Protein 8W8G (pdb70)

Solvent-accessible surface area: 41776 Å² total; per-residue (Å²): 179,112,69,39,88,31,61,99,2,34,56,41,0,16,13,41,2,1,31,6,7,0,2,8,0,0,23,1,14,75,64,54,80,85,89,60,22,101,75,15,41,34,5,0,14,13,6,0,55,37,11,99,76,2,78,11,69,34,6,31,1,0,24,5,0,13,3,2,5,3,0,52,18,0,116,65,22,74,6,27,13,58,81,69,96,145,22,2,0,2,7,0,0,24,98,11,0,47,25,2,37,35,120,48,71,148,54,1,63,52,0,37,41,6,0,20,7,6,2,0,1,2,0,0,60,88,44,53,51,172,30,0,90,85,0,8,87,77,23,10,12,124,85,121,67,118,39,106,84,30,79,96,0,64,110,6,9,72,120,122,54,60,135,44,80,17,12,100,139,56,22,21,110,72,0,42,88,34,0,59,53,15,3,68,128,2,14,79,66,10,62,79,30,59,1,15,70,14,0,36,125,69,10,124,105,207,172,112,64,35,77,30,62,88,2,35,54,41,0,14,12,42,2,0,29,5,8,0,1,10,0,1,23,1,10,83,74,51,81,82,95,62,16,106,44,15,40,34,4,0,18,10,7,1,68,39,11,100,85,40,82,81,87,34,62,59,1,0,43,2,1,12,0,0,4,0,1,57,20,1,107,66,24,83,9,10,4,54,140,76,103,141,9,2,1,3,4,0,0,26,105,9,2,52,56,2,156,46,132,109,68,156,49,1,73,49,0,43,58,8,0,25,2,3,2,1,0,3,0,1,86,79,57,64,49,161,31,0,80,86,0,8,119,76,24,0,27,138,124,138,18,186,16,108,68,62,85,90,0,94,104,0,5,92,85,151,62,45,173,26,82,12,19,122,129,43,17,31,118,72,0,41,88,35,0,56,46,7,1,63,128,0,12,77,76,12,52,84,29,72,1,11,96,12,0,32,109,67,9,135,107,201,172,121,74,36,61,30,59,99,1,34,56,41,0,19,13,42,1,0,33,4,8,0,1,7,0,0,31,2,13,74,36,51,67,87,92,63,20,96,73,18,36,32,6,0,15,10,7,0,34,42,15,98,90,48,79,72,83,30,64,34,1,0,48,3,0,11,2,2,5,3,1,58,19,1,109,60,19,77,4,19,6,48,145,56,73,143,20,2,0,2,7,0,0,29,91,12,1,48,55,5,116,45,127,115,58,142,62,1,89,49,0,41,46,7,0,20,16,4,2,0,4,2,0,3,96,99,44,51,50,177,28,0,92,93,0,4,100,80,32,11,15,106,133,120,45,120,49,111,96,47,89,89,3,76,96,1,5,83,110,128,58,24,118,36,87,14,10,31,73,51,12,32,38,14,0,35,4,14,0,51,25,12,1,13,133,1,12,82,76,12,49,75,20,65,0,12,99,13,0,48,127,47,10,128,82,163,162,163,164,109,73,34,76,27,57,79,4,34,58,36,0,14,13,44,2,1,35,6,10,0,0,11,0,1,26,2,18,92,66,59,80,86,86,56,18,85,55,18,29,24,4,0,17,12,6,0,58,39,14,104,91,47,81,78,78,33,61,40,0,0,42,2,0,12,0,0,4,0,2,57,21,0,88,66,15,75,10,34,11,51,159,61,101,135,19,0,0,1,2,3,0,23,97,11,0,53,56,4,119,46,136,104,69,169,37,0,74,58,0,40,42,9,0,36,2,3,0,0,0,2,0,4,92,88,42,61,47,173,31,0,86,96,0,15,135,81,28,70,125,117,94,117,0,88,94,0,4,72,108,119,62,22,184,39,51,12,14,119,125,70,22,37,111,89,0,34,115,59,0,74,45,14,1,69,150,5,11,82,88,11,44,66,20,73,0,9,114,13,0,26,151,87,45,153,7,0,131,42,18,55,1,91,46,114,193,216,52,119,114,34,52,2,97,44,106,184,207,63,72,0,80,115,32,36,1,88,16,104,151,177,29,67,204,78,0,144,89,32,50,0,93,44,152,183,229,58

Structure (mmCIF, N/CA/C/O backbone):
data_8W8G
#
_entry.id   8W8G
#
_cell.length_a   87.396
_cell.length_b   89.195
_cell.length_c   113.716
_cell.angle_alpha   90.00
_cell.angle_beta   90.00
_cell.angle_gamma   90.00
#
_symmetry.space_group_name_H-M   'P 21 21 21'
#
loop_
_entity.id
_entity.type
_entity.pdbx_description
1 polymer 'Telomeric repeat-binding factor 1'
2 polymer 'PIN2/TERF1-interacting telomerase inhibitor 1'
3 non-polymer HEXANE-1,6-DIOL
4 water water
#
loop_
_atom_site.group_PDB
_atom_site.id
_atom_site.type_symbol
_atom_site.label_atom_id
_atom_site.label_alt_id
_atom_site.label_comp_id
_atom_site.label_asym_id
_atom_site.label_entity_id
_atom_site.label_seq_id
_atom_site.pdbx_PDB_ins_code
_atom_site.Cartn_x
_atom_site.Cartn_y
_atom_site.Cartn_z
_atom_site.occupancy
_atom_site.B_iso_or_equiv
_atom_site.auth_seq_id
_atom_site.auth_comp_id
_atom_site.auth_asym_id
_atom_site.auth_atom_id
_atom_site.pdbx_PDB_model_num
ATOM 1 N N . GLU A 1 5 ? -28.962 44.056 -51.542 1.00 85.13 62 GLU A N 1
ATOM 2 C CA . GLU A 1 5 ? -30.206 43.464 -51.067 1.00 85.60 62 GLU A CA 1
ATOM 3 C C . GLU A 1 5 ? -30.201 43.369 -49.545 1.00 83.31 62 GLU A C 1
ATOM 4 O O . GLU A 1 5 ? -29.142 43.258 -48.926 1.00 81.51 62 GLU A O 1
ATOM 10 N N . ASP A 1 6 ? -31.395 43.418 -48.949 1.00 88.21 63 ASP A N 1
ATOM 11 C CA . ASP A 1 6 ? -31.505 43.405 -47.494 1.00 80.69 63 ASP A CA 1
ATOM 12 C C . ASP A 1 6 ? -30.993 42.100 -46.897 1.00 75.16 63 ASP A C 1
ATOM 13 O O . ASP A 1 6 ? -30.513 42.087 -45.758 1.00 77.25 63 ASP A O 1
ATOM 18 N N . ALA A 1 7 ? -31.081 40.997 -47.644 1.00 70.38 64 ALA A N 1
ATOM 19 C CA . ALA A 1 7 ? -30.608 39.719 -47.123 1.00 64.23 64 ALA A CA 1
ATOM 20 C C . ALA A 1 7 ? -29.085 39.660 -47.103 1.00 62.10 64 ALA A C 1
ATOM 21 O O . ALA A 1 7 ? -28.492 39.077 -46.188 1.00 59.39 64 ALA A O 1
ATOM 23 N N . GLY A 1 8 ? -28.435 40.253 -48.105 1.00 66.21 65 GLY A N 1
ATOM 24 C CA . GLY A 1 8 ? -26.982 40.252 -48.130 1.00 56.20 65 GLY A CA 1
ATOM 25 C C . GLY A 1 8 ? -26.377 41.165 -47.080 1.00 60.38 65 GLY A C 1
ATOM 26 O O . GLY A 1 8 ? -25.356 40.834 -46.470 1.00 54.62 65 GLY A O 1
ATOM 27 N N . LEU A 1 9 ? -26.992 42.329 -46.858 1.00 63.60 66 LEU A N 1
ATOM 28 C CA . LEU A 1 9 ? -26.528 43.228 -45.808 1.00 59.08 66 LEU A CA 1
ATOM 29 C C . LEU A 1 9 ? -26.741 42.645 -44.417 1.00 56.82 66 LEU A C 1
ATOM 30 O O . LEU A 1 9 ? -26.056 43.056 -43.475 1.00 57.78 66 LEU A O 1
ATOM 35 N N . VAL A 1 10 ? -27.673 41.704 -44.269 1.00 52.42 67 VAL A N 1
ATOM 36 C CA . VAL A 1 10 ? -27.871 41.043 -42.984 1.00 48.56 67 VAL A CA 1
ATOM 37 C C . VAL A 1 10 ? -26.780 40.010 -42.734 1.00 48.91 67 VAL A C 1
ATOM 38 O O . VAL A 1 10 ? -26.229 39.927 -41.631 1.00 51.10 67 VAL A O 1
ATOM 42 N N . ALA A 1 11 ? -26.453 39.208 -43.751 1.00 39.53 68 ALA A N 1
ATOM 43 C CA . ALA A 1 11 ? -25.437 38.174 -43.582 1.00 43.23 68 ALA A CA 1
ATOM 44 C C . ALA A 1 11 ? -24.083 38.780 -43.240 1.00 47.64 68 ALA A C 1
ATOM 45 O O . ALA A 1 11 ? -23.341 38.235 -42.414 1.00 44.94 68 ALA A O 1
ATOM 47 N N . GLU A 1 12 ? -23.744 39.912 -43.860 1.00 46.90 69 GLU A N 1
ATOM 48 C CA . GLU A 1 12 ? -22.490 40.580 -43.530 1.00 44.87 69 GLU A CA 1
ATOM 49 C C . GLU A 1 12 ? -22.534 41.167 -42.126 1.00 45.95 69 GLU A C 1
ATOM 50 O O . GLU A 1 12 ? -21.522 41.166 -41.416 1.00 46.71 69 GLU A O 1
ATOM 56 N N . ALA A 1 13 ? -23.698 41.668 -41.706 1.00 41.83 70 ALA A N 1
ATOM 57 C CA . ALA A 1 13 ? -23.821 42.212 -40.358 1.00 38.29 70 ALA A CA 1
ATOM 58 C C . ALA A 1 13 ? -23.684 41.117 -39.307 1.00 41.08 70 ALA A C 1
ATOM 59 O O . ALA A 1 13 ? -23.079 41.336 -38.251 1.00 39.25 70 ALA A O 1
ATOM 61 N N . GLU A 1 14 ? -24.237 39.932 -39.577 1.00 40.21 71 GLU A N 1
ATOM 62 C CA . GLU A 1 14 ? -24.085 38.822 -38.642 1.00 34.83 71 GLU A CA 1
ATOM 63 C C . GLU A 1 14 ? -22.641 38.342 -38.591 1.00 38.52 71 GLU A C 1
ATOM 64 O O . GLU A 1 14 ? -22.139 37.979 -37.520 1.00 42.56 71 GLU A O 1
ATOM 70 N N . ALA A 1 15 ? -21.955 38.334 -39.737 1.00 44.32 72 ALA A N 1
ATOM 71 C CA . ALA A 1 15 ? -20.546 37.954 -39.749 1.00 41.36 72 ALA A CA 1
ATOM 72 C C . ALA A 1 15 ? -19.685 38.976 -39.018 1.00 40.21 72 ALA A C 1
ATOM 73 O O . ALA A 1 15 ? -18.619 38.627 -38.498 1.00 36.82 72 ALA A O 1
ATOM 75 N N . VAL A 1 16 ? -20.125 40.234 -38.970 1.00 42.30 73 VAL A N 1
ATOM 76 C CA . VAL A 1 16 ? -19.398 41.250 -38.214 1.00 39.27 73 VAL A CA 1
ATOM 77 C C . VAL A 1 16 ? -19.615 41.053 -36.719 1.00 40.40 73 VAL A C 1
ATOM 78 O O . VAL A 1 16 ? -18.663 41.061 -35.930 1.00 40.93 73 VAL A O 1
ATOM 82 N N . ALA A 1 17 ? -20.872 40.870 -36.307 1.00 43.05 74 ALA A N 1
ATOM 83 C CA . ALA A 1 17 ? -21.159 40.634 -34.897 1.00 38.51 74 ALA A CA 1
ATOM 84 C C . ALA A 1 17 ? -20.576 39.312 -34.421 1.00 36.01 74 ALA A C 1
ATOM 85 O O . ALA A 1 17 ? -20.232 39.178 -33.241 1.00 36.95 74 ALA A O 1
ATOM 87 N N . ALA A 1 18 ? -20.457 38.327 -35.315 1.00 34.09 75 ALA A N 1
ATOM 88 C CA . ALA A 1 18 ? -19.812 37.073 -34.945 1.00 31.66 75 ALA A CA 1
ATOM 89 C C . ALA A 1 18 ? -18.330 37.272 -34.664 1.00 36.91 75 ALA A C 1
ATOM 90 O O . ALA A 1 18 ? -17.763 36.579 -33.810 1.00 36.82 75 ALA A O 1
ATOM 92 N N . GLY A 1 19 ? -17.687 38.205 -35.368 1.00 36.16 76 GLY A N 1
ATOM 93 C CA . GLY A 1 19 ? -16.309 38.536 -35.057 1.00 37.84 76 GLY A CA 1
ATOM 94 C C . GLY A 1 19 ? -16.167 39.287 -33.750 1.00 41.11 76 GLY A C 1
ATOM 95 O O . GLY A 1 19 ? -15.166 39.129 -33.044 1.00 42.71 76 GLY A O 1
ATOM 96 N N . TRP A 1 20 ? -17.159 40.114 -33.408 1.00 35.35 77 TRP A N 1
ATOM 97 C CA . TRP A 1 20 ? -17.152 40.782 -32.112 1.00 41.20 77 TRP A CA 1
ATOM 98 C C . TRP A 1 20 ? -17.335 39.783 -30.978 1.00 36.96 77 TRP A C 1
ATOM 99 O O . TRP A 1 20 ? -16.707 39.912 -29.921 1.00 38.89 77 TRP A O 1
ATOM 110 N N . MET A 1 21 ? -18.192 38.780 -31.180 1.00 33.55 78 MET A N 1
ATOM 111 C CA . MET A 1 21 ? -18.415 37.781 -30.141 1.00 33.66 78 MET A CA 1
ATOM 112 C C . MET A 1 21 ? -17.197 36.883 -29.968 1.00 31.88 78 MET A C 1
ATOM 113 O O . MET A 1 21 ? -16.861 36.495 -28.844 1.00 35.22 78 MET A O 1
ATOM 118 N N . LEU A 1 22 ? -16.519 36.548 -31.069 1.00 35.39 79 LEU A N 1
ATOM 119 C CA . LEU A 1 22 ? -15.338 35.696 -30.978 1.00 34.66 79 LEU A CA 1
ATOM 120 C C . LEU A 1 22 ? -14.223 36.379 -30.196 1.00 35.89 79 LEU A C 1
ATOM 121 O O . LEU A 1 22 ? -13.547 35.741 -29.380 1.00 37.43 79 LEU A O 1
ATOM 126 N N . ASP A 1 23 ? -14.016 37.676 -30.429 1.00 35.44 80 ASP A N 1
ATOM 127 C CA . ASP A 1 23 ? -12.994 38.402 -29.682 1.00 34.72 80 ASP A CA 1
ATOM 128 C C . ASP A 1 23 ? -13.344 38.473 -28.201 1.00 37.75 80 ASP A C 1
ATOM 129 O O . ASP A 1 23 ? -12.486 38.238 -27.342 1.00 37.61 80 ASP A O 1
ATOM 134 N N . PHE A 1 24 ? -14.603 38.785 -27.881 1.00 34.97 81 PHE A N 1
ATOM 135 C CA . PHE A 1 24 ? -15.009 38.860 -26.481 1.00 35.34 81 PHE A CA 1
ATOM 136 C C . PHE A 1 24 ? -14.857 37.509 -25.794 1.00 36.27 81 PHE A C 1
ATOM 137 O O . PHE A 1 24 ? -14.311 37.419 -24.688 1.00 41.12 81 PHE A O 1
ATOM 145 N N . LEU A 1 25 ? -15.340 36.442 -26.435 1.00 36.32 82 LEU A N 1
ATOM 146 C CA . LEU A 1 25 ? -15.198 35.107 -25.867 1.00 32.62 82 LEU A CA 1
ATOM 147 C C . LEU A 1 25 ? -13.740 34.691 -25.738 1.00 32.20 82 LEU A C 1
ATOM 148 O O . LEU A 1 25 ? -13.436 33.765 -24.979 1.00 33.92 82 LEU A O 1
ATOM 153 N N . CYS A 1 26 ? -12.833 35.350 -26.460 1.00 36.14 83 CYS A N 1
ATOM 154 C CA . CYS A 1 26 ? -11.411 35.096 -26.266 1.00 37.72 83 CYS A CA 1
ATOM 155 C C . CYS A 1 26 ? -10.892 35.794 -25.015 1.00 35.04 83 CYS A C 1
ATOM 156 O O . CYS A 1 26 ? -10.068 35.232 -24.286 1.00 37.90 83 CYS A O 1
ATOM 159 N N . LEU A 1 27 ? -11.361 37.017 -24.752 1.00 31.42 84 LEU A N 1
ATOM 160 C CA . LEU A 1 27 ? -10.997 37.698 -23.513 1.00 35.38 84 LEU A CA 1
ATOM 161 C C . LEU A 1 27 ? -11.527 36.944 -22.303 1.00 33.30 84 LEU A C 1
ATOM 162 O O . LEU A 1 27 ? -10.808 36.740 -21.318 1.00 37.87 84 LEU A O 1
ATOM 167 N N . SER A 1 28 ? -12.793 36.525 -22.360 1.00 36.95 85 SER A N 1
ATOM 168 C CA . SER A 1 28 ? -13.387 35.802 -21.242 1.00 40.52 85 SER A CA 1
ATOM 169 C C . SER A 1 28 ? -12.696 34.463 -21.024 1.00 35.25 85 SER A C 1
ATOM 170 O O . SER A 1 28 ? -12.537 34.019 -19.882 1.00 42.04 85 SER A O 1
ATOM 173 N N . LEU A 1 29 ? -12.272 33.807 -22.107 1.00 31.69 86 LEU A N 1
ATOM 174 C CA . LEU A 1 29 ? -11.557 32.544 -21.964 1.00 30.54 86 LEU A CA 1
ATOM 175 C C . LEU A 1 29 ? -10.160 32.769 -21.401 1.00 36.44 86 LEU A C 1
ATOM 176 O O . LEU A 1 29 ? -9.701 32.009 -20.540 1.00 33.79 86 LEU A O 1
ATOM 181 N N . CYS A 1 30 ? -9.470 33.809 -21.875 1.00 38.70 87 CYS A N 1
ATOM 182 C CA . CYS A 1 30 ? -8.143 34.115 -21.352 1.00 36.38 87 CYS A CA 1
ATOM 183 C C . CYS A 1 30 ? -8.207 34.524 -19.886 1.00 37.83 87 CYS A C 1
ATOM 184 O O . CYS A 1 30 ? -7.353 34.124 -19.086 1.00 36.84 87 CYS A O 1
ATOM 187 N N . ARG A 1 31 ? -9.215 35.315 -19.513 1.00 38.88 88 ARG A N 1
ATOM 188 C CA . ARG A 1 31 ? -9.311 35.775 -18.133 1.00 33.33 88 ARG A CA 1
ATOM 189 C C . ARG A 1 31 ? -9.714 34.639 -17.200 1.00 37.89 88 ARG A C 1
ATOM 190 O O . ARG A 1 31 ? -9.192 34.533 -16.085 1.00 40.49 88 ARG A O 1
ATOM 198 N N . ALA A 1 32 ? -10.633 33.776 -17.640 1.00 34.78 89 ALA A N 1
ATOM 199 C CA . ALA A 1 32 ? -11.000 32.621 -16.828 1.00 33.46 89 ALA A CA 1
ATOM 200 C C . ALA A 1 32 ? -9.845 31.636 -16.704 1.00 37.43 89 ALA A C 1
ATOM 201 O O . ALA A 1 32 ? -9.711 30.966 -15.674 1.00 36.50 89 ALA A O 1
ATOM 203 N N . PHE A 1 33 ? -9.006 31.535 -17.737 1.00 40.56 90 PHE A N 1
ATOM 204 C CA . PHE A 1 33 ? -7.832 30.672 -17.660 1.00 34.67 90 PHE A CA 1
ATOM 205 C C . PHE A 1 33 ? -6.822 31.218 -16.658 1.00 38.69 90 PHE A C 1
ATOM 206 O O . PHE A 1 33 ? -6.308 30.478 -15.811 1.00 39.14 90 PHE A O 1
ATOM 214 N N . ARG A 1 34 ? -6.530 32.517 -16.738 1.00 41.23 91 ARG A N 1
ATOM 215 C CA . ARG A 1 34 ? -5.586 33.128 -15.808 1.00 44.28 91 ARG A CA 1
ATOM 216 C C . ARG A 1 34 ? -6.105 33.069 -14.377 1.00 37.60 91 ARG A C 1
ATOM 217 O O . ARG A 1 34 ? -5.381 32.671 -13.457 1.00 39.88 91 ARG A O 1
ATOM 225 N N . ASP A 1 35 ? -7.364 33.462 -14.169 1.00 38.45 92 ASP A N 1
ATOM 226 C CA . ASP A 1 35 ? -7.936 33.489 -12.828 1.00 36.47 92 ASP A CA 1
ATOM 227 C C . ASP A 1 35 ? -8.140 32.101 -12.239 1.00 38.66 92 ASP A C 1
ATOM 228 O O . ASP A 1 35 ? -8.403 31.992 -11.037 1.00 40.67 92 ASP A O 1
ATOM 233 N N . GLY A 1 36 ? -8.034 31.047 -13.044 1.00 41.37 93 GLY A N 1
ATOM 234 C CA . GLY A 1 36 ? -8.261 29.710 -12.537 1.00 40.89 93 GLY A CA 1
ATOM 235 C C . GLY A 1 36 ? -9.708 29.376 -12.261 1.00 38.65 93 GLY A C 1
ATOM 236 O O . GLY A 1 36 ? -9.983 28.464 -11.477 1.00 43.77 93 GLY A O 1
ATOM 237 N N . ARG A 1 37 ? -10.646 30.092 -12.877 1.00 40.83 94 ARG A N 1
ATOM 238 C CA . ARG A 1 37 ? -12.069 29.801 -12.721 1.00 39.51 94 ARG A CA 1
ATOM 239 C C . ARG A 1 37 ? -12.425 28.670 -13.677 1.00 43.51 94 ARG A C 1
ATOM 240 O O . ARG A 1 37 ? -12.663 28.893 -14.867 1.00 39.95 94 ARG A O 1
ATOM 248 N N . SER A 1 38 ? -12.461 27.445 -13.147 1.00 45.79 95 SER A N 1
ATOM 249 C CA . SER A 1 38 ? -12.598 26.260 -13.987 1.00 37.89 95 SER A CA 1
ATOM 250 C C . SER A 1 38 ? -13.964 26.203 -14.663 1.00 41.70 95 SER A C 1
ATOM 251 O O . SER A 1 38 ? -14.061 25.923 -15.864 1.00 45.28 95 SER A O 1
ATOM 254 N N . GLU A 1 39 ? -15.034 26.461 -13.908 1.00 43.11 96 GLU A N 1
ATOM 255 C CA . GLU A 1 39 ? -16.374 26.328 -14.472 1.00 47.05 96 GLU A CA 1
ATOM 256 C C . GLU A 1 39 ? -16.678 27.443 -15.464 1.00 45.31 96 GLU A C 1
ATOM 257 O O . GLU A 1 39 ? -17.316 27.203 -16.496 1.00 40.97 96 GLU A O 1
ATOM 263 N N . ASP A 1 40 ? -16.237 28.669 -15.172 1.00 43.31 97 ASP A N 1
ATOM 264 C CA . ASP A 1 40 ? -16.380 29.746 -16.145 1.00 36.83 97 ASP A CA 1
ATOM 265 C C . ASP A 1 40 ? -15.552 29.476 -17.393 1.00 40.56 97 ASP A C 1
ATOM 266 O O . ASP A 1 40 ? -15.914 29.919 -18.488 1.00 42.86 97 ASP A O 1
ATOM 271 N N . PHE A 1 41 ? -14.441 28.750 -17.248 1.00 40.97 98 PHE A N 1
ATOM 272 C CA . PHE A 1 41 ? -13.641 28.380 -18.410 1.00 37.71 98 PHE A CA 1
ATOM 273 C C . PHE A 1 41 ? -14.353 27.329 -19.252 1.00 38.09 98 PHE A C 1
ATOM 274 O O . PHE A 1 41 ? -14.249 27.336 -20.484 1.00 38.18 98 PHE A O 1
ATOM 282 N N . ARG A 1 42 ? -15.086 26.419 -18.606 1.00 42.93 99 ARG A N 1
ATOM 283 C CA . ARG A 1 42 ? -15.804 25.388 -19.348 1.00 39.80 99 ARG A CA 1
ATOM 284 C C . ARG A 1 42 ? -16.966 25.982 -20.135 1.00 43.14 99 ARG A C 1
ATOM 285 O O . ARG A 1 42 ? -17.221 25.578 -21.276 1.00 47.10 99 ARG A O 1
ATOM 293 N N . ARG A 1 43 ? -17.680 26.943 -19.545 1.00 40.30 100 ARG A N 1
ATOM 294 C CA . ARG A 1 43 ? -18.811 27.549 -20.240 1.00 39.89 100 ARG A CA 1
ATOM 295 C C . ARG A 1 43 ? -18.346 28.471 -21.359 1.00 41.45 100 ARG A C 1
ATOM 296 O O . ARG A 1 43 ? -18.926 28.471 -22.451 1.00 44.84 100 ARG A O 1
ATOM 304 N N . THR A 1 44 ? -17.302 29.265 -21.110 1.00 40.50 101 THR A N 1
ATOM 305 C CA . THR A 1 44 ? -16.795 30.161 -22.145 1.00 37.28 101 THR A CA 1
ATOM 306 C C . THR A 1 44 ? -16.207 29.375 -23.312 1.00 38.49 101 THR A C 1
ATOM 307 O O . THR A 1 44 ? -16.326 29.787 -24.472 1.00 42.07 101 THR A O 1
ATOM 311 N N . ARG A 1 45 ? -15.578 28.233 -23.024 1.00 37.52 102 ARG A N 1
ATOM 312 C CA . ARG A 1 45 ? -15.052 27.388 -24.091 1.00 39.30 102 ARG A CA 1
ATOM 313 C C . ARG A 1 45 ? -16.170 26.871 -24.987 1.00 39.90 102 ARG A C 1
ATOM 314 O O . ARG A 1 45 ? -16.026 26.838 -26.215 1.00 44.54 102 ARG A O 1
ATOM 322 N N . ASN A 1 46 ? -17.293 26.463 -24.392 1.00 44.57 103 ASN A N 1
ATOM 323 C CA . ASN A 1 46 ? -18.418 25.989 -25.191 1.00 34.62 103 ASN A CA 1
ATOM 324 C C . ASN A 1 46 ? -19.013 27.116 -26.025 1.00 35.91 103 ASN A C 1
ATOM 325 O O . ASN A 1 46 ? -19.420 26.899 -27.172 1.00 38.90 103 ASN A O 1
ATOM 330 N N . SER A 1 47 ? -19.069 28.328 -25.467 1.00 35.28 104 SER A N 1
ATOM 331 C CA . SER A 1 47 ? -19.573 29.464 -26.231 1.00 33.82 104 SER A CA 1
ATOM 332 C C . SER A 1 47 ? -18.625 29.828 -27.365 1.00 40.03 104 SER A C 1
ATOM 333 O O . SER A 1 47 ? -19.071 30.187 -28.462 1.00 34.21 104 SER A O 1
ATOM 336 N N . ALA A 1 48 ? -17.316 29.736 -27.125 1.00 39.21 105 ALA A N 1
ATOM 337 C CA . ALA A 1 48 ? -16.354 30.056 -28.174 1.00 31.81 105 ALA A CA 1
ATOM 338 C C . ALA A 1 48 ? -16.398 29.028 -29.296 1.00 36.33 105 ALA A C 1
ATOM 339 O O . ALA A 1 48 ? -16.384 29.392 -30.477 1.00 36.30 105 ALA A O 1
ATOM 341 N N . GLU A 1 49 ? -16.467 27.740 -28.950 1.00 34.55 106 GLU A N 1
ATOM 342 C CA . GLU A 1 49 ? -16.471 26.700 -29.975 1.00 35.68 106 GLU A CA 1
ATOM 343 C C . GLU A 1 49 ? -17.719 26.768 -30.846 1.00 38.84 106 GLU A C 1
ATOM 344 O O . GLU A 1 49 ? -17.653 26.463 -32.042 1.00 41.96 106 GLU A O 1
ATOM 350 N N . ALA A 1 50 ? -18.859 27.161 -30.273 1.00 36.19 107 ALA A N 1
ATOM 351 C CA . ALA A 1 50 ? -20.081 27.259 -31.064 1.00 31.47 107 ALA A CA 1
ATOM 352 C C . ALA A 1 50 ? -20.033 28.453 -32.011 1.00 34.53 107 ALA A C 1
ATOM 353 O O . ALA A 1 50 ? -20.496 28.363 -33.155 1.00 35.22 107 ALA A O 1
ATOM 355 N N . ILE A 1 51 ? -19.481 29.578 -31.554 1.00 35.02 108 ILE A N 1
ATOM 356 C CA . ILE A 1 51 ? -19.355 30.749 -32.417 1.00 31.79 108 ILE A CA 1
ATOM 357 C C . ILE A 1 51 ? -18.341 30.487 -33.524 1.00 34.87 108 ILE A C 1
ATOM 358 O O . ILE A 1 51 ? -18.543 30.886 -34.678 1.00 36.83 108 ILE A O 1
ATOM 363 N N . ILE A 1 52 ? -17.240 29.808 -33.194 1.00 37.26 109 ILE A N 1
ATOM 364 C CA . ILE A 1 52 ? -16.241 29.463 -34.202 1.00 37.05 109 ILE A CA 1
ATOM 365 C C . ILE A 1 52 ? -16.848 28.545 -35.256 1.00 41.09 109 ILE A C 1
ATOM 366 O O . ILE A 1 52 ? -16.664 28.747 -36.463 1.00 38.85 109 ILE A O 1
ATOM 371 N N . HIS A 1 53 ? -17.594 27.528 -34.814 1.00 42.02 110 HIS A N 1
ATOM 372 C CA . HIS A 1 53 ? -18.244 26.619 -35.754 1.00 39.67 110 HIS A CA 1
ATOM 373 C C . HIS A 1 53 ? -19.263 27.343 -36.624 1.00 39.51 110 HIS A C 1
ATOM 374 O O . HIS A 1 53 ? -19.536 26.910 -37.750 1.00 49.56 110 HIS A O 1
ATOM 381 N N . GLY A 1 54 ? -19.833 28.440 -36.127 1.00 40.63 111 GLY A N 1
ATOM 382 C CA . GLY A 1 54 ? -20.784 29.210 -36.904 1.00 40.82 111 GLY A CA 1
ATOM 383 C C . GLY A 1 54 ? -20.175 30.129 -37.937 1.00 44.40 111 GLY A C 1
ATOM 384 O O . GLY A 1 54 ? -20.905 30.667 -38.775 1.00 45.22 111 GLY A O 1
ATOM 385 N N . LEU A 1 55 ? -18.859 30.319 -37.901 1.00 41.49 112 LEU A N 1
ATOM 386 C CA . LEU A 1 55 ? -18.187 31.185 -38.859 1.00 43.98 112 LEU A CA 1
ATOM 387 C C . LEU A 1 55 ? -18.047 30.474 -40.199 1.00 48.82 112 LEU A C 1
ATOM 388 O O . LEU A 1 55 ? -17.592 29.327 -40.259 1.00 51.77 112 LEU A O 1
ATOM 393 N N . SER A 1 56 ? -18.437 31.161 -41.275 1.00 54.13 113 SER A N 1
ATOM 394 C CA . SER A 1 56 ? -18.379 30.561 -42.604 1.00 54.91 113 SER A CA 1
ATOM 395 C C . SER A 1 56 ? -16.986 30.671 -43.215 1.00 55.49 113 SER A C 1
ATOM 396 O O . SER A 1 56 ? -16.529 29.742 -43.892 1.00 60.28 113 SER A O 1
ATOM 399 N N . SER A 1 57 ? -16.307 31.796 -43.000 1.00 51.93 114 SER A N 1
ATOM 400 C CA . SER A 1 57 ? -14.954 31.996 -43.497 1.00 54.74 114 SER A CA 1
ATOM 401 C C . SER A 1 57 ? -14.152 32.752 -42.450 1.00 55.17 114 SER A C 1
ATOM 402 O O . SER A 1 57 ? -14.691 33.583 -41.714 1.00 51.43 114 SER A O 1
ATOM 405 N N . LEU A 1 58 ? -12.856 32.459 -42.392 1.00 52.48 115 LEU A N 1
ATOM 406 C CA . LEU A 1 58 ? -11.971 32.998 -41.370 1.00 43.03 115 LEU A CA 1
ATOM 407 C C . LEU A 1 58 ? -10.946 33.938 -41.988 1.00 43.10 115 LEU A C 1
ATOM 408 O O . LEU A 1 58 ? -10.438 33.685 -43.085 1.00 47.57 115 LEU A O 1
ATOM 413 N N . THR A 1 59 ? -10.647 35.017 -41.275 1.00 43.10 116 THR A N 1
ATOM 414 C CA . THR A 1 59 ? -9.545 35.897 -41.625 1.00 36.26 116 THR A CA 1
ATOM 415 C C . THR A 1 59 ? -8.286 35.471 -40.873 1.00 39.84 116 THR A C 1
ATOM 416 O O . THR A 1 59 ? -8.315 34.596 -40.006 1.00 45.07 116 THR A O 1
ATOM 420 N N . ALA A 1 60 ? -7.163 36.103 -41.220 1.00 42.78 117 ALA A N 1
ATOM 421 C CA . ALA A 1 60 ? -5.910 35.787 -40.541 1.00 40.83 117 ALA A CA 1
ATOM 422 C C . ALA A 1 60 ? -5.959 36.195 -39.074 1.00 43.10 117 ALA A C 1
ATOM 423 O O . ALA A 1 60 ? -5.399 35.507 -38.212 1.00 39.45 117 ALA A O 1
ATOM 425 N N . CYS A 1 61 ? -6.629 37.309 -38.771 1.00 46.42 118 CYS A N 1
ATOM 426 C CA . CYS A 1 61 ? -6.737 37.754 -37.386 1.00 43.87 118 CYS A CA 1
ATOM 427 C C . CYS A 1 61 ? -7.650 36.839 -36.579 1.00 43.76 118 CYS A C 1
ATOM 428 O O . CYS A 1 61 ? -7.393 36.584 -35.396 1.00 47.51 118 CYS A O 1
ATOM 431 N N . GLN A 1 62 ? -8.719 36.334 -37.199 1.00 40.20 119 GLN A N 1
ATOM 432 C CA . GLN A 1 62 ? -9.624 35.435 -36.489 1.00 39.21 119 GLN A CA 1
ATOM 433 C C . GLN A 1 62 ? -8.984 34.072 -36.261 1.00 39.25 119 GLN A C 1
ATOM 434 O O . GLN A 1 62 ? -9.187 33.456 -35.208 1.00 37.90 119 GLN A O 1
ATOM 440 N N . LEU A 1 63 ? -8.212 33.582 -37.235 1.00 42.08 120 LEU A N 1
ATOM 441 C CA . LEU A 1 63 ? -7.504 32.318 -37.050 1.00 39.90 120 LEU A CA 1
ATOM 442 C C . LEU A 1 63 ? -6.534 32.402 -35.879 1.00 36.90 120 LEU A C 1
ATOM 443 O O . LEU A 1 63 ? -6.374 31.436 -35.123 1.00 33.33 120 LEU A O 1
ATOM 448 N N . ARG A 1 64 ? -5.877 33.552 -35.716 1.00 39.22 121 ARG A N 1
ATOM 449 C CA . ARG A 1 64 ? -5.015 33.759 -34.558 1.00 36.56 121 ARG A CA 1
ATOM 450 C C . ARG A 1 64 ? -5.814 33.698 -33.262 1.00 39.43 121 ARG A C 1
ATOM 451 O O . ARG A 1 64 ? -5.338 33.163 -32.254 1.00 38.34 121 ARG A O 1
ATOM 459 N N . THR A 1 65 ? -7.037 34.233 -33.273 1.00 39.69 122 THR A N 1
ATOM 460 C CA . THR A 1 65 ? -7.879 34.187 -32.082 1.00 36.11 122 THR A CA 1
ATOM 461 C C . THR A 1 65 ? -8.324 32.761 -31.773 1.00 39.54 122 THR A C 1
ATOM 462 O O . THR A 1 65 ? -8.392 32.365 -30.604 1.00 39.75 122 THR A O 1
ATOM 466 N N . ILE A 1 66 ? -8.623 31.975 -32.810 1.00 37.07 123 ILE A N 1
ATOM 467 C CA . ILE A 1 66 ? -9.058 30.598 -32.598 1.00 33.82 123 ILE A CA 1
ATOM 468 C C . ILE A 1 66 ? -7.919 29.756 -32.037 1.00 37.30 123 ILE A C 1
ATOM 469 O O . ILE A 1 66 ? -8.125 28.922 -31.146 1.00 33.96 123 ILE A O 1
ATOM 474 N N . TYR A 1 67 ? -6.700 29.961 -32.542 1.00 40.65 124 TYR A N 1
ATOM 475 C CA . TYR A 1 67 ? -5.555 29.210 -32.037 1.00 34.24 124 TYR A CA 1
ATOM 476 C C . TYR A 1 67 ? -5.239 29.566 -30.591 1.00 35.41 124 TYR A C 1
ATOM 477 O O . TYR A 1 67 ? -4.788 28.705 -29.828 1.00 34.33 124 TYR A O 1
ATOM 486 N N . ILE A 1 68 ? -5.462 30.822 -30.197 1.00 33.57 125 ILE A N 1
ATOM 487 C CA . ILE A 1 68 ? -5.298 31.194 -28.795 1.00 31.62 125 ILE A CA 1
ATOM 488 C C . ILE A 1 68 ? -6.298 30.439 -27.931 1.00 35.16 125 ILE A C 1
ATOM 489 O O . ILE A 1 68 ? -5.960 29.942 -26.850 1.00 32.54 125 ILE A O 1
ATOM 494 N N . CYS A 1 69 ? -7.542 30.330 -28.402 1.00 38.55 126 CYS A N 1
ATOM 495 C CA . CYS A 1 69 ? -8.547 29.578 -27.659 1.00 36.41 126 CYS A CA 1
ATOM 496 C C . CYS A 1 69 ? -8.211 28.092 -27.628 1.00 35.16 126 CYS A C 1
ATOM 497 O O . CYS A 1 69 ? -8.372 27.436 -26.593 1.00 30.39 126 CYS A O 1
ATOM 500 N N . GLN A 1 70 ? -7.739 27.546 -28.752 1.00 32.24 127 GLN A N 1
ATOM 501 C CA . GLN A 1 70 ? -7.342 26.142 -28.778 1.00 31.82 127 GLN A CA 1
ATOM 502 C C . GLN A 1 70 ? -6.161 25.888 -27.851 1.00 32.30 127 GLN A C 1
ATOM 503 O O . GLN A 1 70 ? -6.135 24.885 -27.127 1.00 31.53 127 GLN A O 1
ATOM 509 N N . PHE A 1 71 ? -5.177 26.791 -27.853 1.00 29.62 128 PHE A N 1
ATOM 510 C CA . PHE A 1 71 ? -3.984 26.596 -27.034 1.00 32.56 128 PHE A CA 1
ATOM 511 C C . PHE A 1 71 ? -4.329 26.546 -25.550 1.00 35.45 128 PHE A C 1
ATOM 512 O O . PHE A 1 71 ? -3.753 25.751 -24.799 1.00 37.07 128 PHE A O 1
ATOM 520 N N . LEU A 1 72 ? -5.270 27.383 -25.110 1.00 30.09 129 LEU A N 1
ATOM 521 C CA . LEU A 1 72 ? -5.629 27.399 -23.696 1.00 32.62 129 LEU A CA 1
ATOM 522 C C . LEU A 1 72 ? -6.393 26.145 -23.291 1.00 34.95 129 LEU A C 1
ATOM 523 O O . LEU A 1 72 ? -6.364 25.757 -22.118 1.00 40.43 129 LEU A O 1
ATOM 528 N N . THR A 1 73 ? -7.076 25.497 -24.238 1.00 35.94 130 THR A N 1
ATOM 529 C CA . THR A 1 73 ? -7.842 24.300 -23.907 1.00 34.38 130 THR A CA 1
ATOM 530 C C . THR A 1 73 ? -6.937 23.089 -23.706 1.00 37.24 130 THR A C 1
ATOM 531 O O . THR A 1 73 ? -7.165 22.290 -22.791 1.00 39.88 130 THR A O 1
ATOM 535 N N . ARG A 1 74 ? -5.913 22.932 -24.548 1.00 39.52 131 ARG A N 1
ATOM 536 C CA . ARG A 1 74 ? -5.004 21.802 -24.383 1.00 39.50 131 ARG A CA 1
ATOM 537 C C . ARG A 1 74 ? -4.112 21.984 -23.161 1.00 38.48 131 ARG A C 1
ATOM 538 O O . ARG A 1 74 ? -3.774 21.007 -22.483 1.00 38.76 131 ARG A O 1
ATOM 546 N N . ILE A 1 75 ? -3.722 23.225 -22.864 1.00 35.34 132 ILE A N 1
ATOM 547 C CA . ILE A 1 75 ? -2.929 23.484 -21.666 1.00 37.01 132 ILE A CA 1
ATOM 548 C C . ILE A 1 75 ? -3.756 23.223 -20.413 1.00 43.57 132 ILE A C 1
ATOM 549 O O . ILE A 1 75 ? -3.260 22.657 -19.431 1.00 44.35 132 ILE A O 1
ATOM 554 N N . ALA A 1 76 ? -5.032 23.621 -20.428 1.00 39.54 133 ALA A N 1
ATOM 555 C CA . ALA A 1 76 ? -5.900 23.359 -19.285 1.00 36.86 133 ALA A CA 1
ATOM 556 C C . ALA A 1 76 ? -6.098 21.866 -19.064 1.00 39.38 133 ALA A C 1
ATOM 557 O O . ALA A 1 76 ? -6.288 21.426 -17.924 1.00 37.09 133 ALA A O 1
ATOM 559 N N . ALA A 1 77 ? -6.053 21.072 -20.135 1.00 35.38 134 ALA A N 1
ATOM 560 C CA . ALA A 1 77 ? -6.153 19.620 -20.047 1.00 38.45 134 ALA A CA 1
ATOM 561 C C . ALA A 1 77 ? -4.806 18.937 -20.260 1.00 44.32 134 ALA A C 1
ATOM 562 O O . ALA A 1 77 ? -4.750 17.821 -20.786 1.00 45.87 134 ALA A O 1
ATOM 564 N N . GLY A 1 78 ? -3.715 19.590 -19.854 1.00 39.27 135 GLY A N 1
ATOM 565 C CA . GLY A 1 78 ? -2.394 19.024 -20.080 1.00 43.87 135 GLY A CA 1
ATOM 566 C C . GLY A 1 78 ? -2.134 17.772 -19.265 1.00 43.34 135 GLY A C 1
ATOM 567 O O . GLY A 1 78 ? -1.453 16.852 -19.727 1.00 47.33 135 GLY A O 1
ATOM 568 N N . LYS A 1 79 ? -2.666 17.717 -18.046 1.00 46.50 136 LYS A N 1
ATOM 569 C CA . LYS A 1 79 ? -2.497 16.554 -17.187 1.00 47.22 136 LYS A CA 1
ATOM 570 C C . LYS A 1 79 ? -3.594 15.513 -17.367 1.00 48.52 136 LYS A C 1
ATOM 571 O O . LYS A 1 79 ? -3.533 14.455 -16.733 1.00 46.64 136 LYS A O 1
ATOM 577 N N . THR A 1 80 ? -4.591 15.782 -18.209 1.00 55.38 137 THR A N 1
ATOM 578 C CA . THR A 1 80 ? -5.638 14.808 -18.515 1.00 48.13 137 THR A CA 1
ATOM 579 C C . THR A 1 80 ? -5.182 14.008 -19.730 1.00 52.77 137 THR A C 1
ATOM 580 O O . THR A 1 80 ? -5.416 14.389 -20.877 1.00 56.28 137 THR A O 1
ATOM 584 N N . LEU A 1 81 ? -4.527 12.872 -19.471 1.00 51.88 138 LEU A N 1
ATOM 585 C CA . LEU A 1 81 ? -3.907 12.109 -20.551 1.00 48.82 138 LEU A CA 1
ATOM 586 C C . LEU A 1 81 ? -4.926 11.363 -21.403 1.00 60.65 138 LEU A C 1
ATOM 587 O O . LEU A 1 81 ? -4.663 11.102 -22.583 1.00 62.16 138 LEU A O 1
ATOM 592 N N . ASP A 1 82 ? -6.080 11.006 -20.844 1.00 58.73 139 ASP A N 1
ATOM 593 C CA . ASP A 1 82 ? -7.092 10.292 -21.615 1.00 64.56 139 ASP A CA 1
ATOM 594 C C . ASP A 1 82 ? -7.959 11.222 -22.460 1.00 65.46 139 ASP A C 1
ATOM 595 O O . ASP A 1 82 ? -9.016 10.795 -22.938 1.00 70.07 139 ASP A O 1
ATOM 600 N N . ALA A 1 83 ? -7.541 12.469 -22.658 1.00 61.65 140 ALA A N 1
ATOM 601 C CA . ALA A 1 83 ? -8.266 13.421 -23.487 1.00 49.39 140 ALA A CA 1
ATOM 602 C C . ALA A 1 83 ? -7.642 13.460 -24.876 1.00 53.05 140 ALA A C 1
ATOM 603 O O . ALA A 1 83 ? -6.418 13.570 -25.009 1.00 54.95 140 ALA A O 1
ATOM 605 N N . GLN A 1 84 ? -8.482 13.368 -25.904 1.00 53.14 141 GLN A N 1
ATOM 606 C CA . GLN A 1 84 ? -8.040 13.319 -27.294 1.00 47.93 141 GLN A CA 1
ATOM 607 C C . GLN A 1 84 ? -8.510 14.585 -28.002 1.00 47.23 141 GLN A C 1
ATOM 608 O O . GLN A 1 84 ? -9.709 14.761 -28.238 1.00 52.68 141 GLN A O 1
ATOM 614 N N . PHE A 1 85 ? -7.564 15.460 -28.345 1.00 45.01 142 PHE A N 1
ATOM 615 C CA . PHE A 1 85 ? -7.883 16.710 -29.024 1.00 42.21 142 PHE A CA 1
ATOM 616 C C . PHE A 1 85 ? -7.739 16.635 -30.537 1.00 45.10 142 PHE A C 1
ATOM 617 O O . PHE A 1 85 ? -8.336 17.459 -31.239 1.00 48.35 142 PHE A O 1
ATOM 625 N N . GLU A 1 86 ? -6.970 15.682 -31.055 1.00 40.93 143 GLU A N 1
ATOM 626 C CA . GLU A 1 86 ? -6.755 15.535 -32.485 1.00 48.20 143 GLU A CA 1
ATOM 627 C C . GLU A 1 86 ? -7.226 14.162 -32.943 1.00 55.07 143 GLU A C 1
ATOM 628 O O . GLU A 1 86 ? -7.386 13.238 -32.142 1.00 54.96 143 GLU A O 1
ATOM 634 N N . ASN A 1 87 ? -7.450 14.038 -34.255 1.00 50.10 144 ASN A N 1
ATOM 635 C CA . ASN A 1 87 ? -7.867 12.755 -34.810 1.00 49.62 144 ASN A CA 1
ATOM 636 C C . ASN A 1 87 ? -6.820 11.677 -34.572 1.00 53.81 144 ASN A C 1
ATOM 637 O O . ASN A 1 87 ? -7.168 10.509 -34.362 1.00 57.51 144 ASN A O 1
ATOM 642 N N . ASP A 1 88 ? -5.542 12.043 -34.593 1.00 51.07 145 ASP A N 1
ATOM 643 C CA . ASP A 1 88 ? -4.487 11.097 -34.258 1.00 52.20 145 ASP A CA 1
ATOM 644 C C . ASP A 1 88 ? -4.542 10.791 -32.766 1.00 63.01 145 ASP A C 1
ATOM 645 O O . ASP A 1 88 ? -4.309 11.675 -31.934 1.00 65.03 145 ASP A O 1
ATOM 650 N N . GLU A 1 89 ? -4.858 9.539 -32.429 1.00 62.82 146 GLU A N 1
ATOM 651 C CA . GLU A 1 89 ? -5.069 9.153 -31.039 1.00 62.68 146 GLU A CA 1
ATOM 652 C C . GLU A 1 89 ? -3.788 9.168 -30.212 1.00 68.49 146 GLU A C 1
ATOM 653 O O . GLU A 1 89 ? -3.866 9.082 -28.983 1.00 63.33 146 GLU A O 1
ATOM 659 N N . ARG A 1 90 ? -2.621 9.279 -30.839 1.00 66.22 147 ARG A N 1
ATOM 660 C CA . ARG A 1 90 ? -1.358 9.251 -30.114 1.00 59.72 147 ARG A CA 1
ATOM 661 C C . ARG A 1 90 ? -0.871 10.631 -29.694 1.00 61.17 147 ARG A C 1
ATOM 662 O O . ARG A 1 90 ? 0.171 10.728 -29.037 1.00 64.31 147 ARG A O 1
ATOM 670 N N . ILE A 1 91 ? -1.592 11.692 -30.041 1.00 63.96 148 ILE A N 1
ATOM 671 C CA . ILE A 1 91 ? -1.171 13.054 -29.731 1.00 57.50 148 ILE A CA 1
ATOM 672 C C . ILE A 1 91 ? -1.703 13.418 -28.349 1.00 49.98 148 ILE A C 1
ATOM 673 O O . ILE A 1 91 ? -2.913 13.560 -28.155 1.00 52.02 148 ILE A O 1
ATOM 678 N N . THR A 1 92 ? -0.796 13.569 -27.387 1.00 54.17 149 THR A N 1
ATOM 679 C CA . THR A 1 92 ? -1.179 13.997 -26.054 1.00 52.97 149 THR A CA 1
ATOM 680 C C . THR A 1 92 ? -1.590 15.470 -26.075 1.00 48.60 149 THR A C 1
ATOM 681 O O . THR A 1 92 ? -1.224 16.212 -26.990 1.00 49.00 149 THR A O 1
ATOM 685 N N . PRO A 1 93 ? -2.376 15.911 -25.084 1.00 46.67 150 PRO A N 1
ATOM 686 C CA . PRO A 1 93 ? -2.797 17.324 -25.065 1.00 44.66 150 PRO A CA 1
ATOM 687 C C . PRO A 1 93 ? -1.641 18.310 -25.081 1.00 47.35 150 PRO A C 1
ATOM 688 O O . PRO A 1 93 ? -1.701 19.312 -25.806 1.00 46.02 150 PRO A O 1
ATOM 692 N N . LEU A 1 94 ? -0.589 18.063 -24.297 1.00 43.85 151 LEU A N 1
ATOM 693 C CA . LEU A 1 94 ? 0.561 18.960 -24.316 1.00 41.35 151 LEU A CA 1
ATOM 694 C C . LEU A 1 94 ? 1.288 18.912 -25.655 1.00 45.63 151 LEU A C 1
ATOM 695 O O . LEU A 1 94 ? 1.855 19.922 -26.086 1.00 46.56 151 LEU A O 1
ATOM 700 N N . GLU A 1 95 ? 1.281 17.756 -26.324 1.00 46.36 152 GLU A N 1
ATOM 701 C CA . GLU A 1 95 ? 1.812 17.694 -27.682 1.00 51.99 152 GLU A CA 1
ATOM 702 C C . GLU A 1 95 ? 0.949 18.501 -28.643 1.00 46.76 152 GLU A C 1
ATOM 703 O O . GLU A 1 95 ? 1.466 19.125 -29.577 1.00 41.61 152 GLU A O 1
ATOM 709 N N . SER A 1 96 ? -0.369 18.502 -28.429 1.00 44.87 153 SER A N 1
ATOM 710 C CA . SER A 1 96 ? -1.253 19.297 -29.273 1.00 41.46 153 SER A CA 1
ATOM 711 C C . SER A 1 96 ? -1.067 20.786 -29.012 1.00 40.29 153 SER A C 1
ATOM 712 O O . SER A 1 96 ? -1.097 21.595 -29.948 1.00 39.36 153 SER A O 1
ATOM 715 N N . ALA A 1 97 ? -0.873 21.168 -27.747 1.00 40.31 154 ALA A N 1
ATOM 716 C CA . ALA A 1 97 ? -0.629 22.570 -27.431 1.00 41.37 154 ALA A CA 1
ATOM 717 C C . ALA A 1 97 ? 0.702 23.048 -27.995 1.00 44.22 154 ALA A C 1
ATOM 718 O O . ALA A 1 97 ? 0.852 24.237 -28.302 1.00 38.52 154 ALA A O 1
ATOM 720 N N . LEU A 1 98 ? 1.673 22.144 -28.139 1.00 41.64 155 LEU A N 1
ATOM 721 C CA . LEU A 1 98 ? 2.960 22.526 -28.710 1.00 39.36 155 LEU A CA 1
ATOM 722 C C . LEU A 1 98 ? 2.827 22.859 -30.191 1.00 39.08 155 LEU A C 1
ATOM 723 O O . LEU A 1 98 ? 3.461 23.801 -30.680 1.00 40.66 155 LEU A O 1
ATOM 728 N N . MET A 1 99 ? 2.007 22.098 -30.919 1.00 42.50 156 MET A N 1
ATOM 729 C CA . MET A 1 99 ? 1.827 22.362 -32.343 1.00 40.53 156 MET A CA 1
ATOM 730 C C . MET A 1 99 ? 1.103 23.683 -32.573 1.00 41.45 156 MET A C 1
ATOM 731 O O . MET A 1 99 ? 1.389 24.395 -33.541 1.00 39.63 156 MET A O 1
ATOM 736 N N . ILE A 1 100 ? 0.163 24.026 -31.692 1.00 39.42 157 ILE A N 1
ATOM 737 C CA . ILE A 1 100 ? -0.548 25.293 -31.826 1.00 36.61 157 ILE A CA 1
ATOM 738 C C . ILE A 1 100 ? 0.364 26.456 -31.461 1.00 41.05 157 ILE A C 1
ATOM 739 O O . ILE A 1 100 ? 0.302 27.529 -32.074 1.00 41.11 157 ILE A O 1
ATOM 744 N N . TRP A 1 101 ? 1.238 26.257 -30.470 1.00 42.90 158 TRP A N 1
ATOM 745 C CA . TRP A 1 101 ? 2.150 27.316 -30.054 1.00 41.32 158 TRP A CA 1
ATOM 746 C C . TRP A 1 101 ? 3.066 27.742 -31.193 1.00 41.85 158 TRP A C 1
ATOM 747 O O . TRP A 1 101 ? 3.416 28.923 -31.302 1.00 42.27 158 TRP A O 1
ATOM 758 N N . GLY A 1 102 ? 3.444 26.807 -32.059 1.00 41.16 159 GLY A N 1
ATOM 759 C CA . GLY A 1 102 ? 4.232 27.126 -33.229 1.00 40.94 159 GLY A CA 1
ATOM 760 C C . GLY A 1 102 ? 3.446 27.596 -34.426 1.00 41.58 159 GLY A C 1
ATOM 761 O O . GLY A 1 102 ? 4.033 27.846 -35.481 1.00 49.38 159 GLY A O 1
ATOM 762 N N . SER A 1 103 ? 2.123 27.723 -34.296 1.00 45.26 160 SER A N 1
ATOM 763 C CA . SER A 1 103 ? 1.269 28.169 -35.387 1.00 42.95 160 SER A CA 1
ATOM 764 C C . SER A 1 103 ? 0.664 29.547 -35.169 1.00 42.07 160 SER A C 1
ATOM 765 O O . SER A 1 103 ? 0.287 30.197 -36.149 1.00 52.60 160 SER A O 1
ATOM 768 N N . ILE A 1 104 ? 0.558 30.003 -33.919 1.00 43.54 161 ILE A N 1
ATOM 769 C CA . ILE A 1 104 ? 0.038 31.338 -33.653 1.00 46.37 161 ILE A CA 1
ATOM 770 C C . ILE A 1 104 ? 0.998 32.371 -34.217 1.00 51.49 161 ILE A C 1
ATOM 771 O O . ILE A 1 104 ? 2.207 32.326 -33.956 1.00 54.03 161 ILE A O 1
ATOM 776 N N . GLU A 1 105 ? 0.469 33.309 -35.001 1.00 46.74 162 GLU A N 1
ATOM 777 C CA . GLU A 1 105 ? 1.294 34.409 -35.491 1.00 51.54 162 GLU A CA 1
ATOM 778 C C . GLU A 1 105 ? 1.615 35.337 -34.326 1.00 51.18 162 GLU A C 1
ATOM 779 O O . GLU A 1 105 ? 0.740 36.048 -33.820 1.00 48.81 162 GLU A O 1
ATOM 785 N N . LYS A 1 106 ? 2.869 35.319 -33.889 1.00 54.27 163 LYS A N 1
ATOM 786 C CA . LYS A 1 106 ? 3.278 36.062 -32.707 1.00 60.81 163 LYS A CA 1
ATOM 787 C C . LYS A 1 106 ? 4.791 36.208 -32.729 1.00 63.51 163 LYS A C 1
ATOM 788 O O . LYS A 1 106 ? 5.477 35.668 -33.600 1.00 63.17 163 LYS A O 1
ATOM 794 N N . GLU A 1 107 ? 5.303 36.946 -31.749 1.00 61.31 164 GLU A N 1
ATOM 795 C CA . GL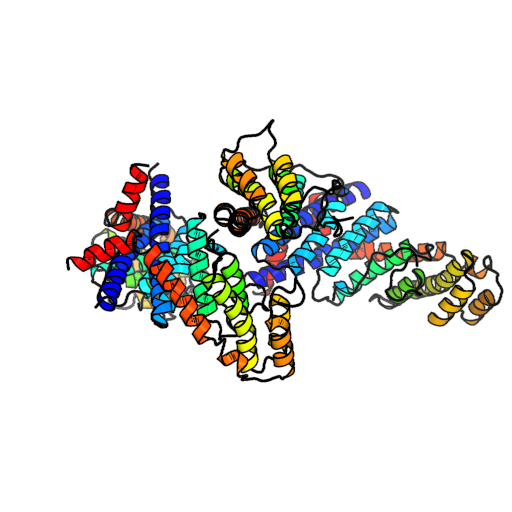U A 1 107 ? 6.741 37.110 -31.612 1.00 62.53 164 GLU A CA 1
ATOM 796 C C . GLU A 1 107 ? 7.379 35.807 -31.147 1.00 57.58 164 GLU A C 1
ATOM 797 O O . GLU A 1 107 ? 6.867 35.131 -30.251 1.00 58.54 164 GLU A O 1
ATOM 803 N N . HIS A 1 108 ? 8.501 35.452 -31.768 1.00 63.53 165 HIS A N 1
ATOM 804 C CA . HIS A 1 108 ? 9.312 34.326 -31.311 1.00 58.95 165 HIS A CA 1
ATOM 805 C C . HIS A 1 108 ? 10.473 34.857 -30.472 1.00 56.43 165 HIS A C 1
ATOM 806 O O . HIS A 1 108 ? 11.648 34.767 -30.831 1.00 57.21 165 HIS A O 1
ATOM 813 N N . ASP A 1 109 ? 10.108 35.426 -29.328 1.00 58.29 166 ASP A N 1
ATOM 814 C CA . ASP A 1 109 ? 11.042 36.092 -28.438 1.00 56.31 166 ASP A CA 1
ATOM 815 C C . ASP A 1 109 ? 11.506 35.134 -27.342 1.00 53.08 166 ASP A C 1
ATOM 816 O O . ASP A 1 109 ? 11.333 33.915 -27.431 1.00 55.10 166 ASP A O 1
ATOM 821 N N . LYS A 1 110 ? 12.106 35.696 -26.290 1.00 58.83 167 LYS A N 1
ATOM 822 C CA . LYS A 1 110 ? 12.590 34.879 -25.181 1.00 50.74 167 LYS A CA 1
ATOM 823 C C . LYS A 1 110 ? 11.443 34.168 -24.476 1.00 55.62 167 LYS A C 1
ATOM 824 O O . LYS A 1 110 ? 11.551 32.984 -24.138 1.00 54.83 167 LYS A O 1
ATOM 830 N N . LEU A 1 111 ? 10.332 34.874 -24.250 1.00 58.67 168 LEU A N 1
ATOM 831 C CA . LEU A 1 111 ? 9.195 34.261 -23.570 1.00 59.11 168 LEU A CA 1
ATOM 832 C C . LEU A 1 111 ? 8.589 33.139 -24.403 1.00 53.88 168 LEU A C 1
ATOM 833 O O . LEU A 1 111 ? 8.163 32.115 -23.856 1.00 52.17 168 LEU A O 1
ATOM 838 N N . HIS A 1 112 ? 8.544 33.310 -25.727 1.00 54.56 169 HIS A N 1
ATOM 839 C CA . HIS A 1 112 ? 7.997 32.263 -26.585 1.00 51.16 169 HIS A CA 1
ATOM 840 C C . HIS A 1 112 ? 8.875 31.019 -26.563 1.00 49.95 169 HIS A C 1
ATOM 841 O O . HIS A 1 112 ? 8.364 29.893 -26.538 1.00 50.56 169 HIS A O 1
ATOM 848 N N . GLU A 1 113 ? 10.198 31.200 -26.570 1.00 52.13 170 GLU A N 1
ATOM 849 C CA . GLU A 1 113 ? 11.099 30.054 -26.526 1.00 50.78 170 GLU A CA 1
ATOM 850 C C . GLU A 1 113 ? 11.067 29.366 -25.168 1.00 49.49 170 GLU A C 1
ATOM 851 O O . GLU A 1 113 ? 11.204 28.139 -25.094 1.00 50.46 170 GLU A O 1
ATOM 857 N N . GLU A 1 114 ? 10.889 30.130 -24.087 1.00 46.27 171 GLU A N 1
ATOM 858 C CA . GLU A 1 114 ? 10.803 29.520 -22.764 1.00 43.46 171 GLU A CA 1
ATOM 859 C C . GLU A 1 114 ? 9.531 28.694 -22.619 1.00 46.57 171 GLU A C 1
ATOM 860 O O . GLU A 1 114 ? 9.558 27.602 -22.037 1.00 41.68 171 GLU A O 1
ATOM 866 N N . ILE A 1 115 ? 8.409 29.194 -23.141 1.00 46.59 172 ILE A N 1
ATOM 867 C CA . ILE A 1 115 ? 7.155 28.454 -23.043 1.00 43.21 172 ILE A CA 1
ATOM 868 C C . ILE A 1 115 ? 7.216 27.184 -23.882 1.00 43.59 172 ILE A C 1
ATOM 869 O O . ILE A 1 115 ? 6.753 26.120 -23.454 1.00 43.92 172 ILE A O 1
ATOM 874 N N . GLN A 1 116 ? 7.801 27.268 -25.079 1.00 45.31 173 GLN A N 1
ATOM 875 C CA . GLN A 1 116 ? 7.878 26.100 -25.951 1.00 44.64 173 GLN A CA 1
ATOM 876 C C . GLN A 1 116 ? 8.702 24.988 -25.313 1.00 42.60 173 GLN A C 1
ATOM 877 O O . GLN A 1 116 ? 8.303 23.819 -25.325 1.00 45.87 173 GLN A O 1
ATOM 883 N N . ASN A 1 117 ? 9.859 25.337 -24.745 1.00 41.31 174 ASN A N 1
ATOM 884 C CA . ASN A 1 117 ? 10.703 24.325 -24.117 1.00 43.65 174 ASN A CA 1
ATOM 885 C C . ASN A 1 117 ? 10.040 23.745 -22.873 1.00 42.41 174 ASN A C 1
ATOM 886 O O . ASN A 1 117 ? 10.183 22.550 -22.588 1.00 42.29 174 ASN A O 1
ATOM 891 N N . LEU A 1 118 ? 9.312 24.574 -22.119 1.00 45.27 175 LEU A N 1
ATOM 892 C CA . LEU A 1 118 ? 8.585 24.066 -20.959 1.00 40.22 175 LEU A CA 1
ATOM 893 C C . LEU A 1 118 ? 7.462 23.120 -21.368 1.00 44.57 175 LEU A C 1
ATOM 894 O O . LEU A 1 118 ? 7.154 22.174 -20.632 1.00 43.91 175 LEU A O 1
ATOM 899 N N . ILE A 1 119 ? 6.841 23.354 -22.526 1.00 43.98 176 ILE A N 1
ATOM 900 C CA . ILE A 1 119 ? 5.812 22.438 -23.010 1.00 44.19 176 ILE A CA 1
ATOM 901 C C . ILE A 1 119 ? 6.430 21.098 -23.392 1.00 42.48 176 ILE A C 1
ATOM 902 O O . ILE A 1 119 ? 5.881 20.035 -23.078 1.00 38.93 176 ILE A O 1
ATOM 907 N N . LYS A 1 120 ? 7.584 21.127 -24.065 1.00 42.73 177 LYS A N 1
ATOM 908 C CA . LYS A 1 120 ? 8.248 19.886 -24.454 1.00 45.68 177 LYS A CA 1
ATOM 909 C C . LYS A 1 120 ? 8.658 19.073 -23.233 1.00 49.68 177 LYS A C 1
ATOM 910 O O . LYS A 1 120 ? 8.490 17.848 -23.208 1.00 51.08 177 LYS A O 1
ATOM 916 N N . ILE A 1 121 ? 9.198 19.737 -22.210 1.00 47.22 178 ILE A N 1
ATOM 917 C CA . ILE A 1 121 ? 9.649 19.030 -21.015 1.00 46.05 178 ILE A CA 1
ATOM 918 C C . ILE A 1 121 ? 8.462 18.445 -20.261 1.00 50.86 178 ILE A C 1
ATOM 919 O O . ILE A 1 121 ? 8.481 17.280 -19.845 1.00 48.14 178 ILE A O 1
ATOM 924 N N . GLN A 1 122 ? 7.407 19.243 -20.078 1.00 49.88 179 GLN A N 1
ATOM 925 C CA . GLN A 1 122 ? 6.248 18.781 -19.324 1.00 44.64 179 GLN A CA 1
ATOM 926 C C . GLN A 1 122 ? 5.409 17.772 -20.096 1.00 44.82 179 GLN A C 1
ATOM 927 O O . GLN A 1 122 ? 4.663 17.008 -19.475 1.00 47.69 179 GLN A O 1
ATOM 933 N N . ALA A 1 123 ? 5.506 17.751 -21.428 1.00 42.52 180 ALA A N 1
ATOM 934 C CA . ALA A 1 123 ? 4.791 16.736 -22.194 1.00 41.20 180 ALA A CA 1
ATOM 935 C C . ALA A 1 123 ? 5.280 15.337 -21.847 1.00 46.84 180 ALA A C 1
ATOM 936 O O . ALA A 1 123 ? 4.511 14.372 -21.922 1.00 53.30 180 ALA A O 1
ATOM 938 N N . ILE A 1 124 ? 6.547 15.211 -21.463 1.00 47.66 181 ILE A N 1
ATOM 939 C CA . ILE A 1 124 ? 7.090 13.938 -21.006 1.00 51.65 181 ILE A CA 1
ATOM 940 C C . ILE A 1 124 ? 6.855 13.744 -19.514 1.00 51.76 181 ILE A C 1
ATOM 941 O O . ILE A 1 124 ? 6.557 12.634 -19.067 1.00 49.45 181 ILE A O 1
ATOM 946 N N . ALA A 1 125 ? 6.974 14.821 -18.732 1.00 52.58 182 ALA A N 1
ATOM 947 C CA . ALA A 1 125 ? 6.808 14.712 -17.286 1.00 49.47 182 ALA A CA 1
ATOM 948 C C . ALA A 1 125 ? 5.396 14.276 -16.918 1.00 51.70 182 ALA A C 1
ATOM 949 O O . ALA A 1 125 ? 5.201 13.535 -15.948 1.00 56.56 182 ALA A O 1
ATOM 951 N N . VAL A 1 126 ? 4.397 14.728 -17.680 1.00 53.32 183 VAL A N 1
ATOM 952 C CA . VAL A 1 126 ? 3.018 14.327 -17.412 1.00 53.97 183 VAL A CA 1
ATOM 953 C C . VAL A 1 126 ? 2.854 12.825 -17.607 1.00 56.26 183 VAL A C 1
ATOM 954 O O . VAL A 1 126 ? 2.171 12.152 -16.825 1.00 61.35 183 VAL A O 1
ATOM 958 N N . CYS A 1 127 ? 3.490 12.271 -18.639 1.00 59.26 184 CYS A N 1
ATOM 959 C CA . CYS A 1 127 ? 3.428 10.828 -18.836 1.00 60.02 184 CYS A CA 1
ATOM 960 C C . CYS A 1 127 ? 4.220 10.083 -17.767 1.00 63.16 184 CYS A C 1
ATOM 961 O O . CYS A 1 127 ? 3.877 8.945 -17.423 1.00 64.09 184 CYS A O 1
ATOM 964 N N . MET A 1 128 ? 5.268 10.707 -17.224 1.00 64.39 185 MET A N 1
ATOM 965 C CA . MET A 1 128 ? 6.086 10.039 -16.217 1.00 65.64 185 MET A CA 1
ATOM 966 C C . MET A 1 128 ? 5.291 9.788 -14.942 1.00 69.50 185 MET A C 1
ATOM 967 O O . MET A 1 128 ? 5.294 8.673 -14.407 1.00 71.91 185 MET A O 1
ATOM 972 N N . GLU A 1 129 ? 4.578 10.802 -14.462 1.00 68.71 186 GLU A N 1
ATOM 973 C CA . GLU A 1 129 ? 3.771 10.699 -13.247 1.00 68.77 186 GLU A CA 1
ATOM 974 C C . GLU A 1 129 ? 2.451 9.976 -13.473 1.00 68.95 186 GLU A C 1
ATOM 975 O O . GLU A 1 129 ? 1.444 10.307 -12.846 1.00 71.32 186 GLU A O 1
ATOM 981 N N . ASN A 1 130 ? 2.420 8.994 -14.373 1.00 68.71 187 ASN A N 1
ATOM 982 C CA . ASN A 1 130 ? 1.255 8.136 -14.536 1.00 72.28 187 ASN A CA 1
ATOM 983 C C . ASN A 1 130 ? 1.622 6.680 -14.772 1.00 74.87 187 ASN A C 1
ATOM 984 O O . ASN A 1 130 ? 0.719 5.863 -14.976 1.00 76.68 187 ASN A O 1
ATOM 989 N N . GLY A 1 131 ? 2.906 6.328 -14.751 1.00 74.39 188 GLY A N 1
ATOM 990 C CA . GLY A 1 131 ? 3.339 4.994 -15.103 1.00 78.41 188 GLY A CA 1
ATOM 991 C C . GLY A 1 131 ? 3.466 4.734 -16.587 1.00 73.61 188 GLY A C 1
ATOM 992 O O . GLY A 1 131 ? 3.895 3.639 -16.972 1.00 81.36 188 GLY A O 1
ATOM 993 N N . ASN A 1 132 ? 3.114 5.702 -17.437 1.00 66.45 189 ASN A N 1
ATOM 994 C CA . ASN A 1 132 ? 3.161 5.515 -18.887 1.00 70.09 189 ASN A CA 1
ATOM 995 C C . ASN A 1 132 ? 4.571 5.818 -19.394 1.00 68.31 189 ASN A C 1
ATOM 996 O O . ASN A 1 132 ? 4.823 6.782 -20.119 1.00 69.12 189 ASN A O 1
ATOM 1001 N N . PHE A 1 133 ? 5.508 4.955 -18.994 1.00 69.59 190 PHE A N 1
ATOM 1002 C CA . PHE A 1 133 ? 6.882 5.086 -19.460 1.00 70.12 190 PHE A CA 1
ATOM 1003 C C . PHE A 1 133 ? 7.019 4.750 -20.939 1.00 65.90 190 PHE A C 1
ATOM 1004 O O . PHE A 1 133 ? 7.954 5.232 -21.587 1.00 61.41 190 PHE A O 1
ATOM 1012 N N . LYS A 1 134 ? 6.112 3.938 -21.485 1.00 67.12 191 LYS A N 1
ATOM 1013 C CA . LYS A 1 134 ? 6.143 3.651 -22.915 1.00 73.97 191 LYS A CA 1
ATOM 1014 C C . LYS A 1 134 ? 5.673 4.854 -23.723 1.00 70.09 191 LYS A C 1
ATOM 1015 O O . LYS A 1 134 ? 6.296 5.222 -24.726 1.00 73.93 191 LYS A O 1
ATOM 1021 N N . GLU A 1 135 ? 4.574 5.484 -23.300 1.00 66.05 192 GLU A N 1
ATOM 1022 C CA . GLU A 1 135 ? 4.091 6.663 -24.009 1.00 63.48 192 GLU A CA 1
ATOM 1023 C C . GLU A 1 135 ? 5.043 7.840 -23.847 1.00 63.57 192 GLU A C 1
ATOM 1024 O O . GLU A 1 135 ? 5.206 8.635 -24.780 1.00 68.69 192 GLU A O 1
ATOM 1030 N N . ALA A 1 136 ? 5.681 7.968 -22.681 1.00 59.78 193 ALA A N 1
ATOM 1031 C CA . ALA A 1 136 ? 6.664 9.030 -22.496 1.00 59.97 193 ALA A CA 1
ATOM 1032 C C . ALA A 1 136 ? 7.839 8.868 -23.448 1.00 61.78 193 ALA A C 1
ATOM 1033 O O . ALA A 1 136 ? 8.440 9.863 -23.871 1.00 60.99 193 ALA A O 1
ATOM 1035 N N . GLU A 1 137 ? 8.181 7.626 -23.797 1.00 71.01 194 GLU A N 1
ATOM 1036 C CA . GLU A 1 137 ? 9.229 7.400 -24.783 1.00 72.26 194 GLU A CA 1
ATOM 1037 C C . GLU A 1 137 ? 8.744 7.725 -26.189 1.00 67.48 194 GLU A C 1
ATOM 1038 O O . GLU A 1 137 ? 9.527 8.197 -27.021 1.00 66.55 194 GLU A O 1
ATOM 1044 N N . GLU A 1 138 ? 7.462 7.488 -26.470 1.00 62.59 195 GLU A N 1
ATOM 1045 C CA . GLU A 1 138 ? 6.914 7.844 -27.774 1.00 65.42 195 GLU A CA 1
ATOM 1046 C C . GLU A 1 138 ? 6.770 9.353 -27.915 1.00 61.76 195 GLU A C 1
ATOM 1047 O O . GLU A 1 138 ? 7.037 9.910 -28.986 1.00 60.00 195 GLU A O 1
ATOM 1053 N N . VAL A 1 139 ? 6.348 10.031 -26.844 1.00 60.67 196 VAL A N 1
ATOM 1054 C CA . VAL A 1 139 ? 6.242 11.487 -26.873 1.00 55.32 196 VAL A CA 1
ATOM 1055 C C . VAL A 1 139 ? 7.616 12.120 -27.042 1.00 56.60 196 VAL A C 1
ATOM 1056 O O . VAL A 1 139 ? 7.755 13.161 -27.698 1.00 56.94 196 VAL A O 1
ATOM 1060 N N . PHE A 1 140 ? 8.652 11.496 -26.476 1.00 62.34 197 PHE A N 1
ATOM 1061 C CA . PHE A 1 140 ? 10.000 12.046 -26.574 1.00 60.49 197 PHE A CA 1
ATOM 1062 C C . PHE A 1 140 ? 10.499 12.066 -28.013 1.00 61.49 197 PHE A C 1
ATOM 1063 O O . PHE A 1 140 ? 11.247 12.971 -28.398 1.00 61.85 197 PHE A O 1
ATOM 1071 N N . GLU A 1 141 ? 10.096 11.086 -28.821 1.00 60.51 198 GLU A N 1
ATOM 1072 C CA . GLU A 1 141 ? 10.618 10.988 -30.178 1.00 61.11 198 GLU A CA 1
ATOM 1073 C C . GLU A 1 141 ? 9.864 11.895 -31.141 1.00 63.37 198 GLU A C 1
ATOM 1074 O O . GLU A 1 141 ? 10.467 12.466 -32.056 1.00 63.01 198 GLU A O 1
ATOM 1080 N N . ARG A 1 142 ? 8.550 12.035 -30.955 1.00 56.20 199 ARG A N 1
ATOM 1081 C CA . ARG A 1 142 ? 7.781 12.930 -31.810 1.00 52.40 199 ARG A CA 1
ATOM 1082 C C . ARG A 1 142 ? 8.203 14.381 -31.624 1.00 52.36 199 ARG A C 1
ATOM 1083 O O . ARG A 1 142 ? 8.116 15.177 -32.566 1.00 54.41 199 ARG A O 1
ATOM 1091 N N . ILE A 1 143 ? 8.673 14.738 -30.430 1.00 53.79 200 ILE A N 1
ATOM 1092 C CA . ILE A 1 143 ? 9.091 16.102 -30.133 1.00 57.66 200 ILE A CA 1
ATOM 1093 C C . ILE A 1 143 ? 10.563 16.274 -30.482 1.00 63.72 200 ILE A C 1
ATOM 1094 O O . ILE A 1 143 ? 10.927 17.146 -31.279 1.00 68.99 200 ILE A O 1
ATOM 1099 N N . PHE A 1 144 ? 11.420 15.446 -29.883 1.00 67.22 201 PHE A N 1
ATOM 1100 C CA . PHE A 1 144 ? 12.857 15.553 -30.103 1.00 72.44 201 PHE A CA 1
ATOM 1101 C C . PHE A 1 144 ? 13.394 14.571 -31.134 1.00 82.73 201 PHE A C 1
ATOM 1102 O O . PHE A 1 144 ? 13.642 14.946 -32.285 1.00 86.35 201 PHE A O 1
ATOM 1110 N N . GLY A 1 145 ? 13.577 13.316 -30.710 1.00 86.91 202 GLY A N 1
ATOM 1111 C CA . GLY A 1 145 ? 14.098 12.259 -31.598 1.00 91.57 202 GLY A CA 1
ATOM 1112 C C . GLY A 1 145 ? 15.330 12.971 -32.131 1.00 94.84 202 GLY A C 1
ATOM 1113 O O . GLY A 1 145 ? 15.966 13.711 -31.354 1.00 89.77 202 GLY A O 1
ATOM 1114 N N . ASP A 1 146 ? 15.666 12.749 -33.406 1.00 97.68 203 ASP A N 1
ATOM 1115 C CA . ASP A 1 146 ? 16.871 13.376 -34.014 1.00 102.02 203 ASP A CA 1
ATOM 1116 C C . ASP A 1 146 ? 16.472 14.210 -35.237 1.00 104.88 203 ASP A C 1
ATOM 1117 O O . ASP A 1 146 ? 17.129 14.065 -36.287 1.00 107.18 203 ASP A O 1
ATOM 1122 N N . PRO A 1 147 ? 15.434 15.072 -35.153 1.00 107.27 204 PRO A N 1
ATOM 1123 C CA . PRO A 1 147 ? 15.027 15.904 -36.290 1.00 105.12 204 PRO A CA 1
ATOM 1124 C C . PRO A 1 147 ? 16.194 16.791 -36.749 1.00 107.38 204 PRO A C 1
ATOM 1125 O O . PRO A 1 147 ? 16.573 16.713 -37.904 1.00 112.10 204 PRO A O 1
ATOM 1129 N N . ASN A 1 148 ? 16.726 17.605 -35.831 1.00 108.44 205 ASN A N 1
ATOM 1130 C CA . ASN A 1 148 ? 17.866 18.516 -36.125 1.00 109.63 205 ASN A CA 1
ATOM 1131 C C . ASN A 1 148 ? 18.681 18.713 -34.842 1.00 110.29 205 ASN A C 1
ATOM 1132 O O . ASN A 1 148 ? 19.699 19.432 -34.887 1.00 111.55 205 ASN A O 1
ATOM 1137 N N . SER A 1 149 ? 18.233 18.090 -33.747 1.00 109.69 206 SER A N 1
ATOM 1138 C CA . SER A 1 149 ? 18.907 18.179 -32.424 1.00 112.02 206 SER A CA 1
ATOM 1139 C C . SER A 1 149 ? 19.114 19.648 -32.035 1.00 112.81 206 SER A C 1
ATOM 1140 O O . SER A 1 149 ? 20.282 20.070 -31.921 1.00 108.90 206 SER A O 1
ATOM 1143 N N . HIS A 1 150 ? 18.017 20.386 -31.835 1.00 114.77 207 HIS A N 1
ATOM 1144 C CA . HIS A 1 150 ? 18.089 21.823 -31.454 1.00 111.11 207 HIS A CA 1
ATOM 1145 C C . HIS A 1 150 ? 17.609 22.001 -30.009 1.00 111.24 207 HIS A C 1
ATOM 1146 O O . HIS A 1 150 ? 16.652 22.771 -29.795 1.00 114.74 207 HIS A O 1
ATOM 1153 N N . MET A 1 151 ? 18.257 21.313 -29.063 1.00 104.33 208 MET A N 1
ATOM 1154 C CA . MET A 1 151 ? 17.888 21.402 -27.624 1.00 101.61 208 MET A CA 1
ATOM 1155 C C . MET A 1 151 ? 19.035 20.842 -26.776 1.00 105.64 208 MET A C 1
ATOM 1156 O O . MET A 1 151 ? 19.549 19.760 -27.122 1.00 105.90 208 MET A O 1
ATOM 1161 N N . PRO A 1 152 ? 19.459 21.524 -25.688 1.00 109.03 209 PRO A N 1
ATOM 1162 C CA . PRO A 1 152 ? 20.559 21.041 -24.840 1.00 112.99 209 PRO A CA 1
ATOM 1163 C C . PRO A 1 152 ? 20.200 19.832 -23.986 1.00 102.60 209 PRO A C 1
ATOM 1164 O O . PRO A 1 152 ? 20.909 18.821 -24.016 1.00 96.10 209 PRO A O 1
ATOM 1168 N N . PHE A 1 153 ? 19.108 19.916 -23.224 1.00 96.04 210 PHE A N 1
ATOM 1169 C CA . PHE A 1 153 ? 18.733 18.843 -22.307 1.00 87.68 210 PHE A CA 1
ATOM 1170 C C . PHE A 1 153 ? 18.052 17.695 -23.040 1.00 80.52 210 PHE A C 1
ATOM 1171 O O . PHE A 1 153 ? 17.387 16.859 -22.416 1.00 76.78 210 PHE A O 1
ATOM 1179 N N . LYS A 1 154 ? 18.213 17.655 -24.366 1.00 82.60 211 LYS A N 1
ATOM 1180 C CA . LYS A 1 154 ? 17.649 16.574 -25.165 1.00 79.04 211 LYS A CA 1
ATOM 1181 C C . LYS A 1 154 ? 18.195 15.216 -24.741 1.00 78.39 211 LYS A C 1
ATOM 1182 O O . LYS A 1 154 ? 17.471 14.215 -24.776 1.00 76.24 211 LYS A O 1
ATOM 1188 N N . SER A 1 155 ? 19.461 15.162 -24.325 1.00 84.53 212 SER A N 1
ATOM 1189 C CA . SER A 1 155 ? 20.041 13.908 -23.859 1.00 79.73 212 SER A CA 1
ATOM 1190 C C . SER A 1 155 ? 19.718 13.636 -22.395 1.00 73.48 212 SER A C 1
ATOM 1191 O O . SER A 1 155 ? 19.665 12.472 -21.985 1.00 71.21 212 SER A O 1
ATOM 1194 N N . LYS A 1 156 ? 19.500 14.686 -21.599 1.00 73.62 213 LYS A N 1
ATOM 1195 C CA . LYS A 1 156 ? 19.192 14.485 -20.187 1.00 73.57 213 LYS A CA 1
ATOM 1196 C C . LYS A 1 156 ? 17.789 13.921 -20.005 1.00 79.10 213 LYS A C 1
ATOM 1197 O O . LYS A 1 156 ? 17.551 13.113 -19.100 1.00 78.09 213 LYS A O 1
ATOM 1203 N N . LEU A 1 157 ? 16.848 14.333 -20.858 1.00 76.14 214 LEU A N 1
ATOM 1204 C CA . LEU A 1 157 ? 15.489 13.809 -20.774 1.00 71.21 214 LEU A CA 1
ATOM 1205 C C . LEU A 1 157 ? 15.440 12.332 -21.143 1.00 73.58 214 LEU A C 1
ATOM 1206 O O . LEU A 1 157 ? 14.645 11.572 -20.576 1.00 68.65 214 LEU A O 1
ATOM 1211 N N . LEU A 1 158 ? 16.278 11.909 -22.093 1.00 73.64 215 LEU A N 1
ATOM 1212 C CA . LEU A 1 158 ? 16.256 10.519 -22.537 1.00 70.07 215 LEU A CA 1
ATOM 1213 C C . LEU A 1 158 ? 16.602 9.569 -21.399 1.00 73.29 215 LEU A C 1
ATOM 1214 O O . LEU A 1 158 ? 15.965 8.520 -21.241 1.00 69.44 215 LEU A O 1
ATOM 1219 N N . MET A 1 159 ? 17.606 9.918 -20.593 1.00 73.16 216 MET A N 1
ATOM 1220 C CA . MET A 1 159 ? 17.996 9.044 -19.494 1.00 77.96 216 MET A CA 1
ATOM 1221 C C . MET A 1 159 ? 16.928 9.006 -18.409 1.00 77.72 216 MET A C 1
ATOM 1222 O O . MET A 1 159 ? 16.630 7.936 -17.868 1.00 7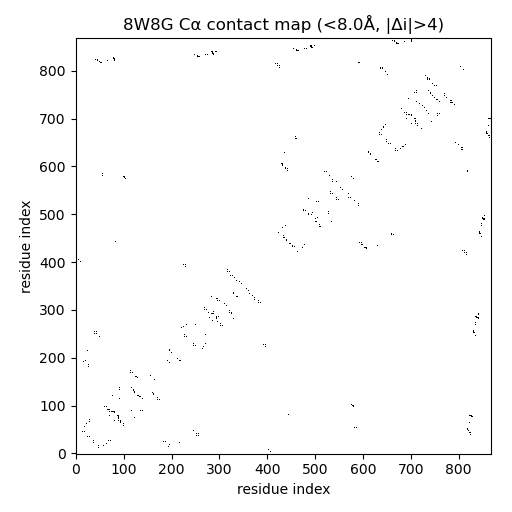8.74 216 MET A O 1
ATOM 1227 N N . ILE A 1 160 ? 16.328 10.158 -18.093 1.00 76.67 217 ILE A N 1
ATOM 1228 C CA . ILE A 1 160 ? 15.275 10.205 -17.079 1.00 72.15 217 ILE A CA 1
ATOM 1229 C C . ILE A 1 160 ? 14.132 9.267 -17.452 1.00 76.40 217 ILE A C 1
ATOM 1230 O O . ILE A 1 160 ? 13.530 8.623 -16.584 1.00 79.98 217 ILE A O 1
ATOM 1235 N N . ILE A 1 161 ? 13.822 9.169 -18.746 1.00 69.70 218 ILE A N 1
ATOM 1236 C CA . ILE A 1 161 ? 12.829 8.199 -19.196 1.00 69.93 218 ILE A CA 1
ATOM 1237 C C . ILE A 1 161 ? 13.319 6.780 -18.941 1.00 74.58 218 ILE A C 1
ATOM 1238 O O . ILE A 1 161 ? 12.553 5.912 -18.505 1.00 68.41 218 ILE A O 1
ATOM 1243 N N . SER A 1 162 ? 14.603 6.521 -19.200 1.00 79.00 219 SER A N 1
ATOM 1244 C CA . SER A 1 162 ? 15.162 5.210 -18.896 1.00 76.02 219 SER A CA 1
ATOM 1245 C C . SER A 1 162 ? 15.270 4.983 -17.394 1.00 80.06 219 SER A C 1
ATOM 1246 O O . SER A 1 162 ? 15.227 3.834 -16.939 1.00 75.79 219 SER A O 1
ATOM 1249 N N . GLN A 1 163 ? 15.406 6.059 -16.611 1.00 80.28 220 GLN A N 1
ATOM 1250 C CA . GLN A 1 163 ? 15.408 5.924 -15.158 1.00 78.76 220 GLN A CA 1
ATOM 1251 C C . GLN A 1 163 ? 14.071 5.409 -14.644 1.00 84.87 220 GLN A C 1
ATOM 1252 O O . GLN A 1 163 ? 14.014 4.799 -13.569 1.00 84.97 220 GLN A O 1
ATOM 1258 N N . LYS A 1 164 ? 12.993 5.638 -15.398 1.00 85.06 221 LYS A N 1
ATOM 1259 C CA . LYS A 1 164 ? 11.626 5.431 -14.917 1.00 83.20 221 LYS A CA 1
ATOM 1260 C C . LYS A 1 164 ? 11.388 6.197 -13.619 1.00 86.61 221 LYS A C 1
ATOM 1261 O O . LYS A 1 164 ? 10.616 5.773 -12.756 1.00 91.12 221 LYS A O 1
ATOM 1267 N N . ASP A 1 165 ? 12.061 7.336 -13.479 1.00 87.71 222 ASP A N 1
ATOM 1268 C CA . ASP A 1 165 ? 11.931 8.196 -12.305 1.00 85.82 222 ASP A CA 1
ATOM 1269 C C . ASP A 1 165 ? 10.609 8.939 -12.432 1.00 87.08 222 ASP A C 1
ATOM 1270 O O . ASP A 1 165 ? 10.508 9.963 -13.110 1.00 84.31 222 ASP A O 1
ATOM 1275 N N . THR A 1 166 ? 9.576 8.400 -11.775 1.00 89.45 223 THR A N 1
ATOM 1276 C CA . THR A 1 166 ? 8.234 8.960 -11.906 1.00 87.73 223 THR A CA 1
ATOM 1277 C C . THR A 1 166 ? 8.200 10.426 -11.491 1.00 84.73 223 THR A C 1
ATOM 1278 O O . THR A 1 166 ? 7.583 11.257 -12.168 1.00 82.63 223 THR A O 1
ATOM 1282 N N . PHE A 1 167 ? 8.875 10.769 -10.394 1.00 88.17 224 PHE A N 1
ATOM 1283 C CA . PHE A 1 167 ? 8.890 12.133 -9.865 1.00 87.87 224 PHE A CA 1
ATOM 1284 C C . PHE A 1 167 ? 10.348 12.567 -9.723 1.00 80.12 224 PHE A C 1
ATOM 1285 O O . PHE A 1 167 ? 10.955 12.402 -8.661 1.00 81.15 224 PHE A O 1
ATOM 1293 N N . HIS A 1 168 ? 10.904 13.124 -10.795 1.00 77.15 225 HIS A N 1
ATOM 1294 C CA . HIS A 1 168 ? 12.291 13.561 -10.818 1.00 70.77 225 HIS A CA 1
ATOM 1295 C C . HIS A 1 168 ? 12.381 15.047 -10.497 1.00 66.23 225 HIS A C 1
ATOM 1296 O O . HIS A 1 168 ? 11.467 15.822 -10.790 1.00 70.32 225 HIS A O 1
ATOM 1303 N N . SER A 1 169 ? 13.500 15.441 -9.883 1.00 65.52 226 SER A N 1
ATOM 1304 C CA . SER A 1 169 ? 13.687 16.838 -9.509 1.00 61.45 226 SER A CA 1
ATOM 1305 C C . SER A 1 169 ? 13.874 17.744 -10.718 1.00 61.77 226 SER A C 1
ATOM 1306 O O . SER A 1 169 ? 13.602 18.946 -10.624 1.00 62.64 226 SER A O 1
ATOM 1309 N N . PHE A 1 170 ? 14.336 17.200 -11.846 1.00 62.91 227 PHE A N 1
ATOM 1310 C CA . PHE A 1 170 ? 14.458 18.006 -13.056 1.00 57.15 227 PHE A CA 1
ATOM 1311 C C . PHE A 1 170 ? 13.091 18.461 -13.549 1.00 60.90 227 PHE A C 1
ATOM 1312 O O . PHE A 1 170 ? 12.930 19.602 -13.996 1.00 59.48 227 PHE A O 1
ATOM 1320 N N . PHE A 1 171 ? 12.089 17.582 -13.470 1.00 60.15 228 PHE A N 1
ATOM 1321 C CA . PHE A 1 171 ? 10.733 17.963 -13.842 1.00 57.92 228 PHE A CA 1
ATOM 1322 C C . PHE A 1 171 ? 10.135 18.985 -12.884 1.00 58.55 228 PHE A C 1
ATOM 1323 O O . PHE A 1 171 ? 9.189 19.684 -13.259 1.00 57.36 228 PHE A O 1
ATOM 1331 N N . GLN A 1 172 ? 10.664 19.093 -11.662 1.00 56.28 229 GLN A N 1
ATOM 1332 C CA . GLN A 1 172 ? 10.122 20.051 -10.705 1.00 59.37 229 GLN A CA 1
ATOM 1333 C C . GLN A 1 172 ? 10.702 21.447 -10.894 1.00 54.78 229 GLN A C 1
ATOM 1334 O O . GLN A 1 172 ? 10.055 22.433 -10.525 1.00 57.82 229 GLN A O 1
ATOM 1340 N N . HIS A 1 173 ? 11.909 21.557 -11.449 1.00 53.46 230 HIS A N 1
ATOM 1341 C CA . HIS A 1 173 ? 12.465 22.878 -11.726 1.00 53.21 230 HIS A CA 1
ATOM 1342 C C . HIS A 1 173 ? 11.827 23.483 -12.970 1.00 57.31 230 HIS A C 1
ATOM 1343 O O . HIS A 1 173 ? 11.404 24.645 -12.960 1.00 57.37 230 HIS A O 1
ATOM 1350 N N . PHE A 1 174 ? 11.751 22.707 -14.052 1.00 58.45 231 PHE A N 1
ATOM 1351 C CA . PHE A 1 174 ? 10.961 23.077 -15.226 1.00 51.58 231 PHE A CA 1
ATOM 1352 C C . PHE A 1 174 ? 9.553 22.504 -15.058 1.00 50.70 231 PHE A C 1
ATOM 1353 O O . PHE A 1 174 ? 9.100 21.621 -15.789 1.00 49.16 231 PHE A O 1
ATOM 1361 N N . SER A 1 175 ? 8.859 23.042 -14.058 1.00 53.83 232 SER A N 1
ATOM 1362 C CA . SER A 1 175 ? 7.634 22.453 -13.546 1.00 48.84 232 SER A CA 1
ATOM 1363 C C . SER A 1 175 ? 6.436 22.788 -14.430 1.00 48.42 232 SER A C 1
ATOM 1364 O O . SER A 1 175 ? 6.496 23.626 -15.334 1.00 44.37 232 SER A O 1
ATOM 1367 N N . TYR A 1 176 ? 5.327 22.102 -14.145 1.00 51.22 233 TYR A N 1
ATOM 1368 C CA . TYR A 1 176 ? 4.064 22.390 -14.809 1.00 45.59 233 TYR A CA 1
ATOM 1369 C C . TYR A 1 176 ? 3.547 23.771 -14.431 1.00 47.21 233 TYR A C 1
ATOM 1370 O O . TYR A 1 176 ? 2.917 24.446 -15.254 1.00 45.23 233 TYR A O 1
ATOM 1379 N N . ASN A 1 177 ? 3.821 24.212 -13.201 1.00 46.09 234 ASN A N 1
ATOM 1380 C CA . ASN A 1 177 ? 3.366 25.521 -12.748 1.00 46.32 234 ASN A CA 1
ATOM 1381 C C . ASN A 1 177 ? 4.201 26.649 -13.337 1.00 43.00 234 ASN A C 1
ATOM 1382 O O . ASN A 1 177 ? 3.668 27.731 -13.606 1.00 43.98 234 ASN A O 1
ATOM 1387 N N . HIS A 1 178 ? 5.503 26.426 -13.528 1.00 44.04 235 HIS A N 1
ATOM 1388 C CA . HIS A 1 178 ? 6.332 27.433 -14.182 1.00 41.80 235 HIS A CA 1
ATOM 1389 C C . HIS A 1 178 ? 5.919 27.612 -15.635 1.00 41.94 235 HIS A C 1
ATOM 1390 O O . HIS A 1 178 ? 5.974 28.724 -16.173 1.00 41.59 235 HIS A O 1
ATOM 1397 N N . MET A 1 179 ? 5.499 26.525 -16.286 1.00 43.82 236 MET A N 1
ATOM 1398 C CA . MET A 1 179 ? 4.914 26.641 -17.615 1.00 40.73 236 MET A CA 1
ATOM 1399 C C . MET A 1 179 ? 3.591 27.393 -17.563 1.00 41.50 236 MET A C 1
ATOM 1400 O O . MET A 1 179 ? 3.282 28.184 -18.462 1.00 40.48 236 MET A O 1
ATOM 1405 N N . MET A 1 180 ? 2.804 27.168 -16.508 1.00 40.16 237 MET A N 1
ATOM 1406 C CA . MET A 1 180 ? 1.509 27.829 -16.383 1.00 35.65 237 MET A CA 1
ATOM 1407 C C . MET A 1 180 ? 1.666 29.337 -16.230 1.00 37.95 237 MET A C 1
ATOM 1408 O O . MET A 1 180 ? 1.028 30.113 -16.951 1.00 41.41 237 MET A O 1
ATOM 1413 N N . GLU A 1 181 ? 2.515 29.774 -15.295 1.00 38.64 238 GLU A N 1
ATOM 1414 C CA . GLU A 1 181 ? 2.610 31.201 -15.004 1.00 40.87 238 GLU A CA 1
ATOM 1415 C C . GLU A 1 181 ? 3.243 31.972 -16.156 1.00 37.13 238 GLU A C 1
ATOM 1416 O O . GLU A 1 181 ? 2.978 33.169 -16.316 1.00 35.67 238 GLU A O 1
ATOM 1422 N N . LYS A 1 182 ? 4.076 31.315 -16.965 1.00 40.79 239 LYS A N 1
ATOM 1423 C CA . LYS A 1 182 ? 4.617 31.968 -18.152 1.00 41.70 239 LYS A CA 1
ATOM 1424 C C . LYS A 1 182 ? 3.582 32.066 -19.263 1.00 37.86 239 LYS A C 1
ATOM 1425 O O . LYS A 1 182 ? 3.602 33.028 -20.038 1.00 37.29 239 LYS A O 1
ATOM 1431 N N . ILE A 1 183 ? 2.678 31.088 -19.356 1.00 37.49 240 ILE A N 1
ATOM 1432 C CA . ILE A 1 183 ? 1.562 31.202 -20.288 1.00 36.60 240 ILE A CA 1
ATOM 1433 C C . ILE A 1 183 ? 0.610 32.301 -19.836 1.00 32.33 240 ILE A C 1
ATOM 1434 O O . ILE A 1 183 ? 0.122 33.094 -20.651 1.00 34.69 240 ILE A O 1
ATOM 1439 N N . LYS A 1 184 ? 0.338 32.374 -18.531 1.00 35.72 241 LYS A N 1
ATOM 1440 C CA . LYS A 1 184 ? -0.516 33.437 -18.015 1.00 34.88 241 LYS A CA 1
ATOM 1441 C C . LYS A 1 184 ? 0.138 34.804 -18.173 1.00 34.57 241 LYS A C 1
ATOM 1442 O O . LYS A 1 184 ? -0.564 35.813 -18.309 1.00 33.39 241 LYS A O 1
ATOM 1448 N N . SER A 1 185 ? 1.473 34.859 -18.162 1.00 36.41 242 SER A N 1
ATOM 1449 C CA . SER A 1 185 ? 2.158 36.111 -18.463 1.00 36.61 242 SER A CA 1
ATOM 1450 C C . SER A 1 185 ? 1.885 36.546 -19.897 1.00 36.43 242 SER A C 1
ATOM 1451 O O . SER A 1 185 ? 1.718 37.740 -20.173 1.00 34.72 242 SER A O 1
ATOM 1454 N N . TYR A 1 186 ? 1.835 35.586 -20.822 1.00 36.41 243 TYR A N 1
ATOM 1455 C CA . TYR A 1 186 ? 1.433 35.883 -22.191 1.00 37.36 243 TYR A CA 1
ATOM 1456 C C . TYR A 1 186 ? -0.068 36.114 -22.301 1.00 37.99 243 TYR A C 1
ATOM 1457 O O . TYR A 1 186 ? -0.505 36.927 -23.122 1.00 35.14 243 TYR A O 1
ATOM 1466 N N . VAL A 1 187 ? -0.866 35.418 -21.487 1.00 32.15 244 VAL A N 1
ATOM 1467 C CA . VAL A 1 187 ? -2.306 35.656 -21.481 1.00 30.39 244 VAL A CA 1
ATOM 1468 C C . VAL A 1 187 ? -2.603 37.083 -21.038 1.00 35.91 244 VAL A C 1
ATOM 1469 O O . VAL A 1 187 ? -3.486 37.750 -21.591 1.00 36.88 244 VAL A O 1
ATOM 1473 N N . ASN A 1 188 ? -1.857 37.581 -20.046 1.00 35.42 245 ASN A N 1
ATOM 1474 C CA . ASN A 1 188 ? -2.015 38.971 -19.626 1.00 34.11 245 ASN A CA 1
ATOM 1475 C C . ASN A 1 188 ? -1.634 39.939 -20.736 1.00 33.95 245 ASN A C 1
ATOM 1476 O O . ASN A 1 188 ? -2.148 41.063 -20.782 1.00 35.96 245 ASN A O 1
ATOM 1481 N N . TYR A 1 189 ? -0.730 39.533 -21.629 1.00 35.43 246 TYR A N 1
ATOM 1482 C CA . TYR A 1 189 ? -0.417 40.367 -22.784 1.00 44.01 246 TYR A CA 1
ATOM 1483 C C . TYR A 1 189 ? -1.578 40.385 -23.770 1.00 40.42 246 TYR A C 1
ATOM 1484 O O . TYR A 1 189 ? -1.963 41.447 -24.273 1.00 43.20 246 TYR A O 1
ATOM 1493 N N . VAL A 1 190 ? -2.149 39.213 -24.060 1.00 41.53 247 VAL A N 1
ATOM 1494 C CA . VAL A 1 190 ? -3.316 39.157 -24.933 1.00 43.92 247 VAL A CA 1
ATOM 1495 C C . VAL A 1 190 ? -4.503 39.851 -24.279 1.00 45.24 247 VAL A C 1
ATOM 1496 O O . VAL A 1 190 ? -5.329 40.466 -24.965 1.00 46.45 247 VAL A O 1
ATOM 1500 N N . LEU A 1 191 ? -4.604 39.778 -22.949 1.00 41.50 248 LEU A N 1
ATOM 1501 C CA . LEU A 1 191 ? -5.682 40.465 -22.247 1.00 36.21 248 LEU A CA 1
ATOM 1502 C C . LEU A 1 191 ? -5.581 41.975 -22.429 1.00 38.60 248 LEU A C 1
ATOM 1503 O O . LEU A 1 191 ? -6.601 42.666 -22.539 1.00 50.38 248 LEU A O 1
ATOM 1508 N N . SER A 1 192 ? -4.357 42.504 -22.474 1.00 39.64 249 SER A N 1
ATOM 1509 C CA . SER A 1 192 ? -4.164 43.930 -22.709 1.00 42.63 249 SER A CA 1
ATOM 1510 C C . SER A 1 192 ? -4.227 44.284 -24.188 1.00 55.11 249 SER A C 1
ATOM 1511 O O . SER A 1 192 ? -4.677 45.380 -24.539 1.00 58.72 249 SER A O 1
ATOM 1514 N N . GLU A 1 193 ? -3.778 43.380 -25.062 1.00 56.86 250 GLU A N 1
ATOM 1515 C CA . GLU A 1 193 ? -3.782 43.669 -26.492 1.00 53.92 250 GLU A CA 1
ATOM 1516 C C . GLU A 1 193 ? -5.202 43.814 -27.024 1.00 49.59 250 GLU A C 1
ATOM 1517 O O . GLU A 1 193 ? -5.474 44.683 -27.860 1.00 57.21 250 GLU A O 1
ATOM 1523 N N . LYS A 1 194 ? -6.123 42.982 -26.543 1.00 53.99 251 LYS A N 1
ATOM 1524 C CA . LYS A 1 194 ? -7.493 42.959 -27.037 1.00 54.07 251 LYS A CA 1
ATOM 1525 C C . LYS A 1 194 ? -8.479 43.655 -26.106 1.00 56.43 251 LYS A C 1
ATOM 1526 O O . LYS A 1 194 ? -9.690 43.561 -26.328 1.00 61.82 251 LYS A O 1
ATOM 1532 N N . SER A 1 195 ? -7.996 44.349 -25.072 1.00 53.30 252 SER A N 1
ATOM 1533 C CA . SER A 1 195 ? -8.900 44.994 -24.125 1.00 60.38 252 SER A CA 1
ATOM 1534 C C . SER A 1 195 ? -9.717 46.111 -24.761 1.00 56.32 252 SER A C 1
ATOM 1535 O O . SER A 1 195 ? -10.747 46.502 -24.202 1.00 59.62 252 SER A O 1
ATOM 1538 N N . SER A 1 196 ? -9.287 46.632 -25.908 1.00 54.52 253 SER A N 1
ATOM 1539 C CA . SER A 1 196 ? -9.996 47.705 -26.590 1.00 54.72 253 SER A CA 1
ATOM 1540 C C . SER A 1 196 ? -10.917 47.196 -27.692 1.00 62.01 253 SER A C 1
ATOM 1541 O O . SER A 1 196 ? -11.396 47.996 -28.502 1.00 67.77 253 SER A O 1
ATOM 1544 N N . THR A 1 197 ? -11.174 45.891 -27.744 1.00 60.18 254 THR A N 1
ATOM 1545 C CA . THR A 1 197 ? -12.095 45.353 -28.733 1.00 54.05 254 THR A CA 1
ATOM 1546 C C . THR A 1 197 ? -13.523 45.791 -28.420 1.00 51.35 254 THR A C 1
ATOM 1547 O O . THR A 1 197 ? -13.872 46.086 -27.275 1.00 50.73 254 THR A O 1
ATOM 1551 N N . PHE A 1 198 ? -14.359 45.801 -29.461 1.00 52.15 255 PHE A N 1
ATOM 1552 C CA . PHE A 1 198 ? -15.628 46.526 -29.417 1.00 49.72 255 PHE A CA 1
ATOM 1553 C C . PHE A 1 198 ? -16.540 46.025 -28.300 1.00 50.19 255 PHE A C 1
ATOM 1554 O O . PHE A 1 198 ? -16.995 46.807 -27.458 1.00 52.42 255 PHE A O 1
ATOM 1562 N N . LEU A 1 199 ? -16.825 44.721 -28.280 1.00 44.00 256 LEU A N 1
ATOM 1563 C CA . LEU A 1 199 ? -17.882 44.208 -27.411 1.00 42.92 256 LEU A CA 1
ATOM 1564 C C . LEU A 1 199 ? -17.534 44.381 -25.935 1.00 43.90 256 LEU A C 1
ATOM 1565 O O . LEU A 1 199 ? -18.360 44.853 -25.146 1.00 42.58 256 LEU A O 1
ATOM 1570 N N . MET A 1 200 ? -16.316 44.000 -25.540 1.00 43.80 257 MET A N 1
ATOM 1571 C CA . MET A 1 200 ? -15.901 44.199 -24.154 1.00 46.44 257 MET A CA 1
ATOM 1572 C C . MET A 1 200 ? -15.772 45.679 -23.820 1.00 49.63 257 MET A C 1
ATOM 1573 O O . MET A 1 200 ? -15.994 46.080 -22.671 1.00 49.18 257 MET A O 1
ATOM 1578 N N . LYS A 1 201 ? -15.429 46.501 -24.813 1.00 46.42 258 LYS A N 1
ATOM 1579 C CA . LYS A 1 201 ? -15.268 47.933 -24.588 1.00 45.32 258 LYS A CA 1
ATOM 1580 C C . LYS A 1 201 ? -16.596 48.592 -24.242 1.00 51.41 258 LYS A C 1
ATOM 1581 O O . LYS A 1 201 ? -16.717 49.266 -23.212 1.00 51.94 258 LYS A O 1
ATOM 1587 N N . ALA A 1 202 ? -17.60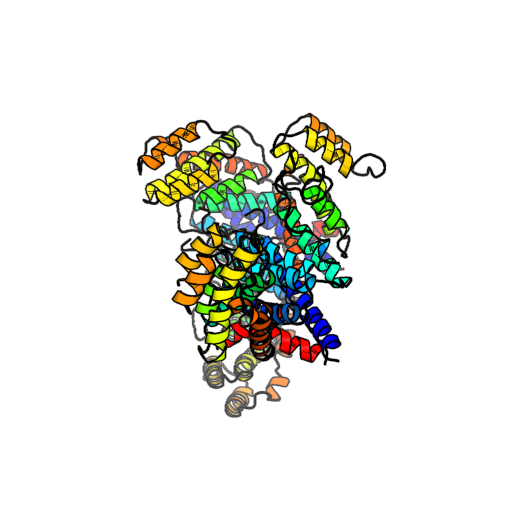6 48.413 -25.097 1.00 47.05 259 ALA A N 1
ATOM 1588 C CA . ALA A 1 202 ? -18.905 49.022 -24.838 1.00 42.52 259 ALA A CA 1
ATOM 1589 C C . ALA A 1 202 ? -19.555 48.440 -23.591 1.00 48.82 259 ALA A C 1
ATOM 1590 O O . ALA A 1 202 ? -20.310 49.137 -22.902 1.00 49.85 259 ALA A O 1
ATOM 1592 N N . ALA A 1 203 ? -19.274 47.173 -23.280 1.00 51.56 260 ALA A N 1
ATOM 1593 C CA . ALA A 1 203 ? -19.797 46.584 -22.052 1.00 46.81 260 ALA A CA 1
ATOM 1594 C C . ALA A 1 203 ? -19.141 47.202 -20.824 1.00 52.30 260 ALA A C 1
ATOM 1595 O O . ALA A 1 203 ? -19.794 47.382 -19.790 1.00 60.03 260 ALA A O 1
ATOM 1597 N N . ALA A 1 204 ? -17.853 47.538 -20.920 1.00 53.52 261 ALA A N 1
ATOM 1598 C CA . ALA A 1 204 ? -17.176 48.183 -19.801 1.00 51.02 261 ALA A CA 1
ATOM 1599 C C . ALA A 1 204 ? -17.703 49.595 -19.578 1.00 56.85 261 ALA A C 1
ATOM 1600 O O . ALA A 1 204 ? -17.888 50.018 -18.432 1.00 62.54 261 ALA A O 1
ATOM 1602 N N . LYS A 1 205 ? -17.953 50.337 -20.662 1.00 56.30 262 LYS A N 1
ATOM 1603 C CA . LYS A 1 205 ? -18.490 51.688 -20.528 1.00 60.89 262 LYS A CA 1
ATOM 1604 C C . LYS A 1 205 ? -19.846 51.678 -19.834 1.00 66.69 262 LYS A C 1
ATOM 1605 O O . LYS A 1 205 ? -20.137 52.553 -19.010 1.00 72.58 262 LYS A O 1
ATOM 1611 N N . VAL A 1 206 ? -20.689 50.694 -20.156 1.00 65.81 263 VAL A N 1
ATOM 1612 C CA . VAL A 1 206 ? -22.007 50.601 -19.534 1.00 66.39 263 VAL A CA 1
ATOM 1613 C C . VAL A 1 206 ? -21.874 50.387 -18.031 1.00 66.52 263 VAL A C 1
ATOM 1614 O O . VAL A 1 206 ? -22.631 50.959 -17.236 1.00 70.61 263 VAL A O 1
ATOM 1618 N N . VAL A 1 207 ? -20.899 49.577 -17.615 1.00 67.75 264 VAL A N 1
ATOM 1619 C CA . VAL A 1 207 ? -20.722 49.302 -16.193 1.00 71.14 264 VAL A CA 1
ATOM 1620 C C . VAL A 1 207 ? -20.057 50.478 -15.480 1.00 76.46 264 VAL A C 1
ATOM 1621 O O . VAL A 1 207 ? -20.318 50.714 -14.294 1.00 75.44 264 VAL A O 1
ATOM 1625 N N . GLU A 1 208 ? -19.212 51.239 -16.182 1.00 80.60 265 GLU A N 1
ATOM 1626 C CA . GLU A 1 208 ? -18.496 52.343 -15.545 1.00 85.99 265 GLU A CA 1
ATOM 1627 C C . GLU A 1 208 ? -19.459 53.396 -15.009 1.00 95.28 265 GLU A C 1
ATOM 1628 O O . GLU A 1 208 ? -19.317 53.862 -13.873 1.00 107.73 265 GLU A O 1
ATOM 1634 N N . SER A 1 209 ? -20.448 53.786 -15.816 1.00 92.37 266 SER A N 1
ATOM 1635 C CA . SER A 1 209 ? -21.392 54.806 -15.372 1.00 99.42 266 SER A CA 1
ATOM 1636 C C . SER A 1 209 ? -22.344 54.273 -14.310 1.00 99.69 266 SER A C 1
ATOM 1637 O O . SER A 1 209 ? -22.829 55.043 -13.473 1.00 108.40 266 SER A O 1
ATOM 1640 N N . LYS A 1 210 ? -22.618 52.973 -14.321 1.00 97.48 267 LYS A N 1
ATOM 1641 C CA . LYS A 1 210 ? -23.551 52.380 -13.371 1.00 98.10 267 LYS A CA 1
ATOM 1642 C C . LYS A 1 210 ? -22.903 52.205 -12.001 1.00 101.39 267 LYS A C 1
ATOM 1643 O O . LYS A 1 210 ? -22.922 53.117 -11.175 1.00 93.33 267 LYS A O 1
ATOM 1649 N N . GLU B 1 5 ? -14.171 44.884 -6.972 1.00 81.91 62 GLU B N 1
ATOM 1650 C CA . GLU B 1 5 ? -13.066 45.564 -7.637 1.00 84.83 62 GLU B CA 1
ATOM 1651 C C . GLU B 1 5 ? -13.102 45.332 -9.145 1.00 79.76 62 GLU B C 1
ATOM 1652 O O . GLU B 1 5 ? -14.174 45.281 -9.747 1.00 72.14 62 GLU B O 1
ATOM 1658 N N . ASP B 1 6 ? -11.916 45.205 -9.748 1.00 85.43 63 ASP B N 1
ATOM 1659 C CA . ASP B 1 6 ? -11.833 44.912 -11.175 1.00 76.16 63 ASP B CA 1
ATOM 1660 C C . ASP B 1 6 ? -12.524 43.598 -11.514 1.00 65.54 63 ASP B C 1
ATOM 1661 O O . ASP B 1 6 ? -13.198 43.490 -12.545 1.00 66.55 63 ASP B O 1
ATOM 1666 N N . ALA B 1 7 ? -12.372 42.585 -10.656 1.00 67.13 64 ALA B N 1
ATOM 1667 C CA . ALA B 1 7 ? -13.019 41.303 -10.914 1.00 66.11 64 ALA B CA 1
ATOM 1668 C C . ALA B 1 7 ? -14.536 41.421 -10.860 1.00 69.54 64 ALA B C 1
ATOM 1669 O O . ALA B 1 7 ? -15.239 40.714 -11.591 1.00 67.81 64 ALA B O 1
ATOM 1671 N N . GLY B 1 8 ? -15.058 42.305 -10.009 1.00 68.03 65 GLY B N 1
ATOM 1672 C CA . GLY B 1 8 ? -16.498 42.494 -9.949 1.00 57.07 65 GLY B CA 1
ATOM 1673 C C . GLY B 1 8 ? -17.037 43.247 -11.150 1.00 59.07 65 GLY B C 1
ATOM 1674 O O . GLY B 1 8 ? -18.084 42.890 -11.699 1.00 58.35 65 GLY B O 1
ATOM 1675 N N . LEU B 1 9 ? -16.333 44.298 -11.576 1.00 59.12 66 LEU B N 1
ATOM 1676 C CA . LEU B 1 9 ? -16.759 45.044 -12.755 1.00 54.80 66 LEU B CA 1
ATOM 1677 C C . LEU B 1 9 ? -16.604 44.221 -14.027 1.00 59.43 66 LEU B C 1
ATOM 1678 O O . LEU B 1 9 ? -17.345 44.431 -14.994 1.00 55.56 66 LEU B O 1
ATOM 1683 N N . VAL B 1 10 ? -15.649 43.288 -14.051 1.00 58.97 67 VAL B N 1
ATOM 1684 C CA . VAL B 1 10 ? -15.510 42.406 -15.205 1.00 53.54 67 VAL B CA 1
ATOM 1685 C C . VAL B 1 10 ? -16.698 41.457 -15.294 1.00 49.71 67 VAL B C 1
ATOM 1686 O O . VAL B 1 10 ? -17.246 41.226 -16.379 1.00 50.97 67 VAL B O 1
ATOM 1690 N N . ALA B 1 11 ? -17.121 40.898 -14.157 1.00 49.68 68 ALA B N 1
ATOM 1691 C CA . ALA B 1 11 ? -18.266 39.993 -14.161 1.00 45.49 68 ALA B CA 1
ATOM 1692 C C . ALA B 1 11 ? -19.534 40.709 -14.610 1.00 50.83 68 ALA B C 1
ATOM 1693 O O . ALA B 1 11 ? -20.369 40.127 -15.311 1.00 49.99 68 ALA B O 1
ATOM 1695 N N . GLU B 1 12 ? -19.694 41.976 -14.219 1.00 52.05 69 GLU B N 1
ATOM 1696 C CA . GLU B 1 12 ? -20.839 42.749 -14.688 1.00 45.92 69 GLU B CA 1
ATOM 1697 C C . GLU B 1 12 ? -20.723 43.057 -16.175 1.00 50.08 69 GLU B C 1
ATOM 1698 O O . GLU B 1 12 ? -21.723 43.021 -16.901 1.00 49.02 69 GLU B O 1
ATOM 1704 N N . ALA B 1 13 ? -19.512 43.366 -16.645 1.00 49.85 70 ALA B N 1
ATOM 1705 C CA . ALA B 1 13 ? -19.325 43.667 -18.061 1.00 46.26 70 ALA B CA 1
ATOM 1706 C C . ALA B 1 13 ? -19.569 42.436 -18.925 1.00 44.86 70 ALA B C 1
ATOM 1707 O O . ALA B 1 13 ? -20.109 42.546 -20.033 1.00 41.42 70 ALA B O 1
ATOM 1709 N N . GLU B 1 14 ? -19.177 41.255 -18.440 1.00 40.78 71 GLU B N 1
ATOM 1710 C CA . GLU B 1 14 ? -19.451 40.030 -19.182 1.00 38.79 71 GLU B CA 1
ATOM 1711 C C . GLU B 1 14 ? -20.929 39.663 -19.160 1.00 41.98 71 GLU B C 1
ATOM 1712 O O . GLU B 1 14 ? -21.388 38.939 -20.049 1.00 45.06 71 GLU B O 1
ATOM 1718 N N . ALA B 1 15 ? -21.682 40.147 -18.170 1.00 41.85 72 ALA B N 1
ATOM 1719 C CA . ALA B 1 15 ? -23.121 39.911 -18.146 1.00 38.69 72 ALA B CA 1
ATOM 1720 C C . ALA B 1 15 ? -23.849 40.813 -19.134 1.00 37.77 72 ALA B C 1
ATOM 1721 O O . ALA B 1 15 ? -24.834 40.393 -19.752 1.00 36.49 72 ALA B O 1
ATOM 1723 N N . VAL B 1 16 ? -23.381 42.053 -19.294 1.00 34.85 73 VAL B N 1
ATOM 1724 C CA . VAL B 1 16 ? -23.995 42.958 -20.259 1.00 38.18 73 VAL B CA 1
ATOM 1725 C C . VAL B 1 16 ? -23.735 42.475 -21.680 1.00 42.52 73 VAL B C 1
ATOM 1726 O O . VAL B 1 16 ? -24.626 42.514 -22.537 1.00 41.92 73 VAL B O 1
ATOM 1730 N N . ALA B 1 17 ? -22.516 42.004 -21.952 1.00 41.32 74 ALA B N 1
ATOM 1731 C CA . ALA B 1 17 ? -22.205 41.479 -23.277 1.00 37.65 74 ALA B CA 1
ATOM 1732 C C . ALA B 1 17 ? -22.962 40.186 -23.554 1.00 40.26 74 ALA B C 1
ATOM 1733 O O . ALA B 1 17 ? -23.361 39.929 -24.696 1.00 40.16 74 ALA B O 1
ATOM 1735 N N . ALA B 1 18 ? -23.170 39.361 -22.524 1.00 39.43 75 ALA B N 1
ATOM 1736 C CA . ALA B 1 18 ? -23.913 38.120 -22.718 1.00 37.75 75 ALA B CA 1
ATOM 1737 C C . ALA B 1 18 ? -25.369 38.400 -23.063 1.00 39.14 75 ALA B C 1
ATOM 1738 O O . ALA B 1 18 ? -25.967 37.692 -23.883 1.00 38.40 75 ALA B O 1
ATOM 1740 N N . GLY B 1 19 ? -25.958 39.425 -22.444 1.00 38.72 76 GLY B N 1
ATOM 1741 C CA . GLY B 1 19 ? -27.309 39.815 -22.803 1.00 34.82 76 GLY B CA 1
ATOM 1742 C C . GLY B 1 19 ? -27.406 40.382 -24.204 1.00 38.31 76 GLY B C 1
ATOM 1743 O O . GLY B 1 19 ? -28.418 40.192 -24.885 1.00 42.81 76 GLY B O 1
ATOM 1744 N N . TRP B 1 20 ? -26.365 41.086 -24.653 1.00 38.74 77 TRP B N 1
ATOM 1745 C CA . TRP B 1 20 ? -26.347 41.576 -26.027 1.00 35.39 77 TRP B CA 1
ATOM 1746 C C . TRP B 1 20 ? -26.260 40.423 -27.017 1.00 35.83 77 TRP B C 1
ATOM 1747 O O . TRP B 1 20 ? -26.907 40.451 -28.071 1.00 37.71 77 TRP B O 1
ATOM 1758 N N . MET B 1 21 ? -25.466 39.401 -26.693 1.00 35.56 78 MET B N 1
ATOM 1759 C CA . MET B 1 21 ? -25.311 38.270 -27.599 1.00 34.36 78 MET B CA 1
ATOM 1760 C C . MET B 1 21 ? -26.575 37.424 -27.663 1.00 35.66 78 MET B C 1
ATOM 1761 O O . MET B 1 21 ? -26.884 36.856 -28.716 1.00 36.27 78 MET B O 1
ATOM 1766 N N . LEU B 1 22 ? -27.319 37.333 -26.558 1.00 34.94 79 LEU B N 1
ATOM 1767 C CA . LEU B 1 22 ? -28.559 36.566 -26.573 1.00 34.41 79 LEU B CA 1
ATOM 1768 C C . LEU B 1 22 ? -29.601 37.221 -27.470 1.00 38.64 79 LEU B C 1
ATOM 1769 O O . LEU B 1 22 ? -30.270 36.537 -28.252 1.00 42.45 79 LEU B O 1
ATOM 1774 N N . ASP B 1 23 ? -29.748 38.545 -27.376 1.00 34.81 80 ASP B N 1
ATOM 1775 C CA . ASP B 1 23 ? -30.706 39.242 -28.229 1.00 35.85 80 ASP B CA 1
ATOM 1776 C C . ASP B 1 23 ? -30.311 39.147 -29.696 1.00 37.19 80 ASP B C 1
ATOM 1777 O O . ASP B 1 23 ? -31.175 39.045 -30.574 1.00 40.13 80 ASP B O 1
ATOM 1782 N N . PHE B 1 24 ? -29.008 39.182 -29.983 1.00 37.66 81 PHE B N 1
ATOM 1783 C CA . PHE B 1 24 ? -28.558 39.052 -31.364 1.00 36.35 81 PHE B CA 1
ATOM 1784 C C . PHE B 1 24 ? -28.793 37.639 -31.885 1.00 37.34 81 PHE B C 1
ATOM 1785 O O . PHE B 1 24 ? -29.376 37.451 -32.959 1.00 39.33 81 PHE B O 1
ATOM 1793 N N . LEU B 1 25 ? -28.343 36.630 -31.133 1.00 35.67 82 LEU B N 1
ATOM 1794 C CA . LEU B 1 25 ? -28.519 35.248 -31.566 1.00 34.98 82 LEU B CA 1
ATOM 1795 C C . LEU B 1 25 ? -29.990 34.859 -31.629 1.00 37.55 82 LEU B C 1
ATOM 1796 O O . LEU B 1 25 ? -30.361 33.977 -32.412 1.00 37.84 82 LEU B O 1
ATOM 1801 N N . CYS B 1 26 ? -30.838 35.496 -30.819 1.00 39.43 83 CYS B N 1
ATOM 1802 C CA . CYS B 1 26 ? -32.274 35.278 -30.948 1.00 40.91 83 CYS B CA 1
ATOM 1803 C C . CYS B 1 26 ? -32.790 35.829 -32.270 1.00 34.17 83 CYS B C 1
ATOM 1804 O O . CYS B 1 26 ? -33.609 35.189 -32.939 1.00 34.90 83 CYS B O 1
ATOM 1807 N N . LEU B 1 27 ? -32.318 37.015 -32.663 1.00 36.70 84 LEU B N 1
ATOM 1808 C CA . LEU B 1 27 ? -32.736 37.591 -33.936 1.00 35.36 84 LEU B CA 1
ATOM 1809 C C . LEU B 1 27 ? -32.211 36.771 -35.108 1.00 34.83 84 LEU B C 1
ATOM 1810 O O . LEU B 1 27 ? -32.907 36.600 -36.115 1.00 37.12 84 LEU B O 1
ATOM 1815 N N . SER B 1 28 ? -30.987 36.252 -34.992 1.00 36.88 85 SER B N 1
ATOM 1816 C CA . SER B 1 28 ? -30.443 35.401 -36.044 1.00 34.13 85 SER B CA 1
ATOM 1817 C C . SER B 1 28 ? -31.174 34.067 -36.117 1.00 35.65 85 SER B C 1
ATOM 1818 O O . SER B 1 28 ? -31.307 33.494 -37.204 1.00 40.92 85 SER B O 1
ATOM 1821 N N . LEU B 1 29 ? -31.651 33.559 -34.979 1.00 36.46 86 LEU B N 1
ATOM 1822 C CA . LEU B 1 29 ? -32.387 32.300 -34.986 1.00 34.74 86 LEU B CA 1
ATOM 1823 C C . LEU B 1 29 ? -33.757 32.468 -35.631 1.00 35.74 86 LEU B C 1
ATOM 1824 O O . LEU B 1 29 ? -34.176 31.629 -36.436 1.00 29.39 86 LEU B O 1
ATOM 1829 N N . CYS B 1 30 ? -34.469 33.546 -35.288 1.00 31.50 87 CYS B N 1
ATOM 1830 C CA . CYS B 1 30 ? -35.762 33.808 -35.911 1.00 34.41 87 CYS B CA 1
ATOM 1831 C C . CYS B 1 30 ? -35.621 34.035 -37.408 1.00 40.18 87 CYS B C 1
ATOM 1832 O O . CYS B 1 30 ? -36.510 33.660 -38.181 1.00 41.77 87 CYS B O 1
ATOM 1835 N N . ARG B 1 31 ? -34.513 34.642 -37.835 1.00 38.81 88 ARG B N 1
ATOM 1836 C CA . ARG B 1 31 ? -34.332 34.949 -39.249 1.00 35.29 88 ARG B CA 1
ATOM 1837 C C . ARG B 1 31 ? -34.006 33.694 -40.049 1.00 36.10 88 ARG B C 1
ATOM 1838 O O . ARG B 1 31 ? -34.511 33.513 -41.163 1.00 37.45 88 ARG B O 1
ATOM 1846 N N . ALA B 1 32 ? -33.163 32.817 -39.500 1.00 34.40 89 ALA B N 1
ATOM 1847 C CA . ALA B 1 32 ? -32.896 31.544 -40.161 1.00 34.95 89 ALA B CA 1
ATOM 1848 C C . ALA B 1 32 ? -34.125 30.645 -40.154 1.00 38.26 89 ALA B C 1
ATOM 1849 O O . ALA B 1 32 ? -34.328 29.868 -41.094 1.00 37.39 89 ALA B O 1
ATOM 1851 N N . PHE B 1 33 ? -34.949 30.736 -39.108 1.00 38.76 90 PHE B N 1
ATOM 1852 C CA . PHE B 1 33 ? -36.184 29.961 -39.063 1.00 35.34 90 PHE B CA 1
ATOM 1853 C C . PHE B 1 33 ? -37.181 30.468 -40.098 1.00 40.13 90 PHE B C 1
ATOM 1854 O O . PHE B 1 33 ? -37.801 29.676 -40.818 1.00 37.99 90 PHE B O 1
ATOM 1862 N N . ARG B 1 34 ? -37.346 31.789 -40.185 1.00 39.07 91 ARG B N 1
ATOM 1863 C CA . ARG B 1 34 ? -38.263 32.362 -41.165 1.00 38.77 91 ARG B CA 1
ATOM 1864 C C . ARG B 1 34 ? -37.835 32.020 -42.586 1.00 40.38 91 ARG B C 1
ATOM 1865 O O . ARG B 1 34 ? -38.638 31.531 -43.389 1.00 48.14 91 ARG B O 1
ATOM 1873 N N . ASP B 1 35 ? -36.567 32.277 -42.916 1.00 43.17 92 ASP B N 1
ATOM 1874 C CA . ASP B 1 35 ? -36.070 31.982 -44.254 1.00 38.13 92 ASP B CA 1
ATOM 1875 C C . ASP B 1 35 ? -36.046 30.489 -44.546 1.00 42.24 92 ASP B C 1
ATOM 1876 O O . ASP B 1 35 ? -36.075 30.099 -45.717 1.00 48.68 92 ASP B O 1
ATOM 1881 N N . GLY B 1 36 ? -36.002 29.648 -43.516 1.00 47.84 93 GLY B N 1
ATOM 1882 C CA . GLY B 1 36 ? -35.922 28.219 -43.729 1.00 41.75 93 GLY B CA 1
ATOM 1883 C C . GLY B 1 36 ? -34.522 27.689 -43.917 1.00 44.30 93 GLY B C 1
ATOM 1884 O O . GLY B 1 36 ? -34.356 26.572 -44.418 1.00 48.79 93 GLY B O 1
ATOM 1885 N N . ARG B 1 37 ? -33.504 28.458 -43.538 1.00 43.02 94 ARG B N 1
ATOM 1886 C CA . ARG B 1 37 ? -32.114 28.023 -43.645 1.00 46.12 94 ARG B CA 1
ATOM 1887 C C . ARG B 1 37 ? -31.824 27.073 -42.490 1.00 47.76 94 ARG B C 1
ATOM 1888 O O . ARG B 1 37 ? -31.589 27.503 -41.359 1.00 52.05 94 ARG B O 1
ATOM 1896 N N . SER B 1 38 ? -31.840 25.769 -42.778 1.00 50.07 95 SER B N 1
ATOM 1897 C CA . SER B 1 38 ? -31.746 24.772 -41.715 1.00 52.77 95 SER B CA 1
ATOM 1898 C C . SER B 1 38 ? -30.344 24.712 -41.121 1.00 49.86 95 SER B C 1
ATOM 1899 O O . SER B 1 38 ? -30.188 24.624 -39.897 1.00 49.68 95 SER B O 1
ATOM 1902 N N . GLU B 1 39 ? -29.312 24.750 -41.968 1.00 57.20 96 GLU B N 1
ATOM 1903 C CA . GLU B 1 39 ? -27.945 24.659 -41.462 1.00 55.89 96 GLU B CA 1
ATOM 1904 C C . GLU B 1 39 ? -27.584 25.874 -40.618 1.00 52.17 96 GLU B C 1
ATOM 1905 O O . GLU B 1 39 ? -26.950 25.738 -39.565 1.00 47.30 96 GLU B O 1
ATOM 1911 N N . ASP B 1 40 ? -27.978 27.071 -41.060 1.00 50.42 97 ASP B N 1
ATOM 1912 C CA . ASP B 1 40 ? -27.755 28.260 -40.247 1.00 50.30 97 ASP B CA 1
ATOM 1913 C C . ASP B 1 40 ? -28.584 28.225 -38.972 1.00 48.13 97 ASP B C 1
ATOM 1914 O O . ASP B 1 40 ? -28.160 28.762 -37.942 1.00 45.86 97 ASP B O 1
ATOM 1919 N N . PHE B 1 41 ? -29.763 27.599 -39.020 1.00 49.08 98 PHE B N 1
ATOM 1920 C CA . PHE B 1 41 ? -30.569 27.447 -37.814 1.00 48.01 98 PHE B CA 1
ATOM 1921 C C . PHE B 1 41 ? -29.897 26.507 -36.823 1.00 42.11 98 PHE B C 1
ATOM 1922 O O . PHE B 1 41 ? -29.942 26.739 -35.610 1.00 38.29 98 PHE B O 1
ATOM 1930 N N . ARG B 1 42 ? -29.265 25.443 -37.322 1.00 44.07 99 ARG B N 1
ATOM 1931 C CA . ARG B 1 42 ? -28.599 24.495 -36.434 1.00 42.66 99 ARG B CA 1
ATOM 1932 C C . ARG B 1 42 ? -27.392 25.129 -35.754 1.00 47.03 99 ARG B C 1
ATOM 1933 O O . ARG B 1 42 ? -27.150 24.898 -34.564 1.00 49.17 99 ARG B O 1
ATOM 1941 N N . ARG B 1 43 ? -26.624 25.935 -36.491 1.00 46.05 100 ARG B N 1
ATOM 1942 C CA . ARG B 1 43 ? -25.438 26.559 -35.912 1.00 39.21 100 ARG B CA 1
ATOM 1943 C C . ARG B 1 43 ? -25.809 27.698 -34.970 1.00 44.26 100 ARG B C 1
ATOM 1944 O O . ARG B 1 43 ? -25.214 27.836 -33.894 1.00 43.83 100 ARG B O 1
ATOM 1952 N N . THR B 1 44 ? -26.786 28.526 -35.353 1.00 40.97 101 THR B N 1
ATOM 1953 C CA . THR B 1 44 ? -27.233 29.594 -34.463 1.00 36.82 101 THR B CA 1
ATOM 1954 C C . THR B 1 44 ? -27.866 29.030 -33.197 1.00 43.17 101 THR B C 1
ATOM 1955 O O . THR B 1 44 ? -27.781 29.649 -32.129 1.00 42.05 101 THR B O 1
ATOM 1959 N N . ARG B 1 45 ? -28.489 27.855 -33.291 1.00 43.31 102 ARG B N 1
ATOM 1960 C CA . ARG B 1 45 ? -29.052 27.215 -32.106 1.00 35.64 102 ARG B CA 1
ATOM 1961 C C . ARG B 1 45 ? -27.957 26.825 -31.121 1.00 41.40 102 ARG B C 1
ATOM 1962 O O . ARG B 1 45 ? -28.083 27.055 -29.913 1.00 44.58 102 ARG B O 1
ATOM 1970 N N . ASN B 1 46 ? -26.871 26.229 -31.622 1.00 45.16 103 ASN B N 1
ATOM 1971 C CA . ASN B 1 46 ? -25.784 25.811 -30.743 1.00 38.03 103 ASN B CA 1
ATOM 1972 C C . ASN B 1 46 ? -25.120 27.010 -30.079 1.00 40.18 103 ASN B C 1
ATOM 1973 O O . ASN B 1 46 ? -24.729 26.943 -28.908 1.00 43.41 103 ASN B O 1
ATOM 1978 N N . SER B 1 47 ? -24.982 28.116 -30.813 1.00 37.03 104 SER B N 1
ATOM 1979 C CA . SER B 1 47 ? -24.414 29.324 -30.225 1.00 35.39 104 SER B CA 1
ATOM 1980 C C . SER B 1 47 ? -25.324 29.889 -29.142 1.00 40.89 104 SER B C 1
ATOM 1981 O O . SER B 1 47 ? -24.847 30.325 -28.088 1.00 41.55 104 SER B O 1
ATOM 1984 N N . ALA B 1 48 ? -26.638 29.885 -29.381 1.00 41.33 105 ALA B N 1
ATOM 1985 C CA . ALA B 1 48 ? -27.568 30.382 -28.374 1.00 40.22 105 ALA B CA 1
ATOM 1986 C C . ALA B 1 48 ? -27.611 29.473 -27.153 1.00 41.71 105 ALA B C 1
ATOM 1987 O O . ALA B 1 48 ? -27.868 29.945 -26.041 1.00 38.15 105 ALA B O 1
ATOM 1989 N N . GLU B 1 49 ? -27.360 28.176 -27.339 1.00 39.81 106 GLU B N 1
ATOM 1990 C CA . GLU B 1 49 ? -27.345 27.248 -26.212 1.00 42.30 106 GLU B CA 1
ATOM 1991 C C . GLU B 1 49 ? -26.273 27.628 -25.200 1.00 43.76 106 GLU B C 1
ATOM 1992 O O . GLU B 1 49 ? -26.555 27.792 -24.007 1.00 40.00 106 GLU B O 1
ATOM 1998 N N . ALA B 1 50 ? -25.031 27.783 -25.664 1.00 39.56 107 ALA B N 1
ATOM 1999 C CA . ALA B 1 50 ? -23.925 28.026 -24.745 1.00 38.37 107 ALA B CA 1
ATOM 2000 C C . ALA B 1 50 ? -23.974 29.427 -24.148 1.00 40.95 107 ALA B C 1
ATOM 2001 O O . ALA B 1 50 ? -23.586 29.615 -22.989 1.00 37.99 107 ALA B O 1
ATOM 2003 N N . ILE B 1 51 ? -24.443 30.417 -24.913 1.00 36.02 108 ILE B N 1
ATOM 2004 C CA . ILE B 1 51 ? -24.567 31.769 -24.374 1.00 39.02 108 ILE B CA 1
ATOM 2005 C C . ILE B 1 51 ? -25.601 31.802 -23.256 1.00 39.75 108 ILE B C 1
ATOM 2006 O O . ILE B 1 51 ? -25.414 32.479 -22.237 1.00 47.40 108 ILE B O 1
ATOM 2011 N N . ILE B 1 52 ? -26.703 31.070 -23.422 1.00 38.65 109 ILE B N 1
ATOM 2012 C CA . ILE B 1 52 ? -27.717 31.013 -22.373 1.00 44.32 109 ILE B CA 1
ATOM 2013 C C . ILE B 1 52 ? -27.188 30.253 -21.161 1.00 50.13 109 ILE B C 1
ATOM 2014 O O . ILE B 1 52 ? -27.410 30.658 -20.012 1.00 43.24 109 ILE B O 1
ATOM 2019 N N . HIS B 1 53 ? -26.464 29.154 -21.396 1.00 48.29 110 HIS B N 1
ATOM 2020 C CA . HIS B 1 53 ? -25.914 28.364 -20.301 1.00 42.46 110 HIS B CA 1
ATOM 2021 C C . HIS B 1 53 ? -24.871 29.130 -19.497 1.00 48.95 110 HIS B C 1
ATOM 2022 O O . HIS B 1 53 ? -24.643 28.802 -18.327 1.00 48.75 110 HIS B O 1
ATOM 2029 N N . GLY B 1 54 ? -24.242 30.142 -20.089 1.00 49.51 111 GLY B N 1
ATOM 2030 C CA . GLY B 1 54 ? -23.269 30.937 -19.367 1.00 43.14 111 GLY B CA 1
ATOM 2031 C C . GLY B 1 54 ? -23.849 32.069 -18.550 1.00 47.59 111 GLY B C 1
ATOM 2032 O O . GLY B 1 54 ? -23.105 32.734 -17.823 1.00 51.86 111 GLY B O 1
ATOM 2033 N N . LEU B 1 55 ? -25.156 32.302 -18.654 1.00 45.59 112 LEU B N 1
ATOM 2034 C CA . LEU B 1 55 ? -25.808 33.368 -17.906 1.00 47.16 112 LEU B CA 1
ATOM 2035 C C . LEU B 1 55 ? -26.132 32.898 -16.493 1.00 47.80 112 LEU B C 1
ATOM 2036 O O . LEU B 1 55 ? -26.785 31.867 -16.306 1.00 50.53 112 LEU B O 1
ATOM 2041 N N . SER B 1 56 ? -25.677 33.661 -15.498 1.00 53.71 113 SER B N 1
ATOM 2042 C CA . SER B 1 56 ? -25.939 33.304 -14.107 1.00 61.54 113 SER B CA 1
ATOM 2043 C C . SER B 1 56 ? -27.383 33.612 -13.728 1.00 62.84 113 SER B C 1
ATOM 2044 O O . SER B 1 56 ? -28.164 32.706 -13.413 1.00 64.90 113 SER B O 1
ATOM 2047 N N . SER B 1 57 ? -27.754 34.888 -13.749 1.00 57.48 114 SER B N 1
ATOM 2048 C CA . SER B 1 57 ? -29.112 35.323 -13.461 1.00 58.90 114 SER B CA 1
ATOM 2049 C C . SER B 1 57 ? -29.815 35.719 -14.753 1.00 59.89 114 SER B C 1
ATOM 2050 O O . SER B 1 57 ? -29.192 35.892 -15.804 1.00 60.43 114 SER B O 1
ATOM 2053 N N . LEU B 1 58 ? -31.135 35.864 -14.664 1.00 58.73 115 LEU B N 1
ATOM 2054 C CA . LEU B 1 58 ? -31.957 36.177 -15.824 1.00 52.29 115 LEU B CA 1
ATOM 2055 C C . LEU B 1 58 ? -32.987 37.230 -15.455 1.00 50.63 115 LEU B C 1
ATOM 2056 O O . LEU B 1 58 ? -33.645 37.122 -14.415 1.00 53.89 115 LEU B O 1
ATOM 2061 N N . THR B 1 59 ? -33.125 38.239 -16.306 1.00 43.67 116 THR B N 1
ATOM 2062 C CA . THR B 1 59 ? -34.189 39.217 -16.168 1.00 48.01 116 THR B CA 1
ATOM 2063 C C . THR B 1 59 ? -35.434 38.731 -16.903 1.00 50.78 116 THR B C 1
ATOM 2064 O O . THR B 1 59 ? -35.383 37.803 -17.713 1.00 52.09 116 THR B O 1
ATOM 2068 N N . ALA B 1 60 ? -36.565 39.373 -16.602 1.00 46.25 117 ALA B N 1
ATOM 2069 C CA . ALA B 1 60 ? -37.823 38.984 -17.233 1.00 43.45 117 ALA B CA 1
ATOM 2070 C C . ALA B 1 60 ? -37.771 39.158 -18.744 1.00 45.96 117 ALA B C 1
ATOM 2071 O O . ALA B 1 60 ? -38.416 38.401 -19.479 1.00 47.97 117 ALA B O 1
ATOM 2073 N N . CYS B 1 61 ? -37.010 40.142 -19.228 1.00 48.17 118 CYS B N 1
ATOM 2074 C CA . CYS B 1 61 ? -36.879 40.331 -20.668 1.00 45.21 118 CYS B CA 1
ATOM 2075 C C . CYS B 1 61 ? -36.053 39.216 -21.297 1.00 47.31 118 CYS B C 1
ATOM 2076 O O . CYS B 1 61 ? -36.372 38.742 -22.394 1.00 49.03 118 CYS B O 1
ATOM 2079 N N . GLN B 1 62 ? -34.989 38.782 -20.616 1.00 45.52 119 GLN B N 1
ATOM 2080 C CA . GLN B 1 62 ? -34.173 37.693 -21.142 1.00 43.85 119 GLN B CA 1
ATOM 2081 C C . GLN B 1 62 ? -34.892 36.354 -21.051 1.00 42.65 119 GLN B C 1
ATOM 2082 O O . GLN B 1 62 ? -34.664 35.474 -21.887 1.00 40.95 119 GLN B O 1
ATOM 2088 N N . LEU B 1 63 ? -35.757 36.179 -20.047 1.00 40.97 120 LEU B N 1
ATOM 2089 C CA . LEU B 1 63 ? -36.509 34.935 -19.927 1.00 40.64 120 LEU B CA 1
ATOM 2090 C C . LEU B 1 63 ? -37.420 34.725 -21.129 1.00 45.60 120 LEU B C 1
ATOM 2091 O O . LEU B 1 63 ? -37.484 33.622 -21.685 1.00 41.04 120 LEU B O 1
ATOM 2096 N N . ARG B 1 64 ? -38.135 35.774 -21.543 1.00 46.35 121 ARG B N 1
ATOM 2097 C CA . ARG B 1 64 ? -38.976 35.677 -22.731 1.00 44.20 121 ARG B CA 1
ATOM 2098 C C . ARG B 1 64 ? -38.147 35.370 -23.972 1.00 44.82 121 ARG B C 1
ATOM 2099 O O . ARG B 1 64 ? -38.584 34.614 -24.847 1.00 47.67 121 ARG B O 1
ATOM 2107 N N . THR B 1 65 ? -36.943 35.944 -24.063 1.00 40.38 122 THR B N 1
ATOM 2108 C CA . THR B 1 65 ? -36.083 35.681 -25.214 1.00 40.61 122 THR B CA 1
ATOM 2109 C C . THR B 1 65 ? -35.692 34.210 -25.283 1.00 42.26 122 THR B C 1
ATOM 2110 O O . THR B 1 65 ? -35.661 33.618 -26.369 1.00 43.93 122 THR B O 1
ATOM 2114 N N . ILE B 1 66 ? -35.400 33.600 -24.132 1.00 40.19 123 ILE B N 1
ATOM 2115 C CA . ILE B 1 66 ? -35.041 32.186 -24.111 1.00 42.04 123 ILE B CA 1
ATOM 2116 C C . ILE B 1 66 ? -36.231 31.327 -24.520 1.00 40.74 123 ILE B C 1
ATOM 2117 O O . ILE B 1 66 ? -36.083 30.356 -25.272 1.00 41.59 123 ILE B O 1
ATOM 2122 N N . TYR B 1 67 ? -37.428 31.670 -24.036 1.00 43.41 124 TYR B N 1
ATOM 2123 C CA . TYR B 1 67 ? -38.626 30.933 -24.428 1.00 44.17 124 TYR B CA 1
ATOM 2124 C C . TYR B 1 67 ? -38.848 30.998 -25.933 1.00 43.09 124 TYR B C 1
ATOM 2125 O O . TYR B 1 67 ? -39.229 30.000 -26.556 1.00 40.79 124 TYR B O 1
ATOM 2134 N N . ILE B 1 68 ? -38.615 32.166 -26.536 1.00 44.66 125 ILE B N 1
ATOM 2135 C CA . ILE B 1 68 ? -38.787 32.303 -27.979 1.00 38.98 125 ILE B CA 1
ATOM 2136 C C . ILE B 1 68 ? -37.785 31.427 -28.721 1.00 35.31 125 ILE B C 1
ATOM 2137 O O . ILE B 1 68 ? -38.129 30.769 -29.710 1.00 30.17 125 ILE B O 1
ATOM 2142 N N . CYS B 1 69 ? -36.536 31.393 -28.252 1.00 35.27 126 CYS B N 1
ATOM 2143 C CA . CYS B 1 69 ? -35.546 30.514 -28.865 1.00 37.56 126 CYS B CA 1
ATOM 2144 C C . CYS B 1 69 ? -35.915 29.050 -28.666 1.00 37.60 126 CYS B C 1
ATOM 2145 O O . CYS B 1 69 ? -35.728 28.226 -29.569 1.00 37.67 126 CYS B O 1
ATOM 2148 N N . GLN B 1 70 ? -36.446 28.707 -27.488 1.00 38.37 127 GLN B N 1
ATOM 2149 C CA . GLN B 1 70 ? -36.890 27.337 -27.246 1.00 43.18 127 GLN B CA 1
ATOM 2150 C C . GLN B 1 70 ? -38.047 26.962 -28.162 1.00 37.77 127 GLN B C 1
ATOM 2151 O O . GLN B 1 70 ? -38.112 25.834 -28.665 1.00 34.15 127 GLN B O 1
ATOM 2157 N N . PHE B 1 71 ? -38.972 27.898 -28.388 1.00 35.72 128 PHE B N 1
ATOM 2158 C CA . PHE B 1 71 ? -40.161 27.596 -29.178 1.00 38.02 128 PHE B CA 1
ATOM 2159 C C . PHE B 1 71 ? -39.800 27.256 -30.618 1.00 39.44 128 PHE B C 1
ATOM 2160 O O . PHE B 1 71 ? -40.409 26.368 -31.226 1.00 39.39 128 PHE B O 1
ATOM 2168 N N . LEU B 1 72 ? -38.802 27.943 -31.178 1.00 40.12 129 LEU B N 1
ATOM 2169 C CA . LEU B 1 72 ? -38.441 27.719 -32.571 1.00 36.24 129 LEU B CA 1
ATOM 2170 C C . LEU B 1 72 ? -37.660 26.427 -32.764 1.00 33.93 129 LEU B C 1
ATOM 2171 O O . LEU B 1 72 ? -3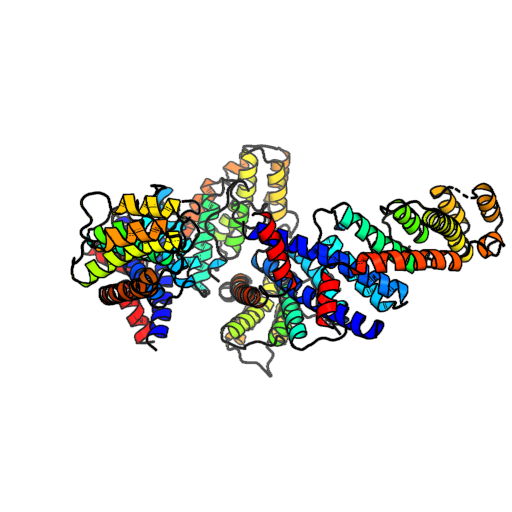7.794 25.779 -33.808 1.00 35.01 129 LEU B O 1
ATOM 2176 N N . THR B 1 73 ? -36.848 26.036 -31.780 1.00 41.54 130 THR B N 1
ATOM 2177 C CA . THR B 1 73 ? -36.047 24.827 -31.930 1.00 42.44 130 THR B CA 1
ATOM 2178 C C . THR B 1 73 ? -36.919 23.582 -31.955 1.00 39.50 130 THR B C 1
ATOM 2179 O O . THR B 1 73 ? -36.556 22.583 -32.583 1.00 40.37 130 THR B O 1
ATOM 2183 N N . ARG B 1 74 ? -38.075 23.629 -31.301 1.00 36.77 131 ARG B N 1
ATOM 2184 C CA . ARG B 1 74 ? -38.951 22.470 -31.242 1.00 39.17 131 ARG B CA 1
ATOM 2185 C C . ARG B 1 74 ? -39.957 22.435 -32.378 1.00 39.89 131 ARG B C 1
ATOM 2186 O O . ARG B 1 74 ? -40.367 21.346 -32.796 1.00 46.66 131 ARG B O 1
ATOM 2194 N N . ILE B 1 75 ? -40.357 23.597 -32.894 1.00 35.65 132 ILE B N 1
ATOM 2195 C CA . ILE B 1 75 ? -41.165 23.621 -34.106 1.00 39.33 132 ILE B CA 1
ATOM 2196 C C . ILE B 1 75 ? -40.339 23.154 -35.300 1.00 37.62 132 ILE B C 1
ATOM 2197 O O . ILE B 1 75 ? -40.842 22.450 -36.185 1.00 40.60 132 ILE B O 1
ATOM 2202 N N . ALA B 1 76 ? -39.053 23.516 -35.335 1.00 35.66 133 ALA B N 1
ATOM 2203 C CA . ALA B 1 76 ? -38.172 23.064 -36.405 1.00 34.42 133 ALA B CA 1
ATOM 2204 C C . ALA B 1 76 ? -37.934 21.560 -36.366 1.00 35.86 133 ALA B C 1
ATOM 2205 O O . ALA B 1 76 ? -37.533 20.982 -37.382 1.00 33.26 133 ALA B O 1
ATOM 2207 N N . ALA B 1 77 ? -38.168 20.917 -35.226 1.00 40.62 134 ALA B N 1
ATOM 2208 C CA . ALA B 1 77 ? -38.050 19.471 -35.085 1.00 39.65 134 ALA B CA 1
ATOM 2209 C C . ALA B 1 77 ? -39.389 18.855 -34.695 1.00 45.40 134 ALA B C 1
ATOM 2210 O O . ALA B 1 77 ? -39.453 17.892 -33.929 1.00 52.44 134 ALA B O 1
ATOM 2212 N N . GLY B 1 78 ? -40.480 19.412 -35.227 1.00 42.83 135 GLY B N 1
ATOM 2213 C CA . GLY B 1 78 ? -41.803 18.935 -34.865 1.00 47.04 135 GLY B CA 1
ATOM 2214 C C . GLY B 1 78 ? -42.124 17.558 -35.408 1.00 50.33 135 GLY B C 1
ATOM 2215 O O . GLY B 1 78 ? -42.810 16.773 -34.748 1.00 48.22 135 GLY B O 1
ATOM 2216 N N . LYS B 1 79 ? -41.642 17.243 -36.609 1.00 45.57 136 LYS B N 1
ATOM 2217 C CA . LYS B 1 79 ? -41.880 15.939 -37.210 1.00 45.73 136 LYS B CA 1
ATOM 2218 C C . LYS B 1 79 ? -40.898 14.873 -36.741 1.00 53.41 136 LYS B C 1
ATOM 2219 O O . LYS B 1 79 ? -41.059 13.704 -37.105 1.00 61.06 136 LYS B O 1
ATOM 2225 N N . THR B 1 80 ? -39.892 15.239 -35.949 1.00 50.47 137 THR B N 1
ATOM 2226 C CA . THR B 1 80 ? -38.920 14.278 -35.428 1.00 53.48 137 THR B CA 1
ATOM 2227 C C . THR B 1 80 ? -39.394 13.836 -34.049 1.00 60.12 137 THR B C 1
ATOM 2228 O O . THR B 1 80 ? -39.154 14.516 -33.048 1.00 58.49 137 THR B O 1
ATOM 2232 N N . LEU B 1 81 ? -40.058 12.680 -33.992 1.00 66.55 138 LEU B N 1
ATOM 2233 C CA . LEU B 1 81 ? -40.735 12.267 -32.767 1.00 64.88 138 LEU B CA 1
ATOM 2234 C C . LEU B 1 81 ? -39.766 11.791 -31.690 1.00 68.86 138 LEU B C 1
ATOM 2235 O O . LEU B 1 81 ? -39.984 12.056 -30.503 1.00 69.26 138 LEU B O 1
ATOM 2240 N N . ASP B 1 82 ? -38.703 11.083 -32.066 1.00 72.75 139 ASP B N 1
ATOM 2241 C CA . ASP B 1 82 ? -37.781 10.551 -31.069 1.00 78.40 139 ASP B CA 1
ATOM 2242 C C . ASP B 1 82 ? -36.790 11.590 -30.554 1.00 72.23 139 ASP B C 1
ATOM 2243 O O . ASP B 1 82 ? -35.883 11.235 -29.794 1.00 72.64 139 ASP B O 1
ATOM 2248 N N . ALA B 1 83 ? -36.937 12.855 -30.941 1.00 64.13 140 ALA B N 1
ATOM 2249 C CA . ALA B 1 83 ? -36.066 13.915 -30.444 1.00 59.55 140 ALA B CA 1
ATOM 2250 C C . ALA B 1 83 ? -36.617 14.416 -29.114 1.00 65.43 140 ALA B C 1
ATOM 2251 O O . ALA B 1 83 ? -37.678 15.046 -29.070 1.00 64.99 140 ALA B O 1
ATOM 2253 N N . GLN B 1 84 ? -35.898 14.135 -28.029 1.00 64.34 141 GLN B N 1
ATOM 2254 C CA . GLN B 1 84 ? -36.327 14.511 -26.687 1.00 55.53 141 GLN B CA 1
ATOM 2255 C C . GLN B 1 84 ? -35.737 15.871 -26.330 1.00 54.55 141 GLN B C 1
ATOM 2256 O O . GLN B 1 84 ? -34.515 16.012 -26.219 1.00 60.22 141 GLN B O 1
ATOM 2262 N N . PHE B 1 85 ? -36.605 16.866 -26.142 1.00 53.15 142 PHE B N 1
ATOM 2263 C CA . PHE B 1 85 ? -36.168 18.219 -25.821 1.00 49.73 142 PHE B CA 1
ATOM 2264 C C . PHE B 1 85 ? -36.236 18.547 -24.337 1.00 50.91 142 PHE B C 1
ATOM 2265 O O . PHE B 1 85 ? -35.611 19.523 -23.908 1.00 52.94 142 PHE B O 1
ATOM 2273 N N . GLU B 1 86 ? -36.976 17.772 -23.549 1.00 55.74 143 GLU B N 1
ATOM 2274 C CA . GLU B 1 86 ? -37.117 18.007 -22.121 1.00 57.09 143 GLU B CA 1
ATOM 2275 C C . GLU B 1 86 ? -36.543 16.829 -21.345 1.00 56.38 143 GLU B C 1
ATOM 2276 O O . GLU B 1 86 ? -36.377 15.730 -21.877 1.00 58.02 143 GLU B O 1
ATOM 2282 N N . ASN B 1 87 ? -36.238 17.071 -20.068 1.00 57.04 144 ASN B N 1
ATOM 2283 C CA . ASN B 1 87 ? -35.839 15.970 -19.198 1.00 53.18 144 ASN B CA 1
ATOM 2284 C C . ASN B 1 87 ? -36.968 14.960 -19.053 1.00 53.56 144 ASN B C 1
ATOM 2285 O O . ASN B 1 87 ? -36.725 13.752 -18.954 1.00 51.84 144 ASN B O 1
ATOM 2290 N N . ASP B 1 88 ? -38.209 15.438 -19.045 1.00 55.85 145 ASP B N 1
ATOM 2291 C CA . ASP B 1 88 ? -39.357 14.545 -19.054 1.00 55.33 145 ASP B CA 1
ATOM 2292 C C . ASP B 1 88 ? -39.391 13.765 -20.361 1.00 57.68 145 ASP B C 1
ATOM 2293 O O . ASP B 1 88 ? -39.550 14.346 -21.440 1.00 62.37 145 ASP B O 1
ATOM 2298 N N . GLU B 1 89 ? -39.247 12.444 -20.260 1.00 58.57 146 GLU B N 1
ATOM 2299 C CA . GLU B 1 89 ? -39.078 11.597 -21.435 1.00 54.13 146 GLU B CA 1
ATOM 2300 C C . GLU B 1 89 ? -40.350 11.457 -22.261 1.00 64.93 146 GLU B C 1
ATOM 2301 O O . GLU B 1 89 ? -40.285 10.953 -23.387 1.00 66.48 146 GLU B O 1
ATOM 2307 N N . ARG B 1 90 ? -41.495 11.903 -21.748 1.00 62.59 147 ARG B N 1
ATOM 2308 C CA . ARG B 1 90 ? -42.768 11.697 -22.424 1.00 69.85 147 ARG B CA 1
ATOM 2309 C C . ARG B 1 90 ? -43.206 12.871 -23.286 1.00 67.94 147 ARG B C 1
ATOM 2310 O O . ARG B 1 90 ? -44.197 12.741 -24.012 1.00 65.22 147 ARG B O 1
ATOM 2318 N N . ILE B 1 91 ? -42.515 14.005 -23.221 1.00 63.65 148 ILE B N 1
ATOM 2319 C CA . ILE B 1 91 ? -42.948 15.206 -23.926 1.00 59.35 148 ILE B CA 1
ATOM 2320 C C . ILE B 1 91 ? -42.425 15.145 -25.358 1.00 57.60 148 ILE B C 1
ATOM 2321 O O . ILE B 1 91 ? -41.216 15.196 -25.590 1.00 60.23 148 ILE B O 1
ATOM 2326 N N . THR B 1 92 ? -43.337 15.039 -26.321 1.00 58.53 149 THR B N 1
ATOM 2327 C CA . THR B 1 92 ? -42.950 15.100 -27.717 1.00 55.87 149 THR B CA 1
ATOM 2328 C C . THR B 1 92 ? -42.550 16.533 -28.074 1.00 52.17 149 THR B C 1
ATOM 2329 O O . THR B 1 92 ? -42.855 17.471 -27.333 1.00 49.71 149 THR B O 1
ATOM 2333 N N . PRO B 1 93 ? -41.837 16.725 -29.191 1.00 51.48 150 PRO B N 1
ATOM 2334 C CA . PRO B 1 93 ? -41.389 18.087 -29.538 1.00 48.07 150 PRO B CA 1
ATOM 2335 C C . PRO B 1 93 ? -42.510 19.107 -29.645 1.00 49.53 150 PRO B C 1
ATOM 2336 O O . PRO B 1 93 ? -42.332 20.257 -29.223 1.00 43.76 150 PRO B O 1
ATOM 2340 N N . LEU B 1 94 ? -43.662 18.727 -30.199 1.00 52.13 151 LEU B N 1
ATOM 2341 C CA . LEU B 1 94 ? -44.718 19.711 -30.420 1.00 44.66 151 LEU B CA 1
ATOM 2342 C C . LEU B 1 94 ? -45.440 20.077 -29.128 1.00 42.72 151 LEU B C 1
ATOM 2343 O O . LEU B 1 94 ? -45.802 21.243 -28.932 1.00 45.37 151 LEU B O 1
ATOM 2348 N N . GLU B 1 95 ? -45.663 19.111 -28.235 1.00 41.94 152 GLU B N 1
ATOM 2349 C CA . GLU B 1 95 ? -46.262 19.449 -26.950 1.00 49.15 152 GLU B CA 1
ATOM 2350 C C . GLU B 1 95 ? -45.265 20.079 -25.987 1.00 49.01 152 GLU B C 1
ATOM 2351 O O . GLU B 1 95 ? -45.680 20.615 -24.953 1.00 51.61 152 GLU B O 1
ATOM 2357 N N . SER B 1 96 ? -43.968 20.033 -26.300 1.00 47.89 153 SER B N 1
ATOM 2358 C CA . SER B 1 96 ? -43.001 20.839 -25.563 1.00 48.87 153 SER B CA 1
ATOM 2359 C C . SER B 1 96 ? -43.097 22.304 -25.966 1.00 48.15 153 SER B C 1
ATOM 2360 O O . SER B 1 96 ? -43.086 23.191 -25.104 1.00 48.16 153 SER B O 1
ATOM 2363 N N . ALA B 1 97 ? -43.196 22.574 -27.270 1.00 41.47 154 ALA B N 1
ATOM 2364 C CA . ALA B 1 97 ? -43.447 23.936 -27.725 1.00 39.76 154 ALA B CA 1
ATOM 2365 C C . ALA B 1 97 ? -44.825 24.418 -27.295 1.00 42.73 154 ALA B C 1
ATOM 2366 O O . ALA B 1 97 ? -45.042 25.627 -27.155 1.00 39.79 154 ALA B O 1
ATOM 2368 N N . LEU B 1 98 ? -45.764 23.492 -27.086 1.00 45.88 155 LEU B N 1
ATOM 2369 C CA . LEU B 1 98 ? -47.080 23.871 -26.585 1.00 43.47 155 LEU B CA 1
ATOM 2370 C C . LEU B 1 98 ? -46.992 24.403 -25.160 1.00 48.66 155 LEU B C 1
ATOM 2371 O O . LEU B 1 98 ? -47.670 25.377 -24.811 1.00 47.04 155 LEU B O 1
ATOM 2376 N N . MET B 1 99 ? -46.161 23.778 -24.322 1.00 53.20 156 MET B N 1
ATOM 2377 C CA . MET B 1 99 ? -45.958 24.288 -22.970 1.00 51.91 156 MET B CA 1
ATOM 2378 C C . MET B 1 99 ? -45.226 25.623 -22.992 1.00 48.18 156 MET B C 1
ATOM 2379 O O . MET B 1 99 ? -45.541 26.524 -22.205 1.00 44.14 156 MET B O 1
ATOM 2384 N N . ILE B 1 100 ? -44.246 25.768 -23.886 1.00 42.32 157 ILE B N 1
ATOM 2385 C CA . ILE B 1 100 ? -43.507 27.022 -23.983 1.00 40.98 157 ILE B CA 1
ATOM 2386 C C . ILE B 1 100 ? -44.413 28.136 -24.488 1.00 45.64 157 ILE B C 1
ATOM 2387 O O . ILE B 1 100 ? -44.331 29.279 -24.023 1.00 43.87 157 ILE B O 1
ATOM 2392 N N . TRP B 1 101 ? -45.299 27.819 -25.437 1.00 43.83 158 TRP B N 1
ATOM 2393 C CA . TRP B 1 101 ? -46.191 28.834 -25.988 1.00 41.21 158 TRP B CA 1
ATOM 2394 C C . TRP B 1 101 ? -47.076 29.439 -24.904 1.00 41.69 158 TRP B C 1
ATOM 2395 O O . TRP B 1 101 ? -47.353 30.644 -24.918 1.00 40.30 158 TRP B O 1
ATOM 2406 N N . GLY B 1 102 ? -47.519 28.620 -23.949 1.00 44.94 159 GLY B N 1
ATOM 2407 C CA . GLY B 1 102 ? -48.265 29.124 -22.811 1.00 45.80 159 GLY B CA 1
ATOM 2408 C C . GLY B 1 102 ? -47.422 29.743 -21.720 1.00 44.81 159 GLY B C 1
ATOM 2409 O O . GLY B 1 102 ? -47.960 30.453 -20.865 1.00 57.53 159 GLY B O 1
ATOM 2410 N N . SER B 1 103 ? -46.112 29.489 -21.737 1.00 51.00 160 SER B N 1
ATOM 2411 C CA . SER B 1 103 ? -45.184 30.045 -20.759 1.00 50.47 160 SER B CA 1
ATOM 2412 C C . SER B 1 103 ? -44.663 31.420 -21.150 1.00 46.34 160 SER B C 1
ATOM 2413 O O . SER B 1 103 ? -44.261 32.192 -20.272 1.00 49.75 160 SER B O 1
ATOM 2416 N N . ILE B 1 104 ? -44.636 31.733 -22.448 1.00 42.67 161 ILE B N 1
ATOM 2417 C CA . ILE B 1 104 ? -44.186 33.047 -22.885 1.00 43.74 161 ILE B CA 1
ATOM 2418 C C . ILE B 1 104 ? -45.165 34.098 -22.389 1.00 44.61 161 ILE B C 1
ATOM 2419 O O . ILE B 1 104 ? -46.378 33.994 -22.611 1.00 52.08 161 ILE B O 1
ATOM 2424 N N . GLU B 1 105 ? -44.644 35.114 -21.708 1.00 47.47 162 GLU B N 1
ATOM 2425 C CA . GLU B 1 105 ? -45.468 36.224 -21.235 1.00 54.00 162 GLU B CA 1
ATOM 2426 C C . GLU B 1 105 ? -45.725 37.142 -22.423 1.00 53.28 162 GLU B C 1
ATOM 2427 O O . GLU B 1 105 ? -44.931 38.031 -22.738 1.00 58.20 162 GLU B O 1
ATOM 2433 N N . LYS B 1 106 ? -46.853 36.919 -23.093 1.00 57.28 163 LYS B N 1
ATOM 2434 C CA . LYS B 1 106 ? -47.165 37.608 -24.336 1.00 57.03 163 LYS B CA 1
ATOM 2435 C C . LYS B 1 106 ? -48.667 37.851 -24.404 1.00 56.83 163 LYS B C 1
ATOM 2436 O O . LYS B 1 106 ? -49.419 37.493 -23.494 1.00 57.87 163 LYS B O 1
ATOM 2442 N N . GLU B 1 107 ? -49.101 38.458 -25.506 1.00 60.69 164 GLU B N 1
ATOM 2443 C CA . GLU B 1 107 ? -50.521 38.697 -25.720 1.00 61.22 164 GLU B CA 1
ATOM 2444 C C . GLU B 1 107 ? -51.217 37.409 -26.142 1.00 60.08 164 GLU B C 1
ATOM 2445 O O . GLU B 1 107 ? -50.801 36.750 -27.100 1.00 57.49 164 GLU B O 1
ATOM 2451 N N . HIS B 1 108 ? -52.279 37.050 -25.423 1.00 59.85 165 HIS B N 1
ATOM 2452 C CA . HIS B 1 108 ? -53.104 35.897 -25.783 1.00 56.08 165 HIS B CA 1
ATOM 2453 C C . HIS B 1 108 ? -54.202 36.321 -26.760 1.00 55.38 165 HIS B C 1
ATOM 2454 O O . HIS B 1 108 ? -55.399 36.175 -26.512 1.00 57.66 165 HIS B O 1
ATOM 2461 N N . ASP B 1 109 ? -53.758 36.859 -27.895 1.00 55.64 166 ASP B N 1
ATOM 2462 C CA . ASP B 1 109 ? -54.670 37.433 -28.875 1.00 52.50 166 ASP B CA 1
ATOM 2463 C C . ASP B 1 109 ? -55.225 36.354 -29.797 1.00 55.47 166 ASP B C 1
ATOM 2464 O O . ASP B 1 109 ? -55.157 35.162 -29.484 1.00 54.71 166 ASP B O 1
ATOM 2469 N N . LYS B 1 110 ? -55.778 36.767 -30.938 1.00 54.44 167 LYS B N 1
ATOM 2470 C CA . LYS B 1 110 ? -56.367 35.814 -31.875 1.00 50.06 167 LYS B CA 1
ATOM 2471 C C . LYS B 1 110 ? -55.306 34.894 -32.467 1.00 49.32 167 LYS B C 1
ATOM 2472 O O . LYS B 1 110 ? -55.487 33.672 -32.517 1.00 48.62 167 LYS B O 1
ATOM 2478 N N . LEU B 1 111 ? -54.190 35.468 -32.927 1.00 46.24 168 LEU B N 1
ATOM 2479 C CA . LEU B 1 111 ? -53.120 34.660 -33.503 1.00 47.12 168 LEU B CA 1
ATOM 2480 C C . LEU B 1 111 ? -52.545 33.681 -32.488 1.00 49.48 168 LEU B C 1
ATOM 2481 O O . LEU B 1 111 ? -52.089 32.595 -32.863 1.00 47.97 168 LEU B O 1
ATOM 2486 N N . HIS B 1 112 ? -52.561 34.042 -31.202 1.00 48.79 169 HIS B N 1
ATOM 2487 C CA . HIS B 1 112 ? -52.052 33.141 -30.173 1.00 48.79 169 HIS B CA 1
ATOM 2488 C C . HIS B 1 112 ? -52.905 31.883 -30.072 1.00 48.16 169 HIS B C 1
ATOM 2489 O O . HIS B 1 112 ? -52.378 30.778 -29.893 1.00 45.58 169 HIS B O 1
ATOM 2496 N N . GLU B 1 113 ? -54.226 32.030 -30.188 1.00 51.76 170 GLU B N 1
ATOM 2497 C CA . GLU B 1 113 ? -55.112 30.874 -30.094 1.00 48.45 170 GLU B CA 1
ATOM 2498 C C . GLU B 1 113 ? -54.984 29.978 -31.320 1.00 39.49 170 GLU B C 1
ATOM 2499 O O . GLU B 1 113 ? -55.029 28.748 -31.203 1.00 39.22 170 GLU B O 1
ATOM 2505 N N . GLU B 1 114 ? -54.824 30.576 -32.504 1.00 40.74 171 GLU B N 1
ATOM 2506 C CA . GLU B 1 114 ? -54.709 29.782 -33.723 1.00 43.40 171 GLU B CA 1
ATOM 2507 C C . GLU B 1 114 ? -53.437 28.945 -33.719 1.00 41.35 171 GLU B C 1
ATOM 2508 O O . GLU B 1 114 ? -53.457 27.772 -34.109 1.00 40.55 171 GLU B O 1
ATOM 2514 N N . ILE B 1 115 ? -52.319 29.530 -33.285 1.00 39.70 172 ILE B N 1
ATOM 2515 C CA . ILE B 1 115 ? -51.080 28.767 -33.175 1.00 39.85 172 ILE B CA 1
ATOM 2516 C C . ILE B 1 115 ? -51.226 27.672 -32.127 1.00 40.85 172 ILE B C 1
ATOM 2517 O O . ILE B 1 115 ? -50.791 26.532 -32.333 1.00 42.43 172 ILE B O 1
ATOM 2522 N N . GLN B 1 116 ? -51.856 27.995 -30.995 1.00 39.66 173 GLN B N 1
ATOM 2523 C CA . GLN B 1 116 ? -52.021 27.020 -29.921 1.00 35.88 173 GLN B CA 1
ATOM 2524 C C . GLN B 1 116 ? -52.853 25.827 -30.378 1.00 43.30 173 GLN B C 1
ATOM 2525 O O . GLN B 1 116 ? -52.485 24.671 -30.141 1.00 40.23 173 GLN B O 1
ATOM 2531 N N . ASN B 1 117 ? -53.984 26.090 -31.038 1.00 39.18 174 ASN B N 1
ATOM 2532 C CA . ASN B 1 117 ? -54.850 24.998 -31.470 1.00 40.24 174 ASN B CA 1
ATOM 2533 C C . ASN B 1 117 ? -54.214 24.196 -32.600 1.00 40.87 174 ASN B C 1
ATOM 2534 O O . ASN B 1 117 ? -54.380 22.972 -32.667 1.00 38.54 174 ASN B O 1
ATOM 2539 N N . LEU B 1 118 ? -53.482 24.864 -33.496 1.00 38.67 175 LEU B N 1
ATOM 2540 C CA . LEU B 1 118 ? -52.800 24.144 -34.568 1.00 40.43 175 LEU B CA 1
ATOM 2541 C C . LEU B 1 118 ? -51.674 23.268 -34.034 1.00 41.36 175 LEU B C 1
ATOM 2542 O O . LEU B 1 118 ? -51.421 22.188 -34.579 1.00 38.68 175 LEU B O 1
ATOM 2547 N N . ILE B 1 119 ? -50.988 23.712 -32.978 1.00 42.47 176 ILE B N 1
ATOM 2548 C CA . ILE B 1 119 ? -49.957 22.880 -32.366 1.00 42.19 176 ILE B CA 1
ATOM 2549 C C . ILE B 1 119 ? -50.579 21.637 -31.742 1.00 43.24 176 ILE B C 1
ATOM 2550 O O . ILE B 1 119 ? -50.045 20.529 -31.871 1.00 46.93 176 ILE B O 1
ATOM 2555 N N . LYS B 1 120 ? -51.723 21.796 -31.067 1.00 41.02 177 LYS B N 1
ATOM 2556 C CA . LYS B 1 120 ? -52.387 20.651 -30.450 1.00 41.58 177 LYS B CA 1
ATOM 2557 C C . LYS B 1 120 ? -52.814 19.627 -31.495 1.00 46.97 177 LYS B C 1
ATOM 2558 O O . LYS B 1 120 ? -52.726 18.416 -31.261 1.00 54.06 177 LYS B O 1
ATOM 2564 N N . ILE B 1 121 ? -53.283 20.095 -32.653 1.00 41.59 178 ILE B N 1
ATOM 2565 C CA . ILE B 1 121 ? -53.701 19.178 -33.710 1.00 43.09 178 ILE B CA 1
ATOM 2566 C C . ILE B 1 121 ? -52.491 18.481 -34.318 1.00 46.24 178 ILE B C 1
ATOM 2567 O O . ILE B 1 121 ? -52.460 17.251 -34.446 1.00 50.12 178 ILE B O 1
ATOM 2572 N N . GLN B 1 122 ? -51.472 19.256 -34.697 1.00 47.68 179 GLN B N 1
ATOM 2573 C CA . GLN B 1 122 ? -50.288 18.678 -35.320 1.00 47.45 179 GLN B CA 1
ATOM 2574 C C . GLN B 1 122 ? -49.464 17.844 -34.348 1.00 48.82 179 GLN B C 1
ATOM 2575 O O . GLN B 1 122 ? -48.714 16.968 -34.792 1.00 47.55 179 GLN B O 1
ATOM 2581 N N . ALA B 1 123 ? -49.577 18.095 -33.040 1.00 46.74 180 ALA B N 1
ATOM 2582 C CA . ALA B 1 123 ? -48.912 17.226 -32.075 1.00 49.88 180 ALA B CA 1
ATOM 2583 C C . ALA B 1 123 ? -49.441 15.802 -32.163 1.00 57.46 180 ALA B C 1
ATOM 2584 O O . ALA B 1 123 ? -48.706 14.846 -31.894 1.00 57.92 180 ALA B O 1
ATOM 2586 N N . ILE B 1 124 ? -50.706 15.644 -32.542 1.00 61.90 181 ILE B N 1
ATOM 2587 C CA . ILE B 1 124 ? -51.281 14.325 -32.784 1.00 59.94 181 ILE B CA 1
ATOM 2588 C C . ILE B 1 124 ? -51.085 13.896 -34.232 1.00 55.16 181 ILE B C 1
ATOM 2589 O O . ILE B 1 124 ? -50.848 12.718 -34.510 1.00 57.17 181 ILE B O 1
ATOM 2594 N N . ALA B 1 125 ? -51.169 14.844 -35.170 1.00 53.24 182 ALA B N 1
ATOM 2595 C CA . ALA B 1 125 ? -51.040 14.504 -36.583 1.00 51.80 182 ALA B CA 1
ATOM 2596 C C . ALA B 1 125 ? -49.632 14.023 -36.914 1.00 58.59 182 ALA B C 1
ATOM 2597 O O . ALA B 1 125 ? -49.458 13.122 -37.743 1.00 62.93 182 ALA B O 1
ATOM 2599 N N . VAL B 1 126 ? -48.616 14.615 -36.283 1.00 59.22 183 VAL B N 1
ATOM 2600 C CA . VAL B 1 126 ? -47.245 14.160 -36.498 1.00 60.69 183 VAL B CA 1
ATOM 2601 C C . VAL B 1 126 ? -47.085 12.720 -36.027 1.00 58.91 183 VAL B C 1
ATOM 2602 O O . VAL B 1 126 ? -46.422 11.906 -36.682 1.00 62.84 183 VAL B O 1
ATOM 2606 N N . CYS B 1 127 ? -47.710 12.376 -34.899 1.00 62.62 184 CYS B N 1
ATOM 2607 C CA . CYS B 1 127 ? -47.656 11.006 -34.407 1.00 59.67 184 CYS B CA 1
ATOM 2608 C C . CYS B 1 127 ? -48.361 10.023 -35.336 1.00 65.06 184 CYS B C 1
ATOM 2609 O O . CYS B 1 127 ? -48.065 8.826 -35.285 1.00 73.77 184 CYS B O 1
ATOM 2612 N N . MET B 1 128 ? -49.280 10.493 -36.182 1.00 69.97 185 MET B N 1
ATOM 2613 C CA . MET B 1 128 ? -50.000 9.612 -37.090 1.00 71.21 185 MET B CA 1
ATOM 2614 C C . MET B 1 128 ? -49.506 9.672 -38.529 1.00 78.42 185 MET B C 1
ATOM 2615 O O . MET B 1 128 ? -49.954 8.862 -39.348 1.00 82.29 185 MET B O 1
ATOM 2620 N N . GLU B 1 129 ? -48.606 10.598 -38.869 1.00 78.40 186 GLU B N 1
ATOM 2621 C CA . GLU B 1 129 ? -47.938 10.492 -40.161 1.00 76.24 186 GLU B CA 1
ATOM 2622 C C . GLU B 1 129 ? -47.007 9.287 -40.181 1.00 78.47 186 GLU B C 1
ATOM 2623 O O . GLU B 1 129 ? -46.700 8.751 -41.252 1.00 77.03 186 GLU B O 1
ATOM 2629 N N . ASN B 1 130 ? -46.560 8.853 -39.007 1.00 77.83 187 ASN B N 1
ATOM 2630 C CA . ASN B 1 130 ? -45.901 7.570 -38.837 1.00 85.86 187 ASN B CA 1
ATOM 2631 C C . ASN B 1 130 ? -46.946 6.548 -38.388 1.00 87.23 187 ASN B C 1
ATOM 2632 O O . ASN B 1 130 ? -48.151 6.815 -38.395 1.00 83.98 187 ASN B O 1
ATOM 2637 N N . GLY B 1 131 ? -46.497 5.359 -37.998 1.00 88.24 188 GLY B N 1
ATOM 2638 C CA . GLY B 1 131 ? -47.410 4.349 -37.502 1.00 84.48 188 GLY B CA 1
ATOM 2639 C C . GLY B 1 131 ? -47.509 4.356 -35.991 1.00 83.60 188 GLY B C 1
ATOM 2640 O O . GLY B 1 131 ? -47.853 3.340 -35.379 1.00 96.20 188 GLY B O 1
ATOM 2641 N N . ASN B 1 132 ? -47.210 5.499 -35.375 1.00 77.22 189 ASN B N 1
ATOM 2642 C CA . ASN B 1 132 ? -47.216 5.621 -33.916 1.00 81.93 189 ASN B CA 1
ATOM 2643 C C . ASN B 1 132 ? -48.613 6.017 -33.436 1.00 80.17 189 ASN B C 1
ATOM 2644 O O . ASN B 1 132 ? -48.856 7.115 -32.930 1.00 69.98 189 ASN B O 1
ATOM 2649 N N . PHE B 1 133 ? -49.546 5.076 -33.596 1.00 88.89 190 PHE B N 1
ATOM 2650 C CA . PHE B 1 133 ? -50.920 5.324 -33.172 1.00 78.79 190 PHE B CA 1
ATOM 2651 C C . PHE B 1 133 ? -51.056 5.286 -31.655 1.00 79.92 190 PHE B C 1
ATOM 2652 O O . PHE B 1 133 ? -51.885 6.010 -31.092 1.00 80.73 190 PHE B O 1
ATOM 2660 N N . LYS B 1 134 ? -50.259 4.454 -30.980 1.00 86.83 191 LYS B N 1
ATOM 2661 C CA . LYS B 1 134 ? -50.284 4.438 -29.521 1.00 93.58 191 LYS B CA 1
ATOM 2662 C C . LYS B 1 134 ? -49.763 5.749 -28.947 1.00 83.20 191 LYS B C 1
ATOM 2663 O O . LYS B 1 134 ? -50.328 6.279 -27.983 1.00 79.44 191 LYS B O 1
ATOM 2669 N N . GLU B 1 135 ? -48.686 6.286 -29.526 1.00 86.77 192 GLU B N 1
ATOM 2670 C CA . GLU B 1 135 ? -48.164 7.568 -29.064 1.00 81.02 192 GLU B CA 1
ATOM 2671 C C . GLU B 1 135 ? -49.166 8.691 -29.294 1.00 76.01 192 GLU B C 1
ATOM 2672 O O . GLU B 1 135 ? -49.248 9.624 -28.487 1.00 69.91 192 GLU B O 1
ATOM 2678 N N . ALA B 1 136 ? -49.943 8.613 -30.377 1.00 75.93 193 ALA B N 1
ATOM 2679 C CA . ALA B 1 136 ? -50.934 9.648 -30.653 1.00 69.73 193 ALA B CA 1
ATOM 2680 C C . ALA B 1 136 ? -52.029 9.665 -29.593 1.00 76.70 193 ALA B C 1
ATOM 2681 O O . ALA B 1 136 ? -52.463 10.738 -29.159 1.00 71.45 193 ALA B O 1
ATOM 2683 N N . GLU B 1 137 ? -52.491 8.486 -29.167 1.00 77.85 194 GLU B N 1
ATOM 2684 C CA . GLU B 1 137 ? -53.507 8.429 -28.120 1.00 73.43 194 GLU B CA 1
ATOM 2685 C C . GLU B 1 137 ? -52.968 8.963 -26.800 1.00 73.05 194 GLU B C 1
ATOM 2686 O O . GLU B 1 137 ? -53.688 9.633 -26.051 1.00 71.45 194 GLU B O 1
ATOM 2692 N N . GLU B 1 138 ? -51.699 8.681 -26.499 1.00 77.43 195 GLU B N 1
ATOM 2693 C CA . GLU B 1 138 ? -51.105 9.176 -25.264 1.00 72.16 195 GLU B CA 1
ATOM 2694 C C . GLU B 1 138 ? -50.803 10.667 -25.327 1.00 71.16 195 GLU B C 1
ATOM 2695 O O . GLU B 1 138 ? -50.720 11.314 -24.278 1.00 66.93 195 GLU B O 1
ATOM 2701 N N . VAL B 1 139 ? -50.638 11.226 -26.526 1.00 72.57 196 VAL B N 1
ATOM 2702 C CA . VAL B 1 139 ? -50.504 12.672 -26.659 1.00 65.78 196 VAL B CA 1
ATOM 2703 C C . VAL B 1 139 ? -51.862 13.348 -26.518 1.00 66.96 196 VAL B C 1
ATOM 2704 O O . VAL B 1 139 ? -51.973 14.429 -25.926 1.00 65.69 196 VAL B O 1
ATOM 2708 N N . PHE B 1 140 ? -52.915 12.718 -27.044 1.00 72.12 197 PHE B N 1
ATOM 2709 C CA . PHE B 1 140 ? -54.259 13.271 -26.909 1.00 72.24 197 PHE B CA 1
ATOM 2710 C C . PHE B 1 140 ? -54.675 13.355 -25.445 1.00 74.67 197 PHE B C 1
ATOM 2711 O O . PHE B 1 140 ? -55.239 14.366 -25.010 1.00 73.07 197 PHE B O 1
ATOM 2719 N N . GLU B 1 141 ? -54.405 12.301 -24.672 1.00 76.19 198 GLU B N 1
ATOM 2720 C CA . GLU B 1 141 ? -54.792 12.293 -23.265 1.00 76.26 198 GLU B CA 1
ATOM 2721 C C . GLU B 1 141 ? -54.008 13.318 -22.459 1.00 73.83 198 GLU B C 1
ATOM 2722 O O . GLU B 1 141 ? -54.528 13.867 -21.481 1.00 75.59 198 GLU B O 1
ATOM 2728 N N . ARG B 1 142 ? -52.763 13.590 -22.852 1.00 73.81 199 ARG B N 1
ATOM 2729 C CA . ARG B 1 142 ? -51.943 14.538 -22.108 1.00 67.64 199 ARG B CA 1
ATOM 2730 C C . ARG B 1 142 ? -52.369 15.974 -22.378 1.00 69.98 199 ARG B C 1
ATOM 2731 O O . ARG B 1 142 ? -52.317 16.818 -21.476 1.00 61.49 199 ARG B O 1
ATOM 2739 N N . ILE B 1 143 ? -52.801 16.264 -23.601 1.00 75.62 200 ILE B N 1
ATOM 2740 C CA . ILE B 1 143 ? -53.243 17.605 -23.970 1.00 74.43 200 ILE B CA 1
ATOM 2741 C C . ILE B 1 143 ? -54.704 17.826 -23.605 1.00 76.05 200 ILE B C 1
ATOM 2742 O O . ILE B 1 143 ? -55.061 18.840 -23.000 1.00 76.21 200 ILE B O 1
ATOM 2747 N N . PHE B 1 144 ? -55.551 16.864 -23.985 1.00 83.34 201 PHE B N 1
ATOM 2748 C CA . PHE B 1 144 ? -57.009 16.947 -23.704 1.00 90.75 201 PHE B CA 1
ATOM 2749 C C . PHE B 1 144 ? -58.157 16.372 -22.866 1.00 95.38 201 PHE B C 1
ATOM 2750 O O . PHE B 1 144 ? -59.303 16.841 -23.010 1.00 94.50 201 PHE B O 1
ATOM 2758 N N . GLY B 1 145 ? -57.848 15.383 -22.021 1.00 99.69 202 GLY B N 1
ATOM 2759 C CA . GLY B 1 145 ? -58.861 14.742 -21.161 1.00 107.55 202 GLY B CA 1
ATOM 2760 C C . GLY B 1 145 ? -59.122 16.056 -20.446 1.00 116.47 202 GLY B C 1
ATOM 2761 O O . GLY B 1 145 ? -58.672 17.103 -20.952 1.00 115.42 202 GLY B O 1
ATOM 2762 N N . ASP B 1 146 ? -59.823 16.002 -19.309 1.00 119.40 203 ASP B N 1
ATOM 2763 C CA . ASP B 1 146 ? -60.142 17.221 -18.517 1.00 126.61 203 ASP B CA 1
ATOM 2764 C C . ASP B 1 146 ? -59.468 18.345 -17.723 1.00 133.26 203 ASP B C 1
ATOM 2765 O O . ASP B 1 146 ? -58.246 18.254 -17.493 1.00 129.63 203 ASP B O 1
ATOM 2770 N N . PRO B 1 147 ? -60.166 19.463 -17.416 1.00 135.68 204 PRO B N 1
ATOM 2771 C CA . PRO B 1 147 ? -61.039 20.138 -18.386 1.00 131.33 204 PRO B CA 1
ATOM 2772 C C . PRO B 1 147 ? -60.413 21.273 -19.218 1.00 136.46 204 PRO B C 1
ATOM 2773 O O . PRO B 1 147 ? -61.163 21.962 -19.886 1.00 133.91 204 PRO B O 1
ATOM 2777 N N . ASN B 1 148 ? -59.086 21.449 -19.168 1.00 140.49 205 ASN B N 1
ATOM 2778 C CA . ASN B 1 148 ? -58.414 22.524 -19.949 1.00 137.71 205 ASN B CA 1
ATOM 2779 C C . ASN B 1 148 ? -58.357 22.119 -21.427 1.00 133.63 205 ASN B C 1
ATOM 2780 O O . ASN B 1 148 ? -57.244 21.857 -21.925 1.00 131.96 205 ASN B O 1
ATOM 2785 N N . SER B 1 149 ? -59.517 22.077 -22.090 1.00 131.89 206 SER B N 1
ATOM 2786 C CA . SER B 1 149 ? -59.604 21.703 -23.527 1.00 125.38 206 SER B CA 1
ATOM 2787 C C . SER B 1 149 ? -60.968 22.125 -24.083 1.00 123.71 206 SER B C 1
ATOM 2788 O O . SER B 1 149 ? -61.880 21.275 -24.124 1.00 121.85 206 SER B O 1
ATOM 2791 N N . HIS B 1 150 ? -61.093 23.391 -24.493 1.00 124.93 207 HIS B N 1
ATOM 2792 C CA . HIS B 1 150 ? -62.371 23.921 -25.039 1.00 117.65 207 HIS B CA 1
ATOM 2793 C C . HIS B 1 150 ? -62.369 23.832 -26.569 1.00 118.09 207 HIS B C 1
ATOM 2794 O O . HIS B 1 150 ? -63.097 24.622 -27.204 1.00 125.47 207 HIS B O 1
ATOM 2801 N N . MET B 1 151 ? -61.583 22.909 -27.132 1.00 106.12 208 MET B N 1
ATOM 2802 C CA . MET B 1 151 ? -61.523 22.747 -28.576 1.00 96.08 208 MET B CA 1
ATOM 2803 C C . MET B 1 151 ? -62.667 21.855 -29.028 1.00 93.01 208 MET B C 1
ATOM 2804 O O . MET B 1 151 ? -62.799 20.731 -28.532 1.00 88.89 208 MET B O 1
ATOM 2809 N N . PRO B 1 152 ? -63.520 22.313 -29.953 1.00 97.65 209 PRO B N 1
ATOM 2810 C CA . PRO B 1 152 ? -64.614 21.447 -30.418 1.00 103.27 209 PRO B CA 1
ATOM 2811 C C . PRO B 1 152 ? -64.127 20.198 -31.123 1.00 97.21 209 PRO B C 1
ATOM 2812 O O . PRO B 1 152 ? -64.795 19.159 -31.058 1.00 96.13 209 PRO B O 1
ATOM 2816 N N . PHE B 1 153 ? -62.967 20.258 -31.774 1.00 87.69 210 PHE B N 1
ATOM 2817 C CA . PHE B 1 153 ? -62.396 19.117 -32.486 1.00 83.54 210 PHE B CA 1
ATOM 2818 C C . PHE B 1 153 ? -61.873 18.031 -31.553 1.00 77.27 210 PHE B C 1
ATOM 2819 O O . PHE B 1 153 ? -61.228 17.093 -32.039 1.00 74.57 210 PHE B O 1
ATOM 2827 N N . LYS B 1 154 ? -62.131 18.146 -30.248 1.00 78.34 211 LYS B N 1
ATOM 2828 C CA . LYS B 1 154 ? -61.756 17.089 -29.314 1.00 78.53 211 LYS B CA 1
ATOM 2829 C C . LYS B 1 154 ? -62.424 15.771 -29.682 1.00 80.86 211 LYS B C 1
ATOM 2830 O O . LYS B 1 154 ? -61.831 14.697 -29.521 1.00 75.23 211 LYS B O 1
ATOM 2836 N N . SER B 1 155 ? -63.661 15.833 -30.179 1.00 82.14 212 SER B N 1
ATOM 2837 C CA . SER B 1 155 ? -64.362 14.616 -30.574 1.00 78.23 212 SER B CA 1
ATOM 2838 C C . SER B 1 155 ? -63.824 14.075 -31.893 1.00 71.41 212 SER B C 1
ATOM 2839 O O . SER B 1 155 ? -63.622 12.863 -32.035 1.00 68.72 212 SER B O 1
ATOM 2842 N N . LYS B 1 156 ? -63.579 14.956 -32.865 1.00 72.15 213 LYS B N 1
ATOM 2843 C CA . LYS B 1 156 ? -63.099 14.502 -34.166 1.00 72.25 213 LYS B CA 1
ATOM 2844 C C . LYS B 1 156 ? -61.681 13.949 -34.070 1.00 75.07 213 LYS B C 1
ATOM 2845 O O . LYS B 1 156 ? -61.360 12.943 -34.712 1.00 75.59 213 LYS B O 1
ATOM 2851 N N . LEU B 1 157 ? -60.824 14.582 -33.265 1.00 71.45 214 LEU B N 1
ATOM 2852 C CA . LEU B 1 157 ? -59.460 14.088 -33.102 1.00 71.35 214 LEU B CA 1
ATOM 2853 C C . LEU B 1 157 ? -59.450 12.706 -32.459 1.00 77.03 214 LEU B C 1
ATOM 2854 O O . LEU B 1 157 ? -58.751 11.797 -32.923 1.00 79.26 214 LEU B O 1
ATOM 2859 N N . LEU B 1 158 ? -60.229 12.530 -31.388 1.00 77.19 215 LEU B N 1
ATOM 2860 C CA . LEU B 1 158 ? -60.305 11.235 -30.719 1.00 76.58 215 LEU B CA 1
ATOM 2861 C C . LEU B 1 158 ? -60.829 10.149 -31.649 1.00 74.22 215 LEU B C 1
ATOM 2862 O O . LEU B 1 158 ? -60.515 8.967 -31.464 1.00 72.92 215 LEU B O 1
ATOM 2867 N N . MET B 1 159 ? -61.623 10.526 -32.654 1.00 74.96 216 MET B N 1
ATOM 2868 C CA . MET B 1 159 ? -62.128 9.551 -33.613 1.00 79.49 216 MET B CA 1
ATOM 2869 C C . MET B 1 159 ? -61.110 9.265 -34.711 1.00 80.95 216 MET B C 1
ATOM 2870 O O . MET B 1 159 ? -60.968 8.116 -35.144 1.00 78.05 216 MET B O 1
ATOM 2875 N N . ILE B 1 160 ? -60.389 10.296 -35.163 1.00 83.11 217 ILE B N 1
ATOM 2876 C CA . ILE B 1 160 ? -59.411 10.129 -36.236 1.00 84.60 217 ILE B CA 1
ATOM 2877 C C . ILE B 1 160 ? -58.298 9.174 -35.821 1.00 88.80 217 ILE B C 1
ATOM 2878 O O . ILE B 1 160 ? -57.727 8.469 -36.665 1.00 90.94 217 ILE B O 1
ATOM 2883 N N . ILE B 1 161 ? -57.984 9.114 -34.525 1.00 81.62 218 ILE B N 1
ATOM 2884 C CA . ILE B 1 161 ? -56.915 8.234 -34.056 1.00 80.46 218 ILE B CA 1
ATOM 2885 C C . ILE B 1 161 ? -57.243 6.779 -34.374 1.00 88.60 218 ILE B C 1
ATOM 2886 O O . ILE B 1 161 ? -56.416 6.042 -34.924 1.00 85.44 218 ILE B O 1
ATOM 2891 N N . SER B 1 162 ? -58.457 6.347 -34.036 1.00 90.66 219 SER B N 1
ATOM 2892 C CA . SER B 1 162 ? -58.893 4.977 -34.282 1.00 82.87 219 SER B CA 1
ATOM 2893 C C . SER B 1 162 ? -59.326 4.735 -35.724 1.00 87.68 219 SER B C 1
ATOM 2894 O O . SER B 1 162 ? -59.935 3.697 -36.005 1.00 86.88 219 SER B O 1
ATOM 2897 N N . GLN B 1 163 ? -59.038 5.658 -36.640 1.00 90.14 220 GLN B N 1
ATOM 2898 C CA . GLN B 1 163 ? -59.336 5.441 -38.049 1.00 92.51 220 GLN B CA 1
ATOM 2899 C C . GLN B 1 163 ? -58.167 4.839 -38.812 1.00 101.57 220 GLN B C 1
ATOM 2900 O O . GLN B 1 163 ? -58.380 4.248 -39.878 1.00 95.76 220 GLN B O 1
ATOM 2906 N N . LYS B 1 164 ? -56.948 4.980 -38.294 1.00 102.15 221 LYS B N 1
ATOM 2907 C CA . LYS B 1 164 ? -55.709 4.590 -38.961 1.00 101.17 221 LYS B CA 1
ATOM 2908 C C . LYS B 1 164 ? -55.544 5.249 -40.325 1.00 106.17 221 LYS B C 1
ATOM 2909 O O . LYS B 1 164 ? -54.689 4.827 -41.113 1.00 108.41 221 LYS B O 1
ATOM 2915 N N . ASP B 1 165 ? -56.336 6.276 -40.624 1.00 113.29 222 ASP B N 1
ATOM 2916 C CA . ASP B 1 165 ? -56.249 6.994 -41.892 1.00 120.49 222 ASP B CA 1
ATOM 2917 C C . ASP B 1 165 ? -55.177 8.067 -41.752 1.00 121.62 222 ASP B C 1
ATOM 2918 O O . ASP B 1 165 ? -55.422 9.138 -41.194 1.00 125.76 222 ASP B O 1
ATOM 2923 N N . THR B 1 166 ? -53.976 7.777 -42.256 1.00 116.25 223 THR B N 1
ATOM 2924 C CA . THR B 1 166 ? -52.877 8.732 -42.145 1.00 108.87 223 THR B CA 1
ATOM 2925 C C . THR B 1 166 ? -53.139 9.971 -42.994 1.00 110.32 223 THR B C 1
ATOM 2926 O O . THR B 1 166 ? -52.944 11.103 -42.536 1.00 108.78 223 THR B O 1
ATOM 2930 N N . PHE B 1 167 ? -53.591 9.775 -44.232 1.00 114.14 224 PHE B N 1
ATOM 2931 C CA . PHE B 1 167 ? -53.863 10.885 -45.136 1.00 112.09 224 PHE B CA 1
ATOM 2932 C C . PHE B 1 167 ? -55.248 11.469 -44.887 1.00 105.12 224 PHE B C 1
ATOM 2933 O O . PHE B 1 167 ? -56.015 11.681 -45.831 1.00 101.87 224 PHE B O 1
ATOM 2941 N N . HIS B 1 168 ? -55.577 11.731 -43.625 1.00 97.97 225 HIS B N 1
ATOM 2942 C CA . HIS B 1 168 ? -56.884 12.279 -43.294 1.00 88.51 225 HIS B CA 1
ATOM 2943 C C . HIS B 1 168 ? -56.970 13.728 -43.754 1.00 77.22 225 HIS B C 1
ATOM 2944 O O . HIS B 1 168 ? -56.082 14.536 -43.464 1.00 77.60 225 HIS B O 1
ATOM 2951 N N . SER B 1 169 ? -58.043 14.057 -44.478 1.00 73.69 226 SER B N 1
ATOM 2952 C CA . SER B 1 169 ? -58.199 15.407 -45.010 1.00 72.86 226 SER B CA 1
ATOM 2953 C C . SER B 1 169 ? -58.391 16.448 -43.915 1.00 67.64 226 SER B C 1
ATOM 2954 O O . SER B 1 169 ? -58.218 17.643 -44.180 1.00 65.44 226 SER B O 1
ATOM 2957 N N . PHE B 1 170 ? -58.751 16.028 -42.700 1.00 65.60 227 PHE B N 1
ATOM 2958 C CA . PHE B 1 170 ? -58.814 16.967 -41.586 1.00 60.96 227 PHE B CA 1
ATOM 2959 C C . PHE B 1 170 ? -57.437 17.543 -41.282 1.00 59.95 227 PHE B C 1
ATOM 2960 O O . PHE B 1 170 ? -57.308 18.727 -40.950 1.00 58.12 227 PHE B O 1
ATOM 2968 N N . PHE B 1 171 ? -56.392 16.721 -41.395 1.00 60.39 228 PHE B N 1
ATOM 2969 C CA . PHE B 1 171 ? -55.034 17.202 -41.186 1.00 50.46 228 PHE B CA 1
ATOM 2970 C C . PHE B 1 171 ? -54.492 17.973 -42.381 1.00 53.85 228 PHE B C 1
ATOM 2971 O O . PHE B 1 171 ? -53.495 18.685 -42.235 1.00 55.81 228 PHE B O 1
ATOM 2979 N N . GLN B 1 172 ? -55.113 17.848 -43.555 1.00 53.24 229 GLN B N 1
ATOM 2980 C CA . GLN B 1 172 ? -54.691 18.649 -44.696 1.00 53.12 229 GLN B CA 1
ATOM 2981 C C . GLN B 1 172 ? -55.237 20.069 -44.639 1.00 52.28 229 GLN B C 1
ATOM 2982 O O . GLN B 1 172 ? -54.713 20.948 -45.332 1.00 50.51 229 GLN B O 1
ATOM 2988 N N . HIS B 1 173 ? -56.271 20.310 -43.834 1.00 49.56 230 HIS B N 1
ATOM 2989 C CA . HIS B 1 173 ? -56.809 21.649 -43.626 1.00 46.60 230 HIS B CA 1
ATOM 2990 C C . HIS B 1 173 ? -56.090 22.364 -42.486 1.00 48.48 230 HIS B C 1
ATOM 2991 O O . HIS B 1 173 ? -55.623 23.495 -42.653 1.00 51.83 230 HIS B O 1
ATOM 2998 N N . PHE B 1 174 ? -55.993 21.715 -41.328 1.00 47.29 231 PHE B N 1
ATOM 2999 C CA . PHE B 1 174 ? -55.179 22.211 -40.220 1.00 45.58 231 PHE B CA 1
ATOM 3000 C C . PHE B 1 174 ? -53.802 21.553 -40.286 1.00 46.60 231 PHE B C 1
ATOM 3001 O O . PHE B 1 174 ? -53.420 20.729 -39.453 1.00 51.39 231 PHE B O 1
ATOM 3009 N N . SER B 1 175 ? -53.056 21.942 -41.313 1.00 47.43 232 SER B N 1
ATOM 3010 C CA . SER B 1 175 ? -51.842 21.239 -41.695 1.00 49.21 232 SER B CA 1
ATOM 3011 C C . SER B 1 175 ? -50.613 21.813 -40.995 1.00 49.58 232 SER B C 1
ATOM 3012 O O . SER B 1 175 ? -50.673 22.820 -40.285 1.00 44.27 232 SER B O 1
ATOM 3015 N N . TYR B 1 176 ? -49.480 21.136 -41.200 1.00 51.22 233 TYR B N 1
ATOM 3016 C CA . TYR B 1 176 ? -48.206 21.644 -40.705 1.00 43.17 233 TYR B CA 1
ATOM 3017 C C . TYR B 1 176 ? -47.807 22.923 -41.427 1.00 42.68 233 TYR B C 1
ATOM 3018 O O . TYR B 1 176 ? -47.163 23.795 -40.832 1.00 43.31 233 TYR B O 1
ATOM 3027 N N . ASN B 1 177 ? -48.186 23.055 -42.701 1.00 36.48 234 ASN B N 1
ATOM 3028 C CA . ASN B 1 177 ? -47.886 24.277 -43.440 1.00 39.60 234 ASN B CA 1
ATOM 3029 C C . ASN B 1 177 ? -48.632 25.471 -42.857 1.00 39.33 234 ASN B C 1
ATOM 3030 O O . ASN B 1 177 ? -48.065 26.563 -42.731 1.00 42.57 234 ASN B O 1
ATOM 3035 N N . HIS B 1 178 ? -49.903 25.282 -42.493 1.00 40.95 235 HIS B N 1
ATOM 3036 C CA . HIS B 1 178 ? -50.662 26.366 -41.883 1.00 41.78 235 HIS B CA 1
ATOM 3037 C C . HIS B 1 178 ? -50.115 26.723 -40.509 1.00 46.68 235 HIS B C 1
ATOM 3038 O O . HIS B 1 178 ? -50.135 27.895 -40.120 1.00 42.56 235 HIS B O 1
ATOM 3045 N N . MET B 1 179 ? -49.619 25.733 -39.765 1.00 45.80 236 MET B N 1
ATOM 3046 C CA . MET B 1 179 ? -49.007 26.021 -38.473 1.00 42.01 236 MET B CA 1
ATOM 3047 C C . MET B 1 179 ? -47.708 26.798 -38.644 1.00 39.43 236 MET B C 1
ATOM 3048 O O . MET B 1 179 ? -47.424 27.721 -37.873 1.00 35.90 236 MET B O 1
ATOM 3053 N N . MET B 1 180 ? -46.912 26.442 -39.656 1.00 38.12 237 MET B N 1
ATOM 3054 C CA . MET B 1 180 ? -45.660 27.149 -39.898 1.00 36.28 237 MET B CA 1
ATOM 3055 C C . MET B 1 180 ? -45.908 28.597 -40.302 1.00 39.95 237 MET B C 1
ATOM 3056 O O . MET B 1 180 ? -45.209 29.504 -39.837 1.00 44.07 237 MET B O 1
ATOM 3061 N N . GLU B 1 181 ? -46.903 28.834 -41.161 1.00 37.18 238 GLU B N 1
ATOM 3062 C CA . GLU B 1 181 ? -47.171 30.195 -41.614 1.00 41.64 238 GLU B CA 1
ATOM 3063 C C . GLU B 1 181 ? -47.693 31.070 -40.480 1.00 38.15 238 GLU B C 1
ATOM 3064 O O . GLU B 1 181 ? -47.419 32.275 -40.456 1.00 36.97 238 GLU B O 1
ATOM 3070 N N . LYS B 1 182 ? -48.438 30.489 -39.536 1.00 39.85 239 LYS B N 1
ATOM 3071 C CA . LYS B 1 182 ? -48.878 31.257 -38.376 1.00 40.51 239 LYS B CA 1
ATOM 3072 C C . LYS B 1 182 ? -47.708 31.568 -37.453 1.00 39.28 239 LYS B C 1
ATOM 3073 O O . LYS B 1 182 ? -47.623 32.669 -36.895 1.00 33.43 239 LYS B O 1
ATOM 3079 N N . ILE B 1 183 ? -46.791 30.613 -37.286 1.00 38.72 240 ILE B N 1
ATOM 3080 C CA . ILE B 1 183 ? -45.638 30.831 -36.419 1.00 40.26 240 ILE B CA 1
ATOM 3081 C C . ILE B 1 183 ? -44.659 31.804 -37.065 1.00 39.55 240 ILE B C 1
ATOM 3082 O O . ILE B 1 183 ? -44.106 32.684 -36.394 1.00 40.44 240 ILE B O 1
ATOM 3087 N N . LYS B 1 184 ? -44.433 31.672 -38.376 1.00 36.19 241 LYS B N 1
ATOM 3088 C CA . LYS B 1 184 ? -43.546 32.605 -39.062 1.00 37.92 241 LYS B CA 1
ATOM 3089 C C . LYS B 1 184 ? -44.112 34.018 -39.061 1.00 36.59 241 LYS B C 1
ATOM 3090 O O . LYS B 1 184 ? -43.354 34.991 -39.142 1.00 41.50 241 LYS B O 1
ATOM 3096 N N . SER B 1 185 ? -45.438 34.153 -38.974 1.00 42.27 242 SER B N 1
ATOM 3097 C CA . SER B 1 185 ? -46.030 35.474 -38.803 1.00 44.53 242 SER B CA 1
ATOM 3098 C C . SER B 1 185 ? -45.656 36.065 -37.450 1.00 40.32 242 SER B C 1
ATOM 3099 O O . SER B 1 185 ? -45.319 37.251 -37.354 1.00 38.36 242 SER B O 1
ATOM 3102 N N . TYR B 1 186 ? -45.710 35.250 -36.394 1.00 38.02 243 TYR B N 1
ATOM 3103 C CA . TYR B 1 186 ? -45.259 35.701 -35.083 1.00 42.55 243 TYR B CA 1
ATOM 3104 C C . TYR B 1 186 ? -43.749 35.889 -35.048 1.00 44.26 243 TYR B C 1
ATOM 3105 O O . TYR B 1 186 ? -43.254 36.783 -34.353 1.00 40.89 243 TYR B O 1
ATOM 3114 N N . VAL B 1 187 ? -43.007 35.061 -35.787 1.00 43.10 244 VAL B N 1
ATOM 3115 C CA . VAL B 1 187 ? -41.561 35.241 -35.877 1.00 41.82 244 VAL B CA 1
ATOM 3116 C C . VAL B 1 187 ? -41.233 36.589 -36.504 1.00 43.93 244 VAL B C 1
ATOM 3117 O O . VAL B 1 187 ? -40.321 37.293 -36.055 1.00 44.53 244 VAL B O 1
ATOM 3121 N N . ASN B 1 188 ? -41.981 36.977 -37.542 1.00 47.39 245 ASN B N 1
ATOM 3122 C CA . ASN B 1 188 ? -41.787 38.296 -38.136 1.00 44.77 245 ASN B CA 1
ATOM 3123 C C . ASN B 1 188 ? -42.097 39.405 -37.143 1.00 47.40 245 ASN B C 1
ATOM 3124 O O . ASN B 1 188 ? -41.459 40.464 -37.173 1.00 47.78 245 ASN B O 1
ATOM 3129 N N . TYR B 1 189 ? -43.071 39.183 -36.260 1.00 46.39 246 TYR B N 1
ATOM 3130 C CA . TYR B 1 189 ? -43.361 40.159 -35.216 1.00 48.95 246 TYR B CA 1
ATOM 3131 C C . TYR B 1 189 ? -42.208 40.262 -34.225 1.00 51.45 246 TYR B C 1
ATOM 3132 O O . TYR B 1 189 ? -41.837 41.366 -33.806 1.00 53.40 246 TYR B O 1
ATOM 3141 N N . VAL B 1 190 ? -41.625 39.124 -33.841 1.00 47.27 247 VAL B N 1
ATOM 3142 C CA . VAL B 1 190 ? -40.449 39.148 -32.979 1.00 48.93 247 VAL B CA 1
ATOM 3143 C C . VAL B 1 190 ? -39.236 39.667 -33.739 1.00 50.47 247 VAL B C 1
ATOM 3144 O O . VAL B 1 190 ? -38.386 40.362 -33.169 1.00 48.37 247 VAL B O 1
ATOM 3148 N N . LEU B 1 191 ? -39.143 39.363 -35.037 1.00 51.02 248 LEU B N 1
ATOM 3149 C CA . LEU B 1 191 ? -37.975 39.766 -35.813 1.00 48.59 248 LEU B CA 1
ATOM 3150 C C . LEU B 1 191 ? -37.871 41.282 -35.929 1.00 50.71 248 LEU B C 1
ATOM 3151 O O . LEU B 1 191 ? -36.770 41.816 -36.100 1.00 56.39 248 LEU B O 1
ATOM 3156 N N . SER B 1 192 ? -38.996 41.990 -35.833 1.00 52.23 249 SER B N 1
ATOM 3157 C CA . SER B 1 192 ? -38.984 43.446 -35.881 1.00 54.36 249 SER B CA 1
ATOM 3158 C C . SER B 1 192 ? -38.971 44.086 -34.501 1.00 59.98 249 SER B C 1
ATOM 3159 O O . SER B 1 192 ? -38.673 45.281 -34.390 1.00 63.27 249 SER B O 1
ATOM 3162 N N . GLU B 1 193 ? -39.287 43.325 -33.451 1.00 60.27 250 GLU B N 1
ATOM 3163 C CA . GLU B 1 193 ? -39.259 43.885 -32.104 1.00 57.90 250 GLU B CA 1
ATOM 3164 C C . GLU B 1 193 ? -37.832 44.166 -31.652 1.00 61.77 250 GLU B C 1
ATOM 3165 O O . GLU B 1 193 ? -37.549 45.234 -31.097 1.00 62.20 250 GLU B O 1
ATOM 3171 N N . LYS B 1 194 ? -36.918 43.223 -31.882 1.00 59.27 251 LYS B N 1
ATOM 3172 C CA . LYS B 1 194 ? -35.537 43.351 -31.436 1.00 59.52 251 LYS B CA 1
ATOM 3173 C C . LYS B 1 194 ? -34.568 43.459 -32.609 1.00 56.59 251 LYS B C 1
ATOM 3174 O O . LYS B 1 194 ? -33.395 43.098 -32.491 1.00 57.44 251 LYS B O 1
ATOM 3180 N N . SER B 1 195 ? -35.045 43.957 -33.751 1.00 58.19 252 SER B N 1
ATOM 3181 C CA . SER B 1 195 ? -34.151 44.300 -34.848 1.00 58.00 252 SER B CA 1
ATOM 3182 C C . SER B 1 195 ? -33.386 45.591 -34.590 1.00 60.69 252 SER B C 1
ATOM 3183 O O . SER B 1 195 ? -32.457 45.904 -35.342 1.00 56.00 252 SER B O 1
ATOM 3186 N N . SER B 1 196 ? -33.756 46.341 -33.551 1.00 59.63 253 SER B N 1
ATOM 3187 C CA . SER B 1 196 ? -33.062 47.562 -33.165 1.00 57.22 253 SER B CA 1
ATOM 3188 C C . SER B 1 196 ? -32.259 47.386 -31.881 1.00 62.61 253 SER B C 1
ATOM 3189 O O . SER B 1 196 ? -31.960 48.372 -31.201 1.00 58.76 253 SER B O 1
ATOM 3192 N N . THR B 1 197 ? -31.913 46.148 -31.531 1.00 63.53 254 THR B N 1
ATOM 3193 C CA . THR B 1 197 ? -31.098 45.908 -30.353 1.00 57.99 254 THR B CA 1
ATOM 3194 C C . THR B 1 197 ? -29.662 46.367 -30.599 1.00 53.15 254 THR B C 1
ATOM 3195 O O . THR B 1 197 ? -29.261 46.679 -31.722 1.00 51.15 254 THR B O 1
ATOM 3199 N N . PHE B 1 198 ? -28.879 46.391 -29.518 1.00 48.48 255 PHE B N 1
ATOM 3200 C CA . PHE B 1 198 ? -27.555 47.005 -29.559 1.00 45.25 255 PHE B CA 1
ATOM 3201 C C . PHE B 1 198 ? -26.645 46.312 -30.567 1.00 40.42 255 PHE B C 1
ATOM 3202 O O . PHE B 1 198 ? -26.120 46.948 -31.488 1.00 46.11 255 PHE B O 1
ATOM 3210 N N . LEU B 1 199 ? -26.444 45.003 -30.406 1.00 43.67 256 LEU B N 1
ATOM 3211 C CA . LEU B 1 199 ? -25.427 44.312 -31.194 1.00 43.14 256 LEU B CA 1
ATOM 3212 C C . LEU B 1 199 ? -25.777 44.299 -32.677 1.00 46.04 256 LEU B C 1
ATOM 3213 O O . LEU B 1 199 ? -24.888 44.412 -33.530 1.00 44.62 256 LEU B O 1
ATOM 3218 N N . MET B 1 200 ? -27.063 44.168 -33.008 1.00 51.39 257 MET B N 1
ATOM 3219 C CA . MET B 1 200 ? -27.453 44.135 -34.413 1.00 45.52 257 MET B CA 1
ATOM 3220 C C . MET B 1 200 ? -27.467 45.530 -35.025 1.00 47.73 257 MET B C 1
ATOM 3221 O O . MET B 1 200 ? -27.069 45.704 -36.182 1.00 49.34 257 MET B O 1
ATOM 3226 N N . LYS B 1 201 ? -27.916 46.534 -34.269 1.00 51.26 258 LYS B N 1
ATOM 3227 C CA . LYS B 1 201 ? -27.915 47.896 -34.791 1.00 53.76 258 LYS B CA 1
ATOM 3228 C C . LYS B 1 201 ? -26.497 48.428 -34.947 1.00 54.93 258 LYS B C 1
ATOM 3229 O O . LYS B 1 201 ? -26.241 49.255 -35.829 1.00 53.30 258 LYS B O 1
ATOM 3235 N N . ALA B 1 202 ? -25.566 4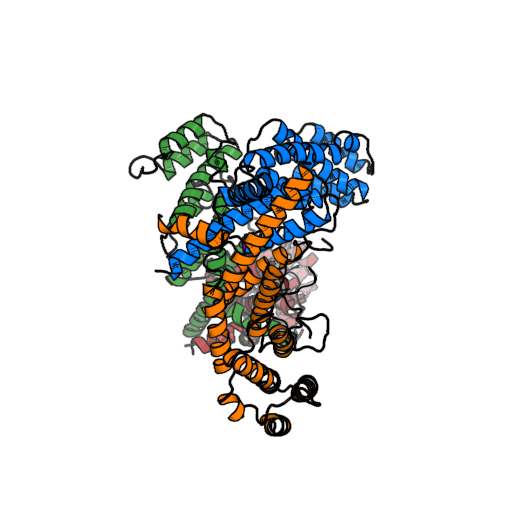7.965 -34.111 1.00 51.59 259 ALA B N 1
ATOM 3236 C CA . ALA B 1 202 ? -24.173 48.372 -34.263 1.00 50.03 259 ALA B CA 1
ATOM 3237 C C . ALA B 1 202 ? -23.552 47.733 -35.498 1.00 50.78 259 ALA B C 1
ATOM 3238 O O . ALA B 1 202 ? -22.896 48.412 -36.297 1.00 59.18 259 ALA B O 1
ATOM 3240 N N . ALA B 1 203 ? -23.756 46.425 -35.675 1.00 45.37 260 ALA B N 1
ATOM 3241 C CA . ALA B 1 203 ? -23.211 45.744 -36.844 1.00 45.72 260 ALA B CA 1
ATOM 3242 C C . ALA B 1 203 ? -23.874 46.213 -38.132 1.00 53.40 260 ALA B C 1
ATOM 3243 O O . ALA B 1 203 ? -23.237 46.208 -39.191 1.00 51.28 260 ALA B O 1
ATOM 3245 N N . ALA B 1 204 ? -25.146 46.616 -38.067 1.00 55.38 261 ALA B N 1
ATOM 3246 C CA . ALA B 1 204 ? -25.816 47.112 -39.263 1.00 53.22 261 ALA B CA 1
ATOM 3247 C C . ALA B 1 204 ? -25.214 48.433 -39.723 1.00 58.01 261 ALA B C 1
ATOM 3248 O O . ALA B 1 204 ? -25.028 48.651 -40.926 1.00 61.99 261 ALA B O 1
ATOM 3250 N N . LYS B 1 205 ? -24.894 49.322 -38.780 1.00 61.15 262 LYS B N 1
ATOM 3251 C CA . LYS B 1 205 ? -24.294 50.601 -39.143 1.00 58.92 262 LYS B CA 1
ATOM 3252 C C . LYS B 1 205 ? -22.896 50.426 -39.721 1.00 57.39 262 LYS B C 1
ATOM 3253 O O . LYS B 1 205 ? -22.459 51.245 -40.537 1.00 64.96 262 LYS B O 1
ATOM 3259 N N . VAL B 1 206 ? -22.182 49.373 -39.317 1.00 57.49 263 VAL B N 1
ATOM 3260 C CA . VAL B 1 206 ? -20.862 49.116 -39.885 1.00 61.53 263 VAL B CA 1
ATOM 3261 C C . VAL B 1 206 ? -20.985 48.686 -41.342 1.00 57.96 263 VAL B C 1
ATOM 3262 O O . VAL B 1 206 ? -20.167 49.066 -42.188 1.00 63.84 263 VAL B O 1
ATOM 3266 N N . VAL B 1 207 ? -22.014 47.900 -41.660 1.00 59.13 264 VAL B N 1
ATOM 3267 C CA . VAL B 1 207 ? -22.192 47.421 -43.026 1.00 63.84 264 VAL B CA 1
ATOM 3268 C C . VAL B 1 207 ? -22.949 48.440 -43.873 1.00 66.93 264 VAL B C 1
ATOM 3269 O O . VAL B 1 207 ? -22.728 48.528 -45.088 1.00 63.68 264 VAL B O 1
ATOM 3273 N N . GLU B 1 208 ? -23.832 49.231 -43.257 1.00 67.13 265 GLU B N 1
ATOM 3274 C CA . GLU B 1 208 ? -24.664 50.155 -44.024 1.00 68.53 265 GLU B CA 1
ATOM 3275 C C . GLU B 1 208 ? -23.821 51.200 -44.743 1.00 73.69 265 GLU B C 1
ATOM 3276 O O . GLU B 1 208 ? -24.087 51.532 -45.904 1.00 84.33 265 GLU B O 1
ATOM 3282 N N . SER B 1 209 ? -22.797 51.727 -44.075 1.00 64.17 266 SER B N 1
ATOM 3283 C CA . SER B 1 209 ? -21.902 52.692 -44.700 1.00 77.91 266 SER B CA 1
ATOM 3284 C C . SER B 1 209 ? -20.775 52.032 -45.483 1.00 83.02 266 SER B C 1
ATOM 3285 O O . SER B 1 209 ? -19.950 52.743 -46.068 1.00 85.45 266 SER B O 1
ATOM 3288 N N . LYS B 1 210 ? -20.724 50.703 -45.518 1.00 79.77 267 LYS B N 1
ATOM 3289 C CA . LYS B 1 210 ? -19.648 49.988 -46.196 1.00 76.85 267 LYS B CA 1
ATOM 3290 C C . LYS B 1 210 ? -20.074 49.537 -47.588 1.00 77.92 267 LYS B C 1
ATOM 3291 O O . LYS B 1 210 ? -19.428 49.868 -48.582 1.00 84.12 267 LYS B O 1
ATOM 3297 N N . GLU C 1 5 ? -20.909 -6.551 -78.709 1.00 92.74 62 GLU C N 1
ATOM 3298 C CA . GLU C 1 5 ? -19.862 -7.566 -78.712 1.00 94.84 62 GLU C CA 1
ATOM 3299 C C . GLU C 1 5 ? -19.283 -7.744 -77.312 1.00 81.45 62 GLU C C 1
ATOM 3300 O O . GLU C 1 5 ? -19.369 -6.842 -76.480 1.00 74.86 62 GLU C O 1
ATOM 3306 N N . ASP C 1 6 ? -18.691 -8.912 -77.060 1.00 83.86 63 ASP C N 1
ATOM 3307 C CA . ASP C 1 6 ? -18.104 -9.221 -75.762 1.00 73.62 63 ASP C CA 1
ATOM 3308 C C . ASP C 1 6 ? -17.002 -8.236 -75.390 1.00 75.06 63 ASP C C 1
ATOM 3309 O O . ASP C 1 6 ? -17.162 -7.448 -74.453 1.00 70.46 63 ASP C O 1
ATOM 3314 N N . ALA C 1 7 ? -15.884 -8.267 -76.123 1.00 73.72 64 ALA C N 1
ATOM 3315 C CA . ALA C 1 7 ? -14.742 -7.429 -75.769 1.00 68.75 64 ALA C CA 1
ATOM 3316 C C . ALA C 1 7 ? -15.074 -5.944 -75.856 1.00 68.21 64 ALA C C 1
ATOM 3317 O O . ALA C 1 7 ? -14.424 -5.126 -75.195 1.00 62.36 64 ALA C O 1
ATOM 3319 N N . GLY C 1 8 ? -16.073 -5.578 -76.653 1.00 72.00 65 GLY C N 1
ATOM 3320 C CA . GLY C 1 8 ? -16.455 -4.188 -76.803 1.00 65.82 65 GLY C CA 1
ATOM 3321 C C . GLY C 1 8 ? -17.053 -3.577 -75.551 1.00 60.57 65 GLY C C 1
ATOM 3322 O O . GLY C 1 8 ? -16.520 -2.599 -75.018 1.00 57.66 65 GLY C O 1
ATOM 3323 N N . LEU C 1 9 ? -18.160 -4.146 -75.069 1.00 56.06 66 LEU C N 1
ATOM 3324 C CA . LEU C 1 9 ? -18.846 -3.606 -73.902 1.00 62.47 66 LEU C CA 1
ATOM 3325 C C . LEU C 1 9 ? -18.238 -4.064 -72.582 1.00 59.25 66 LEU C C 1
ATOM 3326 O O . LEU C 1 9 ? -18.577 -3.499 -71.537 1.00 53.69 66 LEU C O 1
ATOM 3331 N N . VAL C 1 10 ? -17.362 -5.071 -72.597 1.00 57.23 67 VAL C N 1
ATOM 3332 C CA . VAL C 1 10 ? -16.644 -5.439 -71.380 1.00 52.17 67 VAL C CA 1
ATOM 3333 C C . VAL C 1 10 ? -15.616 -4.369 -71.034 1.00 51.62 67 VAL C C 1
ATOM 3334 O O . VAL C 1 10 ? -15.509 -3.935 -69.880 1.00 55.25 67 VAL C O 1
ATOM 3338 N N . ALA C 1 11 ? -14.846 -3.924 -72.030 1.00 46.34 68 ALA C N 1
ATOM 3339 C CA . ALA C 1 11 ? -13.935 -2.809 -71.806 1.00 45.72 68 ALA C CA 1
ATOM 3340 C C . ALA C 1 11 ? -14.699 -1.526 -71.509 1.00 48.93 68 ALA C C 1
ATOM 3341 O O . ALA C 1 11 ? -14.186 -0.645 -70.810 1.00 44.80 68 ALA C O 1
ATOM 3343 N N . GLU C 1 12 ? -15.923 -1.405 -72.028 1.00 51.03 69 GLU C N 1
ATOM 3344 C CA . GLU C 1 12 ? -16.757 -0.258 -71.687 1.00 47.60 69 GLU C CA 1
ATOM 3345 C C . GLU C 1 12 ? -17.192 -0.315 -70.229 1.00 46.24 69 GLU C C 1
ATOM 3346 O O . GLU C 1 12 ? -17.169 0.703 -69.528 1.00 45.23 69 GLU C O 1
ATOM 3352 N N . ALA C 1 13 ? -17.589 -1.498 -69.754 1.00 44.93 70 ALA C N 1
ATOM 3353 C CA . ALA C 1 13 ? -17.988 -1.633 -68.358 1.00 40.80 70 ALA C CA 1
ATOM 3354 C C . ALA C 1 13 ? -16.801 -1.473 -67.418 1.00 43.10 70 ALA C C 1
ATOM 3355 O O . ALA C 1 13 ? -16.962 -0.970 -66.301 1.00 43.88 70 ALA C O 1
ATOM 3357 N N . GLU C 1 14 ? -15.606 -1.888 -67.846 1.00 44.75 71 GLU C N 1
ATOM 3358 C CA . GLU C 1 14 ? -14.417 -1.663 -67.035 1.00 41.92 71 GLU C CA 1
ATOM 3359 C C . GLU C 1 14 ? -14.035 -0.191 -66.975 1.00 42.28 71 GLU C C 1
ATOM 3360 O O . GLU C 1 14 ? -13.321 0.213 -66.051 1.00 39.48 71 GLU C O 1
ATOM 3366 N N . ALA C 1 15 ? -14.495 0.619 -67.929 1.00 43.62 72 ALA C N 1
ATOM 3367 C CA . ALA C 1 15 ? -14.245 2.053 -67.859 1.00 38.39 72 ALA C CA 1
ATOM 3368 C C . ALA C 1 15 ? -15.251 2.744 -66.947 1.00 39.57 72 ALA C C 1
ATOM 3369 O O . ALA C 1 15 ? -14.898 3.689 -66.232 1.00 37.89 72 ALA C O 1
ATOM 3371 N N . VAL C 1 16 ? -16.504 2.284 -66.959 1.00 39.23 73 VAL C N 1
ATOM 3372 C CA . VAL C 1 16 ? -17.516 2.856 -66.078 1.00 38.54 73 VAL C CA 1
ATOM 3373 C C . VAL C 1 16 ? -17.172 2.578 -64.620 1.00 42.86 73 VAL C C 1
ATOM 3374 O O . VAL C 1 16 ? -17.270 3.466 -63.764 1.00 43.67 73 VAL C O 1
ATOM 3378 N N . ALA C 1 17 ? -16.749 1.349 -64.316 1.00 41.71 74 ALA C N 1
ATOM 3379 C CA . ALA C 1 17 ? -16.380 1.019 -62.945 1.00 38.70 74 ALA C CA 1
ATOM 3380 C C . ALA C 1 17 ? -15.101 1.727 -62.519 1.00 35.74 74 ALA C C 1
ATOM 3381 O O . ALA C 1 17 ? -14.969 2.112 -61.353 1.00 34.12 74 ALA C O 1
ATOM 3383 N N . ALA C 1 18 ? -14.155 1.913 -63.443 1.00 38.11 75 ALA C N 1
ATOM 3384 C CA . ALA C 1 18 ? -12.921 2.610 -63.098 1.00 32.79 75 ALA C CA 1
ATOM 3385 C C . ALA C 1 18 ? -13.191 4.071 -62.765 1.00 34.79 75 ALA C C 1
ATOM 3386 O O . ALA C 1 18 ? -12.561 4.635 -61.863 1.00 29.63 75 ALA C O 1
ATOM 3388 N N . GLY C 1 19 ? -14.125 4.701 -63.482 1.00 35.57 76 GLY C N 1
ATOM 3389 C CA . GLY C 1 19 ? -14.512 6.059 -63.145 1.00 32.72 76 GLY C CA 1
ATOM 3390 C C . GLY C 1 19 ? -15.228 6.154 -61.814 1.00 38.04 76 GLY C C 1
ATOM 3391 O O . GLY C 1 19 ? -15.120 7.169 -61.119 1.00 37.46 76 GLY C O 1
ATOM 3392 N N . TRP C 1 20 ? -15.967 5.106 -61.440 1.00 34.77 77 TRP C N 1
ATOM 3393 C CA . TRP C 1 20 ? -16.604 5.079 -60.128 1.00 34.33 77 TRP C CA 1
ATOM 3394 C C . TRP C 1 20 ? -15.568 5.030 -59.012 1.00 33.42 77 TRP C C 1
ATOM 3395 O O . TRP C 1 20 ? -15.739 5.675 -57.970 1.00 36.97 77 TRP C O 1
ATOM 3406 N N . MET C 1 21 ? -14.485 4.276 -59.210 1.00 32.55 78 MET C N 1
ATOM 3407 C CA . MET C 1 21 ? -13.445 4.205 -58.189 1.00 32.98 78 MET C CA 1
ATOM 3408 C C . MET C 1 21 ? -12.699 5.526 -58.072 1.00 36.62 78 MET C C 1
ATOM 3409 O O . MET C 1 21 ? -12.284 5.918 -56.975 1.00 39.85 78 MET C O 1
ATOM 3414 N N . LEU C 1 22 ? -12.508 6.219 -59.197 1.00 35.35 79 LEU C N 1
ATOM 3415 C CA . LEU C 1 22 ? -11.818 7.503 -59.166 1.00 34.95 79 LEU C CA 1
ATOM 3416 C C . LEU C 1 22 ? -12.594 8.528 -58.350 1.00 33.25 79 LEU C C 1
ATOM 3417 O O . LEU C 1 22 ? -12.003 9.301 -57.587 1.00 41.57 79 LEU C O 1
ATOM 3422 N N . ASP C 1 23 ? -13.920 8.552 -58.498 1.00 35.25 80 ASP C N 1
ATOM 3423 C CA . ASP C 1 23 ? -14.731 9.472 -57.706 1.00 38.37 80 ASP C CA 1
ATOM 3424 C C . ASP C 1 23 ? -14.716 9.094 -56.230 1.00 36.00 80 ASP C C 1
ATOM 3425 O O . ASP C 1 23 ? -14.697 9.971 -55.359 1.00 38.33 80 ASP C O 1
ATOM 3430 N N . PHE C 1 24 ? -14.718 7.794 -55.930 1.00 33.84 81 PHE C N 1
ATOM 3431 C CA . PHE C 1 24 ? -14.731 7.358 -54.537 1.00 35.07 81 PHE C CA 1
ATOM 3432 C C . PHE C 1 24 ? -13.389 7.621 -53.865 1.00 38.54 81 PHE C C 1
ATOM 3433 O O . PHE C 1 24 ? -13.337 8.150 -52.748 1.00 43.23 81 PHE C O 1
ATOM 3441 N N . LEU C 1 25 ? -12.289 7.258 -54.530 1.00 38.11 82 LEU C N 1
ATOM 3442 C CA . LEU C 1 25 ? -10.971 7.462 -53.937 1.00 37.65 82 LEU C CA 1
ATOM 3443 C C . LEU C 1 25 ? -10.656 8.945 -53.782 1.00 39.71 82 LEU C C 1
ATOM 3444 O O . LEU C 1 25 ? -10.021 9.349 -52.801 1.00 37.19 82 LEU C O 1
ATOM 3449 N N . CYS C 1 26 ? -11.088 9.771 -54.738 1.00 39.61 83 CYS C N 1
ATOM 3450 C CA . CYS C 1 26 ? -10.956 11.215 -54.575 1.00 39.14 83 CYS C CA 1
ATOM 3451 C C . CYS C 1 26 ? -11.762 11.698 -53.378 1.00 43.52 83 CYS C C 1
ATOM 3452 O O . CYS C 1 26 ? -11.280 12.498 -52.569 1.00 40.09 83 CYS C O 1
ATOM 3455 N N . LEU C 1 27 ? -13.000 11.216 -53.252 1.00 41.86 84 LEU C N 1
ATOM 3456 C CA . LEU C 1 27 ? -13.811 11.543 -52.085 1.00 39.56 84 LEU C CA 1
ATOM 3457 C C . LEU C 1 27 ? -13.162 11.032 -50.806 1.00 41.85 84 LEU C C 1
ATOM 3458 O O . LEU C 1 27 ? -13.196 11.706 -49.770 1.00 41.44 84 LEU C O 1
ATOM 3463 N N . SER C 1 28 ? -12.559 9.842 -50.861 1.00 40.60 85 SER C N 1
ATOM 3464 C CA . SER C 1 28 ? -11.905 9.292 -49.680 1.00 37.35 85 SER C CA 1
ATOM 3465 C C . SER C 1 28 ? -10.608 10.030 -49.372 1.00 39.83 85 SER C C 1
ATOM 3466 O O . SER C 1 28 ? -10.270 10.241 -48.202 1.00 45.30 85 SER C O 1
ATOM 3469 N N . LEU C 1 29 ? -9.869 10.430 -50.410 1.00 45.39 86 LEU C N 1
ATOM 3470 C CA . LEU C 1 29 ? -8.626 11.162 -50.191 1.00 39.79 86 LEU C CA 1
ATOM 3471 C C . LEU C 1 29 ? -8.885 12.542 -49.603 1.00 40.40 86 LEU C C 1
ATOM 3472 O O . LEU C 1 29 ? -8.039 13.073 -48.874 1.00 40.97 86 LEU C O 1
ATOM 3477 N N . CYS C 1 30 ? -10.042 13.137 -49.904 1.00 41.83 87 CYS C N 1
ATOM 3478 C CA . CYS C 1 30 ? -10.356 14.449 -49.351 1.00 41.43 87 CYS C CA 1
ATOM 3479 C C . CYS C 1 30 ? -10.705 14.355 -47.870 1.00 44.31 87 CYS C C 1
ATOM 3480 O O . CYS C 1 30 ? -10.370 15.255 -47.091 1.00 42.27 87 CYS C O 1
ATOM 3483 N N . ARG C 1 31 ? -11.376 13.273 -47.462 1.00 40.63 88 ARG C N 1
ATOM 3484 C CA . ARG C 1 31 ? -11.697 13.101 -46.049 1.00 41.63 88 ARG C CA 1
ATOM 3485 C C . ARG C 1 31 ? -10.441 12.870 -45.221 1.00 42.47 88 ARG C C 1
ATOM 3486 O O . ARG C 1 31 ? -10.323 13.387 -44.104 1.00 44.66 88 ARG C O 1
ATOM 3494 N N . ALA C 1 32 ? -9.494 12.089 -45.746 1.00 43.82 89 ALA C N 1
ATOM 3495 C CA . ALA C 1 32 ? -8.229 11.908 -45.044 1.00 45.02 89 ALA C CA 1
ATOM 3496 C C . ALA C 1 32 ? -7.442 13.208 -44.976 1.00 47.58 89 ALA C C 1
ATOM 3497 O O . ALA C 1 32 ? -6.728 13.452 -43.996 1.00 46.29 89 ALA C O 1
ATOM 3499 N N . PHE C 1 33 ? -7.561 14.052 -46.003 1.00 49.16 90 PHE C N 1
ATOM 3500 C CA . PHE C 1 33 ? -6.891 15.347 -45.982 1.00 45.79 90 PHE C CA 1
ATOM 3501 C C . PHE C 1 33 ? -7.540 16.284 -44.971 1.00 43.05 90 PHE C C 1
ATOM 3502 O O . PHE C 1 33 ? -6.842 16.972 -44.218 1.00 49.02 90 PHE C O 1
ATOM 3510 N N . ARG C 1 34 ? -8.873 16.319 -44.935 1.00 42.41 91 ARG C N 1
ATOM 3511 C CA . ARG C 1 34 ? -9.566 17.190 -43.992 1.00 44.53 91 ARG C CA 1
ATOM 3512 C C . ARG C 1 34 ? -9.343 16.735 -42.553 1.00 44.21 91 ARG C C 1
ATOM 3513 O O . ARG C 1 34 ? -9.060 17.553 -41.670 1.00 40.01 91 ARG C O 1
ATOM 3521 N N . ASP C 1 35 ? -9.471 15.431 -42.299 1.00 50.83 92 ASP C N 1
ATOM 3522 C CA . ASP C 1 35 ? -9.329 14.908 -40.945 1.00 43.78 92 ASP C CA 1
ATOM 3523 C C . ASP C 1 35 ? -7.879 14.829 -40.490 1.00 46.29 92 ASP C C 1
ATOM 3524 O O . ASP C 1 35 ? -7.628 14.733 -39.283 1.00 49.76 92 ASP C O 1
ATOM 3529 N N . GLY C 1 36 ? -6.925 14.866 -41.415 1.00 40.04 93 GLY C N 1
ATOM 3530 C CA . GLY C 1 36 ? -5.530 14.755 -41.050 1.00 40.34 93 GLY C CA 1
ATOM 3531 C C . GLY C 1 36 ? -5.044 13.347 -40.805 1.00 48.41 93 GLY C C 1
ATOM 3532 O O . GLY C 1 36 ? -3.937 13.175 -40.282 1.00 55.92 93 GLY C O 1
ATOM 3533 N N . ARG C 1 37 ? -5.833 12.335 -41.156 1.00 49.98 94 ARG C N 1
ATOM 3534 C CA . ARG C 1 37 ? -5.415 10.942 -41.014 1.00 49.45 94 ARG C CA 1
ATOM 3535 C C . ARG C 1 37 ? -4.283 10.678 -41.998 1.00 49.01 94 ARG C C 1
ATOM 3536 O O . ARG C 1 37 ? -4.504 10.545 -43.203 1.00 50.05 94 ARG C O 1
ATOM 3544 N N . SER C 1 38 ? -3.056 10.598 -41.477 1.00 51.36 95 SER C N 1
ATOM 3545 C CA . SER C 1 38 ? -1.876 10.613 -42.336 1.00 46.39 95 SER C CA 1
ATOM 3546 C C . SER C 1 38 ? -1.724 9.306 -43.106 1.00 45.73 95 SER C C 1
ATOM 3547 O O . SER C 1 38 ? -1.589 9.311 -44.335 1.00 44.75 95 SER C O 1
ATOM 3550 N N . GLU C 1 39 ? -1.735 8.171 -42.400 1.00 53.01 96 GLU C N 1
ATOM 3551 C CA . GLU C 1 39 ? -1.527 6.891 -43.071 1.00 53.12 96 GLU C CA 1
ATOM 3552 C C . GLU C 1 39 ? -2.721 6.502 -43.933 1.00 49.79 96 GLU C C 1
ATOM 3553 O O . GLU C 1 39 ? -2.547 5.847 -44.968 1.00 45.20 96 GLU C O 1
ATOM 3559 N N . ASP C 1 40 ? -3.934 6.888 -43.531 1.00 46.27 97 ASP C N 1
ATOM 3560 C CA . ASP C 1 40 ? -5.087 6.682 -44.399 1.00 45.15 97 ASP C CA 1
ATOM 3561 C C . ASP C 1 40 ? -4.982 7.520 -45.665 1.00 44.85 97 ASP C C 1
ATOM 3562 O O . ASP C 1 40 ? -5.478 7.113 -46.722 1.00 41.55 97 ASP C O 1
ATOM 3567 N N . PHE C 1 41 ? -4.340 8.686 -45.579 1.00 49.92 98 PHE C N 1
ATOM 3568 C CA . PHE C 1 41 ? -4.116 9.499 -46.769 1.00 46.18 98 PHE C CA 1
ATOM 3569 C C . PHE C 1 41 ? -3.072 8.861 -47.677 1.00 43.49 98 PHE C C 1
ATOM 3570 O O . PHE C 1 41 ? -3.189 8.923 -48.906 1.00 44.21 98 PHE C O 1
ATOM 3578 N N . ARG C 1 42 ? -2.050 8.233 -47.090 1.00 44.33 99 ARG C N 1
ATOM 3579 C CA . ARG C 1 42 ? -0.995 7.624 -47.892 1.00 48.10 99 ARG C CA 1
ATOM 3580 C C . ARG C 1 42 ? -1.481 6.371 -48.610 1.00 42.78 99 ARG C C 1
ATOM 3581 O O . ARG C 1 42 ? -1.028 6.083 -49.723 1.00 46.30 99 ARG C O 1
ATOM 3589 N N . ARG C 1 43 ? -2.395 5.615 -47.999 1.00 40.31 100 ARG C N 1
ATOM 3590 C CA . ARG C 1 43 ? -2.917 4.420 -48.653 1.00 42.76 100 ARG C CA 1
ATOM 3591 C C . ARG C 1 43 ? -3.935 4.771 -49.731 1.00 38.18 100 ARG C C 1
ATOM 3592 O O . ARG C 1 43 ? -3.944 4.152 -50.801 1.00 38.10 100 ARG C O 1
ATOM 3600 N N . THR C 1 44 ? -4.800 5.754 -49.468 1.00 40.16 101 THR C N 1
ATOM 3601 C CA . THR C 1 44 ? -5.750 6.190 -50.486 1.00 37.06 101 THR C CA 1
ATOM 3602 C C . THR C 1 44 ? -5.033 6.838 -51.664 1.00 39.20 101 THR C C 1
ATOM 3603 O O . THR C 1 44 ? -5.460 6.694 -52.815 1.00 42.76 101 THR C O 1
ATOM 3607 N N . ARG C 1 45 ? -3.938 7.553 -51.395 1.00 41.96 102 ARG C N 1
ATOM 3608 C CA . ARG C 1 45 ? -3.164 8.149 -52.479 1.00 39.31 102 ARG C CA 1
ATOM 3609 C C . ARG C 1 45 ? -2.559 7.077 -53.375 1.00 41.57 102 ARG C C 1
ATOM 3610 O O . ARG C 1 45 ? -2.582 7.199 -54.606 1.00 45.14 102 ARG C O 1
ATOM 3618 N N . ASN C 1 46 ? -2.012 6.016 -52.775 1.00 34.00 103 ASN C N 1
ATOM 3619 C CA . ASN C 1 46 ? -1.466 4.918 -53.567 1.00 35.17 103 ASN C CA 1
ATOM 3620 C C . ASN C 1 46 ? -2.554 4.195 -54.348 1.00 36.95 103 ASN C C 1
ATOM 3621 O O . ASN C 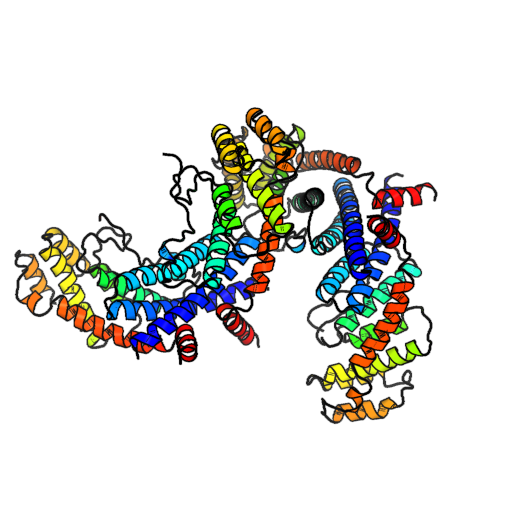1 46 ? -2.303 3.718 -55.461 1.00 37.68 103 ASN C O 1
ATOM 3626 N N . SER C 1 47 ? -3.761 4.099 -53.787 1.00 37.80 104 SER C N 1
ATOM 3627 C CA . SER C 1 47 ? -4.856 3.461 -54.510 1.00 30.27 104 SER C CA 1
ATOM 3628 C C . SER C 1 47 ? -5.368 4.356 -55.630 1.00 36.36 104 SER C C 1
ATOM 3629 O O . SER C 1 47 ? -5.666 3.874 -56.730 1.00 36.76 104 SER C O 1
ATOM 3632 N N . ALA C 1 48 ? -5.472 5.662 -55.372 1.00 39.33 105 ALA C N 1
ATOM 3633 C CA . ALA C 1 48 ? -5.960 6.580 -56.395 1.00 40.36 105 ALA C CA 1
ATOM 3634 C C . ALA C 1 48 ? -4.983 6.683 -57.559 1.00 38.81 105 ALA C C 1
ATOM 3635 O O . ALA C 1 48 ? -5.400 6.757 -58.720 1.00 34.88 105 ALA C O 1
ATOM 3637 N N . GLU C 1 49 ? -3.680 6.683 -57.269 1.00 36.63 106 GLU C N 1
ATOM 3638 C CA . GLU C 1 49 ? -2.687 6.807 -58.331 1.00 35.80 106 GLU C CA 1
ATOM 3639 C C . GLU C 1 49 ? -2.718 5.602 -59.262 1.00 41.46 106 GLU C C 1
ATOM 3640 O O . GLU C 1 49 ? -2.528 5.744 -60.476 1.00 38.74 106 GLU C O 1
ATOM 3646 N N . ALA C 1 50 ? -2.957 4.410 -58.715 1.00 38.99 107 ALA C N 1
ATOM 3647 C CA . ALA C 1 50 ? -2.993 3.214 -59.550 1.00 32.79 107 ALA C CA 1
ATOM 3648 C C . ALA C 1 50 ? -4.254 3.172 -60.404 1.00 37.20 107 ALA C C 1
ATOM 3649 O O . ALA C 1 50 ? -4.205 2.768 -61.572 1.00 37.79 107 ALA C O 1
ATOM 3651 N N . ILE C 1 51 ? -5.393 3.583 -59.840 1.00 36.18 108 ILE C N 1
ATOM 3652 C CA . ILE C 1 51 ? -6.626 3.642 -60.619 1.00 35.72 108 ILE C CA 1
ATOM 3653 C C . ILE C 1 51 ? -6.514 4.697 -61.712 1.00 36.62 108 ILE C C 1
ATOM 3654 O O . ILE C 1 51 ? -7.002 4.506 -62.833 1.00 39.56 108 ILE C O 1
ATOM 3659 N N . ILE C 1 52 ? -5.866 5.824 -61.407 1.00 39.28 109 ILE C N 1
ATOM 3660 C CA . ILE C 1 52 ? -5.629 6.847 -62.423 1.00 39.03 109 ILE C CA 1
ATOM 3661 C C . ILE C 1 52 ? -4.751 6.291 -63.538 1.00 37.30 109 ILE C C 1
ATOM 3662 O O . ILE C 1 52 ? -5.053 6.448 -64.726 1.00 36.78 109 ILE C O 1
ATOM 3667 N N . HIS C 1 53 ? -3.659 5.617 -63.167 1.00 38.29 110 HIS C N 1
ATOM 3668 C CA . HIS C 1 53 ? -2.758 5.053 -64.169 1.00 39.41 110 HIS C CA 1
ATOM 3669 C C . HIS C 1 53 ? -3.440 3.981 -65.009 1.00 42.44 110 HIS C C 1
ATOM 3670 O O . HIS C 1 53 ? -3.062 3.766 -66.166 1.00 45.03 110 HIS C O 1
ATOM 3677 N N . GLY C 1 54 ? -4.438 3.296 -64.450 1.00 34.98 111 GLY C N 1
ATOM 3678 C CA . GLY C 1 54 ? -5.147 2.268 -65.192 1.00 38.19 111 GLY C CA 1
ATOM 3679 C C . GLY C 1 54 ? -6.116 2.793 -66.230 1.00 41.62 111 GLY C C 1
ATOM 3680 O O . GLY C 1 54 ? -6.622 2.002 -67.034 1.00 38.51 111 GLY C O 1
ATOM 3681 N N . LEU C 1 55 ? -6.381 4.095 -66.235 1.00 38.89 112 LEU C N 1
ATOM 3682 C CA . LEU C 1 55 ? -7.315 4.678 -67.185 1.00 36.75 112 LEU C CA 1
ATOM 3683 C C . LEU C 1 55 ? -6.630 4.953 -68.518 1.00 46.16 112 LEU C C 1
ATOM 3684 O O . LEU C 1 55 ? -5.445 5.295 -68.577 1.00 45.53 112 LEU C O 1
ATOM 3689 N N . SER C 1 56 ? -7.392 4.797 -69.598 1.00 47.04 113 SER C N 1
ATOM 3690 C CA . SER C 1 56 ? -6.920 5.088 -70.946 1.00 48.20 113 SER C CA 1
ATOM 3691 C C . SER C 1 56 ? -7.547 6.337 -71.542 1.00 54.72 113 SER C C 1
ATOM 3692 O O . SER C 1 56 ? -6.848 7.127 -72.180 1.00 55.51 113 SER C O 1
ATOM 3695 N N . SER C 1 57 ? -8.848 6.535 -71.350 1.00 47.90 114 SER C N 1
ATOM 3696 C CA . SER C 1 57 ? -9.548 7.723 -71.818 1.00 51.75 114 SER C CA 1
ATOM 3697 C C . SER C 1 57 ? -9.983 8.553 -70.619 1.00 49.62 114 SER C C 1
ATOM 3698 O O . SER C 1 57 ? -10.650 8.041 -69.713 1.00 52.73 114 SER C O 1
ATOM 3701 N N . LEU C 1 58 ? -9.604 9.827 -70.617 1.00 43.93 115 LEU C N 1
ATOM 3702 C CA . LEU C 1 58 ? -9.942 10.752 -69.543 1.00 40.80 115 LEU C CA 1
ATOM 3703 C C . LEU C 1 58 ? -10.893 11.811 -70.080 1.00 42.64 115 LEU C C 1
ATOM 3704 O O . LEU C 1 58 ? -10.559 12.526 -71.031 1.00 43.06 115 LEU C O 1
ATOM 3709 N N . THR C 1 59 ? -12.071 11.907 -69.474 1.00 42.44 116 THR C N 1
ATOM 3710 C CA . THR C 1 59 ? -12.986 12.986 -69.796 1.00 41.56 116 THR C CA 1
ATOM 3711 C C . THR C 1 59 ? -12.534 14.273 -69.110 1.00 42.62 116 THR C C 1
ATOM 3712 O O . THR C 1 59 ? -11.633 14.279 -68.266 1.00 44.80 116 THR C O 1
ATOM 3716 N N . ALA C 1 60 ? -13.169 15.382 -69.492 1.00 49.05 117 ALA C N 1
ATOM 3717 C CA . ALA C 1 60 ? -12.871 16.650 -68.838 1.00 45.40 117 ALA C CA 1
ATOM 3718 C C . ALA C 1 60 ? -13.249 16.613 -67.364 1.00 45.31 117 ALA C C 1
ATOM 3719 O O . ALA C 1 60 ? -12.591 17.254 -66.537 1.00 48.41 117 ALA C O 1
ATOM 3721 N N . CYS C 1 61 ? -14.297 15.863 -67.016 1.00 42.61 118 CYS C N 1
ATOM 3722 C CA . CYS C 1 61 ? -14.672 15.723 -65.614 1.00 43.60 118 CYS C CA 1
ATOM 3723 C C . CYS C 1 61 ? -13.650 14.892 -64.851 1.00 39.85 118 CYS C C 1
ATOM 3724 O O . CYS C 1 61 ? -13.267 15.245 -63.729 1.00 43.61 118 CYS C O 1
ATOM 3727 N N . GLN C 1 62 ? -13.197 13.783 -65.441 1.00 40.40 119 GLN C N 1
ATOM 3728 C CA . GLN C 1 62 ? -12.193 12.956 -64.782 1.00 37.96 119 GLN C CA 1
ATOM 3729 C C . GLN C 1 62 ? -10.858 13.679 -64.663 1.00 38.11 119 GLN C C 1
ATOM 3730 O O . GLN C 1 62 ? -10.113 13.442 -63.706 1.00 37.85 119 GLN C O 1
ATOM 3736 N N . LEU C 1 63 ? -10.539 14.557 -65.618 1.00 37.44 120 LEU C N 1
ATOM 3737 C CA . LEU C 1 63 ? -9.309 15.337 -65.522 1.00 34.92 120 LEU C CA 1
ATOM 3738 C C . LEU C 1 63 ? -9.356 16.287 -64.333 1.00 38.04 120 LEU C C 1
ATOM 3739 O O . LEU C 1 63 ? -8.358 16.456 -63.622 1.00 37.13 120 LEU C O 1
ATOM 3744 N N . ARG C 1 64 ? -10.510 16.920 -64.107 1.00 38.99 121 ARG C N 1
ATOM 3745 C CA . ARG C 1 64 ? -10.670 17.794 -62.950 1.00 37.10 121 ARG C CA 1
ATOM 3746 C C . ARG C 1 64 ? -10.479 17.025 -61.649 1.00 38.28 121 ARG C C 1
ATOM 3747 O O . ARG C 1 64 ? -9.922 17.554 -60.681 1.00 39.91 121 ARG C O 1
ATOM 3755 N N . THR C 1 65 ? -10.928 15.768 -61.615 1.00 36.18 122 THR C N 1
ATOM 3756 C CA . THR C 1 65 ? -10.775 14.955 -60.413 1.00 32.96 122 THR C CA 1
ATOM 3757 C C . THR C 1 65 ? -9.311 14.623 -60.150 1.00 36.54 122 THR C C 1
ATOM 3758 O O . THR C 1 65 ? -8.858 14.657 -58.999 1.00 37.94 122 THR C O 1
ATOM 3762 N N . ILE C 1 66 ? -8.553 14.308 -61.203 1.00 38.86 123 ILE C N 1
ATOM 3763 C CA . ILE C 1 66 ? -7.150 13.947 -61.027 1.00 36.45 123 ILE C CA 1
ATOM 3764 C C . ILE C 1 66 ? -6.343 15.145 -60.542 1.00 37.86 123 ILE C C 1
ATOM 3765 O O . ILE C 1 66 ? -5.460 15.010 -59.686 1.00 38.11 123 ILE C O 1
ATOM 3770 N N . TYR C 1 67 ? -6.634 16.337 -61.071 1.00 37.39 124 TYR C N 1
ATOM 3771 C CA . TYR C 1 67 ? -5.926 17.534 -60.626 1.00 35.45 124 TYR C CA 1
ATOM 3772 C C . TYR C 1 67 ? -6.230 17.850 -59.167 1.00 36.25 124 TYR C C 1
ATOM 3773 O O . TYR C 1 67 ? -5.349 18.306 -58.430 1.00 41.19 124 TYR C O 1
ATOM 3782 N N . ILE C 1 68 ? -7.469 17.616 -58.730 1.00 36.20 125 ILE C N 1
ATOM 3783 C CA . ILE C 1 68 ? -7.814 17.840 -57.329 1.00 35.01 125 ILE C CA 1
ATOM 3784 C C . ILE C 1 68 ? -7.045 16.878 -56.434 1.00 35.04 125 ILE C C 1
ATOM 3785 O O . ILE C 1 68 ? -6.547 17.261 -55.367 1.00 39.31 125 ILE C O 1
ATOM 3790 N N . CYS C 1 69 ? -6.926 15.617 -56.856 1.00 37.81 126 CYS C N 1
ATOM 3791 C CA . CYS C 1 69 ? -6.117 14.660 -56.107 1.00 34.72 126 CYS C CA 1
ATOM 3792 C C . CYS C 1 69 ? -4.648 15.063 -56.106 1.00 38.68 126 CYS C C 1
ATOM 3793 O O . CYS C 1 69 ? -3.967 14.942 -55.081 1.00 33.81 126 CYS C O 1
ATOM 3796 N N . GLN C 1 70 ? -4.142 15.544 -57.245 1.00 37.38 127 GLN C N 1
ATOM 3797 C CA . GLN C 1 70 ? -2.750 15.978 -57.308 1.00 36.23 127 GLN C CA 1
ATOM 3798 C C . GLN C 1 70 ? -2.510 17.193 -56.423 1.00 37.15 127 GLN C C 1
ATOM 3799 O O . GLN C 1 70 ? -1.458 17.308 -55.784 1.00 40.07 127 GLN C O 1
ATOM 3805 N N . PHE C 1 71 ? -3.477 18.112 -56.375 1.00 37.91 128 PHE C N 1
ATOM 3806 C CA . PHE C 1 71 ? -3.321 19.311 -55.559 1.00 38.44 128 PHE C CA 1
ATOM 3807 C C . PHE C 1 71 ? -3.195 18.963 -54.081 1.00 38.65 128 PHE C C 1
ATOM 3808 O O . PHE C 1 71 ? -2.423 19.595 -53.351 1.00 41.46 128 PHE C O 1
ATOM 3816 N N . LEU C 1 72 ? -3.937 17.953 -53.623 1.00 37.87 129 LEU C N 1
ATOM 3817 C CA . LEU C 1 72 ? -3.886 17.588 -52.211 1.00 35.68 129 LEU C CA 1
ATOM 3818 C C . LEU C 1 72 ? -2.577 16.889 -51.865 1.00 36.32 129 LEU C C 1
ATOM 3819 O O . LEU C 1 72 ? -2.033 17.089 -50.772 1.00 36.51 129 LEU C O 1
ATOM 3824 N N . THR C 1 73 ? -2.054 16.069 -52.780 1.00 37.07 130 THR C N 1
ATOM 3825 C CA . THR C 1 73 ? -0.800 15.371 -52.511 1.00 34.74 130 THR C CA 1
ATOM 3826 C C . THR C 1 73 ? 0.364 16.347 -52.394 1.00 37.89 130 THR C C 1
ATOM 3827 O O . THR C 1 73 ? 1.277 16.139 -51.586 1.00 37.32 130 THR C O 1
ATOM 3831 N N . ARG C 1 74 ? 0.349 17.419 -53.188 1.00 35.98 131 ARG C N 1
ATOM 3832 C CA . ARG C 1 74 ? 1.406 18.420 -53.091 1.00 40.35 131 ARG C CA 1
ATOM 3833 C C . ARG C 1 74 ? 1.264 19.255 -51.824 1.00 39.90 131 ARG C C 1
ATOM 3834 O O . ARG C 1 74 ? 2.261 19.561 -51.160 1.00 37.47 131 ARG C O 1
ATOM 3842 N N . ILE C 1 75 ? 0.032 19.633 -51.475 1.00 42.84 132 ILE C N 1
ATOM 3843 C CA . ILE C 1 75 ? -0.193 20.437 -50.277 1.00 38.46 132 ILE C CA 1
ATOM 3844 C C . ILE C 1 75 ? 0.142 19.638 -49.023 1.00 41.29 132 ILE C C 1
ATOM 3845 O O . ILE C 1 75 ? 0.707 20.174 -48.061 1.00 42.20 132 ILE C O 1
ATOM 3850 N N . ALA C 1 76 ? -0.192 18.344 -49.014 1.00 42.98 133 ALA C N 1
ATOM 3851 C CA . ALA C 1 76 ? 0.113 17.512 -47.855 1.00 37.26 133 ALA C CA 1
ATOM 3852 C C . ALA C 1 76 ? 1.614 17.402 -47.623 1.00 39.67 133 ALA C C 1
ATOM 3853 O O . ALA C 1 76 ? 2.059 17.287 -46.476 1.00 45.41 133 ALA C O 1
ATOM 3855 N N . ALA C 1 77 ? 2.408 17.438 -48.694 1.00 36.56 134 ALA C N 1
ATOM 3856 C CA . ALA C 1 77 ? 3.861 17.409 -48.602 1.00 41.89 134 ALA C CA 1
ATOM 3857 C C . ALA C 1 77 ? 4.480 18.782 -48.840 1.00 46.98 134 ALA C C 1
ATOM 3858 O O . ALA C 1 77 ? 5.616 18.878 -49.316 1.00 42.79 134 ALA C O 1
ATOM 3860 N N . GLY C 1 78 ? 3.748 19.851 -48.513 1.00 43.30 135 GLY C N 1
ATOM 3861 C CA . GLY C 1 78 ? 4.256 21.192 -48.750 1.00 39.75 135 GLY C CA 1
ATOM 3862 C C . GLY C 1 78 ? 5.477 21.533 -47.921 1.00 47.47 135 GLY C C 1
ATOM 3863 O O . GLY C 1 78 ? 6.357 22.267 -48.381 1.00 49.49 135 GLY C O 1
ATOM 3864 N N . LYS C 1 79 ? 5.552 21.016 -46.695 1.00 50.25 136 LYS C N 1
ATOM 3865 C CA . LYS C 1 79 ? 6.703 21.225 -45.830 1.00 50.30 136 LYS C CA 1
ATOM 3866 C C . LYS C 1 79 ? 7.748 20.123 -45.964 1.00 57.96 136 LYS C C 1
ATOM 3867 O O . LYS C 1 79 ? 8.617 19.995 -45.094 1.00 65.07 136 LYS C O 1
ATOM 3873 N N . THR C 1 80 ? 7.684 19.330 -47.029 1.00 53.03 137 THR C N 1
ATOM 3874 C CA . THR C 1 80 ? 8.641 18.256 -47.289 1.00 52.31 137 THR C CA 1
ATOM 3875 C C . THR C 1 80 ? 9.420 18.643 -48.546 1.00 50.87 137 THR C C 1
ATOM 3876 O O . THR C 1 80 ? 9.071 18.246 -49.659 1.00 51.67 137 THR C O 1
ATOM 3880 N N . LEU C 1 81 ? 10.490 19.420 -48.354 1.00 58.16 138 LEU C N 1
ATOM 3881 C CA . LEU C 1 81 ? 11.216 19.995 -49.482 1.00 59.28 138 LEU C CA 1
ATOM 3882 C C . LEU C 1 81 ? 11.991 18.960 -50.289 1.00 61.14 138 LEU C C 1
ATOM 3883 O O . LEU C 1 81 ? 12.322 19.227 -51.449 1.00 60.96 138 LEU C O 1
ATOM 3888 N N . ASP C 1 82 ? 12.298 17.798 -49.717 1.00 62.08 139 ASP C N 1
ATOM 3889 C CA . ASP C 1 82 ? 13.004 16.774 -50.478 1.00 66.43 139 ASP C CA 1
ATOM 3890 C C . ASP C 1 82 ? 12.077 15.931 -51.343 1.00 74.01 139 ASP C C 1
ATOM 3891 O O . ASP C 1 82 ? 12.540 14.966 -51.958 1.00 77.31 139 ASP C O 1
ATOM 3896 N N . ALA C 1 83 ? 10.791 16.265 -51.408 1.00 65.04 140 ALA C N 1
ATOM 3897 C CA . ALA C 1 83 ? 9.840 15.539 -52.239 1.00 57.59 140 ALA C CA 1
ATOM 3898 C C . ALA C 1 83 ? 9.816 16.162 -53.630 1.00 57.71 140 ALA C C 1
ATOM 3899 O O . ALA C 1 83 ? 9.515 17.352 -53.779 1.00 55.89 140 ALA C O 1
ATOM 3901 N N . GLN C 1 84 ? 10.135 15.360 -54.643 1.00 56.61 141 GLN C N 1
ATOM 3902 C CA . GLN C 1 84 ? 10.197 15.812 -56.029 1.00 55.67 141 GLN C CA 1
ATOM 3903 C C . GLN C 1 84 ? 8.992 15.253 -56.775 1.00 57.68 141 GLN C C 1
ATOM 3904 O O . GLN C 1 84 ? 8.890 14.038 -56.977 1.00 57.03 141 GLN C O 1
ATOM 3910 N N . PHE C 1 85 ? 8.085 16.138 -57.185 1.00 53.94 142 PHE C N 1
ATOM 3911 C CA . PHE C 1 85 ? 6.880 15.736 -57.900 1.00 54.62 142 PHE C CA 1
ATOM 3912 C C . PHE C 1 85 ? 7.015 15.824 -59.413 1.00 59.48 142 PHE C C 1
ATOM 3913 O O . PHE C 1 85 ? 6.399 15.023 -60.124 1.00 62.22 142 PHE C O 1
ATOM 3921 N N . GLU C 1 86 ? 7.798 16.769 -59.923 1.00 56.28 143 GLU C N 1
ATOM 3922 C CA . GLU C 1 86 ? 7.986 16.958 -61.353 1.00 61.12 143 GLU C CA 1
ATOM 3923 C C . GLU C 1 86 ? 9.382 16.516 -61.772 1.00 65.57 143 GLU C C 1
ATOM 3924 O O . GLU C 1 86 ? 10.277 16.330 -60.943 1.00 63.77 143 GLU C O 1
ATOM 3930 N N . ASN C 1 87 ? 9.556 16.347 -63.086 1.00 67.14 144 ASN C N 1
ATOM 3931 C CA . ASN C 1 87 ? 10.873 16.012 -63.618 1.00 61.28 144 ASN C CA 1
ATOM 3932 C C . ASN C 1 87 ? 11.863 17.144 -63.378 1.00 57.41 144 ASN C C 1
ATOM 3933 O O . ASN C 1 87 ? 13.046 16.900 -63.115 1.00 59.86 144 ASN C O 1
ATOM 3938 N N . ASP C 1 88 ? 11.397 18.389 -63.468 1.00 57.89 145 ASP C N 1
ATOM 3939 C CA . ASP C 1 88 ? 12.220 19.533 -63.102 1.00 54.37 145 ASP C CA 1
ATOM 3940 C C . ASP C 1 88 ? 12.521 19.484 -61.610 1.00 62.46 145 ASP C C 1
ATOM 3941 O O . ASP C 1 88 ? 11.644 19.750 -60.782 1.00 61.96 145 ASP C O 1
ATOM 3946 N N . GLU C 1 89 ? 13.763 19.142 -61.262 1.00 61.51 146 GLU C N 1
ATOM 3947 C CA . GLU C 1 89 ? 14.144 18.941 -59.870 1.00 59.16 146 GLU C CA 1
ATOM 3948 C C . GLU C 1 89 ? 14.041 20.211 -59.036 1.00 60.05 146 GLU C C 1
ATOM 3949 O O . GLU C 1 89 ? 14.085 20.125 -57.804 1.00 64.57 146 GLU C O 1
ATOM 3955 N N . ARG C 1 90 ? 13.896 21.377 -59.664 1.00 60.59 147 ARG C N 1
ATOM 3956 C CA . ARG C 1 90 ? 13.848 22.630 -58.924 1.00 60.16 147 ARG C CA 1
ATOM 3957 C C . ARG C 1 90 ? 12.456 22.976 -58.411 1.00 62.14 147 ARG C C 1
ATOM 3958 O O . ARG C 1 90 ? 12.331 23.891 -57.590 1.00 59.56 147 ARG C O 1
ATOM 3966 N N . ILE C 1 91 ? 11.417 22.277 -58.860 1.00 65.13 148 ILE C N 1
ATOM 3967 C CA . ILE C 1 91 ? 10.043 22.615 -58.496 1.00 56.91 148 ILE C CA 1
ATOM 3968 C C . ILE C 1 91 ? 9.749 22.045 -57.112 1.00 54.09 148 ILE C C 1
ATOM 3969 O O . ILE C 1 91 ? 9.718 20.826 -56.925 1.00 52.69 148 ILE C O 1
ATOM 3974 N N . THR C 1 92 ? 9.526 22.927 -56.138 1.00 50.78 149 THR C N 1
ATOM 3975 C CA . THR C 1 92 ? 9.167 22.487 -54.801 1.00 49.93 149 THR C CA 1
ATOM 3976 C C . THR C 1 92 ? 7.708 22.030 -54.779 1.00 41.23 149 THR C C 1
ATOM 3977 O O . THR C 1 92 ? 6.931 22.366 -55.676 1.00 41.31 149 THR C O 1
ATOM 3981 N N . PRO C 1 93 ? 7.318 21.237 -53.771 1.00 37.66 150 PRO C N 1
ATOM 3982 C CA . PRO C 1 93 ? 5.928 20.749 -53.723 1.00 40.66 150 PRO C CA 1
ATOM 3983 C C . PRO C 1 93 ? 4.877 21.847 -53.781 1.00 36.96 150 PRO C C 1
ATOM 3984 O O . PRO C 1 93 ? 3.842 21.666 -54.433 1.00 41.61 150 PRO C O 1
ATOM 3988 N N . LEU C 1 94 ? 5.109 22.984 -53.121 1.00 36.98 151 LEU C N 1
ATOM 3989 C CA . LEU C 1 94 ? 4.127 24.062 -53.177 1.00 38.51 151 LEU C CA 1
ATOM 3990 C C . LEU C 1 94 ? 4.123 24.751 -54.535 1.00 38.62 151 LEU C C 1
ATOM 3991 O O . LEU C 1 94 ? 3.081 25.259 -54.965 1.00 37.51 151 LEU C O 1
ATOM 3996 N N . GLU C 1 95 ? 5.266 24.781 -55.226 1.00 40.86 152 GLU C N 1
ATOM 3997 C CA . GLU C 1 95 ? 5.274 25.278 -56.598 1.00 39.29 152 GLU C CA 1
ATOM 3998 C C . GLU C 1 95 ? 4.471 24.365 -57.514 1.00 40.39 152 GLU C C 1
ATOM 3999 O O . GLU C 1 95 ? 3.756 24.840 -58.404 1.00 37.22 152 GLU C O 1
ATOM 4005 N N . SER C 1 96 ? 4.578 23.049 -57.312 1.00 38.95 153 SER C N 1
ATOM 4006 C CA . SER C 1 96 ? 3.782 22.118 -58.103 1.00 39.60 153 SER C CA 1
ATOM 4007 C C . SER C 1 96 ? 2.301 22.249 -57.773 1.00 42.38 153 SER C C 1
ATOM 4008 O O . SER C 1 96 ? 1.451 22.171 -58.667 1.00 46.12 153 SER C O 1
ATOM 4011 N N . ALA C 1 97 ? 1.972 22.455 -56.495 1.00 35.51 154 ALA C N 1
ATOM 4012 C CA . ALA C 1 97 ? 0.581 22.691 -56.122 1.00 39.74 154 ALA C CA 1
ATOM 4013 C C . ALA C 1 97 ? 0.052 23.979 -56.734 1.00 40.38 154 ALA C C 1
ATOM 4014 O O . ALA C 1 97 ? -1.140 24.072 -57.048 1.00 38.42 154 ALA C O 1
ATOM 4016 N N . LEU C 1 98 ? 0.918 24.980 -56.909 1.00 40.15 155 LEU C N 1
ATOM 4017 C CA . LEU C 1 98 ? 0.486 26.237 -57.512 1.00 40.28 155 LEU C CA 1
ATOM 4018 C C . LEU C 1 98 ? 0.125 26.048 -58.980 1.00 43.38 155 LEU C C 1
ATOM 4019 O O . LEU C 1 98 ? -0.869 26.607 -59.457 1.00 42.70 155 LEU C O 1
ATOM 4024 N N . MET C 1 99 ? 0.918 25.262 -59.711 1.00 41.82 156 MET C N 1
ATOM 4025 C CA . MET C 1 99 ? 0.617 25.015 -61.117 1.00 41.82 156 MET C CA 1
ATOM 4026 C C . MET C 1 99 ? -0.628 24.151 -61.270 1.00 42.14 156 MET C C 1
ATOM 4027 O O . MET C 1 99 ? -1.423 24.354 -62.195 1.00 41.61 156 MET C O 1
ATOM 4032 N N . ILE C 1 100 ? -0.814 23.182 -60.372 1.00 39.72 157 ILE C N 1
ATOM 4033 C CA . ILE C 1 100 ? -2.020 22.363 -60.405 1.00 39.32 157 ILE C CA 1
ATOM 4034 C C . ILE C 1 100 ? -3.238 23.195 -60.023 1.00 39.91 157 ILE C C 1
ATOM 4035 O O . ILE C 1 100 ? -4.324 23.028 -60.591 1.00 41.25 157 ILE C O 1
ATOM 4040 N N . TRP C 1 101 ? -3.074 24.110 -59.063 1.00 41.79 158 TRP C N 1
ATOM 4041 C CA . TRP C 1 101 ? -4.184 24.961 -58.643 1.00 43.71 158 TRP C CA 1
ATOM 4042 C C . TRP C 1 101 ? -4.696 25.809 -59.801 1.00 44.68 158 TRP C C 1
ATOM 4043 O O . TRP C 1 101 ? -5.902 26.058 -59.913 1.00 40.23 158 TRP C O 1
ATOM 4054 N N . GLY C 1 102 ? -3.795 26.256 -60.675 1.00 44.61 159 GLY C N 1
ATOM 4055 C CA . GLY C 1 102 ? -4.199 26.964 -61.873 1.00 38.17 159 GLY C CA 1
ATOM 4056 C C . GLY C 1 102 ? -4.671 26.082 -63.007 1.00 45.34 159 GLY C C 1
ATOM 4057 O O . GLY C 1 102 ? -5.159 26.600 -64.016 1.00 51.60 159 GLY C O 1
ATOM 4058 N N . SER C 1 103 ? -4.538 24.761 -62.866 1.00 48.75 160 SER C N 1
ATOM 4059 C CA . SER C 1 103 ? -4.969 23.824 -63.894 1.00 44.62 160 SER C CA 1
ATOM 4060 C C . SER C 1 103 ? -6.342 23.223 -63.626 1.00 44.00 160 SER C C 1
ATOM 4061 O O . SER C 1 103 ? -6.938 22.652 -64.545 1.00 42.93 160 SER C O 1
ATOM 4064 N N . ILE C 1 104 ? -6.852 23.332 -62.398 1.00 50.13 161 ILE C N 1
ATOM 4065 C CA . ILE C 1 104 ? -8.163 22.781 -62.078 1.00 49.72 161 ILE C CA 1
ATOM 4066 C C . ILE C 1 104 ? -9.246 23.605 -62.761 1.00 54.07 161 ILE C C 1
ATOM 4067 O O . ILE C 1 104 ? -9.207 24.843 -62.762 1.00 52.64 161 ILE C O 1
ATOM 4072 N N . GLU C 1 105 ? -10.221 22.917 -63.353 1.00 51.39 162 GLU C N 1
ATOM 4073 C CA . GLU C 1 105 ? -11.368 23.569 -63.981 1.00 48.49 162 GLU C CA 1
ATOM 4074 C C . GLU C 1 105 ? -12.363 23.943 -62.889 1.00 49.74 162 GLU C C 1
ATOM 4075 O O . GLU C 1 105 ? -13.173 23.118 -62.459 1.00 51.27 162 GLU C O 1
ATOM 4081 N N . LYS C 1 106 ? -12.305 25.192 -62.435 1.00 52.25 163 LYS C N 1
ATOM 4082 C CA . LYS C 1 106 ? -13.169 25.668 -61.362 1.00 60.34 163 LYS C CA 1
ATOM 4083 C C . LYS C 1 106 ? -13.235 27.188 -61.429 1.00 62.22 163 LYS C C 1
ATOM 4084 O O . LYS C 1 106 ? -12.626 27.820 -62.297 1.00 64.04 163 LYS C O 1
ATOM 4090 N N . GLU C 1 107 ? -13.983 27.772 -60.496 1.00 63.45 164 GLU C N 1
ATOM 4091 C CA . GLU C 1 107 ? -14.097 29.222 -60.429 1.00 68.18 164 GLU C CA 1
ATOM 4092 C C . GLU C 1 107 ? -12.776 29.848 -60.004 1.00 62.57 164 GLU C C 1
ATOM 4093 O O . GLU C 1 107 ? -12.028 29.281 -59.202 1.00 61.06 164 GLU C O 1
ATOM 4099 N N . HIS C 1 108 ? -12.493 31.024 -60.551 1.00 62.03 165 HIS C N 1
ATOM 4100 C CA . HIS C 1 108 ? -11.368 31.846 -60.108 1.00 65.47 165 HIS C CA 1
ATOM 4101 C C . HIS C 1 108 ? -11.874 33.005 -59.252 1.00 66.89 165 HIS C C 1
ATOM 4102 O O . HIS C 1 108 ? -11.642 34.182 -59.528 1.00 63.67 165 HIS C O 1
ATOM 4109 N N . ASP C 1 109 ? -12.587 32.639 -58.191 1.00 66.18 166 ASP C N 1
ATOM 4110 C CA . ASP C 1 109 ? -13.257 33.603 -57.331 1.00 64.02 166 ASP C CA 1
ATOM 4111 C C . ASP C 1 109 ? -12.256 34.208 -56.346 1.00 65.64 166 ASP C C 1
ATOM 4112 O O . ASP C 1 109 ? -11.042 34.018 -56.455 1.00 62.61 166 ASP C O 1
ATOM 4117 N N . LYS C 1 110 ? -12.769 34.958 -55.366 1.00 71.03 167 LYS C N 1
ATOM 4118 C CA . LYS C 1 110 ? -11.902 35.550 -54.353 1.00 61.96 167 LYS C CA 1
ATOM 4119 C C . LYS C 1 110 ? -11.224 34.475 -53.512 1.00 61.06 167 LYS C C 1
ATOM 4120 O O . LYS C 1 110 ? -10.053 34.613 -53.140 1.00 60.63 167 LYS C O 1
ATOM 4126 N N . LEU C 1 111 ? -11.947 33.395 -53.204 1.00 55.73 168 LEU C N 1
ATOM 4127 C CA . LEU C 1 111 ? -11.345 32.286 -52.471 1.00 56.83 168 LEU C CA 1
ATOM 4128 C C . LEU C 1 111 ? -10.209 31.654 -53.267 1.00 53.61 168 LEU C C 1
ATOM 4129 O O . LEU C 1 111 ? -9.209 31.208 -52.692 1.00 55.52 168 LEU C O 1
ATOM 4134 N N . HIS C 1 112 ? -10.347 31.608 -54.594 1.00 55.48 169 HIS C N 1
ATOM 4135 C CA . HIS C 1 112 ? -9.269 31.093 -55.432 1.00 54.62 169 HIS C CA 1
ATOM 4136 C C . HIS C 1 112 ? -8.063 32.024 -55.408 1.00 54.03 169 HIS C C 1
ATOM 4137 O O . HIS C 1 112 ? -6.915 31.563 -55.383 1.00 48.64 169 HIS C O 1
ATOM 4144 N N . GLU C 1 113 ? -8.305 33.337 -55.416 1.00 59.08 170 GLU C N 1
ATOM 4145 C CA . GLU C 1 113 ? -7.206 34.295 -55.352 1.00 53.15 170 GLU C CA 1
ATOM 4146 C C . GLU C 1 113 ? -6.459 34.188 -54.029 1.00 53.87 170 GLU C C 1
ATOM 4147 O O . GLU C 1 113 ? -5.226 34.266 -53.997 1.00 56.35 170 GLU C O 1
ATOM 4153 N N . GLU C 1 114 ? -7.188 34.004 -52.928 1.00 56.33 171 GLU C N 1
ATOM 4154 C CA . GLU C 1 114 ? -6.545 33.914 -51.622 1.00 53.61 171 GLU C CA 1
ATOM 4155 C C . GLU C 1 114 ? -5.701 32.651 -51.508 1.00 51.17 171 GLU C C 1
ATOM 4156 O O . GLU C 1 114 ? -4.555 32.700 -51.047 1.00 55.15 171 GLU C O 1
ATOM 4162 N N . ILE C 1 115 ? -6.252 31.508 -51.924 1.00 48.53 172 ILE C N 1
ATOM 4163 C CA . ILE C 1 115 ? -5.499 30.258 -51.856 1.00 48.87 172 ILE C CA 1
ATOM 4164 C C . ILE C 1 115 ? -4.254 30.338 -52.730 1.00 43.62 172 ILE C C 1
ATOM 4165 O O . ILE C 1 115 ? -3.161 29.934 -52.316 1.00 41.50 172 ILE C O 1
ATOM 4170 N N . GLN C 1 116 ? -4.396 30.875 -53.944 1.00 49.06 173 GLN C N 1
ATOM 4171 C CA . GLN C 1 116 ? -3.257 30.981 -54.851 1.00 47.70 173 GLN C CA 1
ATOM 4172 C C . GLN C 1 116 ? -2.170 31.876 -54.268 1.00 44.97 173 GLN C C 1
ATOM 4173 O O . GLN C 1 116 ? -0.984 31.527 -54.290 1.00 50.17 173 GLN C O 1
ATOM 4179 N N . ASN C 1 117 ? -2.558 33.036 -53.735 1.00 45.99 174 ASN C N 1
ATOM 4180 C CA . ASN C 1 117 ? -1.573 33.958 -53.178 1.00 50.50 174 ASN C CA 1
ATOM 4181 C C . ASN C 1 117 ? -0.915 33.384 -51.929 1.00 44.31 174 ASN C C 1
ATOM 4182 O O . ASN C 1 117 ? 0.277 33.611 -51.692 1.00 47.86 174 ASN C O 1
ATOM 4187 N N . LEU C 1 118 ? -1.672 32.638 -51.119 1.00 42.88 175 LEU C N 1
ATOM 4188 C CA . LEU C 1 118 ? -1.090 32.029 -49.928 1.00 40.12 175 LEU C CA 1
ATOM 4189 C C . LEU C 1 118 ? -0.083 30.945 -50.294 1.00 44.12 175 LEU C C 1
ATOM 4190 O O . LEU C 1 118 ? 0.924 30.770 -49.598 1.00 47.36 175 LEU C O 1
ATOM 4195 N N . ILE C 1 119 ? -0.335 30.208 -51.379 1.00 44.64 176 ILE C N 1
ATOM 4196 C CA . ILE C 1 119 ? 0.622 29.196 -51.818 1.00 43.95 176 ILE C CA 1
ATOM 4197 C C . ILE C 1 119 ? 1.908 29.856 -52.300 1.00 46.38 176 ILE C C 1
ATOM 4198 O O . ILE C 1 119 ? 3.011 29.366 -52.032 1.00 41.71 176 ILE C O 1
ATOM 4203 N N . LYS C 1 120 ? 1.789 30.981 -53.011 1.00 45.03 177 LYS C N 1
ATOM 4204 C CA . LYS C 1 120 ? 2.979 31.707 -53.447 1.00 47.95 177 LYS C CA 1
ATOM 4205 C C . LYS C 1 120 ? 3.798 32.182 -52.256 1.00 43.28 177 LYS C C 1
ATOM 4206 O O . LYS C 1 120 ? 5.029 32.069 -52.254 1.00 49.24 177 LYS C O 1
ATOM 4212 N N . ILE C 1 121 ? 3.131 32.717 -51.232 1.00 43.04 178 ILE C N 1
ATOM 4213 C CA . ILE C 1 121 ? 3.843 33.210 -50.058 1.00 49.32 178 ILE C CA 1
ATOM 4214 C C . ILE C 1 121 ? 4.457 32.054 -49.279 1.00 49.65 178 ILE C C 1
ATOM 4215 O O . ILE C 1 121 ? 5.603 32.135 -48.821 1.00 53.01 178 ILE C O 1
ATOM 4220 N N . GLN C 1 122 ? 3.715 30.957 -49.127 1.00 44.41 179 GLN C N 1
ATOM 4221 C CA . GLN C 1 122 ? 4.211 29.820 -48.364 1.00 47.57 179 GLN C CA 1
ATOM 4222 C C . GLN C 1 122 ? 5.246 29.000 -49.122 1.00 48.17 179 GLN C C 1
ATOM 4223 O O . GLN C 1 122 ? 6.065 28.329 -48.486 1.00 51.22 179 GLN C O 1
ATOM 4229 N N . ALA C 1 123 ? 5.231 29.032 -50.457 1.00 49.87 180 ALA C N 1
ATOM 4230 C CA . ALA C 1 123 ? 6.292 28.371 -51.208 1.00 51.03 180 ALA C CA 1
ATOM 4231 C C . ALA C 1 123 ? 7.647 28.995 -50.909 1.00 49.53 180 ALA C C 1
ATOM 4232 O O . ALA C 1 123 ? 8.671 28.302 -50.930 1.00 52.47 180 ALA C O 1
ATOM 4234 N N . ILE C 1 124 ? 7.671 30.297 -50.622 1.00 49.17 181 ILE C N 1
ATOM 4235 C CA . ILE C 1 124 ? 8.912 30.952 -50.229 1.00 51.24 181 ILE C CA 1
ATOM 4236 C C . ILE C 1 124 ? 9.176 30.755 -48.741 1.00 54.06 181 ILE C C 1
ATOM 4237 O O . ILE C 1 124 ? 10.308 30.474 -48.333 1.00 51.01 181 ILE C O 1
ATOM 4242 N N . ALA C 1 125 ? 8.136 30.885 -47.912 1.00 56.46 182 ALA C N 1
ATOM 4243 C CA . ALA C 1 125 ? 8.323 30.823 -46.466 1.00 51.21 182 ALA C CA 1
ATOM 4244 C C . ALA C 1 125 ? 8.740 29.434 -45.999 1.00 51.81 182 ALA C C 1
ATOM 4245 O O . ALA C 1 125 ? 9.457 29.310 -45.000 1.00 57.79 182 ALA C O 1
ATOM 4247 N N . VAL C 1 126 ? 8.304 28.384 -46.698 1.00 54.60 183 VAL C N 1
ATOM 4248 C CA . VAL C 1 126 ? 8.685 27.029 -46.312 1.00 55.64 183 VAL C CA 1
ATOM 4249 C C . VAL C 1 126 ? 10.188 26.829 -46.473 1.00 58.02 183 VAL C C 1
ATOM 4250 O O . VAL C 1 126 ? 10.836 26.183 -45.640 1.00 60.28 183 VAL C O 1
ATOM 4254 N N . CYS C 1 127 ? 10.770 27.394 -47.534 1.00 58.99 184 CYS C N 1
ATOM 4255 C CA . CYS C 1 127 ? 12.209 27.266 -47.740 1.00 62.29 184 CYS C CA 1
ATOM 4256 C C . CYS C 1 127 ? 13.001 28.005 -46.669 1.00 62.44 184 CYS C C 1
ATOM 4257 O O . CYS C 1 127 ? 14.138 27.623 -46.370 1.00 66.54 184 CYS C O 1
ATOM 4260 N N . MET C 1 128 ? 12.428 29.059 -46.083 1.00 61.08 185 MET C N 1
ATOM 4261 C CA . MET C 1 128 ? 13.134 29.777 -45.029 1.00 65.71 185 MET C CA 1
ATOM 4262 C C . MET C 1 128 ? 13.114 28.992 -43.723 1.00 66.47 185 MET C C 1
ATOM 4263 O O . MET C 1 128 ? 14.087 29.019 -42.960 1.00 66.22 185 MET C O 1
ATOM 4268 N N . GLU C 1 129 ? 12.015 28.285 -43.450 1.00 65.55 186 GLU C N 1
ATOM 4269 C CA . GLU C 1 129 ? 11.924 27.498 -42.225 1.00 66.21 186 GLU C CA 1
ATOM 4270 C C . GLU C 1 129 ? 12.937 26.360 -42.205 1.00 70.15 186 GLU C C 1
ATOM 4271 O O . GLU C 1 129 ? 13.355 25.926 -41.125 1.00 69.95 186 GLU C O 1
ATOM 4277 N N . ASN C 1 130 ? 13.345 25.867 -43.374 1.00 71.03 187 ASN C N 1
ATOM 4278 C CA . ASN C 1 130 ? 14.356 24.821 -43.452 1.00 68.51 187 ASN C CA 1
ATOM 4279 C C . ASN C 1 130 ? 15.776 25.365 -43.552 1.00 68.13 187 ASN C C 1
ATOM 4280 O O . ASN C 1 130 ? 16.727 24.579 -43.483 1.00 69.17 187 ASN C O 1
ATOM 4285 N N . GLY C 1 131 ? 15.945 26.673 -43.723 1.00 69.15 188 GLY C N 1
ATOM 4286 C CA . GLY C 1 131 ? 17.256 27.283 -43.658 1.00 68.96 188 GLY C CA 1
ATOM 4287 C C . GLY C 1 131 ? 18.026 27.364 -44.957 1.00 65.99 188 GLY C C 1
ATOM 4288 O O . GLY C 1 131 ? 19.209 27.721 -44.929 1.00 70.72 188 GLY C O 1
ATOM 4289 N N . ASN C 1 132 ? 17.407 27.047 -46.091 1.00 63.46 189 ASN C N 1
ATOM 4290 C CA . ASN C 1 132 ? 18.052 27.164 -47.398 1.00 75.61 189 ASN C CA 1
ATOM 4291 C C . ASN C 1 132 ? 17.471 28.389 -48.101 1.00 71.97 189 ASN C C 1
ATOM 4292 O O . ASN C 1 132 ? 16.561 28.292 -48.925 1.00 65.11 189 ASN C O 1
ATOM 4297 N N . PHE C 1 133 ? 18.019 29.559 -47.766 1.00 76.51 190 PHE C N 1
ATOM 4298 C CA . PHE C 1 133 ? 17.523 30.811 -48.324 1.00 76.09 190 PHE C CA 1
ATOM 4299 C C . PHE C 1 133 ? 17.853 30.959 -49.803 1.00 72.60 190 PHE C C 1
ATOM 4300 O O . PHE C 1 133 ? 17.172 31.717 -50.502 1.00 70.21 190 PHE C O 1
ATOM 4308 N N . LYS C 1 134 ? 18.882 30.261 -50.293 1.00 67.19 191 LYS C N 1
ATOM 4309 C CA . LYS C 1 134 ? 19.197 30.319 -51.716 1.00 74.82 191 LYS C CA 1
ATOM 4310 C C . LYS C 1 134 ? 18.060 29.748 -52.552 1.00 76.64 191 LYS C C 1
ATOM 4311 O O . LYS C 1 134 ? 17.699 30.312 -53.592 1.00 76.04 191 LYS C O 1
ATOM 4317 N N . GLU C 1 135 ? 17.484 28.627 -52.114 1.00 73.46 192 GLU C N 1
ATOM 4318 C CA . GLU C 1 135 ? 16.330 28.078 -52.813 1.00 66.92 192 GLU C CA 1
ATOM 4319 C C . GLU C 1 135 ? 15.112 28.977 -52.662 1.00 64.35 192 GLU C C 1
ATOM 4320 O O . GLU C 1 135 ? 14.286 29.057 -53.578 1.00 70.14 192 GLU C O 1
ATOM 4326 N N . ALA C 1 136 ? 14.986 29.665 -51.524 1.00 65.87 193 ALA C N 1
ATOM 4327 C CA . ALA C 1 136 ? 13.868 30.583 -51.338 1.00 69.47 193 ALA C CA 1
ATOM 4328 C C . ALA C 1 136 ? 13.921 31.731 -52.335 1.00 72.86 193 ALA C C 1
ATOM 4329 O O . ALA C 1 136 ? 12.874 32.213 -52.784 1.00 68.92 193 ALA C O 1
ATOM 4331 N N . GLU C 1 137 ? 15.125 32.182 -52.693 1.00 75.55 194 GLU C N 1
ATOM 4332 C CA . GLU C 1 137 ? 15.253 33.214 -53.713 1.00 73.30 194 GLU C CA 1
ATOM 4333 C C . GLU C 1 137 ? 14.999 32.663 -55.110 1.00 72.81 194 GLU C C 1
ATOM 4334 O O . GLU C 1 137 ? 14.527 33.397 -55.984 1.00 71.23 194 GLU C O 1
ATOM 4340 N N . GLU C 1 138 ? 15.305 31.384 -55.339 1.00 70.56 195 GLU C N 1
ATOM 4341 C CA . GLU C 1 138 ? 15.008 30.778 -56.632 1.00 62.58 195 GLU C CA 1
ATOM 4342 C C . GLU C 1 138 ? 13.511 30.545 -56.795 1.00 63.77 195 GLU C C 1
ATOM 4343 O O . GLU C 1 138 ? 12.972 30.689 -57.898 1.00 63.20 195 GLU C O 1
ATOM 4349 N N . VAL C 1 139 ? 12.827 30.180 -55.708 1.00 68.66 196 VAL C N 1
ATOM 4350 C CA . VAL C 1 139 ? 11.372 30.064 -55.745 1.00 64.61 196 VAL C CA 1
ATOM 4351 C C . VAL C 1 139 ? 10.739 31.428 -55.990 1.00 61.01 196 VAL C C 1
ATOM 4352 O O . VAL C 1 139 ? 9.719 31.542 -56.681 1.00 56.65 196 VAL C O 1
ATOM 4356 N N . PHE C 1 140 ? 11.343 32.485 -55.441 1.00 67.75 197 PHE C N 1
ATOM 4357 C CA . PHE C 1 140 ? 10.783 33.825 -55.587 1.00 71.85 197 PHE C CA 1
ATOM 4358 C C . PHE C 1 140 ? 10.775 34.271 -57.044 1.00 69.28 197 PHE C C 1
ATOM 4359 O O . PHE C 1 140 ? 9.787 34.842 -57.519 1.00 67.35 197 PHE C O 1
ATOM 4367 N N . GLU C 1 141 ? 11.865 34.018 -57.772 1.00 63.42 198 GLU C N 1
ATOM 4368 C CA . GLU C 1 141 ? 11.947 34.485 -59.151 1.00 71.60 198 GLU C CA 1
ATOM 4369 C C . GLU C 1 141 ? 11.105 33.641 -60.098 1.00 70.98 198 GLU C C 1
ATOM 4370 O O . GLU C 1 141 ? 10.566 34.171 -61.076 1.00 71.80 198 GLU C O 1
ATOM 4376 N N . ARG C 1 142 ? 10.982 32.338 -59.835 1.00 67.30 199 ARG C N 1
ATOM 4377 C CA . ARG C 1 142 ? 10.130 31.500 -60.673 1.00 58.87 199 ARG C CA 1
ATOM 4378 C C . ARG C 1 142 ? 8.660 31.864 -60.503 1.00 64.28 199 ARG C C 1
ATOM 4379 O O . ARG C 1 142 ? 7.889 31.824 -61.470 1.00 65.67 199 ARG C O 1
ATOM 4387 N N . ILE C 1 143 ? 8.254 32.225 -59.284 1.00 63.31 200 ILE C N 1
ATOM 4388 C CA . ILE C 1 143 ? 6.857 32.563 -59.030 1.00 66.91 200 ILE C CA 1
ATOM 4389 C C . ILE C 1 143 ? 6.544 33.960 -59.549 1.00 65.93 200 ILE C C 1
ATOM 4390 O O . ILE C 1 143 ? 5.495 34.194 -60.164 1.00 64.13 200 ILE C O 1
ATOM 4395 N N . PHE C 1 144 ? 7.443 34.911 -59.300 1.00 71.64 201 PHE C N 1
ATOM 4396 C CA . PHE C 1 144 ? 7.225 36.293 -59.705 1.00 81.82 201 PHE C CA 1
ATOM 4397 C C . PHE C 1 144 ? 8.159 37.226 -60.470 1.00 89.82 201 PHE C C 1
ATOM 4398 O O . PHE C 1 144 ? 8.013 38.449 -60.390 1.00 92.49 201 PHE C O 1
ATOM 4406 N N . GLY C 1 145 ? 9.116 36.677 -61.215 1.00 94.31 202 GLY C N 1
ATOM 4407 C CA . GLY C 1 145 ? 10.047 37.511 -61.953 1.00 97.81 202 GLY C CA 1
ATOM 4408 C C . GLY C 1 145 ? 9.243 38.499 -62.774 1.00 108.61 202 GLY C C 1
ATOM 4409 O O . GLY C 1 145 ? 8.035 38.321 -62.961 1.00 105.80 202 GLY C O 1
ATOM 4410 N N . ASP C 1 146 ? 9.905 39.546 -63.271 1.00 120.85 203 ASP C N 1
ATOM 4411 C CA . ASP C 1 146 ? 9.259 40.609 -64.036 1.00 130.65 203 ASP C CA 1
ATOM 4412 C C . ASP C 1 146 ? 8.220 40.703 -65.155 1.00 136.46 203 ASP C C 1
ATOM 4413 O O . ASP C 1 146 ? 7.443 41.666 -65.175 1.00 139.84 203 ASP C O 1
ATOM 4418 N N . PRO C 1 147 ? 8.167 39.756 -66.109 1.00 137.74 204 PRO C N 1
ATOM 4419 C CA . PRO C 1 147 ? 7.139 39.867 -67.161 1.00 144.06 204 PRO C CA 1
ATOM 4420 C C . PRO C 1 147 ? 5.719 39.885 -66.623 1.00 147.16 204 PRO C C 1
ATOM 4421 O O . PRO C 1 147 ? 4.897 40.686 -67.084 1.00 146.61 204 PRO C O 1
ATOM 4425 N N . ASN C 1 148 ? 5.404 39.026 -65.655 1.00 145.71 205 ASN C N 1
ATOM 4426 C CA . ASN C 1 148 ? 4.084 38.997 -65.041 1.00 147.96 205 ASN C CA 1
ATOM 4427 C C . ASN C 1 148 ? 4.057 39.666 -63.673 1.00 147.61 205 ASN C C 1
ATOM 4428 O O . ASN C 1 148 ? 3.058 39.541 -62.959 1.00 150.58 205 ASN C O 1
ATOM 4433 N N . SER C 1 149 ? 5.122 40.374 -63.297 1.00 145.90 206 SER C N 1
ATOM 4434 C CA . SER C 1 149 ? 5.216 40.966 -61.966 1.00 143.86 206 SER C CA 1
ATOM 4435 C C . SER C 1 149 ? 4.060 41.927 -61.716 1.00 142.09 206 SER C C 1
ATOM 4436 O O . SER C 1 149 ? 3.881 42.906 -62.449 1.00 142.10 206 SER C O 1
ATOM 4439 N N . HIS C 1 150 ? 3.281 41.645 -60.672 1.00 140.10 207 HIS C N 1
ATOM 4440 C CA . HIS C 1 150 ? 2.110 42.450 -60.336 1.00 141.15 207 HIS C CA 1
ATOM 4441 C C . HIS C 1 150 ? 1.900 42.663 -58.845 1.00 141.94 207 HIS C C 1
ATOM 4442 O O . HIS C 1 150 ? 1.156 43.580 -58.481 1.00 145.62 207 HIS C O 1
ATOM 4449 N N . MET C 1 151 ? 2.515 41.870 -57.966 1.00 138.03 208 MET C N 1
ATOM 4450 C CA . MET C 1 151 ? 2.300 42.029 -56.533 1.00 133.57 208 MET C CA 1
ATOM 4451 C C . MET C 1 151 ? 3.075 43.238 -56.010 1.00 131.36 208 MET C C 1
ATOM 4452 O O . MET C 1 151 ? 4.236 43.437 -56.376 1.00 128.01 208 MET C O 1
ATOM 4457 N N . PRO C 1 152 ? 2.461 44.057 -55.153 1.00 132.68 209 PRO C N 1
ATOM 4458 C CA . PRO C 1 152 ? 3.194 45.186 -54.564 1.00 133.19 209 PRO C CA 1
ATOM 4459 C C . PRO C 1 152 ? 4.150 44.739 -53.470 1.00 125.25 209 PRO C C 1
ATOM 4460 O O . PRO C 1 152 ? 5.176 45.383 -53.230 1.00 123.10 209 PRO C O 1
ATOM 4464 N N . PHE C 1 153 ? 3.820 43.632 -52.800 1.00 124.34 210 PHE C N 1
ATOM 4465 C CA . PHE C 1 153 ? 4.683 43.073 -51.765 1.00 120.86 210 PHE C CA 1
ATOM 4466 C C . PHE C 1 153 ? 5.919 42.391 -52.331 1.00 112.47 210 PHE C C 1
ATOM 4467 O O . PHE C 1 153 ? 6.684 41.799 -51.560 1.00 104.49 210 PHE C O 1
ATOM 4475 N N . LYS C 1 154 ? 6.124 42.450 -53.650 1.00 114.94 211 LYS C N 1
ATOM 4476 C CA . LYS C 1 154 ? 7.319 41.869 -54.249 1.00 106.71 211 LYS C CA 1
ATOM 4477 C C . LYS C 1 154 ? 8.584 42.519 -53.707 1.00 101.97 211 LYS C C 1
ATOM 4478 O O . LYS C 1 154 ? 9.621 41.856 -53.586 1.00 96.13 211 LYS C O 1
ATOM 4484 N N . SER C 1 155 ? 8.519 43.809 -53.373 1.00 106.10 212 SER C N 1
ATOM 4485 C CA . SER C 1 155 ? 9.661 44.469 -52.751 1.00 104.75 212 SER C CA 1
ATOM 4486 C C . SER C 1 155 ? 9.880 43.950 -51.336 1.00 100.91 212 SER C C 1
ATOM 4487 O O . SER C 1 155 ? 11.012 43.644 -50.942 1.00 93.83 212 SER C O 1
ATOM 4490 N N . LYS C 1 156 ? 8.801 43.836 -50.558 1.00 102.55 213 LYS C N 1
ATOM 4491 C CA . LYS C 1 156 ? 8.919 43.350 -49.188 1.00 96.63 213 LYS C CA 1
ATOM 4492 C C . LYS C 1 156 ? 9.285 41.872 -49.145 1.00 91.32 213 LYS C C 1
ATOM 4493 O O . LYS C 1 156 ? 9.941 41.427 -48.198 1.00 94.29 213 LYS C O 1
ATOM 4499 N N . LEU C 1 157 ? 8.880 41.100 -50.156 1.00 89.12 214 LEU C N 1
ATOM 4500 C CA . LEU C 1 157 ? 9.201 39.676 -50.164 1.00 84.90 214 LEU C CA 1
ATOM 4501 C C . LEU C 1 157 ? 10.683 39.439 -50.422 1.00 87.51 214 LEU C C 1
ATOM 4502 O O . LEU C 1 157 ? 11.304 38.596 -49.765 1.00 84.67 214 LEU C O 1
ATOM 4507 N N . LEU C 1 158 ? 11.270 40.176 -51.368 1.00 89.20 215 LEU C N 1
ATOM 4508 C CA . LEU C 1 158 ? 12.658 39.926 -51.744 1.00 83.55 215 LEU C CA 1
ATOM 4509 C C . LEU C 1 158 ? 13.620 40.302 -50.623 1.00 83.01 215 LEU C C 1
ATOM 4510 O O . LEU C 1 158 ? 14.598 39.587 -50.374 1.00 80.11 215 LEU C O 1
ATOM 4515 N N . MET C 1 159 ? 13.363 41.418 -49.936 1.00 86.46 216 MET C N 1
ATOM 4516 C CA . MET C 1 159 ? 14.272 41.852 -48.880 1.00 86.85 216 MET C CA 1
ATOM 4517 C C . MET C 1 159 ? 14.235 40.899 -47.690 1.00 87.79 216 MET C C 1
ATOM 4518 O O . M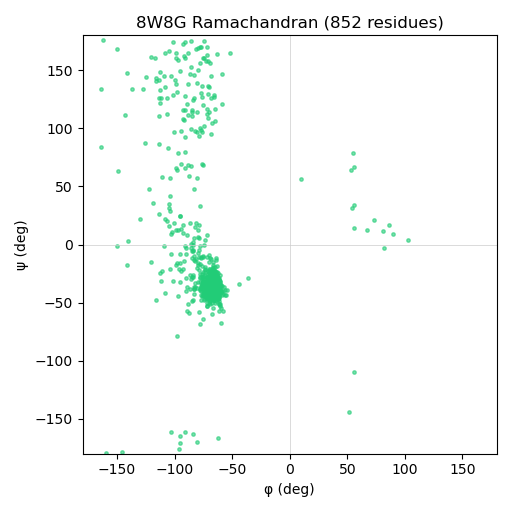ET C 1 159 ? 15.282 40.579 -47.116 1.00 84.56 216 MET C O 1
ATOM 4523 N N . ILE C 1 160 ? 13.042 40.429 -47.314 1.00 87.86 217 ILE C N 1
ATOM 4524 C CA . ILE C 1 160 ? 12.922 39.481 -46.208 1.00 85.35 217 ILE C CA 1
ATOM 4525 C C . ILE C 1 160 ? 13.678 38.196 -46.517 1.00 89.59 217 ILE C C 1
ATOM 4526 O O . ILE C 1 160 ? 14.261 37.577 -45.617 1.00 86.06 217 ILE C O 1
ATOM 4531 N N . ILE C 1 161 ? 13.694 37.781 -47.785 1.00 89.09 218 ILE C N 1
ATOM 4532 C CA . ILE C 1 161 ? 14.504 36.631 -48.181 1.00 81.96 218 ILE C CA 1
ATOM 4533 C C . ILE C 1 161 ? 15.974 36.889 -47.878 1.00 85.54 218 ILE C C 1
ATOM 4534 O O . ILE C 1 161 ? 16.695 35.997 -47.414 1.00 87.25 218 ILE C O 1
ATOM 4539 N N . SER C 1 162 ? 16.436 38.116 -48.118 1.00 86.68 219 SER C N 1
ATOM 4540 C CA . SER C 1 162 ? 17.830 38.448 -47.852 1.00 85.41 219 SER C CA 1
ATOM 4541 C C . SER C 1 162 ? 18.089 38.686 -46.369 1.00 85.90 219 SER C C 1
ATOM 4542 O O . SER C 1 162 ? 19.208 38.453 -45.898 1.00 87.35 219 SER C O 1
ATOM 4545 N N . GLN C 1 163 ? 17.080 39.141 -45.620 1.00 86.84 220 GLN C N 1
ATOM 4546 C CA . GLN C 1 163 ? 17.244 39.310 -44.181 1.00 84.11 220 GLN C CA 1
ATOM 4547 C C . GLN C 1 163 ? 17.417 37.982 -43.461 1.00 89.37 220 GLN C C 1
ATOM 4548 O O . GLN C 1 163 ? 17.915 37.966 -42.330 1.00 93.97 220 GLN C O 1
ATOM 4554 N N . LYS C 1 164 ? 17.016 36.875 -44.091 1.00 92.94 221 LYS C N 1
ATOM 4555 C CA . LYS C 1 164 ? 17.085 35.544 -43.491 1.00 90.78 221 LYS C CA 1
ATOM 4556 C C . LYS C 1 164 ? 16.344 35.496 -42.158 1.00 96.09 221 LYS C C 1
ATOM 4557 O O . LYS C 1 164 ? 16.745 34.787 -41.231 1.00 98.47 221 LYS C O 1
ATOM 4563 N N . ASP C 1 165 ? 15.259 36.261 -42.060 1.00 100.63 222 ASP C N 1
ATOM 4564 C CA . ASP C 1 165 ? 14.414 36.312 -40.869 1.00 99.90 222 ASP C CA 1
ATOM 4565 C C . ASP C 1 165 ? 13.197 35.434 -41.139 1.00 105.72 222 ASP C C 1
ATOM 4566 O O . ASP C 1 165 ? 12.229 35.870 -41.768 1.00 100.06 222 ASP C O 1
ATOM 4571 N N . THR C 1 166 ? 13.251 34.188 -40.664 1.00 108.49 223 THR C N 1
ATOM 4572 C CA . THR C 1 166 ? 12.169 33.246 -40.929 1.00 99.18 223 THR C CA 1
ATOM 4573 C C . THR C 1 166 ? 10.887 33.663 -40.217 1.00 101.43 223 THR C C 1
ATOM 4574 O O . THR C 1 166 ? 9.819 33.745 -40.836 1.00 95.23 223 THR C O 1
ATOM 4578 N N . PHE C 1 167 ? 10.976 33.938 -38.916 1.00 103.57 224 PHE C N 1
ATOM 4579 C CA . PHE C 1 167 ? 9.809 34.280 -38.105 1.00 98.62 224 PHE C CA 1
ATOM 4580 C C . PHE C 1 167 ? 9.425 35.750 -38.296 1.00 98.73 224 PHE C C 1
ATOM 4581 O O . PHE C 1 167 ? 9.355 36.541 -37.355 1.00 101.07 224 PHE C O 1
ATOM 4589 N N . HIS C 1 168 ? 9.173 36.108 -39.551 1.00 88.09 225 HIS C N 1
ATOM 4590 C CA . HIS C 1 168 ? 8.779 37.467 -39.885 1.00 85.88 225 HIS C CA 1
ATOM 4591 C C . HIS C 1 168 ? 7.271 37.629 -39.733 1.00 80.73 225 HIS C C 1
ATOM 4592 O O . HIS C 1 168 ? 6.506 36.666 -39.849 1.00 82.00 225 HIS C O 1
ATOM 4599 N N . SER C 1 169 ? 6.846 38.863 -39.455 1.00 81.53 226 SER C N 1
ATOM 4600 C CA . SER C 1 169 ? 5.422 39.132 -39.299 1.00 79.08 226 SER C CA 1
ATOM 4601 C C . SER C 1 169 ? 4.653 38.895 -40.592 1.00 78.87 226 SER C C 1
ATOM 4602 O O . SER C 1 169 ? 3.445 38.637 -40.549 1.00 79.00 226 SER C O 1
ATOM 4605 N N . PHE C 1 170 ? 5.332 38.966 -41.738 1.00 79.51 227 PHE C N 1
ATOM 4606 C CA . PHE C 1 170 ? 4.673 38.759 -43.021 1.00 73.71 227 PHE C CA 1
ATOM 4607 C C . PHE C 1 170 ? 4.379 37.284 -43.271 1.00 67.40 227 PHE C C 1
ATOM 4608 O O . PHE C 1 170 ? 3.277 36.933 -43.708 1.00 55.96 227 PHE C O 1
ATOM 4616 N N . PHE C 1 171 ? 5.343 36.404 -42.993 1.00 65.85 228 PHE C N 1
ATOM 4617 C CA . PHE C 1 171 ? 5.140 34.981 -43.244 1.00 60.55 228 PHE C CA 1
ATOM 4618 C C . PHE C 1 171 ? 4.197 34.338 -42.239 1.00 63.84 228 PHE C C 1
ATOM 4619 O O . PHE C 1 171 ? 3.654 33.265 -42.521 1.00 63.40 228 PHE C O 1
ATOM 4627 N N . GLN C 1 172 ? 3.990 34.957 -41.079 1.00 62.26 229 GLN C N 1
ATOM 4628 C CA . GLN C 1 172 ? 3.087 34.398 -40.083 1.00 56.21 229 GLN C CA 1
ATOM 4629 C C . GLN C 1 172 ? 1.679 34.968 -40.170 1.00 53.57 229 GLN C C 1
ATOM 4630 O O . GLN C 1 172 ? 0.735 34.318 -39.706 1.00 49.65 229 GLN C O 1
ATOM 4636 N N . HIS C 1 173 ? 1.510 36.161 -40.746 1.00 54.22 230 HIS C N 1
ATOM 4637 C CA . HIS C 1 173 ? 0.162 36.648 -41.022 1.00 52.65 230 HIS C CA 1
ATOM 4638 C C . HIS C 1 173 ? -0.456 35.889 -42.190 1.00 55.82 230 HIS C C 1
ATOM 4639 O O . HIS C 1 173 ? -1.631 35.506 -42.140 1.00 54.55 230 HIS C O 1
ATOM 4646 N N . PHE C 1 174 ? 0.322 35.662 -43.246 1.00 55.59 231 PHE C N 1
ATOM 4647 C CA . PHE C 1 174 ? -0.074 34.773 -44.337 1.00 54.02 231 PHE C CA 1
ATOM 4648 C C . PHE C 1 174 ? 0.569 33.405 -44.111 1.00 49.81 231 PHE C C 1
ATOM 4649 O O . PHE C 1 174 ? 1.407 32.929 -44.879 1.00 49.25 231 PHE C O 1
ATOM 4657 N N . SER C 1 175 ? 0.146 32.776 -43.017 1.00 45.83 232 SER C N 1
ATOM 4658 C CA . SER C 1 175 ? 0.808 31.599 -42.480 1.00 43.01 232 SER C CA 1
ATOM 4659 C C . SER C 1 175 ? 0.465 30.344 -43.280 1.00 42.19 232 SER C C 1
ATOM 4660 O O . SER C 1 175 ? -0.422 30.331 -44.138 1.00 46.28 232 SER C O 1
ATOM 4663 N N . TYR C 1 176 ? 1.200 29.271 -42.974 1.00 44.45 233 TYR C N 1
ATOM 4664 C CA . TYR C 1 176 ? 0.937 27.971 -43.579 1.00 43.06 233 TYR C CA 1
ATOM 4665 C C . TYR C 1 176 ? -0.410 27.415 -43.138 1.00 47.72 233 TYR C C 1
ATOM 4666 O O . TYR C 1 176 ? -1.094 26.751 -43.925 1.00 47.31 233 TYR C O 1
ATOM 4675 N N . ASN C 1 177 ? -0.810 27.680 -41.893 1.00 41.20 234 ASN C N 1
ATOM 4676 C CA . ASN C 1 177 ? -2.092 27.188 -41.405 1.00 40.69 234 ASN C CA 1
ATOM 4677 C C . ASN C 1 177 ? -3.258 27.989 -41.966 1.00 40.33 234 ASN C C 1
ATOM 4678 O O . ASN C 1 177 ? -4.349 27.438 -42.149 1.00 40.34 234 ASN C O 1
ATOM 4683 N N . HIS C 1 178 ? -3.055 29.282 -42.233 1.00 37.11 235 HIS C N 1
ATOM 4684 C CA . HIS C 1 178 ? -4.091 30.062 -42.902 1.00 39.34 235 HIS C CA 1
ATOM 4685 C C . HIS C 1 178 ? -4.334 29.542 -44.311 1.00 45.39 235 HIS C C 1
ATOM 4686 O O . HIS C 1 178 ? -5.474 29.528 -44.789 1.00 45.64 235 HIS C O 1
ATOM 4693 N N . MET C 1 179 ? -3.270 29.110 -44.989 1.00 45.64 236 MET C N 1
ATOM 4694 C CA . MET C 1 179 ? -3.430 28.457 -46.282 1.00 45.79 236 MET C CA 1
ATOM 4695 C C . MET C 1 179 ? -4.143 27.119 -46.133 1.00 43.13 236 MET C C 1
ATOM 4696 O O . MET C 1 179 ? -4.963 26.748 -46.980 1.00 45.09 236 MET C O 1
ATOM 4701 N N . MET C 1 180 ? -3.849 26.386 -45.056 1.00 41.99 237 MET C N 1
ATOM 4702 C CA . MET C 1 180 ? -4.490 25.093 -44.841 1.00 40.74 237 MET C CA 1
ATOM 4703 C C . MET C 1 180 ? -5.973 25.252 -44.530 1.00 42.16 237 MET C C 1
ATOM 4704 O O . MET C 1 180 ? -6.795 24.444 -44.977 1.00 47.72 237 MET C O 1
ATOM 4709 N N . GLU C 1 181 ? -6.335 26.286 -43.766 1.00 43.78 238 GLU C N 1
ATOM 4710 C CA . GLU C 1 181 ? -7.734 26.478 -43.396 1.00 40.51 238 GLU C CA 1
ATOM 4711 C C . GLU C 1 181 ? -8.593 26.776 -44.619 1.00 38.50 238 GLU C C 1
ATOM 4712 O O . GLU C 1 181 ? -9.706 26.253 -44.747 1.00 39.34 238 GLU C O 1
ATOM 4718 N N . LYS C 1 182 ? -8.094 27.610 -45.531 1.00 38.08 239 LYS C N 1
ATOM 4719 C CA . LYS C 1 182 ? -8.848 27.931 -46.735 1.00 41.84 239 LYS C CA 1
ATOM 4720 C C . LYS C 1 182 ? -8.789 26.825 -47.779 1.00 43.08 239 LYS C C 1
ATOM 4721 O O . LYS C 1 182 ? -9.706 26.719 -48.600 1.00 42.77 239 LYS C O 1
ATOM 4727 N N . ILE C 1 183 ? -7.740 26.000 -47.768 1.00 41.90 240 ILE C N 1
ATOM 4728 C CA . ILE C 1 183 ? -7.729 24.826 -48.633 1.00 44.94 240 ILE C CA 1
ATOM 4729 C C . ILE C 1 183 ? -8.696 23.774 -48.105 1.00 43.78 240 ILE C C 1
ATOM 4730 O O . ILE C 1 183 ? -9.464 23.178 -48.871 1.00 42.19 240 ILE C O 1
ATOM 4735 N N . LYS C 1 184 ? -8.688 23.539 -46.789 1.00 43.88 241 LYS C N 1
ATOM 4736 C CA . LYS C 1 184 ? -9.666 22.634 -46.192 1.00 40.91 241 LYS C CA 1
ATOM 4737 C C . LYS C 1 184 ? -11.089 23.134 -46.401 1.00 42.38 241 LYS C C 1
ATOM 4738 O O . LYS C 1 184 ? -12.027 22.330 -46.457 1.00 44.27 241 LYS C O 1
ATOM 4744 N N . SER C 1 185 ? -11.271 24.453 -46.511 1.00 43.15 242 SER C N 1
ATOM 4745 C CA . SER C 1 185 ? -12.587 24.991 -46.836 1.00 45.13 242 SER C CA 1
ATOM 4746 C C . SER C 1 185 ? -13.016 24.574 -48.237 1.00 46.43 242 SER C C 1
ATOM 4747 O O . SER C 1 185 ? -14.189 24.255 -48.465 1.00 47.76 242 SER C O 1
ATOM 4750 N N . TYR C 1 186 ? -12.079 24.570 -49.187 1.00 43.94 243 TYR C N 1
ATOM 4751 C CA . TYR C 1 186 ? -12.398 24.111 -50.535 1.00 39.87 243 TYR C CA 1
ATOM 4752 C C . TYR C 1 186 ? -12.551 22.596 -50.577 1.00 43.43 243 TYR C C 1
ATOM 4753 O O . TYR C 1 186 ? -13.389 22.072 -51.320 1.00 44.96 243 TYR C O 1
ATOM 4762 N N . VAL C 1 187 ? -11.749 21.877 -49.788 1.00 44.08 244 VAL C N 1
ATOM 4763 C CA . VAL C 1 187 ? -11.881 20.424 -49.707 1.00 41.83 244 VAL C CA 1
ATOM 4764 C C . VAL C 1 187 ? -13.263 20.045 -49.188 1.00 45.63 244 VAL C C 1
ATOM 4765 O O . VAL C 1 187 ? -13.868 19.065 -49.643 1.00 47.60 244 VAL C O 1
ATOM 4769 N N . ASN C 1 188 ? -13.787 20.818 -48.234 1.00 49.32 245 ASN C N 1
ATOM 4770 C CA . ASN C 1 188 ? -15.130 20.556 -47.729 1.00 46.65 245 ASN C CA 1
ATOM 4771 C C . ASN C 1 188 ? -16.183 20.754 -48.811 1.00 44.39 245 ASN C C 1
ATOM 4772 O O . ASN C 1 188 ? -17.200 20.051 -48.823 1.00 47.30 245 ASN C O 1
ATOM 4777 N N . TYR C 1 189 ? -15.957 21.697 -49.727 1.00 50.67 246 TYR C N 1
ATOM 4778 C CA . TYR C 1 189 ? -16.895 21.889 -50.828 1.00 47.62 246 TYR C CA 1
ATOM 4779 C C . TYR C 1 189 ? -16.847 20.720 -51.804 1.00 49.39 246 TYR C C 1
ATOM 4780 O O . TYR C 1 189 ? -17.892 20.251 -52.270 1.00 50.74 246 TYR C O 1
ATOM 4789 N N . VAL C 1 190 ? -15.643 20.241 -52.129 1.00 49.18 247 VAL C N 1
ATOM 4790 C CA . VAL C 1 190 ? -15.514 19.066 -52.987 1.00 46.33 247 VAL C CA 1
ATOM 4791 C C . VAL C 1 190 ? -16.126 17.847 -52.313 1.00 49.17 247 VAL C C 1
ATOM 4792 O O . VAL C 1 190 ? -16.641 16.944 -52.986 1.00 49.76 247 VAL C O 1
ATOM 4796 N N . LEU C 1 191 ? -16.089 17.802 -50.979 1.00 48.51 248 LEU C N 1
ATOM 4797 C CA . LEU C 1 191 ? -16.710 16.699 -50.255 1.00 46.10 248 LEU C CA 1
ATOM 4798 C C . LEU C 1 191 ? -18.214 16.663 -50.493 1.00 48.05 248 LEU C C 1
ATOM 4799 O O . LEU C 1 191 ? -18.808 15.583 -50.594 1.00 53.96 248 LEU C O 1
ATOM 4804 N N . SER C 1 192 ? -18.847 17.835 -50.593 1.00 49.53 249 SER C N 1
ATOM 4805 C CA . SER C 1 192 ? -20.277 17.883 -50.875 1.00 53.69 249 SER C CA 1
ATOM 4806 C C . SER C 1 192 ? -20.578 17.502 -52.319 1.00 55.17 249 SER C C 1
ATOM 4807 O O . SER C 1 192 ? -21.627 16.911 -52.597 1.00 58.56 249 SER C O 1
ATOM 4810 N N . GLU C 1 193 ? -19.672 17.824 -53.244 1.00 49.93 250 GLU C N 1
ATOM 4811 C CA . GLU C 1 193 ? -19.914 17.540 -54.654 1.00 48.20 250 GLU C CA 1
ATOM 4812 C C . GLU C 1 193 ? -19.881 16.041 -54.928 1.00 53.82 250 GLU C C 1
ATOM 4813 O O . GLU C 1 193 ? -20.777 15.501 -55.586 1.00 53.60 250 GLU C O 1
ATOM 4819 N N . LYS C 1 194 ? -18.860 15.352 -54.423 1.00 52.26 251 LYS C N 1
ATOM 4820 C CA . LYS C 1 194 ? -18.630 13.949 -54.735 1.00 51.98 251 LYS C CA 1
ATOM 4821 C C . LYS C 1 194 ? -19.140 13.002 -53.656 1.00 56.59 251 LYS C C 1
ATOM 4822 O O . LYS C 1 194 ? -18.800 11.814 -53.680 1.00 57.09 251 LYS C O 1
ATOM 4828 N N . SER C 1 195 ? -19.946 13.493 -52.713 1.00 55.53 252 SER C N 1
ATOM 4829 C CA . SER C 1 195 ? -20.543 12.618 -51.712 1.00 56.51 252 SER C CA 1
ATOM 4830 C C . SER C 1 195 ? -21.667 11.763 -52.277 1.00 52.76 252 SER C C 1
ATOM 4831 O O . SER C 1 195 ? -22.001 10.731 -51.684 1.00 50.58 252 SER C O 1
ATOM 4834 N N . SER C 1 196 ? -22.256 12.166 -53.402 1.00 52.46 253 SER C N 1
ATOM 4835 C CA . SER C 1 196 ? -23.357 11.439 -54.017 1.00 54.05 253 SER C CA 1
ATOM 4836 C C . SER C 1 196 ? -22.907 10.583 -55.196 1.00 55.04 253 SER C C 1
ATOM 4837 O O . SER C 1 196 ? -23.738 10.194 -56.024 1.00 51.60 253 SER C O 1
ATOM 4840 N N . THR C 1 197 ? -21.614 10.287 -55.294 1.00 51.55 254 THR C N 1
ATOM 4841 C CA . THR C 1 197 ? -21.140 9.398 -56.341 1.00 49.14 254 THR C CA 1
ATOM 4842 C C . THR C 1 197 ? -21.546 7.960 -56.031 1.00 53.08 254 THR C C 1
ATOM 4843 O O . THR C 1 197 ? -21.795 7.591 -54.881 1.00 54.46 254 THR C O 1
ATOM 4847 N N . PHE C 1 198 ? -21.593 7.140 -57.085 1.00 53.33 255 PHE C N 1
ATOM 4848 C CA . PHE C 1 198 ? -22.264 5.845 -57.006 1.00 49.34 255 PHE C CA 1
ATOM 4849 C C . PHE C 1 198 ? -21.627 4.932 -55.963 1.00 49.23 255 PHE C C 1
ATOM 4850 O O . PHE C 1 198 ? -22.332 4.291 -55.175 1.00 49.12 255 PHE C O 1
ATOM 4858 N N . LEU C 1 199 ? -20.295 4.852 -55.946 1.00 43.21 256 LEU C N 1
ATOM 4859 C CA . LEU C 1 199 ? -19.631 3.855 -55.110 1.00 37.00 256 LEU C CA 1
ATOM 4860 C C . LEU C 1 199 ? -19.841 4.141 -53.627 1.00 44.62 256 LEU C C 1
ATOM 4861 O O . LEU C 1 199 ? -20.192 3.240 -52.856 1.00 45.80 256 LEU C O 1
ATOM 4866 N N . MET C 1 200 ? -19.629 5.390 -53.205 1.00 46.61 257 MET C N 1
ATOM 4867 C CA . MET C 1 200 ? -19.920 5.755 -51.822 1.00 45.87 257 MET C CA 1
ATOM 4868 C C . MET C 1 200 ? -21.416 5.707 -51.539 1.00 42.14 257 MET C C 1
ATOM 4869 O O . MET C 1 200 ? -21.826 5.381 -50.418 1.00 47.65 257 MET C O 1
ATOM 4874 N N . LYS C 1 201 ? -22.239 6.017 -52.542 1.00 46.65 258 LYS C N 1
ATOM 4875 C CA . LYS C 1 201 ? -23.688 5.994 -52.371 1.00 45.53 258 LYS C CA 1
ATOM 4876 C C . LYS C 1 201 ? -24.178 4.595 -52.017 1.00 48.09 258 LYS C C 1
ATOM 4877 O O . LYS C 1 201 ? -24.908 4.407 -51.037 1.00 48.26 258 LYS C O 1
ATOM 4883 N N . ALA C 1 202 ? -23.780 3.597 -52.809 1.00 50.61 259 ALA C N 1
ATOM 4884 C CA . ALA C 1 202 ? -24.224 2.230 -52.554 1.00 48.53 259 ALA C CA 1
ATOM 4885 C C . ALA C 1 202 ? -23.592 1.670 -51.286 1.00 48.05 259 ALA C C 1
ATOM 4886 O O . ALA C 1 202 ? -24.239 0.926 -50.541 1.00 50.07 259 ALA C O 1
ATOM 4888 N N . ALA C 1 203 ? -22.329 2.016 -51.024 1.00 47.48 260 ALA C N 1
ATOM 4889 C CA . ALA C 1 203 ? -21.676 1.545 -49.808 1.00 46.32 260 ALA C CA 1
ATOM 4890 C C . ALA C 1 203 ? -22.326 2.126 -48.559 1.00 47.58 260 ALA C C 1
ATOM 4891 O O . ALA C 1 203 ? -22.315 1.485 -47.503 1.00 46.48 260 ALA C O 1
ATOM 4893 N N . ALA C 1 204 ? -22.895 3.330 -48.657 1.00 48.40 261 ALA C N 1
ATOM 4894 C CA . ALA C 1 204 ? -23.594 3.904 -47.513 1.00 47.41 261 ALA C CA 1
ATOM 4895 C C . ALA C 1 204 ? -24.908 3.179 -47.253 1.00 48.93 261 ALA C C 1
ATOM 4896 O O . ALA C 1 204 ? -25.293 2.975 -46.097 1.00 57.09 261 ALA C O 1
ATOM 4898 N N . LYS C 1 205 ? -25.610 2.780 -48.317 1.00 48.41 262 LYS C N 1
ATOM 4899 C CA . LYS C 1 205 ? -26.836 2.010 -48.151 1.00 54.56 262 LYS C CA 1
ATOM 4900 C C . LYS C 1 205 ? -26.578 0.625 -47.573 1.00 57.26 262 LYS C C 1
ATOM 4901 O O . LYS C 1 205 ? -27.492 0.031 -46.992 1.00 61.55 262 LYS C O 1
ATOM 4907 N N . VAL C 1 206 ? -25.360 0.097 -47.716 1.00 58.64 263 VAL C N 1
ATOM 4908 C CA . VAL C 1 206 ? -25.045 -1.200 -47.123 1.00 59.19 263 VAL C CA 1
ATOM 4909 C C . VAL C 1 206 ? -24.899 -1.070 -45.612 1.00 59.60 263 VAL C C 1
ATOM 4910 O O . VAL C 1 206 ? -25.451 -1.870 -44.847 1.00 64.41 263 VAL C O 1
ATOM 4914 N N . VAL C 1 207 ? -24.158 -0.056 -45.160 1.00 53.54 264 VAL C N 1
ATOM 4915 C CA . VAL C 1 207 ? -23.990 0.162 -43.727 1.00 58.49 264 VAL C CA 1
ATOM 4916 C C . VAL C 1 207 ? -25.297 0.623 -43.096 1.00 69.16 264 VAL C C 1
ATOM 4917 O O . VAL C 1 207 ? -25.565 0.338 -41.922 1.00 72.69 264 VAL C O 1
ATOM 4921 N N . GLU C 1 208 ? -26.134 1.329 -43.861 1.00 69.81 265 GLU C N 1
ATOM 4922 C CA . GLU C 1 208 ? -27.405 1.812 -43.333 1.00 71.97 265 GLU C CA 1
ATOM 4923 C C . GLU C 1 208 ? -28.350 0.662 -43.007 1.00 74.56 265 GLU C C 1
ATOM 4924 O O . GLU C 1 208 ? -29.085 0.717 -42.014 1.00 84.97 265 GLU C O 1
ATOM 4930 N N . SER C 1 209 ? -28.345 -0.391 -43.827 1.00 71.01 266 SER C N 1
ATOM 4931 C CA . SER C 1 209 ? -29.329 -1.456 -43.683 1.00 80.36 266 SER C CA 1
ATOM 4932 C C . SER C 1 209 ? -28.976 -2.456 -42.589 1.00 83.40 266 SER C C 1
ATOM 4933 O O . SER C 1 209 ? -29.868 -3.163 -42.109 1.00 90.76 266 SER C O 1
ATOM 4936 N N . LYS C 1 210 ? -27.708 -2.533 -42.182 1.00 85.10 267 LYS C N 1
ATOM 4937 C CA . LYS C 1 210 ? -27.302 -3.494 -41.164 1.00 86.61 267 LYS C CA 1
ATOM 4938 C C . LYS C 1 210 ? -27.689 -3.076 -39.752 1.00 90.95 267 LYS C C 1
ATOM 4939 O O . LYS C 1 210 ? -27.586 -3.896 -38.833 1.00 94.23 267 LYS C O 1
ATOM 4945 N N . ARG C 1 211 ? -28.127 -1.834 -39.553 1.00 92.84 268 ARG C N 1
ATOM 4946 C CA . ARG C 1 211 ? -28.517 -1.369 -38.230 1.00 93.43 268 ARG C CA 1
ATOM 4947 C C . ARG C 1 211 ? -29.999 -1.575 -37.946 1.00 98.69 268 ARG C C 1
ATOM 4948 O O . ARG C 1 211 ? -30.412 -1.468 -36.786 1.00 98.37 268 ARG C O 1
ATOM 4956 N N . THR C 1 212 ? -30.801 -1.866 -38.966 1.00 98.62 269 THR C N 1
ATOM 4957 C CA . THR C 1 212 ? -32.235 -2.058 -38.792 1.00 98.68 269 THR C CA 1
ATOM 4958 C C . THR C 1 212 ? -32.575 -3.541 -38.677 1.00 96.23 269 THR C C 1
ATOM 4959 O O . THR C 1 212 ? -33.421 -3.935 -37.874 1.00 81.74 269 THR C O 1
ATOM 4963 N N . GLU D 1 5 ? -19.991 6.407 -34.804 1.00 89.33 62 GLU D N 1
ATOM 4964 C CA . GLU D 1 5 ? -20.182 7.817 -35.121 1.00 87.34 62 GLU D CA 1
ATOM 4965 C C . GLU D 1 5 ? -20.084 8.036 -36.627 1.00 80.17 62 GLU D C 1
ATOM 4966 O O . GLU D 1 5 ? -19.939 7.080 -37.388 1.00 76.12 62 GLU D O 1
ATOM 4972 N N . ASP D 1 6 ? -20.164 9.300 -37.051 1.00 86.62 63 ASP D N 1
ATOM 4973 C CA . ASP D 1 6 ? -20.106 9.608 -38.476 1.00 79.20 63 ASP D CA 1
ATOM 4974 C C . ASP D 1 6 ? -18.785 9.166 -39.093 1.00 70.71 63 ASP D C 1
ATOM 4975 O O . ASP D 1 6 ? -18.752 8.753 -40.258 1.00 69.45 63 ASP D O 1
ATOM 4980 N N . ALA D 1 7 ? -17.690 9.239 -38.334 1.00 69.44 64 ALA D N 1
ATOM 4981 C CA . ALA D 1 7 ? -16.403 8.799 -38.863 1.00 64.54 64 ALA D CA 1
ATOM 4982 C C . ALA D 1 7 ? -16.343 7.281 -38.975 1.00 64.35 64 ALA D C 1
ATOM 4983 O O . ALA D 1 7 ? -15.857 6.745 -39.978 1.00 60.89 64 ALA D O 1
ATOM 4985 N N . GLY D 1 8 ? -16.833 6.572 -37.955 1.00 63.25 65 GLY D N 1
ATOM 4986 C CA . GLY D 1 8 ? -16.838 5.121 -38.004 1.00 57.66 65 GLY D CA 1
ATOM 4987 C C . GLY D 1 8 ? -17.747 4.563 -39.078 1.00 62.58 65 GLY D C 1
ATOM 4988 O O . GLY D 1 8 ? -17.446 3.522 -39.669 1.00 56.62 65 GLY D O 1
ATOM 4989 N N . LEU D 1 9 ? -18.866 5.239 -39.349 1.00 60.58 66 LEU D N 1
ATOM 4990 C CA . LEU D 1 9 ? -19.760 4.789 -40.410 1.00 59.61 66 LEU D CA 1
ATOM 4991 C C . LEU D 1 9 ? -19.152 5.039 -41.784 1.00 60.28 66 LEU D C 1
ATOM 4992 O O . LEU D 1 9 ? -19.350 4.244 -42.711 1.00 56.77 66 LEU D O 1
ATOM 4997 N N . VAL D 1 10 ? -18.413 6.141 -41.936 1.00 56.64 67 VAL D N 1
ATOM 4998 C CA . VAL D 1 10 ? -17.694 6.386 -43.182 1.00 51.50 67 VAL D CA 1
ATOM 4999 C C . VAL D 1 10 ? -16.597 5.345 -43.375 1.00 48.21 67 VAL D C 1
ATOM 5000 O O . VAL D 1 10 ? -16.369 4.864 -44.492 1.00 51.65 67 VAL D O 1
ATOM 5004 N N . ALA D 1 11 ? -15.911 4.970 -42.293 1.00 46.67 68 ALA D N 1
ATOM 5005 C CA . ALA D 1 11 ? -14.857 3.967 -42.399 1.00 42.52 68 ALA D CA 1
ATOM 5006 C C . ALA D 1 11 ? -15.425 2.608 -42.794 1.00 43.65 68 ALA D C 1
ATOM 5007 O O . ALA D 1 11 ? -14.783 1.849 -43.529 1.00 46.88 68 ALA D O 1
ATOM 5009 N N . GLU D 1 12 ? -16.629 2.282 -42.315 1.00 43.29 69 GLU D N 1
ATOM 5010 C CA . GLU D 1 12 ? -17.255 1.022 -42.703 1.00 45.86 69 GLU D CA 1
ATOM 5011 C C . GLU D 1 12 ? -17.698 1.052 -44.161 1.00 44.35 69 GLU D C 1
ATOM 5012 O O . GLU D 1 12 ? -17.601 0.040 -44.865 1.00 40.64 69 GLU D O 1
ATOM 5018 N N . ALA D 1 13 ? -18.186 2.202 -44.632 1.00 45.22 70 ALA D N 1
ATOM 5019 C CA . ALA D 1 13 ? -18.573 2.315 -46.034 1.00 40.78 70 ALA D CA 1
ATOM 5020 C C . ALA D 1 13 ? -17.358 2.222 -46.949 1.00 38.73 70 ALA D C 1
ATOM 5021 O O . ALA D 1 13 ? -17.446 1.666 -48.050 1.00 39.34 70 ALA D O 1
ATOM 5023 N N . GLU D 1 14 ? -16.216 2.759 -46.512 1.00 39.47 71 GLU D N 1
ATOM 5024 C CA . GLU D 1 14 ? -14.999 2.636 -47.307 1.00 41.02 71 GLU D CA 1
ATOM 5025 C C . GLU D 1 14 ? -14.486 1.202 -47.326 1.00 41.46 71 GLU D C 1
ATOM 5026 O O . GLU D 1 14 ? -13.881 0.775 -48.316 1.00 45.75 71 GLU D O 1
ATOM 5032 N N . ALA D 1 15 ? -14.716 0.447 -46.250 1.00 42.66 72 ALA D N 1
ATOM 5033 C CA . ALA D 1 15 ? -14.326 -0.959 -46.244 1.00 39.47 72 ALA D CA 1
ATOM 5034 C C . ALA D 1 15 ? -15.231 -1.782 -47.151 1.00 38.77 72 ALA D C 1
ATOM 5035 O O . ALA D 1 15 ? -14.769 -2.718 -47.815 1.00 38.86 72 ALA D O 1
ATOM 5037 N N . VAL D 1 16 ? -16.523 -1.450 -47.191 1.00 38.80 73 VAL D N 1
ATOM 5038 C CA . VAL D 1 16 ? -17.440 -2.152 -48.082 1.00 36.97 73 VAL D CA 1
ATOM 5039 C C . VAL D 1 16 ? -17.092 -1.861 -49.537 1.00 39.14 73 VAL D C 1
ATOM 5040 O O . VAL D 1 16 ? -17.106 -2.762 -50.385 1.00 35.71 73 VAL D O 1
ATOM 5044 N N . ALA D 1 17 ? -16.757 -0.606 -49.846 1.00 39.04 74 ALA D N 1
ATOM 5045 C CA . ALA D 1 17 ? -16.381 -0.261 -51.212 1.00 37.18 74 ALA D CA 1
ATOM 5046 C C . ALA D 1 17 ? -15.042 -0.874 -51.600 1.00 38.46 74 ALA D C 1
ATOM 5047 O O . ALA D 1 17 ? -14.839 -1.225 -52.767 1.00 33.92 74 ALA D O 1
ATOM 5049 N N . ALA D 1 18 ? -14.121 -1.011 -50.644 1.00 37.05 75 ALA D N 1
ATOM 5050 C CA . ALA D 1 18 ? -12.836 -1.630 -50.950 1.00 33.19 75 ALA D CA 1
ATOM 5051 C C . ALA D 1 18 ? -13.005 -3.108 -51.275 1.00 38.18 75 ALA D C 1
ATOM 5052 O O . ALA D 1 18 ? -12.312 -3.639 -52.151 1.00 35.23 75 ALA D O 1
ATOM 5054 N N . GLY D 1 19 ? -13.923 -3.786 -50.585 1.00 33.58 76 GLY D N 1
ATOM 5055 C CA . GLY D 1 19 ? -14.209 -5.170 -50.921 1.00 30.80 76 GLY D CA 1
ATOM 5056 C C . GLY D 1 19 ? -14.825 -5.313 -52.300 1.00 35.97 76 GLY D C 1
ATOM 5057 O O . GLY D 1 19 ? -14.567 -6.288 -53.009 1.00 37.27 76 GLY D O 1
ATOM 5058 N N . TRP D 1 20 ? -15.649 -4.340 -52.697 1.00 35.79 77 TRP D N 1
ATOM 5059 C CA . TRP D 1 20 ? -16.195 -4.343 -54.050 1.00 34.20 77 TRP D CA 1
ATOM 5060 C C . TRP D 1 20 ? -15.099 -4.128 -55.085 1.00 33.67 77 TRP D C 1
ATOM 5061 O O . TRP D 1 20 ? -15.074 -4.802 -56.122 1.00 36.19 77 TRP D O 1
ATOM 5072 N N . MET D 1 21 ? -14.182 -3.194 -54.821 1.00 30.39 78 MET D N 1
ATOM 5073 C CA . MET D 1 21 ? -13.116 -2.916 -55.777 1.00 31.45 78 MET D CA 1
ATOM 5074 C C . MET D 1 21 ? -12.145 -4.082 -55.896 1.00 36.12 78 MET D C 1
ATOM 5075 O O . MET D 1 21 ? -11.615 -4.334 -56.984 1.00 37.10 78 MET D O 1
ATOM 5080 N N . LEU D 1 22 ? -11.903 -4.806 -54.801 1.00 37.29 79 LEU D N 1
ATOM 5081 C CA . LEU D 1 22 ? -11.012 -5.960 -54.868 1.00 36.65 79 LEU D CA 1
ATOM 5082 C C . LEU D 1 22 ? -11.604 -7.065 -55.733 1.00 36.84 79 LEU D C 1
ATOM 5083 O O . LEU D 1 22 ? -10.885 -7.704 -56.512 1.00 38.46 79 LEU D O 1
ATOM 5088 N N . ASP D 1 23 ? -12.912 -7.303 -55.614 1.00 38.60 80 ASP D N 1
ATOM 5089 C CA . ASP D 1 23 ? -13.558 -8.323 -56.433 1.00 40.38 80 ASP D CA 1
ATOM 5090 C C . ASP D 1 23 ? -13.534 -7.948 -57.909 1.00 41.50 80 ASP D C 1
ATOM 5091 O O . ASP D 1 23 ? -13.307 -8.807 -58.769 1.00 40.55 80 ASP D O 1
ATOM 5096 N N . PHE D 1 24 ? -13.770 -6.673 -58.223 1.00 33.85 81 PHE D N 1
ATOM 5097 C CA . PHE D 1 24 ? -13.762 -6.239 -59.616 1.00 40.49 81 PHE D CA 1
ATOM 5098 C C . PHE D 1 24 ? -12.358 -6.309 -60.204 1.00 39.95 81 PHE D C 1
ATOM 5099 O O . PHE D 1 24 ? -12.167 -6.800 -61.323 1.00 37.90 81 PHE D O 1
ATOM 5107 N N . LEU D 1 25 ? -11.363 -5.806 -59.467 1.00 37.56 82 LEU D N 1
ATOM 5108 C CA . LEU D 1 25 ? -9.996 -5.801 -59.976 1.00 34.14 82 LEU D CA 1
ATOM 5109 C C . LEU D 1 25 ? -9.479 -7.218 -60.186 1.00 34.35 82 LEU D C 1
ATOM 5110 O O . LEU D 1 25 ? -8.719 -7.475 -61.126 1.00 40.97 82 LEU D O 1
ATOM 5115 N N . CYS D 1 26 ? -9.879 -8.152 -59.320 1.00 36.47 83 CYS D N 1
ATOM 5116 C CA . CYS D 1 26 ? -9.547 -9.555 -59.539 1.00 34.13 83 CYS D CA 1
ATOM 5117 C C . CYS D 1 26 ? -10.192 -10.070 -60.818 1.00 34.60 83 CYS D C 1
ATOM 5118 O O . CYS D 1 26 ? -9.542 -10.733 -61.635 1.00 39.40 83 CYS D O 1
ATOM 5121 N N . LEU D 1 27 ? -11.481 -9.776 -61.002 1.00 38.18 84 LEU D N 1
ATOM 5122 C CA . LEU D 1 27 ? -12.167 -10.159 -62.230 1.00 39.52 84 LEU D CA 1
ATOM 5123 C C . LEU D 1 27 ? -11.510 -9.526 -63.449 1.00 37.09 84 LEU D C 1
ATOM 5124 O O . LEU D 1 27 ? -11.355 -10.175 -64.490 1.00 37.19 84 LEU D O 1
ATOM 5129 N N . SER D 1 28 ? -11.109 -8.257 -63.337 1.00 38.70 85 SER D N 1
ATOM 5130 C CA . SER D 1 28 ? -10.431 -7.599 -64.448 1.00 35.86 85 SER D CA 1
ATOM 5131 C C . SER D 1 28 ? -9.022 -8.142 -64.646 1.00 38.77 85 SER D C 1
ATOM 5132 O O . SER D 1 28 ? -8.521 -8.164 -65.776 1.00 41.58 85 SER D O 1
ATOM 5135 N N . LEU D 1 29 ? -8.369 -8.583 -63.567 1.00 39.85 86 LEU D N 1
ATOM 5136 C CA . LEU D 1 29 ? -7.029 -9.145 -63.699 1.00 42.21 86 LEU D CA 1
ATOM 5137 C C . LEU D 1 29 ? -7.056 -10.492 -64.409 1.00 42.97 86 LEU D C 1
ATOM 5138 O O . LEU D 1 29 ? -6.095 -10.845 -65.102 1.00 40.15 86 LEU D O 1
ATOM 5143 N N . CYS D 1 30 ? -8.142 -11.253 -64.251 1.00 37.45 87 CYS D N 1
ATOM 5144 C CA . CYS D 1 30 ? -8.237 -12.545 -64.921 1.00 35.85 87 CYS D CA 1
ATOM 5145 C C . CYS D 1 30 ? -8.466 -12.376 -66.418 1.00 44.30 87 CYS D C 1
ATOM 5146 O O . CYS D 1 30 ? -7.956 -13.166 -67.222 1.00 46.58 87 CYS D O 1
ATOM 5149 N N . ARG D 1 31 ? -9.233 -11.356 -66.813 1.00 42.51 88 ARG D N 1
ATOM 5150 C CA . ARG D 1 31 ? -9.440 -11.096 -68.235 1.00 40.29 88 ARG D CA 1
ATOM 5151 C C . ARG D 1 31 ? -8.144 -10.662 -68.906 1.00 40.71 88 ARG D C 1
ATOM 5152 O O . ARG D 1 31 ? -7.801 -11.150 -69.989 1.00 47.08 88 ARG D O 1
ATOM 5160 N N . ALA D 1 32 ? -7.413 -9.737 -68.279 1.00 40.69 89 ALA D N 1
ATOM 5161 C CA . ALA D 1 32 ? -6.140 -9.301 -68.843 1.00 39.16 89 ALA D CA 1
ATOM 5162 C C . ALA D 1 32 ? -5.136 -10.444 -68.898 1.00 44.78 89 ALA D C 1
ATOM 5163 O O . ALA D 1 32 ? -4.299 -10.493 -69.807 1.00 48.35 89 ALA D O 1
ATOM 5165 N N . PHE D 1 33 ? -5.204 -11.369 -67.939 1.00 45.60 90 PHE D N 1
ATOM 5166 C CA . PHE D 1 33 ? -4.368 -12.563 -68.003 1.00 46.38 90 PHE D CA 1
ATOM 5167 C C . PHE D 1 33 ? -4.817 -13.482 -69.133 1.00 45.06 90 PHE D C 1
ATOM 5168 O O . PHE D 1 33 ? -3.985 -14.021 -69.873 1.00 41.99 90 PHE D O 1
ATOM 5176 N N . ARG D 1 34 ? -6.131 -13.662 -69.287 1.00 45.07 91 ARG D N 1
ATOM 5177 C CA . ARG D 1 34 ? -6.644 -14.550 -70.325 1.00 45.18 91 ARG D CA 1
ATOM 5178 C C . ARG D 1 34 ? -6.455 -13.953 -71.714 1.00 45.23 91 ARG D C 1
ATOM 5179 O O . ARG D 1 34 ? -6.064 -14.660 -72.651 1.00 44.89 91 ARG D O 1
ATOM 5187 N N . ASP D 1 35 ? -6.725 -12.657 -71.867 1.00 44.53 92 ASP D N 1
ATOM 5188 C CA . ASP D 1 35 ? -6.652 -11.995 -73.164 1.00 42.48 92 ASP D CA 1
ATOM 5189 C C . ASP D 1 35 ? -5.228 -11.670 -73.593 1.00 45.63 92 ASP D C 1
ATOM 5190 O O . ASP D 1 35 ? -5.041 -11.120 -74.684 1.00 46.93 92 ASP D O 1
ATOM 5195 N N . GLY D 1 36 ? -4.227 -11.988 -72.776 1.00 41.02 93 GLY D N 1
ATOM 5196 C CA . GLY D 1 36 ? -2.857 -11.684 -73.132 1.00 39.21 93 GLY D CA 1
ATOM 5197 C C . GLY D 1 36 ? -2.521 -10.214 -73.186 1.00 42.17 93 GLY D C 1
ATOM 5198 O O . GLY D 1 36 ? -1.462 -9.855 -73.709 1.00 48.00 93 GLY D O 1
ATOM 5199 N N . ARG D 1 37 ? -3.391 -9.349 -72.670 1.00 40.13 94 ARG D N 1
ATOM 5200 C CA . ARG D 1 37 ? -3.136 -7.911 -72.645 1.00 44.91 94 ARG D CA 1
ATOM 5201 C C . ARG D 1 37 ? -2.154 -7.626 -71.517 1.00 43.17 94 ARG D C 1
ATOM 5202 O O . ARG D 1 37 ? -2.537 -7.533 -70.349 1.00 42.28 94 ARG D O 1
ATOM 5210 N N . SER D 1 38 ? -0.875 -7.483 -71.872 1.00 44.07 95 SER D N 1
ATOM 5211 C CA . SER D 1 38 ? 0.179 -7.406 -70.864 1.00 45.28 95 SER D CA 1
ATOM 5212 C C . SER D 1 38 ? 0.109 -6.102 -70.079 1.00 45.27 95 SER D C 1
ATOM 5213 O O . SER D 1 38 ? 0.168 -6.108 -68.844 1.00 45.98 95 SER D O 1
ATOM 5216 N N . GLU D 1 39 ? -0.005 -4.970 -70.778 1.00 49.13 96 GLU D N 1
ATOM 5217 C CA . GLU D 1 39 ? -0.041 -3.685 -70.086 1.00 44.01 96 GLU D CA 1
ATOM 5218 C C . GLU D 1 39 ? -1.301 -3.529 -69.245 1.00 45.42 96 GLU D C 1
ATOM 5219 O O . GLU D 1 39 ? -1.256 -2.901 -68.181 1.00 42.99 96 GLU D O 1
ATOM 5225 N N . ASP D 1 40 ? -2.427 -4.089 -69.695 1.00 44.44 97 ASP D N 1
ATOM 5226 C CA . ASP D 1 40 ? -3.632 -4.071 -68.872 1.00 41.68 97 ASP D CA 1
ATOM 5227 C C . ASP D 1 40 ? -3.435 -4.887 -67.603 1.00 44.84 97 ASP D C 1
ATOM 5228 O O . ASP D 1 40 ? -3.861 -4.477 -66.517 1.00 38.57 97 ASP D O 1
ATOM 5233 N N . PHE D 1 41 ? -2.787 -6.048 -67.722 1.00 43.11 98 PHE D N 1
ATOM 5234 C CA . PHE D 1 41 ? -2.525 -6.879 -66.552 1.00 39.22 98 PHE D CA 1
ATOM 5235 C C . PHE D 1 41 ? -1.600 -6.170 -65.571 1.00 42.34 98 PHE D C 1
ATOM 5236 O O . PHE D 1 41 ? -1.790 -6.259 -64.352 1.00 42.59 98 PHE D O 1
ATOM 5244 N N . ARG D 1 42 ? -0.599 -5.453 -66.084 1.00 40.72 99 ARG D N 1
ATOM 5245 C CA . ARG D 1 42 ? 0.362 -4.791 -65.208 1.00 34.67 99 ARG D CA 1
ATOM 5246 C C . ARG D 1 42 ? -0.281 -3.641 -64.443 1.00 38.40 99 ARG D C 1
ATOM 5247 O O . ARG D 1 42 ? -0.005 -3.449 -63.253 1.00 41.16 99 ARG D O 1
ATOM 5255 N N . ARG D 1 43 ? -1.142 -2.865 -65.105 1.00 35.57 100 ARG D N 1
ATOM 5256 C CA . ARG D 1 43 ? -1.788 -1.745 -64.429 1.00 37.20 100 ARG D CA 1
ATOM 5257 C C . ARG D 1 43 ? -2.915 -2.215 -63.518 1.00 38.96 100 ARG D C 1
ATOM 5258 O O . ARG D 1 43 ? -3.128 -1.640 -62.445 1.00 42.33 100 ARG D O 1
ATOM 5266 N N . THR D 1 44 ? -3.647 -3.255 -63.927 1.00 37.34 101 THR D N 1
ATOM 5267 C CA . THR D 1 44 ? -4.667 -3.825 -63.053 1.00 34.92 101 THR D CA 1
ATOM 5268 C C . THR D 1 44 ? -4.043 -4.469 -61.822 1.00 35.82 101 THR D C 1
ATOM 5269 O O . THR D 1 44 ? -4.633 -4.430 -60.736 1.00 36.25 101 THR D O 1
ATOM 5273 N N . ARG D 1 45 ? -2.852 -5.053 -61.968 1.00 38.40 102 ARG D N 1
ATOM 5274 C CA . ARG D 1 45 ? -2.158 -5.629 -60.821 1.00 36.42 102 ARG D CA 1
ATOM 5275 C C . ARG D 1 45 ? -1.790 -4.553 -59.807 1.00 39.05 102 ARG D C 1
ATOM 5276 O O . ARG D 1 45 ? -1.990 -4.725 -58.599 1.00 39.35 102 ARG D O 1
ATOM 5284 N N . ASN D 1 46 ? -1.245 -3.430 -60.285 1.00 38.78 103 ASN D N 1
ATOM 5285 C CA . ASN D 1 46 ? -0.877 -2.344 -59.382 1.00 37.17 103 ASN D CA 1
ATOM 5286 C C . ASN D 1 46 ? -2.103 -1.774 -58.681 1.00 35.88 103 ASN D C 1
ATOM 5287 O O . ASN D 1 46 ? -2.033 -1.380 -57.511 1.00 37.00 103 ASN D O 1
ATOM 5292 N N . SER D 1 47 ? -3.238 -1.723 -59.381 1.00 37.00 104 SER D N 1
ATOM 5293 C CA . SER D 1 47 ? -4.466 -1.243 -58.756 1.00 34.27 104 SER D CA 1
ATOM 5294 C C . SER D 1 47 ? -4.966 -2.223 -57.703 1.00 35.30 104 SER D C 1
ATOM 5295 O O . SER D 1 47 ? -5.420 -1.810 -56.630 1.00 34.60 104 SER D O 1
ATOM 5298 N N . ALA D 1 48 ? -4.887 -3.524 -57.989 1.00 32.25 105 ALA D N 1
ATOM 5299 C CA . ALA D 1 48 ? -5.323 -4.517 -57.013 1.00 39.00 105 ALA D CA 1
ATOM 5300 C C . ALA D 1 48 ? -4.414 -4.528 -55.791 1.00 41.03 105 ALA D C 1
ATOM 5301 O O . ALA D 1 48 ? -4.895 -4.620 -54.655 1.00 35.65 105 ALA D O 1
ATOM 5303 N N . GLU D 1 49 ? -3.099 -4.424 -56.002 1.00 32.86 106 GLU D N 1
ATOM 5304 C CA . GLU D 1 49 ? -2.165 -4.443 -54.880 1.00 31.23 106 GLU D CA 1
ATOM 5305 C C . GLU D 1 49 ? -2.366 -3.238 -53.969 1.00 33.49 106 GLU D C 1
ATOM 5306 O O . GLU D 1 49 ? -2.250 -3.354 -52.743 1.00 33.81 106 GLU D O 1
ATOM 5312 N N . ALA D 1 50 ? -2.667 -2.073 -54.547 1.00 33.00 107 ALA D N 1
ATOM 5313 C CA . ALA D 1 50 ? -2.891 -0.884 -53.730 1.00 28.52 107 ALA D CA 1
ATOM 5314 C C . ALA D 1 50 ? -4.188 -0.996 -52.939 1.00 35.13 107 ALA D C 1
ATOM 5315 O O . ALA D 1 50 ? -4.254 -0.566 -51.781 1.00 36.11 107 ALA D O 1
ATOM 5317 N N . ILE D 1 51 ? -5.229 -1.569 -53.547 1.00 36.58 108 ILE D N 1
ATOM 5318 C CA . ILE D 1 51 ? -6.482 -1.788 -52.832 1.00 35.24 108 ILE D CA 1
ATOM 5319 C C . ILE D 1 51 ? -6.292 -2.823 -51.729 1.00 37.27 108 ILE D C 1
ATOM 5320 O O . ILE D 1 51 ? -6.863 -2.700 -50.638 1.00 38.75 108 ILE D O 1
ATOM 5325 N N . ILE D 1 52 ? -5.481 -3.852 -51.990 1.00 34.08 109 ILE D N 1
ATOM 5326 C CA . ILE D 1 52 ? -5.201 -4.855 -50.966 1.00 38.30 109 ILE D CA 1
ATOM 5327 C C . ILE D 1 52 ? -4.464 -4.226 -49.790 1.00 36.92 109 ILE D C 1
ATOM 5328 O O . ILE D 1 52 ? -4.789 -4.484 -48.625 1.00 34.49 109 ILE D O 1
ATOM 5333 N N . HIS D 1 53 ? -3.471 -3.377 -50.073 1.00 35.99 110 HIS D N 1
ATOM 5334 C CA . HIS D 1 53 ? -2.704 -2.744 -49.005 1.00 31.59 110 HIS D CA 1
ATOM 5335 C C . HIS D 1 53 ? -3.550 -1.802 -48.159 1.00 37.11 110 HIS D C 1
ATOM 5336 O O . HIS D 1 53 ? -3.185 -1.523 -47.011 1.00 41.78 110 HIS D O 1
ATOM 5343 N N . GLY D 1 54 ? -4.664 -1.305 -48.691 1.00 35.88 111 GLY D N 1
ATOM 5344 C CA . GLY D 1 54 ? -5.539 -0.434 -47.936 1.00 36.47 111 GLY D CA 1
ATOM 5345 C C . GLY D 1 54 ? -6.536 -1.131 -47.042 1.00 40.32 111 GLY D C 1
ATOM 5346 O O . GLY D 1 54 ? -7.317 -0.462 -46.358 1.00 43.08 111 GLY D O 1
ATOM 5347 N N . LEU D 1 55 ? -6.534 -2.461 -47.024 1.00 38.92 112 LEU D N 1
ATOM 5348 C CA . LEU D 1 55 ? -7.469 -3.231 -46.217 1.00 42.73 112 LEU D CA 1
ATOM 5349 C C . LEU D 1 55 ? -6.864 -3.512 -44.847 1.00 49.49 112 LEU D C 1
ATOM 5350 O O . LEU D 1 55 ? -5.743 -4.021 -44.747 1.00 49.40 112 LEU D O 1
ATOM 5355 N N . SER D 1 56 ? -7.610 -3.177 -43.793 1.00 54.97 113 SER D N 1
ATOM 5356 C CA . SER D 1 56 ? -7.125 -3.402 -42.434 1.00 64.47 113 SER D CA 1
ATOM 5357 C C . SER D 1 56 ? -7.280 -4.863 -42.026 1.00 67.63 113 SER D C 1
ATOM 5358 O O . SER D 1 56 ? -6.300 -5.527 -41.668 1.00 63.18 113 SER D O 1
ATOM 5361 N N . SER D 1 57 ? -8.506 -5.377 -42.072 1.00 64.21 114 SER D N 1
ATOM 5362 C CA . SER D 1 57 ? -8.794 -6.769 -41.758 1.00 56.91 114 SER D CA 1
ATOM 5363 C C . SER D 1 57 ? -9.322 -7.467 -43.002 1.00 55.80 114 SER D C 1
ATOM 5364 O O . SER D 1 57 ? -10.064 -6.874 -43.792 1.00 61.89 114 SER D O 1
ATOM 5367 N N . LEU D 1 58 ? -8.938 -8.729 -43.172 1.00 54.79 115 LEU D N 1
ATOM 5368 C CA . LEU D 1 58 ? -9.298 -9.513 -44.344 1.00 47.12 115 LEU D CA 1
ATOM 5369 C C . LEU D 1 58 ? -10.235 -10.642 -43.942 1.00 46.71 115 LEU D C 1
ATOM 5370 O O . LEU D 1 58 ? -9.976 -11.350 -42.963 1.00 46.88 115 LEU D O 1
ATOM 5375 N N . THR D 1 59 ? -11.318 -10.804 -44.696 1.00 46.13 116 THR D N 1
ATOM 5376 C CA . THR D 1 59 ? -12.192 -11.948 -44.509 1.00 43.83 116 THR D CA 1
ATOM 5377 C C . THR D 1 59 ? -11.620 -13.165 -45.231 1.00 44.45 116 THR D C 1
ATOM 5378 O O . THR D 1 59 ? -10.683 -13.067 -46.029 1.00 39.51 116 THR D O 1
ATOM 5382 N N . ALA D 1 60 ? -12.194 -14.334 -44.936 1.00 44.49 117 ALA D N 1
ATOM 5383 C CA . ALA D 1 60 ? -11.757 -15.553 -45.607 1.00 43.27 117 ALA D CA 1
ATOM 5384 C C . ALA D 1 60 ? -12.032 -15.494 -47.103 1.00 45.80 117 ALA D C 1
ATOM 5385 O O . ALA D 1 60 ? -11.269 -16.055 -47.898 1.00 36.93 117 ALA D O 1
ATOM 5387 N N . CYS D 1 61 ? -13.110 -14.817 -47.505 1.00 42.18 118 CYS D N 1
ATOM 5388 C CA . CYS D 1 61 ? -13.403 -14.672 -48.927 1.00 40.69 118 CYS D CA 1
ATOM 5389 C C . CYS D 1 61 ? -12.458 -13.674 -49.584 1.00 43.97 118 CYS D C 1
ATOM 5390 O O . CYS D 1 61 ? -12.006 -13.891 -50.715 1.00 44.94 118 CYS D O 1
ATOM 5393 N N . GLN D 1 62 ? -12.149 -12.573 -48.894 1.00 43.91 119 GLN D N 1
ATOM 5394 C CA . GLN D 1 62 ? -11.209 -11.601 -49.442 1.00 36.35 119 GLN D CA 1
ATOM 5395 C C . GLN D 1 62 ? -9.805 -12.183 -49.539 1.00 44.33 119 GLN D C 1
ATOM 5396 O O . GLN D 1 62 ? -9.068 -11.884 -50.485 1.00 43.84 119 GLN D O 1
ATOM 5402 N N . LEU D 1 63 ? -9.415 -13.013 -48.567 1.00 44.95 120 LEU D N 1
ATOM 5403 C CA . LEU D 1 63 ? -8.098 -13.639 -48.615 1.00 39.99 120 LEU D CA 1
ATOM 5404 C C . LEU D 1 63 ? -7.972 -14.562 -49.820 1.00 40.61 120 LEU D C 1
ATOM 5405 O O . LEU D 1 63 ? -6.929 -14.592 -50.484 1.00 41.51 120 LEU D O 1
ATOM 5410 N N . ARG D 1 64 ? -9.027 -15.326 -50.113 1.00 41.89 121 ARG D N 1
ATOM 5411 C CA . ARG D 1 64 ? -9.013 -16.198 -51.283 1.00 44.19 121 ARG D CA 1
ATOM 5412 C C . ARG D 1 64 ? -8.883 -15.392 -52.569 1.00 47.35 121 ARG D C 1
ATOM 5413 O O . ARG D 1 64 ? -8.200 -15.813 -53.509 1.00 45.36 121 ARG D O 1
ATOM 5421 N N . THR D 1 65 ? -9.526 -14.223 -52.623 1.00 44.39 122 THR D N 1
ATOM 5422 C CA . THR D 1 65 ? -9.408 -13.364 -53.797 1.00 41.20 122 THR D CA 1
ATOM 5423 C C . THR D 1 65 ? -7.986 -12.837 -53.954 1.00 43.75 122 THR D C 1
ATOM 5424 O O . THR D 1 65 ? -7.466 -12.762 -55.075 1.00 41.92 122 THR D O 1
ATOM 5428 N N . ILE D 1 66 ? -7.339 -12.478 -52.842 1.00 42.83 123 ILE D N 1
ATOM 5429 C CA . ILE D 1 66 ? -5.968 -11.976 -52.899 1.00 40.69 123 ILE D CA 1
ATOM 5430 C C . ILE D 1 66 ? -5.026 -13.050 -53.430 1.00 40.91 123 ILE D C 1
ATOM 5431 O O . ILE D 1 66 ? -4.095 -12.761 -54.193 1.00 38.38 123 ILE D O 1
ATOM 5436 N N . TYR D 1 67 ? -5.256 -14.307 -53.044 1.00 44.11 124 TYR D N 1
ATOM 5437 C CA . TYR D 1 67 ? -4.396 -15.391 -53.510 1.00 50.06 124 TYR D CA 1
ATOM 5438 C C . TYR D 1 67 ? -4.561 -15.632 -55.005 1.00 45.46 124 TYR D C 1
ATOM 5439 O O . TYR D 1 67 ? -3.586 -15.943 -55.699 1.00 44.99 124 TYR D O 1
ATOM 5448 N N . ILE D 1 68 ? -5.785 -15.495 -55.521 1.00 43.42 125 ILE D N 1
ATOM 5449 C CA . ILE D 1 68 ? -6.013 -15.703 -56.949 1.00 43.71 125 ILE D CA 1
ATOM 5450 C C . ILE D 1 68 ? -5.269 -14.651 -57.761 1.00 42.87 125 ILE D C 1
ATOM 5451 O O . ILE D 1 68 ? -4.612 -14.962 -58.762 1.00 49.19 125 ILE D O 1
ATOM 5456 N N . CYS D 1 69 ? -5.360 -13.386 -57.340 1.00 40.52 126 CYS D N 1
ATOM 5457 C CA . CYS D 1 69 ? -4.578 -12.339 -57.988 1.00 39.06 126 CYS D CA 1
ATOM 5458 C C . CYS D 1 69 ? -3.088 -12.616 -57.857 1.00 39.58 126 CYS D C 1
ATOM 5459 O O . CYS D 1 69 ? -2.324 -12.419 -58.808 1.00 44.69 126 CYS D O 1
ATOM 5462 N N . GLN D 1 70 ? -2.661 -13.082 -56.683 1.00 46.63 127 GLN D N 1
ATOM 5463 C CA . GLN D 1 70 ? -1.249 -13.369 -56.465 1.00 43.48 127 GLN D CA 1
ATOM 5464 C C . GLN D 1 70 ? -0.783 -14.526 -57.338 1.00 44.46 127 GLN D C 1
ATOM 5465 O O . GLN D 1 70 ? 0.341 -14.507 -57.854 1.00 37.87 127 GLN D O 1
ATOM 5471 N N . PHE D 1 71 ? -1.637 -15.535 -57.523 1.00 42.52 128 PHE D N 1
ATOM 5472 C CA . PHE D 1 71 ? -1.263 -16.691 -58.330 1.00 40.24 128 PHE D CA 1
ATOM 5473 C C . PHE D 1 71 ? -1.043 -16.306 -59.787 1.00 42.10 128 PHE D C 1
ATOM 5474 O O . PHE D 1 71 ? -0.158 -16.857 -60.451 1.00 39.48 128 PHE D O 1
ATOM 5482 N N . LEU D 1 72 ? -1.833 -15.361 -60.302 1.00 42.56 129 LEU D N 1
ATOM 5483 C CA . LEU D 1 72 ? -1.711 -14.987 -61.707 1.00 42.60 129 LEU D CA 1
ATOM 5484 C C . LEU D 1 72 ? -0.446 -14.176 -61.957 1.00 45.37 129 LEU D C 1
ATOM 5485 O O . LEU D 1 72 ? 0.171 -14.291 -63.023 1.00 44.33 129 LEU D O 1
ATOM 5490 N N . THR D 1 73 ? -0.046 -13.346 -60.990 1.00 45.06 130 THR D N 1
ATOM 5491 C CA . THR D 1 73 ? 1.167 -12.554 -61.157 1.00 39.30 130 THR D CA 1
ATOM 5492 C C . THR D 1 73 ? 2.414 -13.430 -61.158 1.00 39.65 130 THR D C 1
ATOM 5493 O O . THR D 1 73 ? 3.383 -13.128 -61.865 1.00 45.56 130 THR D O 1
ATOM 5497 N N . ARG D 1 74 ? 2.409 -14.515 -60.380 1.00 42.64 131 ARG D N 1
ATOM 5498 C CA . ARG D 1 74 ? 3.539 -15.438 -60.395 1.00 42.80 131 ARG D CA 1
ATOM 5499 C C . ARG D 1 74 ? 3.622 -16.181 -61.721 1.00 46.52 131 ARG D C 1
ATOM 5500 O O . ARG D 1 74 ? 4.709 -16.324 -62.295 1.00 40.32 131 ARG D O 1
ATOM 5508 N N . ILE D 1 75 ? 2.481 -16.659 -62.223 1.00 42.98 132 ILE D N 1
ATOM 5509 C CA . ILE D 1 75 ? 2.467 -17.409 -63.473 1.00 43.57 132 ILE D CA 1
ATOM 5510 C C . ILE D 1 75 ? 2.783 -16.502 -64.654 1.00 47.38 132 ILE D C 1
ATOM 5511 O O . ILE D 1 75 ? 3.421 -16.934 -65.622 1.00 51.88 132 ILE D O 1
ATOM 5516 N N . ALA D 1 76 ? 2.361 -15.236 -64.596 1.00 44.67 133 ALA D N 1
ATOM 5517 C CA . ALA D 1 76 ? 2.659 -14.309 -65.683 1.00 43.66 133 ALA D CA 1
ATOM 5518 C C . ALA D 1 76 ? 4.160 -14.140 -65.877 1.00 48.98 133 ALA D C 1
ATOM 5519 O O . ALA D 1 76 ? 4.619 -13.918 -67.003 1.00 48.03 133 ALA D O 1
ATOM 5521 N N . ALA D 1 77 ? 4.939 -14.246 -64.800 1.00 51.63 134 ALA D N 1
ATOM 5522 C CA . ALA D 1 77 ? 6.396 -14.243 -64.926 1.00 58.26 134 ALA D CA 1
ATOM 5523 C C . ALA D 1 77 ? 6.890 -15.609 -65.394 1.00 63.35 134 ALA D C 1
ATOM 5524 O O . ALA D 1 77 ? 7.382 -15.755 -66.517 1.00 64.52 134 ALA D O 1
ATOM 5526 N N . GLY D 1 78 ? 6.757 -16.623 -64.540 1.00 59.13 135 GLY D N 1
ATOM 5527 C CA . GLY D 1 78 ? 7.084 -17.990 -64.903 1.00 52.71 135 GLY D CA 1
ATOM 5528 C C . GLY D 1 78 ? 8.524 -17.915 -65.367 1.00 59.86 135 GLY D C 1
ATOM 5529 O O . GLY D 1 78 ? 9.434 -17.707 -64.560 1.00 58.22 135 GLY D O 1
ATOM 5530 N N . LYS D 1 79 ? 8.744 -18.091 -66.672 1.00 63.31 136 LYS D N 1
ATOM 5531 C CA . LYS D 1 79 ? 10.094 -18.065 -67.221 1.00 56.33 136 LYS D CA 1
ATOM 5532 C C . LYS D 1 79 ? 11.115 -17.100 -66.632 1.00 60.27 136 LYS D C 1
ATOM 5533 O O . LYS D 1 79 ? 12.314 -17.397 -66.677 1.00 63.44 136 LYS D O 1
ATOM 5539 N N . THR D 1 80 ? 10.681 -15.964 -66.092 1.00 63.06 137 THR D N 1
ATOM 5540 C CA . THR D 1 80 ? 11.596 -14.965 -65.541 1.00 61.90 137 THR D CA 1
ATOM 5541 C C . THR D 1 80 ? 12.145 -15.435 -64.200 1.00 67.50 137 THR D C 1
ATOM 5542 O O . THR D 1 80 ? 11.465 -15.354 -63.175 1.00 70.01 137 THR D O 1
ATOM 5546 N N . LEU D 1 81 ? 13.387 -15.925 -64.200 1.00 70.53 138 LEU D N 1
ATOM 5547 C CA . LEU D 1 81 ? 13.953 -16.497 -62.983 1.00 57.92 138 LEU D CA 1
ATOM 5548 C C . LEU D 1 81 ? 14.427 -15.437 -61.997 1.00 58.57 138 LEU D C 1
ATOM 5549 O O . LEU D 1 81 ? 14.358 -15.660 -60.783 1.00 67.06 138 LEU D O 1
ATOM 5554 N N . ASP D 1 82 ? 14.910 -14.291 -62.478 1.00 60.67 139 ASP D N 1
ATOM 5555 C CA . ASP D 1 82 ? 15.406 -13.244 -61.594 1.00 67.10 139 ASP D CA 1
ATOM 5556 C C . ASP D 1 82 ? 14.303 -12.302 -61.120 1.00 65.95 139 ASP D C 1
ATOM 5557 O O . ASP D 1 82 ? 14.601 -11.194 -60.658 1.00 65.16 139 ASP D O 1
ATOM 5562 N N . ALA D 1 83 ? 13.042 -12.716 -61.223 1.00 58.98 140 ALA D N 1
ATOM 5563 C CA . ALA D 1 83 ? 11.920 -11.941 -60.705 1.00 51.90 140 ALA D CA 1
ATOM 5564 C C . ALA D 1 83 ? 11.649 -12.392 -59.274 1.00 57.40 140 ALA D C 1
ATOM 5565 O O . ALA D 1 83 ? 11.131 -13.491 -59.049 1.00 52.26 140 ALA D O 1
ATOM 5567 N N . GLN D 1 84 ? 12.005 -11.549 -58.308 1.00 53.09 141 GLN D N 1
ATOM 5568 C CA . GLN D 1 84 ? 11.869 -11.880 -56.893 1.00 50.62 141 GLN D CA 1
ATOM 5569 C C . GLN D 1 84 ? 10.517 -11.383 -56.393 1.00 49.57 141 GLN D C 1
ATOM 5570 O O . GLN D 1 84 ? 10.311 -10.175 -56.233 1.00 45.43 141 GLN D O 1
ATOM 5576 N N . PHE D 1 85 ? 9.597 -12.315 -56.142 1.00 47.84 142 PHE D N 1
ATOM 5577 C CA . PHE D 1 85 ? 8.277 -11.970 -55.625 1.00 46.69 142 PHE D CA 1
ATOM 5578 C C . PHE D 1 85 ? 8.232 -11.968 -54.103 1.00 47.48 142 PHE D C 1
ATOM 5579 O O . PHE D 1 85 ? 7.591 -11.097 -53.504 1.00 52.84 142 PHE D O 1
ATOM 5587 N N . GLU D 1 86 ? 8.895 -12.926 -53.465 1.00 50.53 143 GLU D N 1
ATOM 5588 C CA . GLU D 1 86 ? 8.851 -13.085 -52.020 1.00 45.49 143 GLU D CA 1
ATOM 5589 C C . GLU D 1 86 ? 10.058 -12.427 -51.364 1.00 46.33 143 GLU D C 1
ATOM 5590 O O . GLU D 1 86 ? 11.095 -12.201 -51.992 1.00 47.45 143 GLU D O 1
ATOM 5596 N N . ASN D 1 87 ? 9.904 -12.118 -50.073 1.00 51.70 144 ASN D N 1
ATOM 5597 C CA . ASN D 1 87 ? 11.027 -11.597 -49.302 1.00 50.50 144 ASN D CA 1
ATOM 5598 C C . ASN D 1 87 ? 12.150 -12.618 -49.205 1.00 55.01 144 ASN D C 1
ATOM 5599 O O . ASN D 1 87 ? 13.318 -12.246 -49.045 1.00 55.58 144 ASN D O 1
ATOM 5604 N N . ASP D 1 88 ? 11.818 -13.903 -49.297 1.00 57.70 145 ASP D N 1
ATOM 5605 C CA . ASP D 1 88 ? 12.833 -14.940 -49.405 1.00 52.68 145 ASP D CA 1
ATOM 5606 C C . ASP D 1 88 ? 13.464 -14.870 -50.790 1.00 55.65 145 ASP D C 1
ATOM 5607 O O . ASP D 1 88 ? 12.785 -15.077 -51.801 1.00 52.05 145 ASP D O 1
ATOM 5612 N N . GLU D 1 89 ? 14.764 -14.569 -50.836 1.00 60.72 146 GLU D N 1
ATOM 5613 C CA . GLU D 1 89 ? 15.409 -14.249 -52.105 1.00 58.33 146 GLU D CA 1
ATOM 5614 C C . GLU D 1 89 ? 15.462 -15.446 -53.047 1.00 55.60 146 GLU D C 1
ATOM 5615 O O . GLU D 1 89 ? 15.414 -15.269 -54.270 1.00 59.42 146 GLU D O 1
ATOM 5621 N N . ARG D 1 90 ? 15.547 -16.664 -52.514 1.00 54.87 147 ARG D N 1
ATOM 5622 C CA . ARG D 1 90 ? 15.768 -17.850 -53.331 1.00 58.66 147 ARG D CA 1
ATOM 5623 C C . ARG D 1 90 ? 14.482 -18.562 -53.733 1.00 54.55 147 ARG D C 1
ATOM 5624 O O . ARG D 1 90 ? 14.545 -19.696 -54.218 1.00 54.93 147 ARG D O 1
ATOM 5632 N N . ILE D 1 91 ? 13.324 -17.934 -53.555 1.00 54.00 148 ILE D N 1
ATOM 5633 C CA . ILE D 1 91 ? 12.056 -18.534 -53.955 1.00 53.84 148 ILE D CA 1
ATOM 5634 C C . ILE D 1 91 ? 11.763 -18.096 -55.385 1.00 50.76 148 ILE D C 1
ATOM 5635 O O . ILE D 1 91 ? 11.576 -16.907 -55.656 1.00 54.07 148 ILE D O 1
ATOM 5640 N N . THR D 1 92 ? 11.727 -19.059 -56.304 1.00 47.26 149 THR D N 1
ATOM 5641 C CA . THR D 1 92 ? 11.493 -18.743 -57.701 1.00 51.33 149 THR D CA 1
ATOM 5642 C C . THR D 1 92 ? 10.021 -18.398 -57.923 1.00 44.78 149 THR D C 1
ATOM 5643 O O . THR D 1 92 ? 9.164 -18.725 -57.098 1.00 41.76 149 THR D O 1
ATOM 5647 N N . PRO D 1 93 ? 9.708 -17.705 -59.024 1.00 50.03 150 PRO D N 1
ATOM 5648 C CA . PRO D 1 93 ? 8.300 -17.358 -59.285 1.00 49.19 150 PRO D CA 1
ATOM 5649 C C . PRO D 1 93 ? 7.381 -18.564 -59.364 1.00 41.90 150 PRO D C 1
ATOM 5650 O O . PRO D 1 93 ? 6.254 -18.510 -58.855 1.00 39.39 150 PRO D O 1
ATOM 5654 N N . LEU D 1 94 ? 7.828 -19.659 -59.984 1.00 38.76 151 LEU D N 1
ATOM 5655 C CA . LEU D 1 94 ? 6.990 -20.852 -60.041 1.00 38.14 151 LEU D CA 1
ATOM 5656 C C . LEU D 1 94 ? 6.898 -21.537 -58.684 1.00 47.01 151 LEU D C 1
ATOM 5657 O O . LEU D 1 94 ? 5.892 -22.195 -58.392 1.00 47.59 151 LEU D O 1
ATOM 5662 N N . GLU D 1 95 ? 7.927 -21.399 -57.844 1.00 51.55 152 GLU D N 1
ATOM 5663 C CA . GLU D 1 95 ? 7.821 -21.867 -56.466 1.00 39.11 152 GLU D CA 1
ATOM 5664 C C . GLU D 1 95 ? 6.770 -21.072 -55.704 1.00 43.55 152 GLU D C 1
ATOM 5665 O O . GLU D 1 95 ? 5.957 -21.639 -54.966 1.00 43.88 152 GLU D O 1
ATOM 5671 N N . SER D 1 96 ? 6.780 -19.746 -55.867 1.00 42.83 153 SER D N 1
ATOM 5672 C CA . SER D 1 96 ? 5.790 -18.911 -55.196 1.00 42.44 153 SER D CA 1
ATOM 5673 C C . SER D 1 96 ? 4.381 -19.253 -55.661 1.00 47.04 153 SER D C 1
ATOM 5674 O O . SER D 1 96 ? 3.440 -19.261 -54.859 1.00 41.30 153 SER D O 1
ATOM 5677 N N . ALA D 1 97 ? 4.216 -19.546 -56.954 1.00 44.37 154 ALA D N 1
ATOM 5678 C CA . ALA D 1 97 ? 2.908 -19.953 -57.454 1.00 45.16 154 ALA D CA 1
ATOM 5679 C C . ALA D 1 97 ? 2.488 -21.303 -56.890 1.00 44.82 154 ALA D C 1
ATOM 5680 O O . ALA D 1 97 ? 1.289 -21.561 -56.733 1.00 37.53 154 ALA D O 1
ATOM 5682 N N . LEU D 1 98 ? 3.454 -22.171 -56.581 1.00 44.25 155 LEU D N 1
ATOM 5683 C CA . LEU D 1 98 ? 3.124 -23.468 -55.999 1.00 46.33 155 LEU D CA 1
ATOM 5684 C C . LEU D 1 98 ? 2.570 -23.315 -54.588 1.00 47.44 155 LEU D C 1
ATOM 5685 O O . LEU D 1 98 ? 1.603 -23.991 -54.218 1.00 44.84 155 LEU D O 1
ATOM 5690 N N . MET D 1 99 ? 3.169 -22.432 -53.785 1.00 42.84 156 MET D N 1
ATOM 5691 C CA . MET D 1 99 ? 2.677 -22.220 -52.429 1.00 46.95 156 MET D CA 1
ATOM 5692 C C . MET D 1 99 ? 1.333 -21.504 -52.425 1.00 43.24 156 MET D C 1
ATOM 5693 O O . MET D 1 99 ? 0.498 -21.764 -51.551 1.00 35.45 156 MET D O 1
ATOM 5698 N N . ILE D 1 100 ? 1.106 -20.604 -53.383 1.00 44.53 157 ILE D N 1
ATOM 5699 C CA . ILE D 1 100 ? -0.184 -19.928 -53.472 1.00 45.84 157 ILE D CA 1
ATOM 5700 C C . ILE D 1 100 ? -1.265 -20.905 -53.915 1.00 45.23 157 ILE D C 1
ATOM 5701 O O . ILE D 1 100 ? -2.393 -20.876 -53.407 1.00 43.68 157 ILE D O 1
ATOM 5706 N N . TRP D 1 101 ? -0.938 -21.788 -54.862 1.00 47.94 158 TRP D N 1
ATOM 5707 C CA . TRP D 1 101 ? -1.910 -22.772 -55.322 1.00 45.02 158 TRP D CA 1
ATOM 5708 C C . TRP D 1 101 ? -2.321 -23.710 -54.195 1.00 48.41 158 TRP D C 1
ATOM 5709 O O . TRP D 1 101 ? -3.476 -24.148 -54.139 1.00 48.24 158 TRP D O 1
ATOM 5720 N N . GLY D 1 102 ? -1.401 -24.015 -53.283 1.00 49.57 159 GLY D N 1
ATOM 5721 C CA . GLY D 1 102 ? -1.705 -24.794 -52.104 1.00 49.61 159 GLY D CA 1
ATOM 5722 C C . GLY D 1 102 ? -2.376 -24.028 -50.988 1.00 49.84 159 GLY D C 1
ATOM 5723 O O . GLY D 1 102 ? -2.580 -24.584 -49.906 1.00 55.01 159 GLY D O 1
ATOM 5724 N N . SER D 1 103 ? -2.724 -22.758 -51.217 1.00 44.85 160 SER D N 1
ATOM 5725 C CA . SER D 1 103 ? -3.397 -21.939 -50.220 1.00 52.68 160 SER D CA 1
ATOM 5726 C C . SER D 1 103 ? -4.754 -21.416 -50.663 1.00 53.64 160 SER D C 1
ATOM 5727 O O . SER D 1 103 ? -5.523 -20.959 -49.811 1.00 47.99 160 SER D O 1
ATOM 5730 N N . ILE D 1 104 ? -5.069 -21.464 -51.958 1.00 54.21 161 ILE D N 1
ATOM 5731 C CA . ILE D 1 104 ? -6.361 -20.990 -52.440 1.00 56.33 161 ILE D CA 1
ATOM 5732 C C . ILE D 1 104 ? -7.457 -21.922 -51.946 1.00 56.60 161 ILE D C 1
ATOM 5733 O O . ILE D 1 104 ? -7.394 -23.142 -52.148 1.00 57.91 161 ILE D O 1
ATOM 5738 N N . GLU D 1 105 ? -8.468 -21.354 -51.292 1.00 55.54 162 GLU D N 1
ATOM 5739 C CA . GLU D 1 105 ? -9.612 -22.136 -50.829 1.00 53.51 162 GLU D CA 1
ATOM 5740 C C . GLU D 1 105 ? -10.394 -22.609 -52.046 1.00 63.49 162 GLU D C 1
ATOM 5741 O O . GLU D 1 105 ? -11.233 -21.885 -52.585 1.00 60.72 162 GLU D O 1
ATOM 5747 N N . LYS D 1 106 ? -10.113 -23.831 -52.489 1.00 69.28 163 LYS D N 1
ATOM 5748 C CA . LYS D 1 106 ? -10.764 -24.386 -53.664 1.00 67.09 163 LYS D CA 1
ATOM 5749 C C . LYS D 1 106 ? -10.843 -25.897 -53.511 1.00 70.45 163 LYS D C 1
ATOM 5750 O O . LYS D 1 106 ? -10.216 -26.489 -52.629 1.00 69.03 163 LYS D O 1
ATOM 5756 N N . GLU D 1 107 ? -11.628 -26.517 -54.386 1.00 74.08 164 GLU D N 1
ATOM 5757 C CA . GLU D 1 107 ? -11.779 -27.965 -54.365 1.00 72.22 164 GLU D CA 1
ATOM 5758 C C . GLU D 1 107 ? -10.532 -28.621 -54.945 1.00 70.17 164 GLU D C 1
ATOM 5759 O O . GLU D 1 107 ? -10.175 -28.378 -56.103 1.00 71.82 164 GLU D O 1
ATOM 5765 N N . HIS D 1 108 ? -9.863 -29.449 -54.139 1.00 73.06 165 HIS D N 1
ATOM 5766 C CA . HIS D 1 108 ? -8.696 -30.205 -54.595 1.00 73.16 165 HIS D CA 1
ATOM 5767 C C . HIS D 1 108 ? -9.168 -31.382 -55.450 1.00 73.25 165 HIS D C 1
ATOM 5768 O O . HIS D 1 108 ? -9.068 -32.555 -55.082 1.00 73.07 165 HIS D O 1
ATOM 5775 N N . ASP D 1 109 ? -9.690 -31.042 -56.623 1.00 73.78 166 ASP D N 1
ATOM 5776 C CA . ASP D 1 109 ? -10.264 -32.021 -57.532 1.00 69.15 166 ASP D CA 1
ATOM 5777 C C . ASP D 1 109 ? -9.187 -32.527 -58.492 1.00 67.67 166 ASP D C 1
ATOM 5778 O O . ASP D 1 109 ? -7.987 -32.392 -58.236 1.00 67.75 166 ASP D O 1
ATOM 5783 N N . LYS D 1 110 ? -9.613 -33.115 -59.610 1.00 74.27 167 LYS D N 1
ATOM 5784 C CA . LYS D 1 110 ? -8.668 -33.656 -60.579 1.00 71.75 167 LYS D CA 1
ATOM 5785 C C . LYS D 1 110 ? -7.820 -32.553 -61.200 1.00 69.32 167 LYS D C 1
ATOM 5786 O O . LYS D 1 110 ? -6.606 -32.713 -61.374 1.00 69.08 167 LYS D O 1
ATOM 5792 N N . LEU D 1 111 ? -8.444 -31.422 -61.536 1.00 69.77 168 LEU D N 1
ATOM 5793 C CA . LEU D 1 111 ? -7.710 -30.320 -62.148 1.00 67.04 168 LEU D CA 1
ATOM 5794 C C . LEU D 1 111 ? -6.680 -29.727 -61.195 1.00 62.39 168 LEU D C 1
ATOM 5795 O O . LEU D 1 111 ? -5.626 -29.258 -61.638 1.00 54.23 168 LEU D O 1
ATOM 5800 N N . HIS D 1 112 ? -6.958 -29.747 -59.889 1.00 61.18 169 HIS D N 1
ATOM 5801 C CA . HIS D 1 112 ? -6.038 -29.147 -58.929 1.00 61.88 169 HIS D CA 1
ATOM 5802 C C . HIS D 1 112 ? -4.734 -29.930 -58.843 1.00 63.64 169 HIS D C 1
ATOM 5803 O O . HIS D 1 112 ? -3.657 -29.338 -58.706 1.00 61.49 169 HIS D O 1
ATOM 5810 N N . GLU D 1 113 ? -4.805 -31.261 -58.923 1.00 64.42 170 GLU D N 1
ATOM 5811 C CA . GLU D 1 113 ? -3.594 -32.067 -58.813 1.00 59.79 170 GLU D CA 1
ATOM 5812 C C . GLU D 1 113 ? -2.758 -32.006 -60.085 1.00 58.85 170 GLU D C 1
ATOM 5813 O O . GLU D 1 113 ? -1.533 -32.167 -60.026 1.00 62.68 170 GLU D O 1
ATOM 5819 N N . GLU D 1 114 ? -3.392 -31.778 -61.238 1.00 58.64 171 GLU D N 1
ATOM 5820 C CA . GLU D 1 114 ? -2.629 -31.631 -62.473 1.00 61.42 171 GLU D CA 1
ATOM 5821 C C . GLU D 1 114 ? -1.881 -30.305 -62.502 1.00 56.20 171 GLU D C 1
ATOM 5822 O O . GLU D 1 114 ? -0.711 -30.255 -62.896 1.00 51.18 171 GLU D O 1
ATOM 5828 N N . ILE D 1 115 ? -2.539 -29.220 -62.084 1.00 54.34 172 ILE D N 1
ATOM 5829 C CA . ILE D 1 115 ? -1.881 -27.917 -62.055 1.00 56.32 172 ILE D CA 1
ATOM 5830 C C . ILE D 1 115 ? -0.741 -27.919 -61.045 1.00 53.18 172 ILE D C 1
ATOM 5831 O O . ILE D 1 115 ? 0.343 -27.384 -61.309 1.00 55.07 172 ILE D O 1
ATOM 5836 N N . GLN D 1 116 ? -0.962 -28.530 -59.879 1.00 51.47 173 GLN D N 1
ATOM 5837 C CA . GLN D 1 116 ? 0.066 -28.543 -58.843 1.00 57.21 173 GLN D CA 1
ATOM 5838 C C . GLN D 1 116 ? 1.304 -29.307 -59.298 1.00 54.92 173 GLN D C 1
ATOM 5839 O O . GLN D 1 116 ? 2.434 -28.852 -59.089 1.00 51.03 173 GLN D O 1
ATOM 5845 N N . ASN D 1 117 ? 1.112 -30.469 -59.926 1.00 62.55 174 ASN D N 1
ATOM 5846 C CA . ASN D 1 117 ? 2.256 -31.249 -60.388 1.00 57.25 174 ASN D CA 1
ATOM 5847 C C . ASN D 1 117 ? 2.969 -30.557 -61.542 1.00 50.27 174 ASN D C 1
ATOM 5848 O O . ASN D 1 117 ? 4.203 -30.565 -61.608 1.00 51.03 174 ASN D O 1
ATOM 5853 N N . LEU D 1 118 ? 2.211 -29.952 -62.462 1.00 48.41 175 LEU D N 1
ATOM 5854 C CA . LEU D 1 118 ? 2.831 -29.245 -63.579 1.00 47.38 175 LEU D CA 1
ATOM 5855 C C . LEU D 1 118 ? 3.661 -28.064 -63.092 1.00 52.70 175 LEU D C 1
ATOM 5856 O O . LEU D 1 118 ? 4.710 -27.752 -63.669 1.00 51.47 175 LEU D O 1
ATOM 5861 N N . ILE D 1 119 ? 3.213 -27.396 -62.027 1.00 51.85 176 ILE D N 1
ATOM 5862 C CA . ILE D 1 119 ? 3.988 -26.292 -61.470 1.00 53.51 176 ILE D CA 1
ATOM 5863 C C . ILE D 1 119 ? 5.257 -26.814 -60.808 1.00 54.49 176 ILE D C 1
ATOM 5864 O O . ILE D 1 119 ? 6.334 -26.220 -60.947 1.00 50.41 176 ILE D O 1
ATOM 5869 N N . LYS D 1 120 ? 5.157 -27.937 -60.089 1.00 52.63 177 LYS D N 1
ATOM 5870 C CA . LYS D 1 120 ? 6.338 -28.525 -59.463 1.00 51.00 177 LYS D CA 1
ATOM 5871 C C . LYS D 1 120 ? 7.377 -28.920 -60.505 1.00 53.23 177 LYS D C 1
ATOM 5872 O O . LYS D 1 120 ? 8.573 -28.660 -60.331 1.00 51.37 177 LYS D O 1
ATOM 5878 N N . ILE D 1 121 ? 6.937 -29.547 -61.597 1.00 57.71 178 ILE D N 1
ATOM 5879 C CA . ILE D 1 121 ? 7.872 -29.982 -62.630 1.00 54.80 178 ILE D CA 1
ATOM 588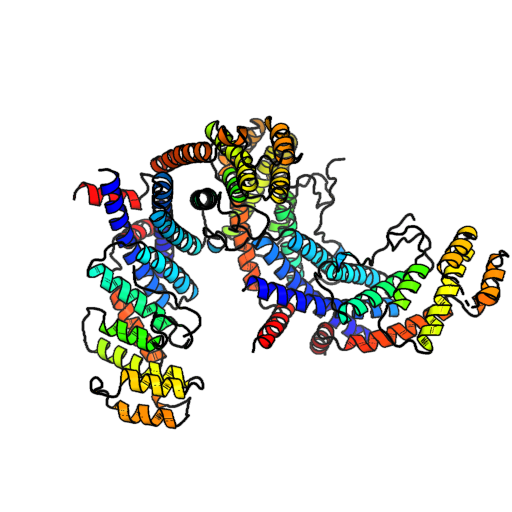0 C C . ILE D 1 121 ? 8.460 -28.782 -63.361 1.00 48.94 178 ILE D C 1
ATOM 5881 O O . ILE D 1 121 ? 9.661 -28.744 -63.654 1.00 47.17 178 ILE D O 1
ATOM 5886 N N . GLN D 1 122 ? 7.632 -27.777 -63.655 1.00 49.50 179 GLN D N 1
ATOM 5887 C CA . GLN D 1 122 ? 8.119 -26.621 -64.401 1.00 48.21 179 GLN D CA 1
ATOM 5888 C C . GLN D 1 122 ? 8.997 -25.718 -63.545 1.00 51.67 179 GLN D C 1
ATOM 5889 O O . GLN D 1 122 ? 9.849 -25.002 -64.083 1.00 55.36 179 GLN D O 1
ATOM 5895 N N . ALA D 1 123 ? 8.807 -25.728 -62.223 1.00 54.44 180 ALA D N 1
ATOM 5896 C CA . ALA D 1 123 ? 9.682 -24.947 -61.354 1.00 50.78 180 ALA D CA 1
ATOM 5897 C C . ALA D 1 123 ? 11.122 -25.436 -61.449 1.00 53.80 180 ALA D C 1
ATOM 5898 O O . ALA D 1 123 ? 12.064 -24.636 -61.405 1.00 56.94 180 ALA D O 1
ATOM 5900 N N . ILE D 1 124 ? 11.310 -26.750 -61.582 1.00 52.43 181 ILE D N 1
ATOM 5901 C CA . ILE D 1 124 ? 12.642 -27.293 -61.821 1.00 54.49 181 ILE D CA 1
ATOM 5902 C C . ILE D 1 124 ? 13.031 -27.144 -63.289 1.00 55.57 181 ILE D C 1
ATOM 5903 O O . ILE D 1 124 ? 14.209 -26.937 -63.606 1.00 54.84 181 ILE D O 1
ATOM 5908 N N . ALA D 1 125 ? 12.057 -27.213 -64.200 1.00 52.14 182 ALA D N 1
ATOM 5909 C CA . ALA D 1 125 ? 12.368 -27.157 -65.625 1.00 50.42 182 ALA D CA 1
ATOM 5910 C C . ALA D 1 125 ? 12.919 -25.795 -66.028 1.00 53.62 182 ALA D C 1
ATOM 5911 O O . ALA D 1 125 ? 13.894 -25.714 -66.783 1.00 56.55 182 ALA D O 1
ATOM 5913 N N . VAL D 1 126 ? 12.312 -24.713 -65.534 1.00 54.31 183 VAL D N 1
ATOM 5914 C CA . VAL D 1 126 ? 12.753 -23.380 -65.935 1.00 55.60 183 VAL D CA 1
ATOM 5915 C C . VAL D 1 126 ? 14.135 -23.069 -65.372 1.00 57.97 183 VAL D C 1
ATOM 5916 O O . VAL D 1 126 ? 14.876 -22.259 -65.942 1.00 57.05 183 VAL D O 1
ATOM 5920 N N . CYS D 1 127 ? 14.511 -23.702 -64.258 1.00 60.38 184 CYS D N 1
ATOM 5921 C CA . CYS D 1 127 ? 15.851 -23.497 -63.718 1.00 61.06 184 CYS D CA 1
ATOM 5922 C C . CYS D 1 127 ? 16.903 -24.175 -64.587 1.00 63.95 184 CYS D C 1
ATOM 5923 O O . CYS D 1 127 ? 18.001 -23.637 -64.775 1.00 68.78 184 CYS D O 1
ATOM 5926 N N . MET D 1 128 ? 16.587 -25.352 -65.128 1.00 66.87 185 MET D N 1
ATOM 5927 C CA . MET D 1 128 ? 17.536 -26.060 -65.977 1.00 66.65 185 MET D CA 1
ATOM 5928 C C . MET D 1 128 ? 17.590 -25.478 -67.384 1.00 70.61 185 MET D C 1
ATOM 5929 O O . MET D 1 128 ? 18.627 -25.573 -68.048 1.00 68.35 185 MET D O 1
ATOM 5934 N N . GLU D 1 129 ? 16.494 -24.877 -67.854 1.00 73.44 186 GLU D N 1
ATOM 5935 C CA . GLU D 1 129 ? 16.504 -24.272 -69.181 1.00 69.16 186 GLU D CA 1
ATOM 5936 C C . GLU D 1 129 ? 17.393 -23.036 -69.229 1.00 73.09 186 GLU D C 1
ATOM 5937 O O . GLU D 1 129 ? 18.013 -22.762 -70.263 1.00 73.53 186 GLU D O 1
ATOM 5943 N N . ASN D 1 130 ? 17.474 -22.284 -68.132 1.00 71.50 187 ASN D N 1
ATOM 5944 C CA . ASN D 1 130 ? 18.362 -21.131 -68.074 1.00 74.41 187 ASN D CA 1
ATOM 5945 C C . ASN D 1 130 ? 19.805 -21.512 -67.772 1.00 80.57 187 ASN D C 1
ATOM 5946 O O . ASN D 1 130 ? 20.695 -20.667 -67.918 1.00 76.82 187 ASN D O 1
ATOM 5951 N N . GLY D 1 131 ? 20.055 -22.752 -67.357 1.00 76.80 188 GLY D N 1
ATOM 5952 C CA . GLY D 1 131 ? 21.389 -23.211 -67.037 1.00 65.52 188 GLY D CA 1
ATOM 5953 C C . GLY D 1 131 ? 21.705 -23.293 -65.560 1.00 71.25 188 GLY D C 1
ATOM 5954 O O . GLY D 1 131 ? 22.844 -23.619 -65.207 1.00 75.94 188 GLY D O 1
ATOM 5955 N N . ASN D 1 132 ? 20.737 -23.014 -64.687 1.00 66.21 189 ASN D N 1
ATOM 5956 C CA . ASN D 1 132 ? 20.963 -23.033 -63.242 1.00 73.73 189 ASN D CA 1
ATOM 5957 C C . ASN D 1 132 ? 20.643 -24.427 -62.711 1.00 68.15 189 ASN D C 1
ATOM 5958 O O . ASN D 1 132 ? 19.579 -24.690 -62.147 1.00 71.54 189 ASN D O 1
ATOM 5963 N N . PHE D 1 133 ? 21.597 -25.341 -62.901 1.00 67.30 190 PHE D N 1
ATOM 5964 C CA . PHE D 1 133 ? 21.452 -26.687 -62.363 1.00 70.58 190 PHE D CA 1
ATOM 5965 C C . PHE D 1 133 ? 21.678 -26.740 -60.859 1.00 69.91 190 PHE D C 1
ATOM 5966 O O . PHE D 1 133 ? 21.182 -27.663 -60.206 1.00 69.00 190 PHE D O 1
ATOM 5974 N N . LYS D 1 134 ? 22.410 -25.779 -60.295 1.00 69.82 191 LYS D N 1
ATOM 5975 C CA . LYS D 1 134 ? 22.548 -25.721 -58.843 1.00 70.57 191 LYS D CA 1
ATOM 5976 C C . LYS D 1 134 ? 21.268 -25.204 -58.198 1.00 71.88 191 LYS D C 1
ATOM 5977 O O . LYS D 1 134 ? 20.894 -25.645 -57.105 1.00 78.81 191 LYS D O 1
ATOM 5983 N N . GLU D 1 135 ? 20.585 -24.266 -58.860 1.00 72.04 192 GLU D N 1
ATOM 5984 C CA . GLU D 1 135 ? 19.318 -23.767 -58.339 1.00 73.96 192 GLU D CA 1
ATOM 5985 C C . GLU D 1 135 ? 18.200 -24.788 -58.513 1.00 73.32 192 GLU D C 1
ATOM 5986 O O . GLU D 1 135 ? 17.290 -24.854 -57.679 1.00 69.09 192 GLU D O 1
ATOM 5992 N N . ALA D 1 136 ? 18.247 -25.587 -59.583 1.00 71.94 193 ALA D N 1
ATOM 5993 C CA . ALA D 1 136 ? 17.248 -26.637 -59.761 1.00 70.39 193 ALA D CA 1
ATOM 5994 C C . ALA D 1 136 ? 17.361 -27.695 -58.671 1.00 73.06 193 ALA D C 1
ATOM 5995 O O . ALA D 1 136 ? 16.351 -28.257 -58.232 1.00 66.46 193 ALA D O 1
ATOM 5997 N N . GLU D 1 137 ? 18.586 -27.985 -58.224 1.00 73.69 194 GLU D N 1
ATOM 5998 C CA . GLU D 1 137 ? 18.759 -28.895 -57.096 1.00 71.84 194 GLU D CA 1
ATOM 5999 C C . GLU D 1 137 ? 18.236 -28.274 -55.808 1.00 74.23 194 GLU D C 1
ATOM 6000 O O . GLU D 1 137 ? 17.704 -28.979 -54.943 1.00 75.70 194 GLU D O 1
ATOM 6006 N N . GLU D 1 138 ? 18.378 -26.954 -55.662 1.00 68.56 195 GLU D N 1
ATOM 6007 C CA . GLU D 1 138 ? 17.858 -26.283 -54.474 1.00 71.97 195 GLU D CA 1
ATOM 6008 C C . GLU D 1 138 ? 16.339 -26.183 -54.514 1.00 72.24 195 GLU D C 1
ATOM 6009 O O . GLU D 1 138 ? 15.674 -26.364 -53.487 1.00 70.19 195 GLU D O 1
ATOM 6015 N N . VAL D 1 139 ? 15.772 -25.889 -55.687 1.00 73.25 196 VAL D N 1
ATOM 6016 C CA . VAL D 1 139 ? 14.319 -25.796 -55.809 1.00 63.74 196 VAL D CA 1
ATOM 6017 C C . VAL D 1 139 ? 13.676 -27.151 -55.545 1.00 66.68 196 VAL D C 1
ATOM 6018 O O . VAL D 1 139 ? 12.645 -27.244 -54.867 1.00 67.30 196 VAL D O 1
ATOM 6022 N N . PHE D 1 140 ? 14.278 -28.223 -56.068 1.00 72.22 197 PHE D N 1
ATOM 6023 C CA . PHE D 1 140 ? 13.762 -29.563 -55.810 1.00 70.55 197 PHE D CA 1
ATOM 6024 C C . PHE D 1 140 ? 13.832 -29.913 -54.329 1.00 75.26 197 PHE D C 1
ATOM 6025 O O . PHE D 1 140 ? 12.990 -30.669 -53.830 1.00 73.75 197 PHE D O 1
ATOM 6033 N N . GLU D 1 141 ? 14.822 -29.375 -53.614 1.00 72.45 198 GLU D N 1
ATOM 6034 C CA . GLU D 1 141 ? 14.925 -29.627 -52.180 1.00 73.91 198 GLU D CA 1
ATOM 6035 C C . GLU D 1 141 ? 13.746 -29.027 -51.424 1.00 79.76 198 GLU D C 1
ATOM 6036 O O . GLU D 1 141 ? 13.188 -29.665 -50.523 1.00 73.64 198 GLU D O 1
ATOM 6042 N N . ARG D 1 142 ? 13.346 -27.805 -51.778 1.00 79.71 199 ARG D N 1
ATOM 6043 C CA . ARG D 1 142 ? 12.245 -27.148 -51.085 1.00 68.92 199 ARG D CA 1
ATOM 6044 C C . ARG D 1 142 ? 10.880 -27.642 -51.543 1.00 67.93 199 ARG D C 1
ATOM 6045 O O . ARG D 1 142 ? 9.903 -27.501 -50.797 1.00 66.03 199 ARG D O 1
ATOM 6053 N N . ILE D 1 143 ? 10.786 -28.221 -52.739 1.00 69.40 200 ILE D N 1
ATOM 6054 C CA . ILE D 1 143 ? 9.518 -28.752 -53.224 1.00 74.96 200 ILE D CA 1
ATOM 6055 C C . ILE D 1 143 ? 9.357 -30.192 -52.752 1.00 75.33 200 ILE D C 1
ATOM 6056 O O . ILE D 1 143 ? 8.394 -30.523 -52.051 1.00 86.68 200 ILE D O 1
ATOM 6061 N N . PHE D 1 144 ? 10.297 -31.054 -53.128 1.00 79.92 201 PHE D N 1
ATOM 6062 C CA . PHE D 1 144 ? 10.262 -32.455 -52.717 1.00 81.15 201 PHE D CA 1
ATOM 6063 C C . PHE D 1 144 ? 11.268 -32.723 -51.604 1.00 74.16 201 PHE D C 1
ATOM 6064 O O . PHE D 1 144 ? 11.278 -32.033 -50.586 1.00 67.68 201 PHE D O 1
ATOM 6072 N N . PHE D 1 153 ? 5.977 -38.128 -58.481 1.00 102.70 210 PHE D N 1
ATOM 6073 C CA . PHE D 1 153 ? 7.035 -38.026 -59.480 1.00 104.95 210 PHE D CA 1
ATOM 6074 C C . PHE D 1 153 ? 8.302 -37.439 -58.869 1.00 97.93 210 PHE D C 1
ATOM 6075 O O . PHE D 1 153 ? 8.814 -36.424 -59.339 1.00 94.80 210 PHE D O 1
ATOM 6083 N N . LYS D 1 154 ? 8.804 -38.083 -57.818 1.00 92.56 211 LYS D N 1
ATOM 6084 C CA . LYS D 1 154 ? 9.975 -37.600 -57.097 1.00 89.65 211 LYS D CA 1
ATOM 6085 C C . LYS D 1 154 ? 11.265 -38.278 -57.536 1.00 91.81 211 LYS D C 1
ATOM 6086 O O . LYS D 1 154 ? 12.281 -37.602 -57.727 1.00 85.99 211 LYS D O 1
ATOM 6092 N N . SER D 1 155 ? 11.250 -39.601 -57.702 1.00 96.42 212 SER D N 1
ATOM 6093 C CA . SER D 1 155 ? 12.465 -40.310 -58.090 1.00 89.87 212 SER D CA 1
ATOM 6094 C C . SER D 1 155 ? 12.823 -40.031 -59.545 1.00 83.11 212 SER D C 1
ATOM 6095 O O . SER D 1 155 ? 13.986 -39.760 -59.867 1.00 83.66 212 SER D O 1
ATOM 6098 N N . LYS D 1 156 ? 11.833 -40.089 -60.438 1.00 85.70 213 LYS D N 1
ATOM 6099 C CA . LYS D 1 156 ? 12.098 -39.826 -61.848 1.00 83.24 213 LYS D CA 1
ATOM 6100 C C . LYS D 1 156 ? 12.527 -38.383 -62.072 1.00 80.97 213 LYS D C 1
ATOM 6101 O O . LYS D 1 156 ? 13.346 -38.110 -62.956 1.00 76.34 213 LYS D O 1
ATOM 6107 N N . LEU D 1 157 ? 11.998 -37.451 -61.277 1.00 78.56 214 LEU D N 1
ATOM 6108 C CA . LEU D 1 157 ? 12.409 -36.058 -61.402 1.00 76.24 214 LEU D CA 1
ATOM 6109 C C . LEU D 1 157 ? 13.822 -35.857 -60.870 1.00 78.31 214 LEU D C 1
ATOM 6110 O O . LEU D 1 157 ? 14.599 -35.079 -61.435 1.00 72.63 214 LEU D O 1
ATOM 6115 N N . LEU D 1 158 ? 14.175 -36.557 -59.787 1.00 85.76 215 LEU D N 1
ATOM 6116 C CA . LEU D 1 158 ? 15.529 -36.466 -59.250 1.00 78.11 215 LEU D CA 1
ATOM 6117 C C . LEU D 1 158 ? 16.557 -37.017 -60.228 1.00 78.06 215 LEU D C 1
ATOM 6118 O O . LEU D 1 158 ? 17.706 -36.562 -60.244 1.00 74.53 215 LEU D O 1
ATOM 6123 N N . MET D 1 159 ? 16.166 -37.996 -61.048 1.00 81.16 216 MET D N 1
ATOM 6124 C CA . MET D 1 159 ? 17.070 -38.504 -62.074 1.00 75.82 216 MET D CA 1
ATOM 6125 C C . MET D 1 159 ? 17.416 -37.422 -63.089 1.00 79.01 216 MET D C 1
ATOM 6126 O O . MET D 1 159 ? 18.578 -37.284 -63.491 1.00 74.25 216 MET D O 1
ATOM 6131 N N . ILE D 1 160 ? 16.419 -36.638 -63.509 1.00 78.19 217 ILE D N 1
ATOM 6132 C CA . ILE D 1 160 ? 16.645 -35.626 -64.536 1.00 72.45 217 ILE D CA 1
ATOM 6133 C C . ILE D 1 160 ? 17.575 -34.533 -64.027 1.00 71.44 217 ILE D C 1
ATOM 6134 O O . ILE D 1 160 ? 18.287 -33.897 -64.815 1.00 71.08 217 ILE D O 1
ATOM 6139 N N . ILE D 1 161 ? 17.596 -34.295 -62.716 1.00 69.52 218 ILE D N 1
ATOM 6140 C CA . ILE D 1 161 ? 18.475 -33.263 -62.180 1.00 71.31 218 ILE D CA 1
ATOM 6141 C C . ILE D 1 161 ? 19.881 -33.807 -61.947 1.00 69.69 218 ILE D C 1
ATOM 6142 O O . ILE D 1 161 ? 20.857 -33.049 -61.993 1.00 66.51 218 ILE D O 1
ATOM 6147 N N . SER D 1 162 ? 20.013 -35.111 -61.689 1.00 75.96 219 SER D N 1
ATOM 6148 C CA . SER D 1 162 ? 21.339 -35.714 -61.600 1.00 69.76 219 SER D CA 1
ATOM 6149 C C . SER D 1 162 ? 22.087 -35.558 -62.917 1.00 69.71 219 SER D C 1
ATOM 6150 O O . SER D 1 162 ? 23.233 -35.093 -62.946 1.00 60.72 219 SER D O 1
ATOM 6153 N N . GLN D 1 163 ? 21.450 -35.938 -64.021 1.00 68.65 220 GLN D N 1
ATOM 6154 C CA . GLN D 1 163 ? 21.956 -35.583 -65.334 1.00 71.56 220 GLN D CA 1
ATOM 6155 C C . GLN D 1 163 ? 21.692 -34.102 -65.603 1.00 77.63 220 GLN D C 1
ATOM 6156 O O . GLN D 1 163 ? 21.052 -33.402 -64.813 1.00 80.73 220 GLN D O 1
ATOM 6162 N N . LYS D 1 164 ? 22.197 -33.620 -66.737 1.00 77.41 221 LYS D N 1
ATOM 6163 C CA . LYS D 1 164 ? 21.934 -32.255 -67.176 1.00 79.26 221 LYS D CA 1
ATOM 6164 C C . LYS D 1 164 ? 20.958 -32.216 -68.345 1.00 78.35 221 LYS D C 1
ATOM 6165 O O . LYS D 1 164 ? 20.908 -31.223 -69.078 1.00 77.78 221 LYS D O 1
ATOM 6171 N N . ASP D 1 165 ? 20.180 -33.279 -68.528 1.00 80.22 222 ASP D N 1
ATOM 6172 C CA . ASP D 1 165 ? 19.224 -33.359 -69.626 1.00 87.56 222 ASP D CA 1
ATOM 6173 C C . ASP D 1 165 ? 18.057 -32.420 -69.346 1.00 87.48 222 ASP D C 1
ATOM 6174 O O . ASP D 1 165 ? 17.277 -32.646 -68.416 1.00 79.18 222 ASP D O 1
ATOM 6179 N N . THR D 1 166 ? 17.939 -31.363 -70.145 1.00 94.57 223 THR D N 1
ATOM 6180 C CA . THR D 1 166 ? 16.827 -30.430 -70.027 1.00 92.97 223 THR D CA 1
ATOM 6181 C C . THR D 1 166 ? 15.757 -30.650 -71.086 1.00 90.23 223 THR D C 1
ATOM 6182 O O . THR D 1 166 ? 14.575 -30.409 -70.817 1.00 88.80 223 THR D O 1
ATOM 6186 N N . PHE D 1 167 ? 16.143 -31.108 -72.277 1.00 91.02 224 PHE D N 1
ATOM 6187 C CA . PHE D 1 167 ? 15.206 -31.492 -73.324 1.00 100.91 224 PHE D CA 1
ATOM 6188 C C . PHE D 1 167 ? 14.649 -32.896 -73.127 1.00 95.44 224 PHE D C 1
ATOM 6189 O O . PHE D 1 167 ? 14.133 -33.485 -74.086 1.00 95.36 224 PHE D O 1
ATOM 6197 N N . HIS D 1 168 ? 14.755 -33.436 -71.914 1.00 86.83 225 HIS D N 1
ATOM 6198 C CA . HIS D 1 168 ? 14.258 -34.774 -71.630 1.00 80.88 225 HIS D CA 1
ATOM 6199 C C . HIS D 1 168 ? 12.765 -34.860 -71.924 1.00 77.19 225 HIS D C 1
ATOM 6200 O O . HIS D 1 168 ? 12.019 -33.891 -71.759 1.00 76.82 225 HIS D O 1
ATOM 6207 N N . SER D 1 169 ? 12.331 -36.040 -72.370 1.00 73.37 226 SER D N 1
ATOM 6208 C CA . SER D 1 169 ? 10.935 -36.240 -72.741 1.00 80.22 226 SER D CA 1
ATOM 6209 C C . SER D 1 169 ? 9.984 -36.091 -71.561 1.00 82.75 226 SER D C 1
ATOM 6210 O O . SER D 1 169 ? 8.768 -36.021 -71.774 1.00 79.87 226 SER D O 1
ATOM 6213 N N . PHE D 1 170 ? 10.499 -36.042 -70.330 1.00 77.35 227 PHE D N 1
ATOM 6214 C CA . PHE D 1 170 ? 9.633 -35.828 -69.177 1.00 78.11 227 PHE D CA 1
ATOM 6215 C C . PHE D 1 170 ? 9.043 -34.424 -69.188 1.00 77.81 227 PHE D C 1
ATOM 6216 O O . PHE D 1 170 ? 7.873 -34.233 -68.836 1.00 77.69 227 PHE D O 1
ATOM 6224 N N . PHE D 1 171 ? 9.835 -33.429 -69.594 1.00 73.30 228 PHE D N 1
ATOM 6225 C CA . PHE D 1 171 ? 9.338 -32.066 -69.717 1.00 74.02 228 PHE D CA 1
ATOM 6226 C C . PHE D 1 171 ? 8.602 -31.821 -71.028 1.00 76.25 228 PHE D C 1
ATOM 6227 O O . PHE D 1 171 ? 7.916 -30.802 -71.150 1.00 73.45 228 PHE D O 1
ATOM 6235 N N . GLN D 1 172 ? 8.731 -32.716 -72.009 1.00 81.38 229 GLN D N 1
ATOM 6236 C CA . GLN D 1 172 ? 7.980 -32.556 -73.250 1.00 76.45 229 GLN D CA 1
ATOM 6237 C C . GLN D 1 172 ? 6.507 -32.887 -73.047 1.00 70.67 229 GLN D C 1
ATOM 6238 O O . GLN D 1 172 ? 5.634 -32.259 -73.656 1.00 69.43 229 GLN D O 1
ATOM 6244 N N . HIS D 1 173 ? 6.214 -33.869 -72.193 1.00 73.91 230 HIS D N 1
ATOM 6245 C CA . HIS D 1 173 ? 4.832 -34.241 -71.906 1.00 76.32 230 HIS D CA 1
ATOM 6246 C C . HIS D 1 173 ? 4.230 -33.340 -70.833 1.00 71.54 230 HIS D C 1
ATOM 6247 O O . HIS D 1 173 ? 3.114 -32.832 -70.992 1.00 70.05 230 HIS D O 1
ATOM 6254 N N . PHE D 1 174 ? 4.954 -33.137 -69.731 1.00 76.07 231 PHE D N 1
ATOM 6255 C CA . PHE D 1 174 ? 4.553 -32.195 -68.687 1.00 72.23 231 PHE D CA 1
ATOM 6256 C C . PHE D 1 174 ? 5.298 -30.887 -68.940 1.00 69.28 231 PHE D C 1
ATOM 6257 O O . PHE D 1 174 ? 6.297 -30.566 -68.295 1.00 66.73 231 PHE D O 1
ATOM 6265 N N . SER D 1 175 ? 4.792 -30.123 -69.903 1.00 67.94 232 SER D N 1
ATOM 6266 C CA . SER D 1 175 ? 5.477 -28.942 -70.405 1.00 58.62 232 SER D CA 1
ATOM 6267 C C . SER D 1 175 ? 4.891 -27.666 -69.812 1.00 50.49 232 SER D C 1
ATOM 6268 O O . SER D 1 175 ? 3.888 -27.676 -69.094 1.00 49.54 232 SER D O 1
ATOM 6271 N N . TYR D 1 176 ? 5.548 -26.547 -70.130 1.00 57.83 233 TYR D N 1
ATOM 6272 C CA . TYR D 1 176 ? 5.066 -25.245 -69.686 1.00 60.63 233 TYR D CA 1
ATOM 6273 C C . TYR D 1 176 ? 3.763 -24.867 -70.380 1.00 59.34 233 TYR D C 1
ATOM 6274 O O . TYR D 1 176 ? 2.921 -24.185 -69.784 1.00 54.25 233 TYR D O 1
ATOM 6283 N N . ASN D 1 177 ? 3.577 -25.301 -71.629 1.00 60.00 234 ASN D N 1
ATOM 6284 C CA . ASN D 1 177 ? 2.332 -25.008 -72.334 1.00 54.97 234 ASN D CA 1
ATOM 6285 C C . ASN D 1 177 ? 1.178 -25.838 -71.786 1.00 55.15 234 ASN D C 1
ATOM 6286 O O . ASN D 1 177 ? 0.049 -25.345 -71.681 1.00 52.55 234 ASN D O 1
ATOM 6291 N N . HIS D 1 178 ? 1.437 -27.103 -71.440 1.00 55.27 235 HIS D N 1
ATOM 6292 C CA . HIS D 1 178 ? 0.403 -27.911 -70.802 1.00 55.47 235 HIS D CA 1
ATOM 6293 C C . HIS D 1 178 ? 0.049 -27.372 -69.423 1.00 55.81 235 HIS D C 1
ATOM 6294 O O . HIS D 1 178 ? -1.078 -27.566 -68.953 1.00 55.70 235 HIS D O 1
ATOM 6301 N N . MET D 1 179 ? 0.991 -26.696 -68.763 1.00 59.43 236 MET D N 1
ATOM 6302 C CA . MET D 1 179 ? 0.682 -26.051 -67.492 1.00 52.91 236 MET D CA 1
ATOM 6303 C C . MET D 1 179 ? -0.214 -24.838 -67.705 1.00 51.58 236 MET D C 1
ATOM 6304 O O . MET D 1 179 ? -1.196 -24.643 -66.979 1.00 46.83 236 MET D O 1
ATOM 6309 N N . MET D 1 180 ? 0.111 -24.008 -68.701 1.00 48.14 237 MET D N 1
ATOM 6310 C CA . MET D 1 180 ? -0.735 -22.860 -69.011 1.00 51.39 237 MET D CA 1
ATOM 6311 C C . MET D 1 180 ? -2.116 -23.307 -69.473 1.00 48.37 237 MET D C 1
ATOM 6312 O O . MET D 1 180 ? -3.123 -22.669 -69.147 1.00 43.86 237 MET D O 1
ATOM 6317 N N . GLU D 1 181 ? -2.180 -24.406 -70.231 1.00 49.08 238 GLU D N 1
ATOM 6318 C CA . GLU D 1 181 ? -3.466 -24.943 -70.663 1.00 52.19 238 GLU D CA 1
ATOM 6319 C C . GLU D 1 181 ? -4.379 -25.209 -69.474 1.00 52.99 238 GLU D C 1
ATOM 6320 O O . GLU D 1 181 ? -5.573 -24.887 -69.510 1.00 48.80 238 GLU D O 1
ATOM 6326 N N . LYS D 1 182 ? -3.831 -25.787 -68.405 1.00 55.56 239 LYS D N 1
ATOM 6327 C CA . LYS D 1 182 ? -4.634 -26.058 -67.218 1.00 54.46 239 LYS D CA 1
ATOM 6328 C C . LYS D 1 182 ? -4.929 -24.779 -66.445 1.00 53.15 239 LYS D C 1
ATOM 6329 O O . LYS D 1 182 ? -6.028 -24.616 -65.901 1.00 45.03 239 LYS D O 1
ATOM 6335 N N . ILE D 1 183 ? -3.965 -23.858 -66.389 1.00 53.98 240 ILE D N 1
ATOM 6336 C CA . ILE D 1 183 ? -4.156 -22.625 -65.630 1.00 51.81 240 ILE D CA 1
ATOM 6337 C C . ILE D 1 183 ? -5.171 -21.724 -66.322 1.00 50.22 240 ILE D C 1
ATOM 6338 O O . ILE D 1 183 ? -6.085 -21.188 -65.684 1.00 51.53 240 ILE D O 1
ATOM 6343 N N . LYS D 1 184 ? -5.028 -21.544 -67.639 1.00 49.60 241 LYS D N 1
ATOM 6344 C CA . LYS D 1 184 ? -5.998 -20.742 -68.377 1.00 47.74 241 LYS D CA 1
ATOM 6345 C C . LYS D 1 184 ? -7.388 -21.361 -68.323 1.00 44.92 241 LYS D C 1
ATOM 6346 O O . LYS D 1 184 ? -8.392 -20.643 -68.401 1.00 45.45 241 LYS D O 1
ATOM 6352 N N . SER D 1 185 ? -7.468 -22.687 -68.188 1.00 42.99 242 SER D N 1
ATOM 6353 C CA . SER D 1 185 ? -8.764 -23.325 -67.983 1.00 47.40 242 SER D CA 1
ATOM 6354 C C . SER D 1 185 ? -9.336 -22.970 -66.617 1.00 50.88 242 SER D C 1
ATOM 6355 O O . SER D 1 185 ? -10.541 -22.725 -66.487 1.00 47.46 242 SER D O 1
ATOM 6358 N N . TYR D 1 186 ? -8.486 -22.933 -65.588 1.00 52.92 243 TYR D N 1
ATOM 6359 C CA . TYR D 1 186 ? -8.948 -22.549 -64.259 1.00 51.21 243 TYR D CA 1
ATOM 6360 C C . TYR D 1 186 ? -9.285 -21.066 -64.186 1.00 47.29 243 TYR D C 1
ATOM 6361 O O . TYR D 1 186 ? -10.189 -20.675 -63.437 1.00 50.66 243 TYR D O 1
ATOM 6370 N N . VAL D 1 187 ? -8.576 -20.229 -64.948 1.00 43.86 244 VAL D N 1
ATOM 6371 C CA . VAL D 1 187 ? -8.871 -18.799 -64.958 1.00 47.92 244 VAL D CA 1
ATOM 6372 C C . VAL D 1 187 ? -10.296 -18.552 -65.438 1.00 47.38 244 VAL D C 1
ATOM 6373 O O . VAL D 1 187 ? -11.016 -17.713 -64.883 1.00 48.59 244 VAL D O 1
ATOM 6377 N N . ASN D 1 188 ? -10.730 -19.290 -66.464 1.00 48.78 245 ASN D N 1
ATOM 6378 C CA . ASN D 1 188 ? -12.090 -19.132 -66.969 1.00 47.54 245 ASN D CA 1
ATOM 6379 C C . ASN D 1 188 ? -13.129 -19.526 -65.928 1.00 47.27 245 ASN D C 1
ATOM 6380 O O . ASN D 1 188 ? -14.230 -18.963 -65.908 1.00 46.71 245 ASN D O 1
ATOM 6385 N N . TYR D 1 189 ? -12.806 -20.488 -65.061 1.00 46.04 246 TYR D N 1
ATOM 6386 C CA . TYR D 1 189 ? -13.718 -20.840 -63.977 1.00 54.66 246 TYR D CA 1
ATOM 6387 C C . TYR D 1 189 ? -13.852 -19.693 -62.984 1.00 51.84 246 TYR D C 1
ATOM 6388 O O . TYR D 1 189 ? -14.962 -19.352 -62.559 1.00 56.80 246 TYR D O 1
ATOM 6397 N N . VAL D 1 190 ? -12.727 -19.087 -62.599 1.00 53.93 247 VAL D N 1
ATOM 6398 C CA . VAL D 1 190 ? -12.778 -17.916 -61.730 1.00 53.87 247 VAL D CA 1
ATOM 6399 C C . VAL D 1 190 ? -13.365 -16.728 -62.479 1.00 54.04 247 VAL D C 1
ATOM 6400 O O . VAL D 1 190 ? -14.086 -15.905 -61.902 1.00 55.04 247 VAL D O 1
ATOM 6404 N N . LEU D 1 191 ? -13.075 -16.624 -63.778 1.00 55.62 248 LEU D N 1
ATOM 6405 C CA . LEU D 1 191 ? -13.615 -15.526 -64.571 1.00 54.37 248 LEU D CA 1
ATOM 6406 C C . LEU D 1 191 ? -15.135 -15.600 -64.645 1.00 59.75 248 LEU D C 1
ATOM 6407 O O . LEU D 1 191 ? -15.817 -14.569 -64.632 1.00 59.14 248 LEU D O 1
ATOM 6412 N N . SER D 1 192 ? -15.684 -16.815 -64.716 1.00 56.69 249 SER D N 1
ATOM 6413 C CA . SER D 1 192 ? -17.132 -16.977 -64.695 1.00 56.23 249 SER D CA 1
ATOM 6414 C C . SER D 1 192 ? -17.705 -16.789 -63.298 1.00 54.37 249 SER D C 1
ATOM 6415 O O . SER D 1 192 ? -18.834 -16.307 -63.155 1.00 55.33 249 SER D O 1
ATOM 6418 N N . GLU D 1 193 ? -16.951 -17.161 -62.263 1.00 54.50 250 GLU D N 1
ATOM 6419 C CA . GLU D 1 193 ? -17.437 -17.007 -60.897 1.00 53.85 250 GLU D CA 1
ATOM 6420 C C . GLU D 1 193 ? -17.466 -15.540 -60.490 1.00 54.60 250 GLU D C 1
ATOM 6421 O O . GLU D 1 193 ? -18.485 -15.041 -59.998 1.00 52.46 250 GLU D O 1
ATOM 6427 N N . LYS D 1 194 ? -16.357 -14.832 -60.697 1.00 59.53 251 LYS D N 1
ATOM 6428 C CA . LYS D 1 194 ? -16.218 -13.454 -60.247 1.00 53.84 251 LYS D CA 1
ATOM 6429 C C . LYS D 1 194 ? -16.915 -12.453 -61.162 1.00 52.41 251 LYS D C 1
ATOM 6430 O O . LYS D 1 194 ? -16.951 -11.261 -60.836 1.00 48.83 251 LYS D O 1
ATOM 6436 N N . SER D 1 195 ? -17.475 -12.897 -62.286 1.00 52.80 252 SER D N 1
ATOM 6437 C CA . SER D 1 195 ? -18.232 -12.007 -63.156 1.00 54.11 252 SER D CA 1
ATOM 6438 C C . SER D 1 195 ? -19.600 -11.650 -62.591 1.00 52.56 252 SER D C 1
ATOM 6439 O O . SER D 1 195 ? -20.342 -10.902 -63.236 1.00 48.16 252 SER D O 1
ATOM 6442 N N . SER D 1 196 ? -19.951 -12.165 -61.411 1.00 54.67 253 SER D N 1
ATOM 6443 C CA . SER D 1 196 ? -21.221 -11.866 -60.765 1.00 54.39 253 SER D CA 1
ATOM 6444 C C . SER D 1 196 ? -21.063 -10.893 -59.601 1.00 60.27 253 SER D C 1
ATOM 6445 O O . SER D 1 196 ? -21.974 -10.764 -58.778 1.00 62.80 253 SER D O 1
ATOM 6448 N N . THR D 1 197 ? -19.926 -10.209 -59.515 1.00 55.39 254 THR D N 1
ATOM 6449 C CA . THR D 1 197 ? -19.701 -9.262 -58.436 1.00 56.27 254 THR D CA 1
ATOM 6450 C C . THR D 1 197 ? -20.447 -7.957 -58.703 1.00 53.95 254 THR D C 1
ATOM 6451 O O . THR D 1 197 ? -20.751 -7.606 -59.846 1.00 53.67 254 THR D O 1
ATOM 6455 N N . PHE D 1 198 ? -20.723 -7.229 -57.619 1.00 52.75 255 PHE D N 1
ATOM 6456 C CA . PHE D 1 198 ? -21.606 -6.068 -57.698 1.00 50.79 255 PHE D CA 1
ATOM 6457 C C . PHE D 1 198 ? -21.037 -4.979 -58.599 1.00 53.62 255 PHE D C 1
ATOM 6458 O O . PHE D 1 198 ? -21.776 -4.356 -59.371 1.00 53.82 255 PHE D O 1
ATOM 6466 N N . LEU D 1 199 ? -19.728 -4.731 -58.519 1.00 50.59 256 LEU D N 1
ATOM 6467 C CA . LEU D 1 199 ? -19.154 -3.593 -59.230 1.00 46.29 256 LEU D CA 1
ATOM 6468 C C . LEU D 1 199 ? -19.186 -3.801 -60.740 1.00 51.40 256 LEU D C 1
ATOM 6469 O O . LEU D 1 199 ? -19.412 -2.850 -61.498 1.00 51.04 256 LEU D O 1
ATOM 6474 N N . MET D 1 200 ? -18.966 -5.035 -61.198 1.00 54.41 257 MET D N 1
ATOM 6475 C CA . MET D 1 200 ? -19.073 -5.321 -62.625 1.00 50.01 257 MET D CA 1
ATOM 6476 C C . MET D 1 200 ? -20.525 -5.507 -63.046 1.00 50.53 257 MET D C 1
ATOM 6477 O O . MET D 1 200 ? -20.916 -5.084 -64.140 1.00 57.88 257 MET D O 1
ATOM 6482 N N . LYS D 1 201 ? -21.333 -6.135 -62.189 1.00 50.61 258 LYS D N 1
ATOM 6483 C CA . LYS D 1 201 ? -22.740 -6.352 -62.509 1.00 48.38 258 LYS D CA 1
ATOM 6484 C C . LYS D 1 201 ? -23.470 -5.029 -62.703 1.00 55.08 258 LYS D C 1
ATOM 6485 O O . LYS D 1 201 ? -24.291 -4.892 -63.617 1.00 62.28 258 LYS D O 1
ATOM 6491 N N . ALA D 1 202 ? -23.183 -4.041 -61.853 1.00 52.87 259 ALA D N 1
ATOM 6492 C CA . ALA D 1 202 ? -23.810 -2.735 -62.013 1.00 49.96 259 ALA D CA 1
ATOM 6493 C C . ALA D 1 202 ? -23.275 -2.015 -63.243 1.00 51.60 259 ALA D C 1
ATOM 6494 O O . ALA D 1 202 ? -24.034 -1.353 -63.960 1.00 52.48 259 ALA D O 1
ATOM 6496 N N . ALA D 1 203 ? -21.973 -2.141 -63.511 1.00 48.56 260 ALA D N 1
ATOM 6497 C CA . ALA D 1 203 ? -21.393 -1.487 -64.678 1.00 47.03 260 ALA D CA 1
ATOM 6498 C C . ALA D 1 203 ? -21.861 -2.130 -65.977 1.00 53.75 260 ALA D C 1
ATOM 6499 O O . ALA D 1 203 ? -21.927 -1.455 -67.011 1.00 49.15 260 ALA D O 1
ATOM 6501 N N . ALA D 1 204 ? -22.185 -3.424 -65.951 1.00 57.13 261 ALA D N 1
ATOM 6502 C CA . ALA D 1 204 ? -22.660 -4.082 -67.164 1.00 51.72 261 ALA D CA 1
ATOM 6503 C C . ALA D 1 204 ? -24.043 -3.580 -67.556 1.00 59.18 261 ALA D C 1
ATOM 6504 O O . ALA D 1 204 ? -24.313 -3.346 -68.740 1.00 64.95 261 ALA D O 1
ATOM 6506 N N . LYS D 1 205 ? -24.932 -3.403 -66.574 1.00 61.45 262 LYS D N 1
ATOM 6507 C CA . LYS D 1 205 ? -26.255 -2.860 -66.855 1.00 65.37 262 LYS D CA 1
ATOM 6508 C C . LYS D 1 205 ? -26.194 -1.411 -67.317 1.00 64.92 262 LYS D C 1
ATOM 6509 O O . LYS D 1 205 ? -27.117 -0.950 -67.997 1.00 73.07 262 LYS D O 1
ATOM 6515 N N . VAL D 1 206 ? -25.130 -0.686 -66.968 1.00 59.58 263 VAL D N 1
ATOM 6516 C CA . VAL D 1 206 ? -24.967 0.677 -67.463 1.00 59.03 263 VAL D CA 1
ATOM 6517 C C . VAL D 1 206 ? -24.670 0.668 -68.956 1.00 64.48 263 VAL D C 1
ATOM 6518 O O . VAL D 1 206 ? -25.227 1.466 -69.720 1.00 74.36 263 VAL D O 1
ATOM 6522 N N . VAL D 1 207 ? -23.799 -0.239 -69.399 1.00 61.72 264 VAL D N 1
ATOM 6523 C CA . VAL D 1 207 ? -23.462 -0.309 -70.816 1.00 64.52 264 VAL D CA 1
ATOM 6524 C C . VAL D 1 207 ? -24.578 -0.975 -71.614 1.00 72.47 264 VAL D C 1
ATOM 6525 O O . VAL D 1 207 ? -24.836 -0.596 -72.762 1.00 80.31 264 VAL D O 1
ATOM 6529 N N . GLU D 1 208 ? -25.252 -1.963 -71.035 1.00 74.42 265 GLU D N 1
ATOM 6530 C CA . GLU D 1 208 ? -26.351 -2.639 -71.715 1.00 74.30 265 GLU D CA 1
ATOM 6531 C C . GLU D 1 208 ? -27.627 -1.807 -71.648 1.00 73.61 265 GLU D C 1
ATOM 6532 O O . GLU D 1 208 ? -27.735 -0.767 -72.297 1.00 77.15 265 GLU D O 1
ATOM 6538 N N . SER E 2 1 ? -12.756 25.850 -42.769 1.00 50.37 285 SER E N 1
ATOM 6539 C CA . SER E 2 1 ? -13.586 26.889 -42.171 1.00 50.58 285 SER E CA 1
ATOM 6540 C C . SER E 2 1 ? -13.711 26.687 -40.664 1.00 49.40 285 SER E C 1
ATOM 6541 O O . SER E 2 1 ? -12.933 25.947 -40.063 1.00 49.83 285 SER E O 1
ATOM 6544 N N . GLY E 2 2 ? -14.701 27.347 -40.058 1.00 49.09 286 GLY E N 1
ATOM 6545 C CA . GLY E 2 2 ? -14.834 27.304 -38.612 1.00 45.84 286 GLY E CA 1
ATOM 6546 C C . GLY E 2 2 ? -15.195 25.936 -38.070 1.00 46.15 286 GLY E C 1
ATOM 6547 O O . GLY E 2 2 ? -14.892 25.626 -36.914 1.00 43.75 286 GLY E O 1
ATOM 6548 N N . ARG E 2 3 ? -15.841 25.101 -38.885 1.00 53.62 287 ARG E N 1
ATOM 6549 C CA . ARG E 2 3 ? -16.228 23.768 -38.438 1.00 46.58 287 ARG E CA 1
ATOM 6550 C C . ARG E 2 3 ? -15.036 22.841 -38.246 1.00 50.44 287 ARG E C 1
ATOM 6551 O O . ARG E 2 3 ? -15.187 21.790 -37.614 1.00 47.01 287 ARG E O 1
ATOM 6559 N N . ASP E 2 4 ? -13.862 23.201 -38.768 1.00 53.08 288 ASP E N 1
ATOM 6560 C CA . ASP E 2 4 ? -12.687 22.343 -38.691 1.00 52.32 288 ASP E CA 1
ATOM 6561 C C . ASP E 2 4 ? -11.925 22.483 -37.379 1.00 50.60 288 ASP E C 1
ATOM 6562 O O . ASP E 2 4 ? -10.963 21.739 -37.162 1.00 56.32 288 ASP E O 1
ATOM 6567 N N . PHE E 2 5 ? -12.322 23.405 -36.508 1.00 47.47 289 PHE E N 1
ATOM 6568 C CA . PHE E 2 5 ? -11.593 23.697 -35.282 1.00 47.44 289 PHE E CA 1
ATOM 6569 C C . PHE E 2 5 ? -12.427 23.287 -34.077 1.00 43.89 289 PHE E C 1
ATOM 6570 O O . PHE E 2 5 ? -13.580 23.709 -33.942 1.00 43.52 289 PHE E O 1
ATOM 6578 N N . THR E 2 6 ? -11.840 22.468 -33.208 1.00 44.48 290 THR E N 1
ATOM 6579 C CA . THR E 2 6 ? -12.509 21.972 -32.015 1.00 41.48 290 THR E CA 1
ATOM 6580 C C . THR E 2 6 ? -11.795 22.487 -30.775 1.00 44.22 290 THR E C 1
ATOM 6581 O O . THR E 2 6 ? -10.562 22.553 -30.739 1.00 45.08 290 THR E O 1
ATOM 6585 N N . LEU E 2 7 ? -12.576 22.852 -29.758 1.00 43.72 291 LEU E N 1
ATOM 6586 C CA . LEU E 2 7 ? -12.020 23.246 -28.471 1.00 35.54 291 LEU E CA 1
ATOM 6587 C C . LEU E 2 7 ? -12.168 22.169 -27.406 1.00 44.34 291 LEU E C 1
ATOM 6588 O O . LEU E 2 7 ? -11.423 22.190 -26.419 1.00 51.35 291 LEU E O 1
ATOM 6593 N N . LYS E 2 8 ? -13.103 21.238 -27.581 1.00 49.02 292 LYS E N 1
ATOM 6594 C CA . LYS E 2 8 ? -13.379 20.165 -26.637 1.00 46.93 292 LYS E CA 1
ATOM 6595 C C . LYS E 2 8 ? -12.722 18.867 -27.088 1.00 46.46 292 LYS E C 1
ATOM 6596 O O . LYS E 2 8 ? -12.691 18.568 -28.287 1.00 46.95 292 LYS E O 1
ATOM 6602 N N . PRO E 2 9 ? -12.185 18.086 -26.151 1.00 53.45 293 PRO E N 1
ATOM 6603 C CA . PRO E 2 9 ? -11.516 16.835 -26.530 1.00 54.25 293 PRO E CA 1
ATOM 6604 C C . PRO E 2 9 ? -12.476 15.666 -26.384 1.00 62.67 293 PRO E C 1
ATOM 6605 O O . PRO E 2 9 ? -13.656 15.847 -26.070 1.00 68.81 293 PRO E O 1
ATOM 6609 N N . LYS E 2 10 ? -11.968 14.457 -26.618 1.00 66.82 294 LYS E N 1
ATOM 6610 C CA . LYS E 2 10 ? -12.724 13.228 -26.437 1.00 65.84 294 LYS E CA 1
ATOM 6611 C C . LYS E 2 10 ? -12.230 12.346 -25.300 1.00 72.58 294 LYS E C 1
ATOM 6612 O O . LYS E 2 10 ? -11.036 12.314 -24.992 1.00 68.56 294 LYS E O 1
ATOM 6618 N N . LYS E 2 11 ? -13.162 11.630 -24.679 1.00 77.02 295 LYS E N 1
ATOM 6619 C CA . LYS E 2 11 ? -12.834 10.798 -23.532 1.00 73.70 295 LYS E CA 1
ATOM 6620 C C . LYS E 2 11 ? -12.212 9.479 -23.975 1.00 76.37 295 LYS E C 1
ATOM 6621 O O . LYS E 2 11 ? -12.507 8.957 -25.055 1.00 80.55 295 LYS E O 1
ATOM 6627 N N . ARG E 2 12 ? -11.340 8.944 -23.117 1.00 82.04 296 ARG E N 1
ATOM 6628 C CA . ARG E 2 12 ? -10.577 7.731 -23.394 1.00 84.75 296 ARG E CA 1
ATOM 6629 C C . ARG E 2 12 ? -9.801 7.850 -24.700 1.00 78.59 296 ARG E C 1
ATOM 6630 O O . ARG E 2 12 ? -10.217 7.315 -25.732 1.00 79.92 296 ARG E O 1
ATOM 6638 N N . ARG E 2 13 ? -8.671 8.549 -24.659 1.00 73.75 297 ARG E N 1
ATOM 6639 C CA . ARG E 2 13 ? -7.828 8.724 -25.834 1.00 69.01 297 ARG E CA 1
ATOM 6640 C C . ARG E 2 13 ? -7.112 7.425 -26.192 1.00 75.08 297 ARG E C 1
ATOM 6641 O O . ARG E 2 13 ? -6.490 6.792 -25.339 1.00 82.06 297 ARG E O 1
ATOM 6649 N N . ARG F 2 3 ? -28.584 28.374 -18.589 1.00 50.31 287 ARG F N 1
ATOM 6650 C CA . ARG F 2 3 ? -29.032 28.086 -17.235 1.00 55.24 287 ARG F CA 1
ATOM 6651 C C . ARG F 2 3 ? -29.605 26.678 -17.145 1.00 56.00 287 ARG F C 1
ATOM 6652 O O . ARG F 2 3 ? -28.921 25.694 -17.423 1.00 50.01 287 ARG F O 1
ATOM 6660 N N . ASP F 2 4 ? -30.867 26.589 -16.743 1.00 52.91 288 ASP F N 1
ATOM 6661 C CA . ASP F 2 4 ? -31.620 25.342 -16.765 1.00 52.80 288 ASP F CA 1
ATOM 6662 C C . ASP F 2 4 ? -32.605 25.333 -17.931 1.00 50.45 288 ASP F C 1
ATOM 6663 O O . ASP F 2 4 ? -33.753 24.904 -17.798 1.00 45.49 288 ASP F O 1
ATOM 6668 N N . PHE F 2 5 ? -32.156 25.819 -19.088 1.00 50.65 289 PHE F N 1
ATOM 6669 C CA . PHE F 2 5 ? -32.956 25.851 -20.303 1.00 44.53 289 PHE F CA 1
ATOM 6670 C C . PHE F 2 5 ? -32.201 25.136 -21.414 1.00 45.57 289 PHE F C 1
ATOM 6671 O O . PHE F 2 5 ? -30.973 25.225 -21.497 1.00 48.89 289 PHE F O 1
ATOM 6679 N N . THR F 2 6 ? -32.941 24.434 -22.270 1.00 50.10 290 THR F N 1
ATOM 6680 C CA . THR F 2 6 ? -32.356 23.551 -23.272 1.00 51.34 290 THR F CA 1
ATOM 6681 C C . THR F 2 6 ? -32.900 23.885 -24.654 1.00 46.90 290 THR F C 1
ATOM 6682 O O . THR F 2 6 ? -34.112 24.058 -24.822 1.00 48.05 290 THR F O 1
ATOM 6686 N N . LEU F 2 7 ? -32.002 23.974 -25.641 1.00 47.25 291 LEU F N 1
ATOM 6687 C CA . LEU F 2 7 ? -32.397 24.135 -27.033 1.00 46.24 291 LEU F CA 1
ATOM 6688 C C . LEU F 2 7 ? -32.080 22.927 -27.902 1.00 39.74 291 LEU F C 1
ATOM 6689 O O . LEU F 2 7 ? -32.741 22.738 -28.928 1.00 42.13 291 LEU F O 1
ATOM 6694 N N . LYS F 2 8 ? -31.092 22.112 -27.527 1.00 43.80 292 LYS F N 1
ATOM 6695 C CA . LYS F 2 8 ? -30.718 20.952 -28.326 1.00 45.33 292 LYS F CA 1
ATOM 6696 C C . LYS F 2 8 ? -31.346 19.680 -27.768 1.00 47.98 292 LYS F C 1
ATOM 6697 O O . LYS F 2 8 ? -31.366 19.479 -26.550 1.00 59.34 292 LYS F O 1
ATOM 6703 N N . PRO F 2 9 ? -31.856 18.810 -28.634 1.00 52.95 293 PRO F N 1
ATOM 6704 C CA . PRO F 2 9 ? -32.496 17.578 -28.171 1.00 58.36 293 PRO F CA 1
ATOM 6705 C C . PRO F 2 9 ? -31.527 16.406 -28.079 1.00 64.61 293 PRO F C 1
ATOM 6706 O O . PRO F 2 9 ? -30.436 16.410 -28.653 1.00 65.56 293 PRO F O 1
ATOM 6710 N N . LYS F 2 10 ? -31.956 15.390 -27.336 1.00 69.15 294 LYS F N 1
ATOM 6711 C CA . LYS F 2 10 ? -31.290 14.096 -27.318 1.00 66.88 294 LYS F CA 1
ATOM 6712 C C . LYS F 2 10 ? -32.025 13.126 -28.237 1.00 71.29 294 LYS F C 1
ATOM 6713 O O . LYS F 2 10 ? -33.192 13.323 -28.582 1.00 73.50 294 LYS F O 1
ATOM 6719 N N . LYS F 2 11 ? -31.324 12.063 -28.624 1.00 79.42 295 LYS F N 1
ATOM 6720 C CA . LYS F 2 11 ? -31.721 11.244 -29.762 1.00 92.22 295 LYS F CA 1
ATOM 6721 C C . LYS F 2 11 ? -32.662 10.096 -29.408 1.00 97.13 295 LYS F C 1
ATOM 6722 O O . LYS F 2 11 ? -32.938 9.260 -30.274 1.00 99.24 295 LYS F O 1
ATOM 6728 N N . ARG F 2 12 ? -33.167 10.030 -28.177 1.00 93.80 296 ARG F N 1
ATOM 6729 C CA . ARG F 2 12 ? -34.128 8.994 -27.798 1.00 95.07 296 ARG F CA 1
ATOM 6730 C C . ARG F 2 12 ? -35.153 9.598 -26.849 1.00 88.17 296 ARG F C 1
ATOM 6731 O O . ARG F 2 12 ? -34.823 9.940 -25.710 1.00 87.73 296 ARG F O 1
ATOM 6739 N N . ARG F 2 13 ? -36.393 9.720 -27.316 1.00 88.09 297 ARG F N 1
ATOM 6740 C CA . ARG F 2 13 ? -37.464 10.303 -26.515 1.00 87.01 297 ARG F CA 1
ATOM 6741 C C . ARG F 2 13 ? -38.246 9.222 -25.776 1.00 88.12 297 ARG F C 1
ATOM 6742 O O . ARG F 2 13 ? -37.663 8.309 -25.192 1.00 86.19 297 ARG F O 1
ATOM 6750 N N . SER G 2 1 ? -3.352 10.070 -71.237 1.00 38.76 285 SER G N 1
ATOM 6751 C CA . SER G 2 1 ? -3.702 8.936 -70.390 1.00 44.99 285 SER G CA 1
ATOM 6752 C C . SER G 2 1 ? -3.369 9.210 -68.929 1.00 47.15 285 SER G C 1
ATOM 6753 O O . SER G 2 1 ? -2.539 10.067 -68.619 1.00 47.03 285 SER G O 1
ATOM 6756 N N . GLY G 2 2 ? -4.024 8.473 -68.032 1.00 41.87 286 GLY G N 1
ATOM 6757 C CA . GLY G 2 2 ? -3.763 8.609 -66.610 1.00 41.26 286 GLY G CA 1
ATOM 6758 C C . GLY G 2 2 ? -2.387 8.157 -66.172 1.00 45.95 286 GLY G C 1
ATOM 6759 O O . GLY G 2 2 ? -1.973 8.497 -65.058 1.00 49.28 286 GLY G O 1
ATOM 6760 N N . ARG G 2 3 ? -1.675 7.406 -67.017 1.00 47.34 287 ARG G N 1
ATOM 6761 C CA . ARG G 2 3 ? -0.325 6.969 -66.682 1.00 44.23 287 ARG G CA 1
ATOM 6762 C C . ARG G 2 3 ? 0.633 8.142 -66.510 1.00 48.97 287 ARG G C 1
ATOM 6763 O O . ARG G 2 3 ? 1.633 8.015 -65.794 1.00 51.49 287 ARG G O 1
ATOM 6771 N N . ASP G 2 4 ? 0.336 9.283 -67.127 1.00 46.74 288 ASP G N 1
ATOM 6772 C CA . ASP G 2 4 ? 1.204 10.452 -67.088 1.00 42.72 288 ASP G CA 1
ATOM 6773 C C . ASP G 2 4 ? 0.966 11.338 -65.871 1.00 43.56 288 ASP G C 1
ATOM 6774 O O . ASP G 2 4 ? 1.685 12.327 -65.697 1.00 41.99 288 ASP G O 1
ATOM 6779 N N . PHE G 2 5 ? -0.015 11.017 -65.031 1.00 43.50 289 PHE G N 1
ATOM 6780 C CA . PHE G 2 5 ? -0.317 11.803 -63.842 1.00 41.00 289 PHE G CA 1
ATOM 6781 C C . PHE G 2 5 ? 0.268 11.120 -62.613 1.00 42.06 289 PHE G C 1
ATOM 6782 O O . PHE G 2 5 ? 0.027 9.930 -62.383 1.00 46.11 289 PHE G O 1
ATOM 6790 N N . THR G 2 6 ? 1.026 11.877 -61.825 1.00 44.86 290 THR G N 1
ATOM 6791 C CA . THR G 2 6 ? 1.712 11.358 -60.651 1.00 48.29 290 THR G CA 1
ATOM 6792 C C . THR G 2 6 ? 1.062 11.899 -59.382 1.00 44.03 290 THR G C 1
ATOM 6793 O O . THR G 2 6 ? 0.575 13.035 -59.355 1.00 42.28 290 THR G O 1
ATOM 6797 N N . LEU G 2 7 ? 1.031 11.064 -58.343 1.00 43.30 291 LEU G N 1
ATOM 6798 C CA . LEU G 2 7 ? 0.548 11.450 -57.023 1.00 47.00 291 LEU G CA 1
ATOM 6799 C C . LEU G 2 7 ? 1.640 11.396 -55.967 1.00 46.78 291 LEU G C 1
ATOM 6800 O O . LEU G 2 7 ? 1.796 12.341 -55.188 1.00 49.79 291 LEU G O 1
ATOM 6805 N N . LYS G 2 8 ? 2.414 10.283 -55.916 1.00 49.84 292 LYS G N 1
ATOM 6806 C CA . LYS G 2 8 ? 3.517 10.196 -54.974 1.00 50.72 292 LYS G CA 1
ATOM 6807 C C . LYS G 2 8 ? 4.781 10.798 -55.580 1.00 54.15 292 LYS G C 1
ATOM 6808 O O . LYS G 2 8 ? 4.989 10.735 -56.797 1.00 56.79 292 LYS G O 1
ATOM 6814 N N . PRO G 2 9 ? 5.629 11.405 -54.754 1.00 57.63 293 PRO G N 1
ATOM 6815 C CA . PRO G 2 9 ? 6.845 12.033 -55.281 1.00 55.83 293 PRO G CA 1
ATOM 6816 C C . PRO G 2 9 ? 8.081 11.162 -55.139 1.00 64.27 293 PRO G C 1
ATOM 6817 O O . PRO G 2 9 ? 8.080 10.177 -54.393 1.00 67.15 293 PRO G O 1
ATOM 6821 N N . LYS G 2 10 ? 9.141 11.520 -55.858 1.00 68.34 294 LYS G N 1
ATOM 6822 C CA . LYS G 2 10 ? 10.454 10.948 -55.605 1.00 66.98 294 LYS G CA 1
ATOM 6823 C C . LYS G 2 10 ? 11.093 11.667 -54.425 1.00 66.87 294 LYS G C 1
ATOM 6824 O O . LYS G 2 10 ? 11.001 12.891 -54.300 1.00 66.76 294 LYS G O 1
ATOM 6830 N N . LYS G 2 11 ? 11.740 10.899 -53.553 1.00 76.52 295 LYS G N 1
ATOM 6831 C CA . LYS G 2 11 ? 12.161 11.372 -52.239 1.00 81.64 295 LYS G CA 1
ATOM 6832 C C . LYS G 2 11 ? 13.660 11.650 -52.170 1.00 85.30 295 LYS G C 1
ATOM 6833 O O . LYS G 2 11 ? 14.299 11.436 -51.138 1.00 94.97 295 LYS G O 1
ATOM 6839 N N . ARG G 2 12 ? 14.207 12.139 -53.288 1.00 78.54 296 ARG G N 1
ATOM 6840 C CA . ARG G 2 12 ? 15.654 12.471 -53.393 1.00 87.77 296 ARG G CA 1
ATOM 6841 C C . ARG G 2 12 ? 15.829 13.635 -54.375 1.00 93.75 296 ARG G C 1
ATOM 6842 O O . ARG G 2 12 ? 16.471 13.432 -55.424 1.00 100.81 296 ARG G O 1
ATOM 6850 N N . ARG G 2 13 ? 15.274 14.804 -54.038 1.00 87.24 297 ARG G N 1
ATOM 6851 C CA . ARG G 2 13 ? 15.369 16.008 -54.908 1.00 84.43 297 ARG G CA 1
ATOM 6852 C C . ARG G 2 13 ? 16.824 16.487 -54.958 1.00 96.48 297 ARG G C 1
ATOM 6853 O O . ARG G 2 13 ? 17.259 16.942 -56.034 1.00 94.87 297 ARG G O 1
ATOM 6861 N N . GLY G 2 14 ? 17.539 16.386 -53.833 1.00 101.12 298 GLY G N 1
ATOM 6862 C CA . GLY G 2 14 ? 18.949 16.817 -53.760 1.00 99.05 298 GLY G CA 1
ATOM 6863 C C . GLY G 2 14 ? 19.897 15.729 -54.233 1.00 98.20 298 GLY G C 1
ATOM 6864 O O . GLY G 2 14 ? 19.953 14.669 -53.578 1.00 99.29 298 GLY G O 1
ATOM 6865 N N . LYS G 2 15 ? 20.617 15.983 -55.331 1.00 101.17 299 LYS G N 1
ATOM 6866 C CA . LYS G 2 15 ? 21.580 14.996 -55.891 1.00 100.05 299 LYS G CA 1
ATOM 6867 C C . LYS G 2 15 ? 22.539 15.713 -56.848 1.00 95.95 299 LYS G C 1
ATOM 6868 O O . LYS G 2 15 ? 23.568 16.214 -56.353 1.00 87.32 299 LYS G O 1
ATOM 6874 N N . SER H 2 1 ? -2.710 -8.710 -42.301 1.00 36.85 285 SER H N 1
ATOM 6875 C CA . SER H 2 1 ? -2.885 -7.377 -42.864 1.00 35.38 285 SER H CA 1
ATOM 6876 C C . SER H 2 1 ? -2.787 -7.410 -44.385 1.00 39.58 285 SER H C 1
ATOM 6877 O O . SER H 2 1 ? -2.148 -8.293 -44.956 1.00 36.46 285 SER H O 1
ATOM 6880 N N . GLY H 2 2 ? -3.426 -6.437 -45.037 1.00 41.20 286 GLY H N 1
ATOM 6881 C CA . GLY H 2 2 ? -3.368 -6.368 -46.486 1.00 36.15 286 GLY H CA 1
ATOM 6882 C C . GLY H 2 2 ? -2.003 -5.978 -47.012 1.00 37.24 286 GLY H C 1
ATOM 6883 O O . GLY H 2 2 ? -1.632 -6.360 -48.127 1.00 42.75 286 GLY H O 1
ATOM 6884 N N . ARG H 2 3 ? -1.235 -5.219 -46.226 1.00 36.43 287 ARG H N 1
ATOM 6885 C CA . ARG H 2 3 ? 0.106 -4.817 -46.632 1.00 31.52 287 ARG H CA 1
ATOM 6886 C C . ARG H 2 3 ? 1.097 -5.973 -46.637 1.00 37.84 287 ARG H C 1
ATOM 6887 O O . ARG H 2 3 ? 2.222 -5.798 -47.118 1.00 39.88 287 ARG H O 1
ATOM 6895 N N . ASP H 2 4 ? 0.713 -7.140 -46.120 1.00 39.24 288 ASP H N 1
ATOM 6896 C CA . ASP H 2 4 ? 1.605 -8.291 -46.087 1.00 41.54 288 ASP H CA 1
ATOM 6897 C C . ASP H 2 4 ? 1.625 -9.069 -47.396 1.00 41.11 288 ASP H C 1
ATOM 6898 O O . ASP H 2 4 ? 2.474 -9.952 -47.557 1.00 43.87 288 ASP H O 1
ATOM 6903 N N . PHE H 2 5 ? 0.726 -8.768 -48.329 1.00 38.38 289 PHE H N 1
ATOM 6904 C CA . PHE H 2 5 ? 0.601 -9.514 -49.574 1.00 38.36 289 PHE H CA 1
ATOM 6905 C C . PHE H 2 5 ? 1.151 -8.689 -50.729 1.00 42.83 289 PHE H C 1
ATOM 6906 O O . PHE H 2 5 ? 0.733 -7.545 -50.937 1.00 41.54 289 PHE H O 1
ATOM 6914 N N . THR H 2 6 ? 2.077 -9.279 -51.477 1.00 48.80 290 THR H N 1
ATOM 6915 C CA . THR H 2 6 ? 2.781 -8.608 -52.559 1.00 42.79 290 THR H CA 1
ATOM 6916 C C . THR H 2 6 ? 2.313 -9.146 -53.905 1.00 39.79 290 THR H C 1
ATOM 6917 O O . THR H 2 6 ? 2.155 -10.359 -54.079 1.00 39.77 290 THR H O 1
ATOM 6921 N N . LEU H 2 7 ? 2.079 -8.235 -54.851 1.00 41.31 291 LEU H N 1
ATOM 6922 C CA . LEU H 2 7 ? 1.760 -8.601 -56.225 1.00 36.08 291 LEU H CA 1
ATOM 6923 C C . LEU H 2 7 ? 2.854 -8.243 -57.219 1.00 39.27 291 LEU H C 1
ATOM 6924 O O . LEU H 2 7 ? 3.016 -8.948 -58.217 1.00 42.99 291 LEU H O 1
ATOM 6929 N N . LYS H 2 8 ? 3.609 -7.171 -56.971 1.00 44.37 292 LYS H N 1
ATOM 6930 C CA . LYS H 2 8 ? 4.678 -6.728 -57.859 1.00 43.23 292 LYS H CA 1
ATOM 6931 C C . LYS H 2 8 ? 5.996 -7.410 -57.503 1.00 43.46 292 LYS H C 1
ATOM 6932 O O . LYS H 2 8 ? 6.324 -7.548 -56.321 1.00 46.08 292 LYS H O 1
ATOM 6938 N N . PRO H 2 9 ? 6.758 -7.842 -58.502 1.00 51.99 293 PRO H N 1
ATOM 6939 C CA . PRO H 2 9 ? 8.089 -8.393 -58.246 1.00 49.25 293 PRO H CA 1
ATOM 6940 C C . PRO H 2 9 ? 9.173 -7.325 -58.291 1.00 56.54 293 PRO H C 1
ATOM 6941 O O . PRO H 2 9 ? 9.005 -6.242 -58.856 1.00 57.95 293 PRO H O 1
ATOM 6945 N N . LYS H 2 10 ? 10.302 -7.659 -57.676 1.00 65.23 294 LYS H N 1
ATOM 6946 C CA . LYS H 2 10 ? 11.502 -6.839 -57.717 1.00 62.44 294 LYS H CA 1
ATOM 6947 C C . LYS H 2 10 ? 12.509 -7.441 -58.688 1.00 65.70 294 LYS H C 1
ATOM 6948 O O . LYS H 2 10 ? 12.614 -8.663 -58.824 1.00 61.83 294 LYS H O 1
ATOM 6954 N N . LYS H 2 11 ? 13.250 -6.569 -59.367 1.00 84.17 295 LYS H N 1
ATOM 6955 C CA . LYS H 2 11 ? 14.245 -7.002 -60.332 1.00 81.98 295 LYS H CA 1
ATOM 6956 C C . LYS H 2 11 ? 15.570 -7.299 -59.632 1.00 80.52 295 LYS H C 1
ATOM 6957 O O . LYS H 2 11 ? 15.730 -7.090 -58.427 1.00 82.84 295 LYS H O 1
ATOM 6963 N N . ARG H 2 12 ? 16.534 -7.798 -60.410 1.00 80.51 296 ARG H N 1
ATOM 6964 C CA . ARG H 2 12 ? 17.892 -8.079 -59.941 1.00 82.16 296 ARG H CA 1
ATOM 6965 C C . ARG H 2 12 ? 17.884 -9.023 -58.736 1.00 81.24 296 ARG H C 1
ATOM 6966 O O . ARG H 2 12 ? 18.246 -8.655 -57.616 1.00 92.82 296 ARG H O 1
ATOM 6974 N N . ARG H 2 13 ? 17.469 -10.259 -58.988 1.00 74.24 297 ARG H N 1
ATOM 6975 C CA . ARG H 2 13 ? 17.477 -11.283 -57.951 1.00 81.14 297 ARG H CA 1
ATOM 6976 C C . ARG H 2 13 ? 18.772 -12.086 -58.015 1.00 87.23 297 ARG H C 1
ATOM 6977 O O . ARG H 2 13 ? 19.408 -12.340 -56.992 1.00 84.48 297 ARG H O 1
#

Organism: Homo sapiens (NCBI:txid9606)

Sequence (868 aa):
EDAGLVAEAEAVAAGWMLDFLCLSLCRAFRDGRSEDFRRTRNSAEAIIHGLSSLTACQLRTIYICQFLTRIAAGKTLDAQFENDERITPLESALMIWGSIEKEHDKLHEEIQNLIKIQAIAVCMENGNFKEAEEVFERIFGDPNSHMPFKSKLLMIISQKDTFHSFFQHFSYNHMMEKIKSYVNYVLSEKSSTFLMKAAAKVVESKEDAGLVAEAEAVAAGWMLDFLCLSLCRAFRDGRSEDFRRTRNSAEAIIHGLSSLTACQLRTIYICQFLTRIAAGKTLDAQFENDERITPLESALMIWGSIEKEHDKLHEEIQNLIKIQAIAVCMENGNFKEAEEVFERIFGDPNSHMPFKSKLLMIISQKDTFHSFFQHFSYNHMMEKIKSYVNYVLSEKSSTFLMKAAAKVVESKEDAGLVAEAEAVAAGWMLDFLCLSLCRAFRDGRSEDFRRTRNSAEAIIHGLSSLTACQLRTIYICQFLTRIAAGKTLDAQFENDERITPLESALMIWGSIEKEHDKLHEEIQNLIKIQAIAVCMENGNFKEAEEVFERIFGDPNSHMPFKSKLLMIISQKDTFHSFFQHFSYNHMMEKIKSYVNYVLSEKSSTFLMKAAAKVVESKRTEDAGLVAEAEAVAAGWMLDFLCLSLCRAFRDGRSEDFRRTRNSAEAIIHGLSSLTACQLRTIYICQFLTRIAAGKTLDAQFENDERITPLESALMIWGSIEKEHDKLHEEIQNLIKIQAIAVCMENGNFKEAEEVFERIFFKSKLLMIISQKDTFHSFFQHFSYNHMMEKIKSYVNYVLSEKSSTFLMKAAAKVVESGRDFTLKPKKRRRDFTLKPKKRRSGRDFTLKPKKRRGKSGRDFTLKPKKRR

Nearest PDB structures (foldseek):
  8w8g-assembly2_C  TM=9.911E-01  e=5.781E-26  Homo sapiens
  3bqo-assembly1_A  TM=9.932E-01  e=3.412E-25  Homo sapiens
  8w8g-assembly2_D  TM=9.851E-01  e=1.896E-23  Homo sapiens
  3bu8-assembly1_B  TM=8.336E-01  e=2.475E-08  Homo sapiens
  7c5d-assembly2_B  TM=8.448E-01  e=2.442E-07  Homo sapiens

Secondary structure (DSSP, 8-state):
-HHHHHHHHHHHHHHHHHHHHHHHHHHHHHHT-HHHHHHHHHHHHHHHHH-SS--HHHHHHHHHHHHHHHHHTTT-TT-B-SSSTT--HHHHHHHHHTTS-S--SHHHHHHHHHHHHHHHHHHHTTT-HHHHHHHHHHHTSSSS---TTHHHHHHHHHHT-TT-HHHHHT-HHHHHHHHHHHHHHHHHHTTT-HHHHHHHHHHHH-/-HHHHHHHHHHHHHHHHHHHHHHHHHHHHHHT-HHHHHHHHHHHHHHHHT-SS--HHHHHHHHHHHHHHHHTTTT-TT-B-SSSTT--HHHHHHHHHHHS-S---HHHHHHHHHHHHHHHHHHHHTT-HHHHHHHHHHHHSSSS---TTHHHHHHHHTT--TT-HHHHHS-HHHHHHHHHHHHHHHHHHSTTSHHHHHHHHHHHT-/-HHHHHHHHHHHHHHHHHHHHHHHHHHHHHHT-HHHHHHHHHHHHHHHHT-S---HHHHHHHHHHHHHHHHHTTT-TT-B-SSSTT--HHHHHHHHHTTSSS---HHHHHHHHHHHHHHHHHHHHTT-HHHHHHHHHHHH-GGG---TTHHHHHHHHHHT-SS-HHHHHT-HHHHHHHHHHHHHHHHHHGGGSHHHHHHHHHHHHTT-/-HHHHHHHHHHHHHHHHHHHHHHHHHHHHHTT-HHHHHHHHHHHHHHHHT-SS--HHHHHHHHHHHHHHHHHHTT-TT-B-SSSTT--HHHHHHHHHTTS-S---HHHHHHHHHHHHHHHHHHHHTT-HHHHHHHHHHH---HHHHHHHHS--SS-HHHHHS-HHHHHHHHHHHHHHHHHHHTTSHHHHHHHHHH-/-GGG---S-BS--/-----SPBS--/-GGG---SPBS----/-GGG---SPBS--

B-factor: mean 56.57, std 20.28, range [22.69, 151.81]

InterPro domains:
  IPR001005 SANT/Myb domain [PF00249] (380-427)
  IPR001005 SANT/Myb domain [PS50090] (375-428)
  IPR001005 SANT/Myb domain [SM00717] (379-430)
  IPR009057 Homedomain-like superfamily [SSF46689] (382-435)
  IPR013867 Telomere repeat-binding factor, dimerisation domain [PF08558] (77-269)
  IPR017357 Telomeric repeat-binding factor 1/2 [PIRSF038016] (1-439)
  IPR017930 Myb domain [PS51294] (375-432)
  IPR036507 Telomere repeat-binding factor, dimerisation domain superfamily [G3DSA:1.25.40.210] (58-268)
  IPR036507 Telomere repeat-binding factor, dimerisation domain superfamily [SSF63600] (63-265)
  IPR052450 Telomeric Repeat-Binding Domain-Containing Protein [PTHR46734] (14-439)

GO terms:
  GO:0005515 protein binding (F, IPI)
  GO:0000781 chromosome, telomeric region (C, IDA)
  GO:0005730 nucleolus (C, IDA)
  GO:0008017 microtubule binding (F, IDA)
  GO:0005634 nucleus (C, IDA)
  GO:0005819 spindle (C, IDA)
  GO:0042162 telomeric repeat DNA binding (F, IDA)
  GO:0042802 identical protein binding (F, IPI)
  GO:0003691 double-stranded telomeric DNA binding (F, IDA)
  GO:0005634 nucleus (C, EXP)
  GO:0042803 protein homodimerization activity (F, IPI)
  GO:0005654 nucleoplasm (C, TAS)
  GO:0098505 G-rich strand telomeric DNA binding (F, IDA)
  GO:0003720 telomerase activity (F, IDA)
  GO:0008301 DNA binding, bending (F, IDA)
  GO:0000783 nuclear telomere cap complex (C, IDA)
  GO:0070187 shelterin complex (C, IDA)
  GO:1905839 negative regulation of telomeric D-loop disassembly (P, IDA)
  GO:0007004 telomere maintenance via telomerase (P, IDA)
  GO:0008156 negative regulation of DNA replication (P, IDA)

Radius of gyration: 33.99 Å; Cα contacts (8 Å, |Δi|>4): 1092; chains: 8; bounding box: 87×95×71 Å

Foldseek 3Di:
DVVVVVVVVVLVVLVLLLLVLLLQLLVCLLVVVVVSNVVSLVVNVVSVVVHPDDDLVSVLSVLSSLLSVLLVCQLVQCDDDDPPNLQGSLNVSLVSLVVRPDDCDPLSVLLNVLSLLVSLLSCLLPLNLVSSVVSLCVVVVPPPRPDDCNVVSVVVSVVSVNDDVVCVVSDSVVSSVSVSVVSVVSSVVSCCRDPNPVVVVVVVVD/DVVVVVVVVLQVVLLLLLLVLLLQLLVCLLVVVVVSNVVSLVVNVVSVVPHDDDDLVSVLSVLSSLLSVLLVCQLVQCDDDDPPNLQGSLVVSLVSLVVRPDDCDPLSVLLNVLSLLSNLLSCLLDVNLVSSVVSLVVCDDDDPDPDPCNVVSVVVSVVSPNVDVVCVVSDSVVSSVSVSVVSVVSSVVSCCGDVNVVVCVVVVVD/DVVVVVVVVVQVVLVLLLLVLLLQLLVCLLVVVPVSNVVSLVVNVVSVVPDDDADLVNVLSVLSSLLSVLLVCQLVQCDADDPPNLQGSLNVSLVSLVVHPDDCDPLSVLLNVLSLLSNLLSCLVVPNLVSSVVSLCVVANPPPHDDPCNVVSNVVSVVSPNPDPVCVVSDSVVSSVSVSVVSVVSSVVSCCRDPNVVVVVVVVVVVD/DVVVVVVVVVLVVLLLLLLVLLLQLLCCLLVVVVVSNVVSLVVNVVSVVPHDDADPVRVLSVLSNLLSVLLVCLLPQCDADDPPRLQGSLNSNLVSLVVRPDDCDPLSVLLNVLSLLSVLLSCLVVPNLVSSVVSLVVVPVNPCSVVCSVDSDNVDVVCVVSDSVVNVVSVNVVSVVSSVVSCPRDVNVVVVVVVD/DVVVDDDDDDPDD/DPDDDDDDDDD/DCVPDDDDDDDPPDD/DVVVDDDDDDPDD